Protein AF-A0A2H9PMH6-F1 (afdb_monomer)

Sequence (893 aa):
MVKKGVLFTLEAFIAVILLMTSLVVLVHYHSNKNVNPQTIIFSSDLMQILSTIRLSELNTETLTFLQNNNITDLNKTIIEQVLRFQVVGEENNANQLLNLTLENVLPEKYNLGVWIENYNESVYSTNSDNPNNLIATKQMVSGIERNRTIEGITARALLSNINRRANSEIVYFGGYEGEGNVTKIVTLPNNINEIKYVEIEANVGGDFSLYINDNFAGNYSQTETQDADYWLVNSSYKDYFQDGSNEVKLNFYSSRKYVGGGFVKVEYETNELSQYTDEGEGQYQIPGIDGIINVYSSFFVPGTLNNLSMFLHYQSENEIFVNIGDRTVYSQNSSGEAEITIPNSELNQLLNYNELSNKTVPIRIGLRNVSYSFYGFGGTADSVLVTDISGSMDECAEYSSPLICNYYCFWGGAKSCQVASPDLCSGNVCGGSCFFAYGHNYECSKTKMDIAKEADKEFVDIVLETSGNKVGLVSYDGSTDDTEGLTNNSVTLHNVINSYSPGGSTCICCGVLSATSILNSQSNSSRAKSMLVMTDGEANVDCNLDPVQDYDQDGDNSDDPQDHAVEAACSAYQDYNITVYTVGFGDIPYSAQQMLNKMSECGGGSYLYTNLTNLTTIYQGIAAEIVNFSYSAQTVESLIDLVNTSLFSDSYINFSYTPTLNQEEYGRIPITIESPIFGNNISEGNFSVPENVIIYEAKMISYSGDKWTDKAAVKNGGIWNYFYNLSEYDSDYQNLGDPYVVNIPIGLLSTGENEVHISTGISAMNSSGGSSDNKIIYTGGIEIGINYTGVFSVAEGCLWTITFDDNTTADIAIPSYYSGDNECTYNQNTDCDEFNADAVQNAVCNLLTQLDPDRDGKLFVKFGPEDLDIETSSVGQVPFLWGPTLVEVRVWQ

Mean predicted aligned error: 18.91 Å

Nearest PDB structures (foldseek):
  6tnj-assembly1_A  TM=6.124E-01  e=2.837E-09  Porphyromonas gingivalis ATCC 33277
  6mse-assembly1_b  TM=7.766E-01  e=8.900E-06  Homo sapiens
  6to1-assembly1_A  TM=4.051E-01  e=2.258E-07  Porphyromonas gingivalis ATCC 33277
  6sn1-assembly1_B  TM=5.760E-01  e=3.255E-05  Homo sapiens
  3wtc-assembly1_A  TM=3.280E-01  e=3.353E-01  Gluconobacter oxydans 621H

pLDDT: mean 82.38, std 12.91, range [39.34, 98.19]

Secondary structure (DSSP, 8-state):
-HHHHHHHHHHHHHHHHHHHHHHHHHHHHHSS----HHHHHHHHHHHHHHHH-BGGGS-HHHHHHHHHTT---TTSBHHHHHHHHHHHT-HHHHHHHHHHHHTTSS-TT-EEEEEETTSSSEEEES--S--SS-EEEEEEE----TT--SEEEEEEEEE---SBEEEEEEEE--SEEEEEEEEEEEEEPSS--EEEEEEEEEEESS-EEEEETTEEEEEE----SSS-EEEEPPGGGGGG--SEEEEEEEEE-SS--EEEEEEEEEEEEE--S-----TTEEEEEPPEEEEEEEEEEEEE--EEEEEEEEEEEEEESSPEEEEETTEEEEEE--SEEEEEEE-HHHHHHHS-HHHHTTSEEEEEEEESS---B--SS---EEEEEEEE-SGGGGSEEEEPSPEEEEEEETTTEEEEEEESSGGGGSS-TT-SSEEEEEEEE--EEEEHHHHHHHHHHHHHHHHHHSTT-EEEEEEESSSEEEEEEEE--HHHHHHHHHH----S---HHHHHHHHHHHHHHH--TTSEEEEEEEESS---S---PPPP--SS--S--S--HHHHHHHHHHHHHHHH-EEEEEEEESS--HHHHHHHHHHHHHTEEEEEEESSTTHHHHHHHHHHHHHHHH---S--B-SSS----EE-TT-EEEEEEEESS----TTEEEEEEEPPPB-SSS-EEEEEE-TTPEEEEEEEE---TTSEEEEEEEESSSS-EEEEEGGGT-S-GGGS---SEEEPPGGG--SEEEEEEEEEEEETTEEEE--TTBEEEEEEEEE-B------BSB---EEEEEEETTS-EEEEEESTT--SS-EEE--TT--GGGGTTBHHHHHHHHHHHHS-TT-SSEESSB--TTTEEEEEEEEE--------EEEEEEEE-

Radius of gyration: 48.96 Å; Cα contacts (8 Å, |Δi|>4): 2137; chains: 1; bounding box: 90×86×170 Å

Structure (mmCIF, N/CA/C/O backbone):
data_AF-A0A2H9PMH6-F1
#
_entry.id   AF-A0A2H9PMH6-F1
#
loop_
_atom_site.group_PDB
_atom_site.id
_atom_site.type_symbol
_atom_site.label_atom_id
_atom_site.label_alt_id
_atom_site.label_comp_id
_atom_site.label_asym_id
_atom_site.label_entity_id
_atom_site.label_seq_id
_atom_site.pdbx_PDB_ins_code
_atom_site.Cartn_x
_atom_site.Cartn_y
_atom_site.Cartn_z
_atom_site.occupancy
_atom_site.B_iso_or_equiv
_atom_site.auth_seq_id
_atom_site.auth_comp_id
_atom_site.auth_asym_id
_atom_site.auth_atom_id
_atom_site.pdbx_PDB_model_num
ATOM 1 N N . MET A 1 1 ? 36.142 -65.186 85.425 1.00 51.31 1 MET A N 1
ATOM 2 C CA . MET A 1 1 ? 34.733 -64.996 85.004 1.00 51.31 1 MET A CA 1
ATOM 3 C C . MET A 1 1 ? 33.927 -64.012 85.864 1.00 51.31 1 MET A C 1
ATOM 5 O O . MET A 1 1 ? 32.847 -63.648 85.436 1.00 51.31 1 MET A O 1
ATOM 9 N N . VAL A 1 2 ? 34.427 -63.497 86.999 1.00 54.84 2 VAL A N 1
ATOM 10 C CA . VAL A 1 2 ? 33.642 -62.593 87.879 1.00 54.84 2 VAL A CA 1
ATOM 11 C C . VAL A 1 2 ? 33.615 -61.123 87.406 1.00 54.84 2 VAL A C 1
ATOM 13 O O . VAL A 1 2 ? 32.640 -60.422 87.639 1.00 54.84 2 VAL A O 1
ATOM 16 N N . LYS A 1 3 ? 34.627 -60.644 86.662 1.00 55.12 3 LYS A N 1
ATOM 17 C CA . LYS A 1 3 ? 34.712 -59.219 86.265 1.00 55.12 3 LYS A CA 1
ATOM 18 C C . LYS A 1 3 ? 33.770 -58.780 85.129 1.00 55.12 3 LYS A C 1
ATOM 20 O O . LYS A 1 3 ? 33.496 -57.593 85.030 1.00 55.12 3 LYS A O 1
ATOM 25 N N . LYS A 1 4 ? 33.258 -59.698 84.296 1.00 52.59 4 LYS A N 1
ATOM 26 C CA . LYS A 1 4 ? 32.307 -59.352 83.215 1.00 52.59 4 LYS A CA 1
ATOM 27 C C . LYS A 1 4 ? 30.849 -59.300 83.691 1.00 52.59 4 LYS A C 1
ATOM 29 O O . LYS A 1 4 ? 30.086 -58.500 83.173 1.00 52.59 4 LYS A O 1
ATOM 34 N N . GLY A 1 5 ? 30.488 -60.093 84.705 1.00 59.88 5 GLY A N 1
ATOM 35 C CA . GLY A 1 5 ? 29.140 -60.074 85.285 1.00 59.88 5 GLY A CA 1
ATOM 36 C C . GLY A 1 5 ? 28.843 -58.780 86.043 1.00 59.88 5 GLY A C 1
ATOM 37 O O . GLY A 1 5 ? 27.764 -58.229 85.886 1.00 59.88 5 GLY A O 1
ATOM 38 N N . VAL A 1 6 ? 29.829 -58.255 86.784 1.00 66.50 6 VAL A N 1
ATOM 39 C CA . VAL A 1 6 ? 29.666 -57.012 87.561 1.00 66.50 6 VAL A CA 1
ATOM 40 C C . VAL A 1 6 ? 29.448 -55.795 86.657 1.00 66.50 6 VAL A C 1
ATOM 42 O O . VAL A 1 6 ? 28.613 -54.953 86.978 1.00 66.50 6 VAL A O 1
ATOM 45 N N . LEU A 1 7 ? 30.143 -55.718 85.513 1.00 67.38 7 LEU A N 1
ATOM 46 C CA . LEU A 1 7 ? 29.956 -54.620 84.557 1.00 67.38 7 LEU A CA 1
ATOM 47 C C . LEU A 1 7 ? 28.553 -54.654 83.932 1.00 67.38 7 LEU A C 1
ATOM 49 O O . LEU A 1 7 ? 27.874 -53.636 83.931 1.00 67.38 7 LEU A O 1
ATOM 53 N N . PHE A 1 8 ? 28.077 -55.837 83.529 1.00 66.62 8 PHE A N 1
ATOM 54 C CA . PHE A 1 8 ? 26.728 -56.006 82.975 1.00 66.62 8 PHE A CA 1
ATOM 55 C C . PHE A 1 8 ? 25.625 -55.679 83.989 1.00 66.62 8 PHE A C 1
ATOM 57 O O . PHE A 1 8 ? 24.623 -55.060 83.642 1.00 66.62 8 PHE A O 1
ATOM 64 N N . THR A 1 9 ? 25.804 -56.054 85.261 1.00 76.56 9 THR A N 1
ATOM 65 C CA . THR A 1 9 ? 24.847 -55.686 86.314 1.00 76.56 9 THR A CA 1
ATOM 66 C C . THR A 1 9 ? 24.877 -54.196 86.634 1.00 76.56 9 THR A C 1
ATOM 68 O O . THR A 1 9 ? 23.836 -53.636 86.958 1.00 76.56 9 THR A O 1
ATOM 71 N N . LEU A 1 10 ? 26.037 -53.540 86.524 1.00 79.12 10 LEU A N 1
ATOM 72 C CA . LEU A 1 10 ? 26.161 -52.104 86.764 1.00 79.12 10 LEU A CA 1
ATOM 73 C C . LEU A 1 10 ? 25.530 -51.293 85.623 1.00 79.12 10 LEU A C 1
ATOM 75 O O . LEU A 1 10 ? 24.799 -50.348 85.892 1.00 79.12 10 LEU A O 1
ATOM 79 N N . GLU A 1 11 ? 25.744 -51.694 84.369 1.00 75.25 11 GLU A N 1
ATOM 80 C CA . GLU A 1 11 ? 25.108 -51.072 83.201 1.00 75.25 11 GLU A CA 1
ATOM 81 C C . GLU A 1 11 ? 23.585 -51.249 83.228 1.00 75.25 11 GLU A C 1
ATOM 83 O O . GLU A 1 11 ? 22.853 -50.281 83.028 1.00 75.25 11 GLU A O 1
ATOM 88 N N . ALA A 1 12 ? 23.094 -52.444 83.580 1.00 78.81 12 ALA A N 1
ATOM 89 C CA . ALA A 1 12 ? 21.663 -52.681 83.770 1.00 78.81 12 ALA A CA 1
ATOM 90 C C . ALA A 1 12 ? 21.081 -51.832 84.914 1.00 78.81 12 ALA A C 1
ATOM 92 O O . ALA A 1 12 ? 19.981 -51.297 84.794 1.00 78.81 12 ALA A O 1
ATOM 93 N N . PHE A 1 13 ? 21.823 -51.660 86.010 1.00 83.00 13 PHE A N 1
ATOM 94 C CA . PHE A 1 13 ? 21.381 -50.847 87.141 1.00 83.00 13 PHE A CA 1
ATOM 95 C C . PHE A 1 13 ? 21.345 -49.350 86.803 1.00 83.00 13 PHE A C 1
ATOM 97 O O . PHE A 1 13 ? 20.380 -48.668 87.141 1.00 83.00 13 PHE A O 1
ATOM 104 N N . ILE A 1 14 ? 22.345 -48.844 86.075 1.00 84.56 14 ILE A N 1
ATOM 105 C CA . ILE A 1 14 ? 22.371 -47.456 85.592 1.00 84.56 14 ILE A CA 1
ATOM 106 C C . ILE A 1 14 ? 21.233 -47.215 84.589 1.00 84.56 14 ILE A C 1
ATOM 108 O O . ILE A 1 14 ? 20.556 -46.192 84.680 1.00 84.56 14 ILE A O 1
ATOM 112 N N . ALA A 1 15 ? 20.964 -48.165 83.688 1.00 80.75 15 ALA A N 1
ATOM 113 C CA . ALA A 1 15 ? 19.855 -48.073 82.739 1.00 80.75 15 ALA A CA 1
ATOM 114 C C . ALA A 1 15 ? 18.485 -48.041 83.441 1.00 80.75 15 ALA A C 1
ATOM 116 O O . ALA A 1 15 ? 17.626 -47.240 83.077 1.00 80.75 15 ALA A O 1
ATOM 117 N N . VAL A 1 16 ? 18.290 -48.851 84.488 1.00 84.81 16 VAL A N 1
ATOM 118 C CA . VAL A 1 16 ? 17.060 -48.834 85.299 1.00 84.81 16 VAL A CA 1
ATOM 119 C C . VAL A 1 16 ? 16.921 -47.527 86.076 1.00 84.81 16 VAL A C 1
ATOM 121 O O . VAL A 1 16 ? 15.821 -46.987 86.151 1.00 84.81 16 VAL A O 1
ATOM 124 N N . ILE A 1 17 ? 18.013 -46.981 86.616 1.00 87.19 17 ILE A N 1
ATOM 125 C CA . ILE A 1 17 ? 17.979 -45.679 87.294 1.00 87.19 17 ILE A CA 1
ATOM 126 C C . ILE A 1 17 ? 17.608 -44.569 86.314 1.00 87.19 17 ILE A C 1
ATOM 128 O O . ILE A 1 17 ? 16.768 -43.749 86.663 1.00 87.19 17 ILE A O 1
ATOM 132 N N . LEU A 1 18 ? 18.174 -44.561 85.104 1.00 85.94 18 LEU A N 1
ATOM 133 C CA . LEU A 1 18 ? 17.836 -43.581 84.066 1.00 85.94 18 LEU A CA 1
ATOM 134 C C . LEU A 1 18 ? 16.376 -43.691 83.613 1.00 85.94 18 LEU A C 1
ATOM 136 O O . LEU A 1 18 ? 15.714 -42.670 83.454 1.00 85.94 18 LEU A O 1
ATOM 140 N N . LEU A 1 19 ? 15.851 -44.911 83.470 1.00 83.06 19 LEU A N 1
ATOM 141 C CA . LEU A 1 19 ? 14.434 -45.140 83.174 1.00 83.06 19 LEU A CA 1
ATOM 142 C C . LEU A 1 19 ? 13.527 -44.671 84.316 1.00 83.06 19 LEU A C 1
ATOM 144 O O . LEU A 1 19 ? 12.492 -44.057 84.071 1.00 83.06 19 LEU A O 1
ATOM 148 N N . MET A 1 20 ? 13.912 -44.922 85.566 1.00 81.38 20 MET A N 1
ATOM 149 C CA . MET A 1 20 ? 13.138 -44.499 86.733 1.00 81.38 20 MET A CA 1
ATOM 150 C C . MET A 1 20 ? 13.194 -42.986 86.927 1.00 81.38 20 MET A C 1
ATOM 152 O O . MET A 1 20 ? 12.170 -42.388 87.236 1.00 81.38 20 MET A O 1
ATOM 156 N N . THR A 1 21 ? 14.336 -42.336 86.700 1.00 81.69 21 THR A N 1
ATOM 157 C CA . THR A 1 21 ? 14.417 -40.873 86.752 1.00 81.69 21 THR A CA 1
ATOM 158 C C . THR A 1 21 ? 13.674 -40.233 85.589 1.00 81.69 21 THR A C 1
ATOM 160 O O . THR A 1 21 ? 12.957 -39.268 85.831 1.00 81.69 21 THR A O 1
ATOM 163 N N . SER A 1 22 ? 13.724 -40.785 84.370 1.00 72.69 22 SER A N 1
ATOM 164 C CA . SER A 1 22 ? 12.893 -40.286 83.265 1.00 72.69 22 SER A CA 1
ATOM 165 C C . SER A 1 22 ? 11.402 -40.467 83.544 1.00 72.69 22 SER A C 1
ATOM 167 O O . SER A 1 22 ? 10.618 -39.572 83.249 1.00 72.69 22 SER A O 1
ATOM 169 N N . LEU A 1 23 ? 11.006 -41.590 84.157 1.00 78.19 23 LEU A N 1
ATOM 170 C CA . LEU A 1 23 ? 9.617 -41.849 84.536 1.00 78.19 23 LEU A CA 1
ATOM 171 C C . LEU A 1 23 ? 9.165 -40.911 85.662 1.00 78.19 23 LEU A C 1
ATOM 173 O O . LEU A 1 23 ? 8.066 -40.379 85.600 1.00 78.19 23 LEU A O 1
ATOM 177 N N . VAL A 1 24 ? 10.015 -40.653 86.659 1.00 78.81 24 VAL A N 1
ATOM 178 C CA . VAL A 1 24 ? 9.722 -39.702 87.740 1.00 78.81 24 VAL A CA 1
ATOM 179 C C . VAL A 1 24 ? 9.646 -38.275 87.205 1.00 78.81 24 VAL A C 1
ATOM 181 O O . VAL A 1 24 ? 8.745 -37.548 87.599 1.00 78.81 24 VAL A O 1
ATOM 184 N N . VAL A 1 25 ? 10.519 -37.878 86.275 1.00 74.88 25 VAL A N 1
ATOM 185 C CA . VAL A 1 25 ? 10.443 -36.565 85.616 1.00 74.88 25 VAL A CA 1
ATOM 186 C C . VAL A 1 25 ? 9.176 -36.456 84.765 1.00 74.88 25 VAL A C 1
ATOM 188 O O . VAL A 1 25 ? 8.492 -35.446 84.863 1.00 74.88 25 VAL A O 1
ATOM 191 N N . LEU A 1 26 ? 8.799 -37.494 84.009 1.00 66.00 26 LEU A N 1
ATOM 192 C CA . LEU A 1 26 ? 7.533 -37.539 83.264 1.00 66.00 26 LEU A CA 1
ATOM 193 C C . LEU A 1 26 ? 6.317 -37.460 84.192 1.00 66.00 26 LEU A C 1
ATOM 195 O O . LEU A 1 26 ? 5.413 -36.675 83.936 1.00 66.00 26 LEU A O 1
ATOM 199 N N . VAL A 1 27 ? 6.308 -38.215 85.292 1.00 65.75 27 VAL A N 1
ATOM 200 C CA . VAL A 1 27 ? 5.226 -38.190 86.287 1.00 65.75 27 VAL A CA 1
ATOM 201 C C . VAL A 1 27 ? 5.168 -36.839 86.995 1.00 65.75 27 VAL A C 1
ATOM 203 O O . VAL A 1 27 ? 4.077 -36.334 87.225 1.00 65.75 27 VAL A O 1
ATOM 206 N N . HIS A 1 28 ? 6.306 -36.211 87.296 1.00 63.66 28 HIS A N 1
ATOM 207 C CA . HIS A 1 28 ? 6.332 -34.889 87.924 1.00 63.66 28 HIS A CA 1
ATOM 208 C C . HIS A 1 28 ? 5.940 -33.772 86.946 1.00 63.66 28 HIS A C 1
ATOM 210 O O . HIS A 1 28 ? 5.283 -32.818 87.348 1.00 63.66 28 HIS A O 1
ATOM 216 N N . TYR A 1 29 ? 6.269 -33.917 85.658 1.00 59.12 29 TYR A N 1
ATOM 217 C CA . TYR A 1 29 ? 5.840 -32.997 84.604 1.00 59.12 29 TYR A CA 1
ATOM 218 C C . TYR A 1 29 ? 4.341 -33.140 84.291 1.00 59.12 29 TYR A C 1
ATOM 220 O O . TYR A 1 29 ? 3.680 -32.149 83.998 1.00 59.12 29 TYR A O 1
ATOM 228 N N . HIS A 1 30 ? 3.776 -34.350 84.396 1.00 52.50 30 HIS A N 1
ATOM 229 C CA . HIS A 1 30 ? 2.333 -34.581 84.236 1.00 52.50 30 HIS A CA 1
ATOM 230 C C . HIS A 1 30 ? 1.522 -34.268 85.503 1.00 52.50 30 HIS A C 1
ATOM 232 O O . HIS A 1 30 ? 0.356 -33.892 85.420 1.00 52.50 30 HIS A O 1
ATOM 238 N N . SER A 1 31 ? 2.127 -34.383 86.684 1.00 47.69 31 SER A N 1
ATOM 239 C CA . SER A 1 31 ? 1.478 -34.129 87.970 1.00 47.69 31 SER A CA 1
ATOM 240 C C . SER A 1 31 ? 1.728 -32.701 88.451 1.00 47.69 31 SER A C 1
ATOM 242 O O . SER A 1 31 ? 2.294 -32.501 89.522 1.00 47.69 31 SER A O 1
ATOM 244 N N . ASN A 1 32 ? 1.292 -31.711 87.671 1.00 46.06 32 ASN A N 1
ATOM 245 C CA . ASN A 1 32 ? 0.949 -30.385 88.189 1.00 46.06 32 ASN A CA 1
ATOM 246 C C . ASN A 1 32 ? 0.119 -29.583 87.177 1.00 46.06 32 ASN A C 1
ATOM 248 O O . ASN A 1 32 ? 0.576 -28.585 86.637 1.00 46.06 32 ASN A O 1
ATOM 252 N N . LYS A 1 33 ? -1.132 -30.009 86.970 1.00 43.62 33 LYS A N 1
ATOM 253 C CA . LYS A 1 33 ? -2.327 -29.146 87.007 1.00 43.62 33 LYS A CA 1
ATOM 254 C C . LYS A 1 33 ? -3.502 -30.042 87.405 1.00 43.62 33 LYS A C 1
ATOM 256 O O . LYS A 1 33 ? -3.917 -30.888 86.620 1.00 43.62 33 LYS A O 1
ATOM 261 N N . ASN A 1 34 ? -4.031 -29.884 88.619 1.00 47.34 34 ASN A N 1
ATOM 262 C CA . ASN A 1 34 ? -5.337 -30.444 88.977 1.00 47.34 34 ASN A CA 1
ATOM 263 C C . ASN A 1 34 ? -6.403 -29.693 88.169 1.00 47.34 34 ASN A C 1
ATOM 265 O O . ASN A 1 34 ? -7.016 -28.752 88.664 1.00 47.34 34 ASN A O 1
ATOM 269 N N . VAL A 1 35 ? -6.590 -30.068 86.905 1.00 50.41 35 VAL A N 1
ATOM 270 C CA . VAL A 1 35 ? -7.724 -29.584 86.126 1.00 50.41 35 VAL A CA 1
ATOM 271 C C . VAL A 1 35 ? -8.959 -30.276 86.684 1.00 50.41 35 VAL A C 1
ATOM 273 O O . VAL A 1 35 ? -9.061 -31.500 86.646 1.00 50.41 35 VAL A O 1
ATOM 276 N N . ASN A 1 36 ? -9.874 -29.503 87.264 1.00 57.88 36 ASN A N 1
ATOM 277 C CA . ASN A 1 36 ? -11.150 -30.029 87.720 1.00 57.88 36 ASN A CA 1
ATOM 278 C C . ASN A 1 36 ? -11.923 -30.530 86.482 1.00 57.88 36 ASN A C 1
ATOM 280 O O . ASN A 1 36 ? -12.274 -29.707 85.640 1.00 57.88 36 ASN A O 1
ATOM 284 N N . PRO A 1 37 ? -12.214 -31.836 86.324 1.00 59.53 37 PRO A N 1
ATOM 285 C CA . PRO A 1 37 ? -12.911 -32.333 85.135 1.00 59.53 37 PRO A CA 1
ATOM 286 C C . PRO A 1 37 ? -14.290 -31.680 84.950 1.00 59.53 37 PRO A C 1
ATOM 288 O O . PRO A 1 37 ? -14.777 -31.598 83.827 1.00 59.53 37 PRO A O 1
ATOM 291 N N . GLN A 1 38 ? -14.890 -31.147 86.024 1.00 65.25 38 GLN A N 1
ATOM 292 C CA . GLN A 1 38 ? -16.145 -30.399 85.944 1.00 65.25 38 GLN A CA 1
ATOM 293 C C . GLN A 1 38 ? -15.998 -29.060 85.199 1.00 65.25 38 GLN A C 1
ATOM 295 O O . GLN A 1 38 ? -16.904 -28.709 84.454 1.00 65.25 38 GLN A O 1
ATOM 300 N N . THR A 1 39 ? -14.882 -28.326 85.332 1.00 68.06 39 THR A N 1
ATOM 301 C CA . THR A 1 39 ? -14.723 -27.023 84.648 1.00 68.06 39 THR A CA 1
ATOM 302 C C . THR A 1 39 ? -14.524 -27.176 83.140 1.00 68.06 39 THR A C 1
ATOM 304 O O . THR A 1 39 ? -15.003 -26.333 82.385 1.00 68.06 39 THR A O 1
ATOM 307 N N . ILE A 1 40 ? -13.908 -28.279 82.687 1.00 70.06 40 ILE A N 1
ATOM 308 C CA . ILE A 1 40 ? -13.839 -28.632 81.258 1.00 70.06 40 ILE A CA 1
ATOM 309 C C . ILE A 1 40 ? -15.244 -28.870 80.702 1.00 70.06 40 ILE A C 1
ATOM 311 O O . ILE A 1 40 ? -15.605 -28.238 79.711 1.00 70.06 40 ILE A O 1
ATOM 315 N N . ILE A 1 41 ? -16.034 -29.730 81.359 1.00 75.88 41 ILE A N 1
ATOM 316 C CA . ILE A 1 41 ? -17.397 -30.064 80.918 1.00 75.88 41 ILE A CA 1
ATOM 317 C C . ILE A 1 41 ? -18.251 -28.795 80.851 1.00 75.88 41 ILE A C 1
ATOM 319 O O . ILE A 1 41 ? -18.833 -28.521 79.811 1.00 75.88 41 ILE A O 1
ATOM 323 N N . PHE A 1 42 ? -18.233 -27.959 81.895 1.00 81.50 42 PHE A N 1
ATOM 324 C CA . PHE A 1 42 ? -18.990 -26.705 81.890 1.00 81.50 42 PHE A CA 1
ATOM 325 C C . PHE A 1 42 ? -18.573 -25.757 80.764 1.00 81.50 42 PHE A C 1
ATOM 327 O O . PHE A 1 42 ? -19.440 -25.227 80.082 1.00 81.50 42 PHE A O 1
ATOM 334 N N . SER A 1 43 ? -17.273 -25.555 80.522 1.00 79.44 43 SER A N 1
ATOM 335 C CA . SER A 1 43 ? -16.832 -24.672 79.431 1.00 79.44 43 SER A CA 1
ATOM 336 C C . SER A 1 43 ? -17.225 -25.198 78.041 1.00 79.44 43 SER A C 1
ATOM 338 O O . SER A 1 43 ? -17.566 -24.405 77.166 1.00 79.44 43 SER A O 1
ATOM 340 N N . SER A 1 44 ? -17.217 -26.523 77.849 1.00 76.38 44 SER A N 1
ATOM 341 C CA . SER A 1 44 ? -17.569 -27.172 76.582 1.00 76.38 44 SER A CA 1
ATOM 342 C C . SER A 1 44 ? -19.076 -27.165 76.336 1.00 76.38 44 SER A C 1
ATOM 344 O O . SER A 1 44 ? -19.509 -26.795 75.248 1.00 76.38 44 SER A O 1
ATOM 346 N N . ASP A 1 45 ? -19.875 -27.525 77.342 1.00 83.81 45 ASP A N 1
ATOM 347 C CA . ASP A 1 45 ? -21.338 -27.545 77.244 1.00 83.81 45 ASP A CA 1
ATOM 348 C C . ASP A 1 45 ? -21.888 -26.130 77.043 1.00 83.81 45 ASP A C 1
ATOM 350 O O . ASP A 1 45 ? -22.783 -25.925 76.229 1.00 83.81 45 ASP A O 1
ATOM 354 N N . LEU A 1 46 ? -21.316 -25.130 77.724 1.00 87.38 46 LEU A N 1
ATOM 355 C CA . LEU A 1 46 ? -21.688 -23.730 77.526 1.00 87.38 46 LEU A CA 1
ATOM 356 C C . LEU A 1 46 ? -21.326 -23.231 76.127 1.00 87.38 46 LEU A C 1
ATOM 358 O O . LEU A 1 46 ? -22.145 -22.570 75.495 1.00 87.38 46 LEU A O 1
ATOM 362 N N . MET A 1 47 ? -20.141 -23.572 75.611 1.00 85.19 47 MET A N 1
ATOM 363 C CA . MET A 1 47 ? -19.787 -23.248 74.227 1.00 85.19 47 MET A CA 1
ATOM 364 C C . MET A 1 47 ? -20.758 -23.902 73.237 1.00 85.19 47 MET A C 1
ATOM 366 O O . MET A 1 47 ? -21.209 -23.260 72.290 1.00 85.19 47 MET A O 1
ATOM 370 N N . GLN A 1 48 ? -21.134 -25.160 73.471 1.00 83.31 48 GLN A N 1
ATOM 371 C CA . GLN A 1 48 ? -22.108 -25.860 72.640 1.00 83.31 48 GLN A CA 1
ATOM 372 C C . GLN A 1 48 ? -23.490 -25.201 72.710 1.00 83.31 48 GLN A C 1
ATOM 374 O O . GLN A 1 48 ? -24.107 -24.975 71.675 1.00 83.31 48 GLN A O 1
ATOM 379 N N . ILE A 1 49 ? -23.968 -24.843 73.902 1.00 86.56 49 ILE A N 1
ATOM 380 C CA . ILE A 1 49 ? -25.240 -24.135 74.093 1.00 86.56 49 ILE A CA 1
ATOM 381 C C . ILE A 1 49 ? -25.243 -22.828 73.301 1.00 86.56 49 ILE A C 1
ATOM 383 O O . ILE A 1 49 ? -26.139 -22.588 72.495 1.00 86.56 49 ILE A O 1
ATOM 387 N N . LEU A 1 50 ? -24.206 -22.014 73.477 1.00 88.06 50 LEU A N 1
ATOM 388 C CA . LEU A 1 50 ? -24.108 -20.711 72.835 1.00 88.06 50 LEU A CA 1
ATOM 389 C C . LEU A 1 50 ? -23.981 -20.798 71.303 1.00 88.06 50 LEU A C 1
ATOM 391 O O . LEU A 1 50 ? -24.409 -19.880 70.604 1.00 88.06 50 LEU A O 1
ATOM 395 N N . SER A 1 51 ? -23.421 -21.890 70.778 1.00 83.12 51 SER A N 1
ATOM 396 C CA . SER A 1 51 ? -23.200 -22.098 69.340 1.00 83.12 51 SER A CA 1
ATOM 397 C C . SER A 1 51 ? -24.290 -22.902 68.632 1.00 83.12 51 SER A C 1
ATOM 399 O O . SER A 1 51 ? -24.233 -23.030 67.412 1.00 83.12 51 SER A O 1
ATOM 401 N N . THR A 1 52 ? -25.263 -23.463 69.357 1.00 83.25 52 THR A N 1
ATOM 402 C CA . THR A 1 52 ? -26.296 -24.334 68.761 1.00 83.25 52 THR A CA 1
ATOM 403 C C . THR A 1 52 ? -27.723 -23.909 69.070 1.00 83.25 52 THR A C 1
ATOM 405 O O . THR A 1 52 ? -28.582 -24.084 68.208 1.00 83.25 52 THR A O 1
ATOM 408 N N . ILE A 1 53 ? -27.985 -23.330 70.247 1.00 88.25 53 ILE A N 1
ATOM 409 C CA . ILE A 1 53 ? -29.328 -22.862 70.604 1.00 88.25 53 ILE A CA 1
ATOM 410 C C . ILE A 1 53 ? -29.670 -21.636 69.766 1.00 88.25 53 ILE A C 1
ATOM 412 O O . ILE A 1 53 ? -28.916 -20.657 69.740 1.00 88.25 53 ILE A O 1
ATOM 416 N N . ARG A 1 54 ? -30.826 -21.688 69.102 1.00 86.12 54 ARG A N 1
ATOM 417 C CA . ARG A 1 54 ? -31.348 -20.577 68.303 1.00 86.12 54 ARG A CA 1
ATOM 418 C C . ARG A 1 54 ? -32.059 -19.562 69.186 1.00 86.12 54 ARG A C 1
ATOM 420 O O . ARG A 1 54 ? -32.661 -19.916 70.197 1.00 86.12 54 ARG A O 1
ATOM 427 N N . LEU A 1 55 ? -32.067 -18.297 68.776 1.00 84.38 55 LEU A N 1
ATOM 428 C CA . LEU A 1 55 ? -32.757 -17.231 69.508 1.00 84.38 55 LEU A CA 1
ATOM 429 C C . LEU A 1 55 ? -34.253 -17.529 69.712 1.00 84.38 55 LEU A C 1
ATOM 431 O O . LEU A 1 55 ? -34.810 -17.171 70.746 1.00 84.38 55 LEU A O 1
ATOM 435 N N . SER A 1 56 ? -34.893 -18.230 68.769 1.00 82.31 56 SER A N 1
ATOM 436 C CA . SER A 1 56 ? -36.290 -18.680 68.871 1.00 82.31 56 SER A CA 1
ATOM 437 C C . SER A 1 56 ? -36.560 -19.666 70.012 1.00 82.31 56 SER A C 1
ATOM 439 O O . SER A 1 56 ? -37.712 -19.864 70.385 1.00 82.31 56 SER A O 1
ATOM 441 N N . GLU A 1 57 ? -35.521 -20.322 70.527 1.00 85.00 57 GLU A N 1
ATOM 442 C CA . GLU A 1 57 ? -35.609 -21.377 71.544 1.00 85.00 57 GLU A CA 1
ATOM 443 C C . GLU A 1 57 ? -35.383 -20.835 72.967 1.00 85.00 57 GLU A C 1
ATOM 445 O O . GLU A 1 57 ? -35.435 -21.591 73.939 1.00 85.00 57 GLU A O 1
ATOM 450 N N . LEU A 1 58 ? -35.139 -19.527 73.101 1.00 86.44 58 LEU A N 1
ATOM 451 C CA . LEU A 1 58 ? -34.871 -18.866 74.375 1.00 86.44 58 LEU A CA 1
ATOM 452 C C . LEU A 1 58 ? -36.150 -18.577 75.168 1.00 86.44 58 LEU A C 1
ATOM 454 O O . LEU A 1 58 ? -37.272 -18.631 74.662 1.00 86.44 58 LEU A O 1
ATOM 458 N N . ASN A 1 59 ? -35.975 -18.274 76.455 1.00 84.50 59 ASN A N 1
ATOM 459 C CA . ASN A 1 59 ? -37.092 -17.992 77.345 1.00 84.50 59 ASN A CA 1
ATOM 460 C C . ASN A 1 59 ? -37.832 -16.693 76.950 1.00 84.50 59 ASN A C 1
ATOM 462 O O . ASN A 1 59 ? -37.340 -15.846 76.200 1.00 84.50 59 ASN A O 1
ATOM 466 N N . THR A 1 60 ? -39.036 -16.518 77.495 1.00 82.81 60 THR A N 1
ATOM 467 C CA . THR A 1 60 ? -39.917 -15.383 77.180 1.00 82.81 60 THR A CA 1
ATOM 468 C C . THR A 1 60 ? -39.293 -14.019 77.507 1.00 82.81 60 THR A C 1
ATOM 470 O O . THR A 1 60 ? -39.588 -13.028 76.839 1.00 82.81 60 THR A O 1
ATOM 473 N N . GLU A 1 61 ? -38.423 -13.951 78.516 1.00 85.06 61 GLU A N 1
ATOM 474 C CA . GLU A 1 61 ? -37.741 -12.719 78.923 1.00 85.06 61 GLU A CA 1
ATOM 475 C C . GLU A 1 61 ? -36.687 -12.297 77.889 1.00 85.06 61 GLU A C 1
ATOM 477 O O . GLU A 1 61 ? -36.692 -11.151 77.434 1.00 85.06 61 GLU A O 1
ATOM 482 N N . THR A 1 62 ? -35.858 -13.234 77.417 1.00 82.38 62 THR A N 1
ATOM 483 C CA . THR A 1 62 ? -34.879 -12.979 76.355 1.00 82.38 62 THR A CA 1
ATOM 484 C C . THR A 1 62 ? -35.560 -12.649 75.030 1.00 82.38 62 THR A C 1
ATOM 486 O O . THR A 1 62 ? -35.134 -11.727 74.341 1.00 82.38 62 THR A O 1
ATOM 489 N N . LEU A 1 63 ? -36.665 -13.321 74.692 1.00 81.69 63 LEU A N 1
ATOM 490 C CA . LEU A 1 63 ? -37.448 -13.004 73.490 1.00 81.69 63 LEU A CA 1
ATOM 491 C C . LEU A 1 63 ? -38.025 -11.580 73.527 1.00 81.69 63 LEU A C 1
ATOM 493 O O . LEU A 1 63 ? -38.033 -10.895 72.506 1.00 81.69 63 LEU A O 1
ATOM 497 N N . THR A 1 64 ? -38.443 -11.099 74.702 1.00 83.75 64 THR A N 1
ATOM 498 C CA . THR A 1 64 ? -38.913 -9.714 74.877 1.00 83.75 64 THR A CA 1
ATOM 499 C C . THR A 1 64 ? -37.765 -8.711 74.700 1.00 83.75 64 THR A C 1
ATOM 501 O O . THR A 1 64 ? -37.939 -7.681 74.050 1.00 83.75 64 THR A O 1
ATOM 504 N N . PHE A 1 65 ? -36.568 -9.019 75.215 1.00 88.88 65 PHE A N 1
ATOM 505 C CA . PHE A 1 65 ? -35.364 -8.211 74.978 1.00 88.88 65 PHE A CA 1
ATOM 506 C C . PHE A 1 65 ? -35.003 -8.138 73.485 1.00 88.88 65 PHE A C 1
ATOM 508 O O . PHE A 1 65 ? -34.713 -7.055 72.977 1.00 88.88 65 PHE A O 1
ATOM 515 N N . LEU A 1 66 ? -35.066 -9.263 72.769 1.00 84.75 66 LEU A N 1
ATOM 516 C CA . LEU A 1 66 ? -34.784 -9.321 71.332 1.00 84.75 66 LEU A CA 1
ATOM 517 C C . LEU A 1 66 ? -35.798 -8.503 70.517 1.00 84.75 66 LEU A C 1
ATOM 519 O O . LEU A 1 66 ? -35.401 -7.757 69.622 1.00 84.75 66 LEU A O 1
ATOM 523 N N . GLN A 1 67 ? -37.085 -8.569 70.869 1.00 82.25 67 GLN A N 1
ATOM 524 C CA . GLN A 1 67 ? -38.135 -7.755 70.243 1.00 82.25 67 GLN A CA 1
ATOM 525 C C . GLN A 1 67 ? -37.932 -6.255 70.485 1.00 82.25 67 GLN A C 1
ATOM 527 O O . GLN A 1 67 ? -38.045 -5.466 69.550 1.00 82.25 67 GLN A O 1
ATOM 532 N N . ASN A 1 68 ? -37.573 -5.857 71.709 1.00 84.12 68 ASN A N 1
ATOM 533 C CA . ASN A 1 68 ? -37.312 -4.454 72.047 1.00 84.12 68 ASN A CA 1
ATOM 534 C C . ASN A 1 68 ? -36.081 -3.874 71.325 1.00 84.12 68 ASN A C 1
ATOM 536 O O . ASN A 1 68 ? -35.998 -2.660 71.159 1.00 84.12 68 ASN A O 1
ATOM 540 N N . ASN A 1 69 ? -35.153 -4.727 70.881 1.00 80.38 69 ASN A N 1
ATOM 541 C CA . ASN A 1 69 ? -33.980 -4.348 70.088 1.00 80.38 69 ASN A CA 1
ATOM 542 C C . ASN A 1 69 ? -34.169 -4.594 68.575 1.00 80.38 69 ASN A C 1
ATOM 544 O O . ASN A 1 69 ? -33.188 -4.673 67.840 1.00 80.38 69 ASN A O 1
ATOM 548 N N . ASN A 1 70 ? -35.414 -4.729 68.092 1.00 78.44 70 ASN A N 1
ATOM 549 C CA . ASN A 1 70 ? -35.748 -4.945 66.675 1.00 78.44 70 ASN A CA 1
ATOM 550 C C . ASN A 1 70 ? -35.025 -6.146 66.023 1.00 78.44 70 ASN A C 1
ATOM 552 O O . ASN A 1 70 ? -34.701 -6.126 64.833 1.00 78.44 70 ASN A O 1
ATOM 556 N N . ILE A 1 71 ? -34.771 -7.217 66.778 1.00 81.44 71 ILE A N 1
ATOM 557 C CA . ILE A 1 71 ? -34.172 -8.442 66.236 1.00 81.44 71 ILE A CA 1
ATOM 558 C C . ILE A 1 71 ? -35.283 -9.328 65.662 1.00 81.44 71 ILE A C 1
ATOM 560 O O . ILE A 1 71 ? -36.052 -9.937 66.403 1.00 81.44 71 ILE A O 1
ATOM 564 N N . THR A 1 72 ? -35.373 -9.384 64.333 1.00 71.38 72 THR A N 1
ATOM 565 C CA . THR A 1 72 ? -36.422 -10.115 63.598 1.00 71.38 72 THR A CA 1
ATOM 566 C C . THR A 1 72 ? -35.999 -11.517 63.160 1.00 71.38 72 THR A C 1
ATOM 568 O O . THR A 1 72 ? -36.842 -12.409 63.069 1.00 71.38 72 THR A O 1
ATOM 571 N N . ASP A 1 73 ? -34.703 -11.740 62.932 1.00 74.94 73 ASP A N 1
ATOM 572 C CA . ASP A 1 73 ? -34.161 -13.055 62.590 1.00 74.94 73 ASP A CA 1
ATOM 573 C C . ASP A 1 73 ? -33.859 -13.869 63.855 1.00 74.94 73 ASP A C 1
ATOM 575 O O . ASP A 1 73 ? -32.795 -13.755 64.466 1.00 74.94 73 ASP A O 1
ATOM 579 N N . LEU A 1 74 ? -34.829 -14.694 64.251 1.00 81.25 74 LEU A N 1
ATOM 580 C CA . LEU A 1 74 ? -34.731 -15.564 65.423 1.00 81.25 74 LEU A CA 1
ATOM 581 C C . LEU A 1 74 ? -34.053 -16.913 65.128 1.00 81.25 74 LEU A C 1
ATOM 583 O O . LEU A 1 74 ? -33.937 -17.744 66.030 1.00 81.25 74 LEU A O 1
ATOM 587 N N . ASN A 1 75 ? -33.622 -17.154 63.887 1.00 80.75 75 ASN A N 1
ATOM 588 C CA . ASN A 1 75 ? -33.015 -18.421 63.488 1.00 80.75 75 ASN A CA 1
ATOM 589 C C . ASN A 1 75 ? -31.505 -18.484 63.785 1.00 80.75 75 ASN A C 1
ATOM 591 O O . ASN A 1 75 ? -30.919 -19.566 63.730 1.00 80.75 75 ASN A O 1
ATOM 595 N N . LYS A 1 76 ? -30.890 -17.340 64.113 1.00 80.56 76 LYS A N 1
ATOM 596 C CA . LYS A 1 76 ? -29.485 -17.228 64.527 1.00 80.56 76 LYS A CA 1
ATOM 597 C C . LYS A 1 76 ? -29.239 -17.882 65.882 1.00 80.56 76 LYS A C 1
ATOM 599 O O . LYS A 1 76 ? -30.134 -17.957 66.723 1.00 80.56 76 LYS A O 1
ATOM 604 N N . THR A 1 77 ? -28.013 -18.328 66.105 1.00 87.06 77 THR A N 1
ATOM 605 C CA . THR A 1 77 ? -27.522 -18.810 67.399 1.00 87.06 77 THR A CA 1
ATOM 606 C C . THR A 1 77 ? -27.187 -17.647 68.334 1.00 87.06 77 THR A C 1
ATOM 608 O O . THR A 1 77 ? -27.048 -16.495 67.907 1.00 87.06 77 THR A O 1
ATOM 611 N N . ILE A 1 78 ? -27.034 -17.935 69.629 1.00 87.81 78 ILE A N 1
ATOM 612 C CA . ILE A 1 78 ? -26.678 -16.917 70.629 1.00 87.81 78 ILE A CA 1
ATOM 613 C C . ILE A 1 78 ? -25.325 -16.271 70.281 1.00 87.81 78 ILE A C 1
ATOM 615 O O . ILE A 1 78 ? -25.216 -15.046 70.300 1.00 87.81 78 ILE A O 1
ATOM 619 N N . ILE A 1 79 ? -24.314 -17.060 69.894 1.00 86.00 79 ILE A N 1
ATOM 620 C CA . ILE A 1 79 ? -22.991 -16.546 69.496 1.00 86.00 79 ILE A CA 1
ATOM 621 C C . ILE A 1 79 ? -23.060 -15.663 68.250 1.00 86.00 79 ILE A C 1
ATOM 623 O O . ILE A 1 79 ? -22.439 -14.602 68.240 1.00 86.00 79 ILE A O 1
ATOM 627 N N . GLU A 1 80 ? -23.820 -16.046 67.223 1.00 81.12 80 GLU A N 1
ATOM 628 C CA . GLU A 1 80 ? -23.951 -15.239 66.000 1.00 81.12 80 GLU A CA 1
ATOM 629 C C . GLU A 1 80 ? -24.566 -13.867 66.296 1.00 81.12 80 GLU A C 1
ATOM 631 O O . GLU A 1 80 ? -24.115 -12.846 65.773 1.00 81.12 80 GLU A O 1
ATOM 636 N N . GLN A 1 81 ? -25.564 -13.817 67.181 1.00 86.19 81 GLN A N 1
ATOM 637 C CA . GLN A 1 81 ? -26.201 -12.558 67.555 1.00 86.19 81 GLN A CA 1
ATOM 638 C C . GLN A 1 81 ? -25.329 -11.706 68.493 1.00 86.19 81 GLN A C 1
ATOM 640 O O . GLN A 1 81 ? -25.294 -10.484 68.348 1.00 86.19 81 GLN A O 1
ATOM 645 N N . VAL A 1 82 ? -24.585 -12.325 69.415 1.00 87.12 82 VAL A N 1
ATOM 646 C CA . VAL A 1 82 ? -23.601 -11.635 70.270 1.00 87.12 82 VAL A CA 1
ATOM 647 C C . VAL A 1 82 ? -22.480 -11.024 69.428 1.00 87.12 82 VAL A C 1
ATOM 649 O O . VAL A 1 82 ? -22.119 -9.867 69.639 1.00 87.12 82 VAL A O 1
ATOM 652 N N . LEU A 1 83 ? -21.969 -11.760 68.437 1.00 78.94 83 LEU A N 1
ATOM 653 C CA . LEU A 1 83 ? -20.966 -11.254 67.501 1.00 78.94 83 LEU A CA 1
ATOM 654 C C . LEU A 1 83 ? -21.510 -10.100 66.659 1.00 78.94 83 LEU A C 1
ATOM 656 O O . LEU A 1 83 ? -20.823 -9.095 66.505 1.00 78.94 83 LEU A O 1
ATOM 660 N N . ARG A 1 84 ? -22.757 -10.185 66.177 1.00 78.69 84 ARG A N 1
ATOM 661 C CA . ARG A 1 84 ? -23.407 -9.066 65.479 1.00 78.69 84 ARG A CA 1
ATOM 662 C C . ARG A 1 84 ? -23.428 -7.803 66.341 1.00 78.69 84 ARG A C 1
ATOM 664 O O . ARG A 1 84 ? -23.034 -6.746 65.859 1.00 78.69 84 ARG A O 1
ATOM 671 N N . PHE A 1 85 ? -23.863 -7.902 67.597 1.00 83.50 85 PHE A N 1
ATOM 672 C CA . PHE A 1 85 ? -23.890 -6.751 68.504 1.00 83.50 85 PHE A CA 1
ATOM 673 C C . PHE A 1 85 ? -22.493 -6.153 68.720 1.00 83.50 85 PHE A C 1
ATOM 675 O O . PHE A 1 85 ? -22.333 -4.937 68.680 1.00 83.50 85 PHE A O 1
ATOM 682 N N . GLN A 1 86 ? -21.467 -6.994 68.854 1.00 79.38 86 GLN A N 1
ATOM 683 C CA . GLN A 1 86 ? -20.070 -6.565 68.996 1.00 79.38 86 GLN A CA 1
ATOM 684 C C . GLN A 1 86 ? -19.502 -5.899 67.732 1.00 79.38 86 GLN A C 1
ATOM 686 O O . GLN A 1 86 ? -18.717 -4.956 67.819 1.00 79.38 86 GLN A O 1
ATOM 691 N N . VAL A 1 87 ? -19.910 -6.353 66.546 1.00 71.56 87 VAL A N 1
ATOM 692 C CA . VAL A 1 87 ? -19.449 -5.808 65.259 1.00 71.56 87 VAL A CA 1
ATOM 693 C C . VAL A 1 87 ? -20.136 -4.479 64.916 1.00 71.56 87 VAL A C 1
ATOM 695 O O . VAL A 1 87 ? -19.497 -3.587 64.360 1.00 71.56 87 VAL A O 1
ATOM 698 N N . VAL A 1 88 ? -21.413 -4.322 65.280 1.00 71.81 88 VAL A N 1
ATOM 699 C CA . VAL A 1 88 ? -22.218 -3.108 65.026 1.00 71.81 88 VAL A CA 1
ATOM 700 C C . VAL A 1 88 ? -21.989 -2.018 66.097 1.00 71.81 88 VAL A C 1
ATOM 702 O O . VAL A 1 88 ? -22.485 -0.904 65.967 1.00 71.81 88 VAL A O 1
ATOM 705 N N . GLY A 1 89 ? -21.185 -2.294 67.132 1.00 74.31 89 GLY A N 1
ATOM 706 C CA . GLY A 1 89 ? -20.870 -1.338 68.205 1.00 74.31 89 GLY A CA 1
ATOM 707 C C . GLY A 1 89 ? -21.922 -1.268 69.320 1.00 74.31 89 GLY A C 1
ATOM 708 O O . GLY A 1 89 ? -21.928 -0.330 70.113 1.00 74.31 89 GLY A O 1
ATOM 709 N N . GLU A 1 90 ? -22.803 -2.264 69.412 1.00 83.00 90 GLU A N 1
ATOM 710 C CA . GLU A 1 90 ? -23.840 -2.405 70.439 1.00 83.00 90 GLU A CA 1
ATOM 711 C C . GLU A 1 90 ? -23.378 -3.319 71.591 1.00 83.00 90 GLU A C 1
ATOM 713 O O . GLU A 1 90 ? -24.037 -4.291 71.966 1.00 83.00 90 GLU A O 1
ATOM 718 N N . GLU A 1 91 ? -22.219 -3.028 72.179 1.00 83.81 91 GLU A N 1
ATOM 719 C CA . GLU A 1 91 ? -21.565 -3.906 73.164 1.00 83.81 91 GLU A CA 1
ATOM 720 C C . GLU A 1 91 ? -22.428 -4.175 74.413 1.00 83.81 91 GLU A C 1
ATOM 722 O O . GLU A 1 91 ? -22.448 -5.293 74.936 1.00 83.81 91 GLU A O 1
ATOM 727 N N . ASN A 1 92 ? -23.219 -3.185 74.842 1.00 86.25 92 ASN A N 1
ATOM 728 C CA . ASN A 1 92 ? -24.163 -3.326 75.956 1.00 86.25 92 ASN A CA 1
ATOM 729 C C . ASN A 1 92 ? -25.250 -4.373 75.666 1.00 86.25 92 ASN A C 1
ATOM 731 O O . ASN A 1 92 ? -25.618 -5.141 76.555 1.00 86.25 92 ASN A O 1
ATOM 735 N N . ASN A 1 93 ? -25.724 -4.450 74.418 1.00 88.56 93 ASN A N 1
ATOM 736 C CA . ASN A 1 93 ? -26.734 -5.423 74.006 1.00 88.56 93 ASN A CA 1
ATOM 737 C C . ASN A 1 93 ? -26.149 -6.840 73.967 1.00 88.56 93 ASN A C 1
ATOM 739 O O . ASN A 1 93 ? -26.819 -7.796 74.362 1.00 88.56 93 ASN A O 1
ATOM 743 N N . ALA A 1 94 ? -24.882 -6.976 73.558 1.00 87.62 94 ALA A N 1
ATOM 744 C CA . ALA A 1 94 ? -24.154 -8.243 73.608 1.00 87.62 94 ALA A CA 1
ATOM 745 C C . ALA A 1 94 ? -24.017 -8.763 75.047 1.00 87.62 94 ALA A C 1
ATOM 747 O O . ALA A 1 94 ? -24.318 -9.927 75.317 1.00 87.62 94 ALA A O 1
ATOM 748 N N . ASN A 1 95 ? -23.605 -7.894 75.976 1.00 88.81 95 ASN A N 1
ATOM 749 C CA . ASN A 1 95 ? -23.482 -8.238 77.390 1.00 88.81 95 ASN A CA 1
ATOM 750 C C . ASN A 1 95 ? -24.841 -8.614 77.993 1.00 88.81 95 ASN A C 1
ATOM 752 O O . ASN A 1 95 ? -24.956 -9.649 78.644 1.00 88.81 95 ASN A O 1
ATOM 756 N N . GLN A 1 96 ? -25.885 -7.826 77.722 1.00 89.38 96 GLN A N 1
ATOM 757 C CA . GLN A 1 96 ? -27.222 -8.077 78.252 1.00 89.38 96 GLN A CA 1
ATOM 758 C C . GLN A 1 96 ? -27.826 -9.385 77.722 1.00 89.38 96 GLN A C 1
ATOM 760 O O . GLN A 1 96 ? -28.431 -10.127 78.496 1.00 89.38 96 GLN A O 1
ATOM 765 N N . LEU A 1 97 ? -27.621 -9.715 76.440 1.00 89.81 97 LEU A N 1
ATOM 766 C CA . LEU A 1 97 ? -28.037 -11.001 75.872 1.00 89.81 97 LEU A CA 1
ATOM 767 C C . LEU A 1 97 ? -27.315 -12.174 76.548 1.00 89.81 97 LEU A C 1
ATOM 769 O O . LEU A 1 97 ? -27.952 -13.174 76.880 1.00 89.81 97 LEU A O 1
ATOM 773 N N . LEU A 1 98 ? -26.007 -12.051 76.787 1.00 90.75 98 LEU A N 1
ATOM 774 C CA . LEU A 1 98 ? -25.239 -13.061 77.517 1.00 90.75 98 LEU A CA 1
ATOM 775 C C . LEU A 1 98 ? -25.665 -13.155 78.983 1.00 90.75 98 LEU A C 1
ATOM 777 O O . LEU A 1 98 ? -25.765 -14.259 79.502 1.00 90.75 98 LEU A O 1
ATOM 781 N N . ASN A 1 99 ? -25.996 -12.043 79.640 1.00 89.19 99 ASN A N 1
ATOM 782 C CA . ASN A 1 99 ? -26.494 -12.077 81.011 1.00 89.19 99 ASN A CA 1
ATOM 783 C C . ASN A 1 99 ? -27.830 -12.824 81.092 1.00 89.19 99 ASN A C 1
ATOM 785 O O . ASN A 1 99 ? -27.951 -13.784 81.840 1.00 89.19 99 ASN A O 1
ATOM 789 N N . LEU A 1 100 ? -28.799 -12.475 80.242 1.00 88.00 100 LEU A N 1
ATOM 790 C CA . LEU A 1 100 ? -30.109 -13.138 80.212 1.00 88.00 100 LEU A CA 1
ATOM 791 C C . LEU A 1 100 ? -30.036 -14.638 79.881 1.00 88.00 100 LEU A C 1
ATOM 793 O O . LEU A 1 100 ? -30.967 -15.377 80.196 1.00 88.00 100 LEU A O 1
ATOM 797 N N . THR A 1 101 ? -28.964 -15.083 79.221 1.00 86.62 101 THR A N 1
ATOM 798 C CA . THR A 1 101 ? -28.785 -16.481 78.802 1.00 86.62 101 THR A CA 1
ATOM 799 C C . THR A 1 101 ? -27.900 -17.294 79.746 1.00 86.62 101 THR A C 1
ATOM 801 O O . THR A 1 101 ? -28.106 -18.500 79.860 1.00 86.62 101 THR A O 1
ATOM 804 N N . LEU A 1 102 ? -26.934 -16.668 80.424 1.00 88.25 102 LEU A N 1
ATOM 805 C CA . LEU A 1 102 ? -25.906 -17.348 81.221 1.00 88.25 102 LEU A CA 1
ATOM 806 C C . LEU A 1 102 ? -26.014 -17.110 82.734 1.00 88.25 102 LEU A C 1
ATOM 808 O O . LEU A 1 102 ? -25.359 -17.816 83.508 1.00 88.25 102 LEU A O 1
ATOM 812 N N . GLU A 1 103 ? -26.836 -16.159 83.178 1.00 83.44 103 GLU A N 1
ATOM 813 C CA . GLU A 1 103 ? -27.034 -15.874 84.599 1.00 83.44 103 GLU A CA 1
ATOM 814 C C . GLU A 1 103 ? -27.595 -17.106 85.336 1.00 83.44 103 GLU A C 1
ATOM 816 O O . GLU A 1 103 ? -28.560 -17.738 84.908 1.00 83.44 103 GLU A O 1
ATOM 821 N N . ASN A 1 104 ? -26.969 -17.470 86.461 1.00 79.69 104 ASN A N 1
ATOM 822 C CA . ASN A 1 104 ? -27.310 -18.637 87.290 1.00 79.69 104 ASN A CA 1
ATOM 823 C C . ASN A 1 104 ? -27.219 -20.016 86.596 1.00 79.69 104 ASN A C 1
ATOM 825 O O . ASN A 1 104 ? -27.691 -21.009 87.153 1.00 79.69 104 ASN A O 1
ATOM 829 N N . VAL A 1 105 ? -26.592 -20.118 85.416 1.00 84.56 105 VAL A N 1
ATOM 830 C CA . VAL A 1 105 ? -26.424 -21.408 84.714 1.00 84.56 105 VAL A CA 1
ATOM 831 C C . VAL A 1 105 ? -25.402 -22.315 85.411 1.00 84.56 105 VAL A C 1
ATOM 833 O O . VAL A 1 105 ? -25.525 -23.541 85.372 1.00 84.56 105 VAL A O 1
ATOM 836 N N . LEU A 1 106 ? -24.410 -21.734 86.094 1.00 83.81 106 LEU A N 1
ATOM 837 C CA . LEU A 1 106 ? -23.425 -22.469 86.890 1.00 83.81 106 LEU A CA 1
ATOM 838 C C . LEU A 1 106 ? -23.666 -22.295 88.403 1.00 83.81 106 LEU A C 1
ATOM 840 O O . LEU A 1 106 ? -24.133 -21.243 88.834 1.00 83.81 106 LEU A O 1
ATOM 844 N N . PRO A 1 107 ? -23.316 -23.295 89.240 1.00 80.12 107 PRO A N 1
ATOM 845 C CA . PRO A 1 107 ? -23.325 -23.147 90.698 1.00 80.12 107 PRO A CA 1
ATOM 846 C C . PRO A 1 107 ? -22.405 -22.012 91.178 1.00 80.12 107 PRO A C 1
ATOM 848 O O . PRO A 1 107 ? -21.311 -21.874 90.640 1.00 80.12 107 PRO A O 1
ATOM 851 N N . GLU A 1 108 ? -22.759 -21.323 92.275 1.00 77.50 108 GLU A N 1
ATOM 852 C CA . GLU A 1 108 ? -22.036 -20.154 92.844 1.00 77.50 108 GLU A CA 1
ATOM 853 C C . GLU A 1 108 ? -20.524 -20.347 93.085 1.00 77.50 108 GLU A C 1
ATOM 855 O O . GLU A 1 108 ? -19.777 -19.385 93.229 1.00 77.50 108 GLU A O 1
ATOM 860 N N . LYS A 1 109 ? -20.050 -21.597 93.143 1.00 77.06 109 LYS A N 1
ATOM 861 C CA . LYS A 1 109 ? -18.624 -21.934 93.271 1.00 77.06 109 LYS A CA 1
ATOM 862 C C . LYS A 1 109 ? -17.824 -21.809 91.965 1.00 77.06 109 LYS A C 1
ATOM 864 O O . LYS A 1 109 ? -16.632 -22.092 91.998 1.00 77.06 109 LYS A O 1
ATOM 869 N N . TYR A 1 110 ? -18.456 -21.501 90.835 1.00 80.56 110 TYR A N 1
ATOM 870 C CA . TYR A 1 110 ? -17.798 -21.322 89.543 1.00 80.56 110 TYR A CA 1
ATOM 871 C C . TYR A 1 110 ? -18.135 -19.959 88.959 1.00 80.56 110 TYR A C 1
ATOM 873 O O . TYR A 1 110 ? -19.267 -19.493 89.038 1.00 80.56 110 TYR A O 1
ATOM 881 N N . ASN A 1 111 ? -17.141 -19.367 88.317 1.00 84.12 111 ASN A N 1
ATOM 882 C CA . ASN A 1 111 ? -17.254 -18.139 87.561 1.00 84.12 111 ASN A CA 1
ATOM 883 C C . ASN A 1 111 ? -17.162 -18.437 86.063 1.00 84.12 111 ASN A C 1
ATOM 885 O O . ASN A 1 111 ? -16.539 -19.420 85.647 1.00 84.12 111 ASN A O 1
ATOM 889 N N . LEU A 1 112 ? -17.781 -17.570 85.268 1.00 87.69 112 LEU A N 1
ATOM 890 C CA . LEU A 1 112 ? -17.923 -17.702 83.825 1.00 87.69 112 LEU A CA 1
ATOM 891 C C . LEU A 1 112 ? -17.617 -16.371 83.153 1.00 87.69 112 LEU A C 1
ATOM 893 O O . LEU A 1 112 ? -17.988 -15.311 83.653 1.00 87.69 112 LEU A O 1
ATOM 897 N N . GLY A 1 113 ? -17.013 -16.437 81.973 1.00 87.69 113 GLY A N 1
ATOM 898 C CA . GLY A 1 113 ? -16.986 -15.309 81.062 1.00 87.69 113 GLY A CA 1
ATOM 899 C C . GLY A 1 113 ? -16.842 -15.724 79.604 1.00 87.69 113 GLY A C 1
ATOM 900 O O . GLY A 1 113 ? -16.471 -16.859 79.290 1.00 87.69 113 GLY A O 1
ATOM 901 N N . VAL A 1 114 ? -17.132 -14.772 78.725 1.00 87.94 114 VAL A N 1
ATOM 902 C CA . VAL A 1 114 ? -17.064 -14.911 77.270 1.00 87.94 114 VAL A CA 1
ATOM 903 C C . VAL A 1 114 ? -16.145 -13.826 76.716 1.00 87.94 114 VAL A C 1
ATOM 905 O O . VAL A 1 114 ? -16.325 -12.642 77.003 1.00 87.94 114 VAL A O 1
ATOM 908 N N . TRP A 1 115 ? -15.162 -14.235 75.919 1.00 86.81 115 TRP A N 1
ATOM 909 C CA . TRP A 1 115 ? -14.196 -13.371 75.244 1.00 86.81 115 TRP A CA 1
ATOM 910 C C . TRP A 1 115 ? -14.250 -13.590 73.739 1.00 86.81 115 TRP A C 1
ATOM 912 O O . TRP A 1 115 ? -14.597 -14.671 73.267 1.00 86.81 115 TRP A O 1
ATOM 922 N N . ILE A 1 116 ? -13.855 -12.568 72.992 1.00 83.25 116 ILE A N 1
ATOM 923 C CA . ILE A 1 116 ? -13.627 -12.651 71.552 1.00 83.25 116 ILE A CA 1
ATOM 924 C C . ILE A 1 116 ? -12.182 -12.213 71.330 1.00 83.25 116 ILE A C 1
ATOM 926 O O . ILE A 1 116 ? -11.797 -11.147 71.794 1.00 83.25 116 ILE A O 1
ATOM 930 N N . GLU A 1 117 ? -11.375 -13.027 70.652 1.00 71.06 117 GLU A N 1
ATOM 931 C CA . GLU A 1 117 ? -9.911 -12.861 70.585 1.00 71.06 117 GLU A CA 1
ATOM 932 C C . GLU A 1 117 ? -9.446 -11.516 69.990 1.00 71.06 117 GLU A C 1
ATOM 934 O O . GLU A 1 117 ? -8.382 -11.022 70.352 1.00 71.06 117 GLU A O 1
ATOM 939 N N . ASN A 1 118 ? -10.272 -10.880 69.152 1.00 66.44 118 ASN A N 1
ATOM 940 C CA . ASN A 1 118 ? -10.005 -9.554 68.575 1.00 66.44 118 ASN A CA 1
ATOM 941 C C . ASN A 1 118 ? -10.388 -8.372 69.493 1.00 66.44 118 ASN A C 1
ATOM 943 O O . ASN A 1 118 ? -10.204 -7.220 69.103 1.00 66.44 118 ASN A O 1
ATOM 947 N N . TYR A 1 119 ? -10.917 -8.638 70.690 1.00 67.06 119 TYR A N 1
ATOM 948 C CA . TYR A 1 119 ? -11.334 -7.633 71.667 1.00 67.06 119 TYR A CA 1
ATOM 949 C C . TYR A 1 119 ? -10.538 -7.814 72.969 1.00 67.06 119 TYR A C 1
ATOM 951 O O . TYR A 1 119 ? -10.408 -8.917 73.498 1.00 67.06 119 TYR A O 1
ATOM 959 N N . ASN A 1 120 ? -9.992 -6.718 73.507 1.00 60.31 120 ASN A N 1
ATOM 960 C CA . ASN A 1 120 ? -9.132 -6.747 74.702 1.00 60.31 120 ASN A CA 1
ATOM 961 C C . ASN A 1 120 ? -9.906 -6.902 76.025 1.00 60.31 120 ASN A C 1
ATOM 963 O O . ASN A 1 120 ? -9.290 -7.028 77.084 1.00 60.31 120 ASN A O 1
ATOM 967 N N . GLU A 1 121 ? -11.239 -6.903 75.979 1.00 73.62 121 GLU A N 1
ATOM 968 C CA . GLU A 1 121 ? -12.119 -6.973 77.145 1.00 73.62 121 GLU A CA 1
ATOM 969 C C . GLU A 1 121 ? -13.086 -8.163 77.043 1.00 73.62 121 GLU A C 1
ATOM 971 O O . GLU A 1 121 ? -13.359 -8.688 75.962 1.00 73.62 121 GLU A O 1
ATOM 976 N N . SER A 1 122 ? -13.577 -8.640 78.190 1.00 80.88 122 SER A N 1
ATOM 977 C CA . SER A 1 122 ? -14.606 -9.684 78.222 1.00 80.88 122 SER A CA 1
ATOM 978 C C . SER A 1 122 ? -15.945 -9.113 77.771 1.00 80.88 122 SER A C 1
ATOM 980 O O . SER A 1 122 ? -16.389 -8.112 78.328 1.00 80.88 122 SER A O 1
ATOM 982 N N . VAL A 1 123 ? -16.639 -9.807 76.871 1.00 85.06 123 VAL A N 1
ATOM 983 C CA . VAL A 1 123 ? -18.017 -9.459 76.487 1.00 85.06 123 VAL A CA 1
ATOM 984 C C . VAL A 1 123 ? -18.964 -9.640 77.676 1.00 85.06 123 VAL A C 1
ATOM 986 O O . VAL A 1 123 ? -19.872 -8.841 77.891 1.00 85.06 123 VAL A O 1
ATOM 989 N N . TYR A 1 124 ? -18.730 -10.688 78.470 1.00 88.31 124 TYR A N 1
ATOM 990 C CA . TYR A 1 124 ? -19.472 -11.015 79.687 1.00 88.31 124 TYR A CA 1
ATOM 991 C C . TYR A 1 124 ? -18.538 -11.669 80.710 1.00 88.31 124 TYR A C 1
ATOM 993 O O . TYR A 1 124 ? -17.675 -12.461 80.327 1.00 88.31 124 TYR A O 1
ATOM 1001 N N . SER A 1 125 ? -18.705 -11.363 81.998 1.00 84.44 125 SER A N 1
ATOM 1002 C CA . SER A 1 125 ? -17.962 -11.999 83.094 1.00 84.44 125 SER A CA 1
ATOM 1003 C C . SER A 1 125 ? -18.720 -11.876 84.418 1.00 84.44 125 SER A C 1
ATOM 1005 O O . SER A 1 125 ? -19.277 -10.819 84.705 1.00 84.44 125 SER A O 1
ATOM 1007 N N . THR A 1 126 ? -18.713 -12.929 85.241 1.00 79.44 126 THR A N 1
ATOM 1008 C CA . THR A 1 126 ? -19.399 -12.948 86.546 1.00 79.44 126 THR A CA 1
ATOM 1009 C C . THR A 1 126 ? -18.580 -12.354 87.708 1.00 79.44 126 THR A C 1
ATOM 1011 O O . THR A 1 126 ? -19.186 -12.031 88.722 1.00 79.44 126 THR A O 1
ATOM 1014 N N . ASN A 1 127 ? -17.242 -12.213 87.598 1.00 72.81 127 ASN A N 1
ATOM 1015 C CA . ASN A 1 127 ? -16.336 -11.485 88.529 1.00 72.81 127 ASN A CA 1
ATOM 1016 C C . ASN A 1 127 ? -14.871 -11.473 88.016 1.00 72.81 127 ASN A C 1
ATOM 1018 O O . ASN A 1 127 ? -14.437 -12.444 87.412 1.00 72.81 127 ASN A O 1
ATOM 1022 N N . SER A 1 128 ? -14.067 -10.427 88.268 1.00 58.12 128 SER A N 1
ATOM 1023 C CA . SER A 1 128 ? -12.759 -10.215 87.597 1.00 58.12 128 SER A CA 1
ATOM 1024 C C . SER A 1 128 ? -11.482 -10.481 88.418 1.00 58.12 128 SER A C 1
ATOM 1026 O O . SER A 1 128 ? -10.431 -9.952 88.056 1.00 58.12 128 SER A O 1
ATOM 1028 N N . ASP A 1 129 ? -11.516 -11.264 89.499 1.00 57.84 129 ASP A N 1
ATOM 1029 C CA . ASP A 1 129 ? -10.327 -11.438 90.351 1.00 57.84 129 ASP A CA 1
ATOM 1030 C C . ASP A 1 129 ? -9.595 -12.772 90.120 1.00 57.84 129 ASP A C 1
ATOM 1032 O O . ASP A 1 129 ? -10.188 -13.847 90.152 1.00 57.84 129 ASP A O 1
ATOM 1036 N N . ASN A 1 130 ? -8.281 -12.650 89.867 1.00 59.81 130 ASN A N 1
ATOM 1037 C CA . ASN A 1 130 ? -7.263 -13.680 89.597 1.00 59.81 130 ASN A CA 1
ATOM 1038 C C . ASN A 1 130 ? -7.705 -15.150 89.800 1.00 59.81 130 ASN A C 1
ATOM 1040 O O . ASN A 1 130 ? -7.651 -15.661 90.923 1.00 59.81 130 ASN A O 1
ATOM 1044 N N . PRO A 1 131 ? -8.066 -15.861 88.716 1.00 62.03 131 PRO A N 1
ATOM 1045 C CA . PRO A 1 131 ? -8.679 -17.182 88.800 1.00 62.03 131 PRO A CA 1
ATOM 1046 C C . PRO A 1 131 ? -7.685 -18.296 89.154 1.00 62.03 131 PRO A C 1
ATOM 1048 O O . PRO A 1 131 ? -6.621 -18.416 88.541 1.00 62.03 131 PRO A O 1
ATOM 1051 N N . ASN A 1 132 ? -8.074 -19.191 90.069 1.00 55.97 132 ASN A N 1
ATOM 1052 C CA . ASN A 1 132 ? -7.422 -20.491 90.226 1.00 55.97 132 ASN A CA 1
ATOM 1053 C C . ASN A 1 132 ? -8.113 -21.505 89.289 1.00 55.97 132 ASN A C 1
ATOM 1055 O O . ASN A 1 132 ? -9.332 -21.625 89.276 1.00 55.97 132 ASN A O 1
ATOM 1059 N N . ASN A 1 133 ? -7.343 -22.274 88.507 1.00 61.97 133 ASN A N 1
ATOM 1060 C CA . ASN A 1 133 ? -7.854 -23.307 87.582 1.00 61.97 133 ASN A CA 1
ATOM 1061 C C . ASN A 1 133 ? -8.804 -22.798 86.474 1.00 61.97 133 ASN A C 1
ATOM 1063 O O . ASN A 1 133 ? -9.916 -23.302 86.310 1.00 61.97 133 ASN A O 1
ATOM 1067 N N . LEU A 1 134 ? -8.330 -21.843 85.672 1.00 72.81 134 LEU A N 1
ATOM 1068 C CA . LEU A 1 134 ? -9.008 -21.378 84.461 1.00 72.81 134 LEU A CA 1
ATOM 1069 C C . LEU A 1 134 ? -8.974 -22.438 83.346 1.00 72.81 134 LEU A C 1
ATOM 1071 O O . LEU A 1 134 ? -7.894 -22.884 82.949 1.00 72.81 134 LEU A O 1
ATOM 1075 N N . ILE A 1 135 ? -10.147 -22.798 82.822 1.00 74.31 135 ILE A N 1
ATOM 1076 C CA . ILE A 1 135 ? -10.295 -23.593 81.599 1.00 74.31 135 ILE A CA 1
ATOM 1077 C C . ILE A 1 135 ? -11.075 -22.796 80.566 1.00 74.31 135 ILE A C 1
ATOM 1079 O O . ILE A 1 135 ? -12.084 -22.173 80.883 1.00 74.31 135 ILE A O 1
ATOM 1083 N N . ALA A 1 136 ? -10.587 -22.837 79.333 1.00 76.94 136 ALA A N 1
ATOM 1084 C CA . ALA A 1 136 ? -11.153 -22.143 78.197 1.00 76.94 136 ALA A CA 1
ATOM 1085 C C . ALA A 1 136 ? -11.508 -23.133 77.090 1.00 76.94 136 ALA A C 1
ATOM 1087 O O . ALA A 1 136 ? -10.657 -23.926 76.680 1.00 76.94 136 ALA A O 1
ATOM 1088 N N . THR A 1 137 ? -12.735 -23.045 76.584 1.00 80.31 137 THR A N 1
ATOM 1089 C CA . THR A 1 137 ? -13.131 -23.677 75.323 1.00 80.31 137 THR A CA 1
ATOM 1090 C C . THR A 1 137 ? -13.220 -22.591 74.261 1.00 80.31 137 THR A C 1
ATOM 1092 O O . THR A 1 137 ? -13.860 -21.564 74.480 1.00 80.31 137 THR A O 1
ATOM 1095 N N . LYS A 1 138 ? -12.555 -22.803 73.122 1.00 79.06 138 LYS A N 1
ATOM 1096 C CA . LYS A 1 138 ? -12.539 -21.870 71.990 1.00 79.06 138 LYS A CA 1
ATOM 1097 C C . LYS A 1 138 ? -13.298 -22.464 70.810 1.00 79.06 138 LYS A C 1
ATOM 1099 O O . LYS A 1 138 ? -13.098 -23.634 70.491 1.00 79.06 138 LYS A O 1
ATOM 1104 N N . GLN A 1 139 ? -14.107 -21.651 70.143 1.00 73.62 139 GLN A N 1
ATOM 1105 C CA . GLN A 1 139 ? -14.761 -22.000 68.888 1.00 73.62 139 GLN A CA 1
ATOM 1106 C C . GLN A 1 139 ? -14.475 -20.931 67.842 1.00 73.62 139 GLN A C 1
ATOM 1108 O O . GLN A 1 139 ? -14.561 -19.733 68.107 1.00 73.62 139 GLN A O 1
ATOM 1113 N N . MET A 1 140 ? -14.121 -21.391 66.649 1.00 67.19 140 MET A N 1
ATOM 1114 C CA . MET A 1 140 ? -13.928 -20.542 65.488 1.00 67.19 140 MET A CA 1
ATOM 1115 C C . MET A 1 140 ? -15.281 -20.167 64.896 1.00 67.19 140 MET A C 1
ATOM 1117 O O . MET A 1 140 ? -16.106 -21.044 64.641 1.00 67.19 140 MET A O 1
ATOM 1121 N N . VAL A 1 141 ? -15.491 -18.871 64.680 1.00 65.75 141 VAL A N 1
ATOM 1122 C CA . VAL A 1 141 ? -16.704 -18.335 64.062 1.00 65.75 141 VAL A CA 1
ATOM 1123 C C . VAL A 1 141 ? -16.305 -17.400 62.921 1.00 65.75 141 VAL A C 1
ATOM 1125 O O . VAL A 1 141 ? -15.359 -16.617 63.042 1.00 65.75 141 VAL A O 1
ATOM 1128 N N . SER A 1 142 ? -16.997 -17.522 61.791 1.00 59.25 142 SER A N 1
ATOM 1129 C CA . SER A 1 142 ? -16.749 -16.783 60.547 1.00 59.25 142 SER A CA 1
ATOM 1130 C C . SER A 1 142 ? -18.076 -16.375 59.906 1.00 59.25 142 SER A C 1
ATOM 1132 O O . SER A 1 142 ? -19.045 -17.122 60.029 1.00 59.25 142 SER A O 1
ATOM 1134 N N . GLY A 1 143 ? -18.111 -15.244 59.194 1.00 56.03 143 GLY A N 1
ATOM 1135 C CA . GLY A 1 143 ? -19.275 -14.813 58.405 1.00 56.03 143 GLY A CA 1
ATOM 1136 C C . GLY A 1 143 ? -19.919 -13.475 58.800 1.00 56.03 143 GLY A C 1
ATOM 1137 O O . GLY A 1 143 ? -21.087 -13.275 58.480 1.00 56.03 143 GLY A O 1
ATOM 1138 N N . ILE A 1 144 ? -19.235 -12.577 59.531 1.00 55.34 144 ILE A N 1
ATOM 1139 C CA . ILE A 1 144 ? -19.816 -11.297 60.007 1.00 55.34 144 ILE A CA 1
ATOM 1140 C C . ILE A 1 144 ? -18.800 -10.145 59.869 1.00 55.34 144 ILE A C 1
ATOM 1142 O O . ILE A 1 144 ? -17.895 -10.055 60.689 1.00 55.34 144 ILE A O 1
ATOM 1146 N N . GLU A 1 145 ? -18.946 -9.246 58.885 1.00 48.69 145 GLU A N 1
ATOM 1147 C CA . GLU A 1 145 ? -18.030 -8.108 58.646 1.00 48.69 145 GLU A CA 1
ATOM 1148 C C . GLU A 1 145 ? -18.483 -6.791 59.315 1.00 48.69 145 GLU A C 1
ATOM 1150 O O . GLU A 1 145 ? -19.673 -6.511 59.459 1.00 48.69 145 GLU A O 1
ATOM 1155 N N . ARG A 1 146 ? -17.514 -5.953 59.708 1.00 44.50 146 ARG A N 1
ATOM 1156 C CA . ARG A 1 146 ? -17.720 -4.599 60.250 1.00 44.50 146 ARG A CA 1
ATOM 1157 C C . ARG A 1 146 ? -18.076 -3.612 59.130 1.00 44.50 146 ARG A C 1
ATOM 1159 O O . ARG A 1 146 ? -17.334 -3.502 58.165 1.00 44.50 146 ARG A O 1
ATOM 1166 N N . ASN A 1 147 ? -19.155 -2.840 59.300 1.00 44.19 147 ASN A N 1
ATOM 1167 C CA . ASN A 1 147 ? -19.611 -1.777 58.382 1.00 44.19 147 ASN A CA 1
ATOM 1168 C C . ASN A 1 147 ? -20.044 -2.209 56.958 1.00 44.19 147 ASN A C 1
ATOM 1170 O O . ASN A 1 147 ? -20.078 -1.358 56.071 1.00 44.19 147 ASN A O 1
ATOM 1174 N N . ARG A 1 148 ? -20.431 -3.472 56.716 1.00 47.12 148 ARG A N 1
ATOM 1175 C CA . ARG A 1 148 ? -21.062 -3.889 55.444 1.00 47.12 148 ARG A CA 1
ATOM 1176 C C . ARG A 1 148 ? -22.434 -4.528 55.649 1.00 47.12 148 ARG A C 1
ATOM 1178 O O . ARG A 1 148 ? -22.699 -5.149 56.678 1.00 47.12 148 ARG A O 1
ATOM 1185 N N . THR A 1 149 ? -23.322 -4.335 54.677 1.00 45.38 149 THR A N 1
ATOM 1186 C CA . THR A 1 149 ? -24.689 -4.858 54.703 1.00 45.38 149 THR A CA 1
ATOM 1187 C C . THR A 1 149 ? -24.706 -6.349 54.343 1.00 45.38 149 THR A C 1
ATOM 1189 O O . THR A 1 149 ? -23.982 -6.810 53.468 1.00 45.38 149 THR A O 1
ATOM 1192 N N . ILE A 1 150 ? -25.527 -7.124 55.057 1.00 51.00 150 ILE A N 1
ATOM 1193 C CA . ILE A 1 150 ? -25.681 -8.594 54.924 1.00 51.00 150 ILE A CA 1
ATOM 1194 C C . ILE A 1 150 ? -26.568 -8.963 53.709 1.00 51.00 150 ILE A C 1
ATOM 1196 O O . ILE A 1 150 ? -26.747 -10.130 53.356 1.00 51.00 150 ILE A O 1
ATOM 1200 N N . GLU A 1 151 ? -27.130 -7.932 53.088 1.00 58.31 151 GLU A N 1
ATOM 1201 C CA . GLU A 1 151 ? -27.966 -7.919 51.899 1.00 58.31 151 GLU A CA 1
ATOM 1202 C C . GLU A 1 151 ? -27.519 -6.707 51.077 1.00 58.31 151 GLU A C 1
ATOM 1204 O O . GLU A 1 151 ? -27.211 -5.648 51.637 1.00 58.31 151 GLU A O 1
ATOM 1209 N N . GLY A 1 152 ? -27.452 -6.853 49.762 1.00 67.12 152 GLY A N 1
ATOM 1210 C CA . GLY A 1 152 ? -27.160 -5.739 48.873 1.00 67.12 152 GLY A CA 1
ATOM 1211 C C . GLY A 1 152 ? -27.606 -6.032 47.455 1.00 67.12 152 GLY A C 1
ATOM 1212 O O . GLY A 1 152 ? -28.131 -7.105 47.154 1.00 67.12 152 GLY A O 1
ATOM 1213 N N . ILE A 1 153 ? -27.431 -5.049 46.592 1.00 73.75 153 ILE A N 1
ATOM 1214 C CA . ILE A 1 153 ? -27.849 -5.104 45.202 1.00 73.75 153 ILE A CA 1
ATOM 1215 C C . ILE A 1 153 ? -26.585 -5.134 44.353 1.00 73.75 153 ILE A C 1
ATOM 1217 O O . ILE A 1 153 ? -25.650 -4.376 44.595 1.00 73.75 153 ILE A O 1
ATOM 1221 N N . THR A 1 154 ? -26.548 -6.042 43.390 1.00 81.88 154 THR A N 1
ATOM 1222 C CA . THR A 1 154 ? -25.592 -5.998 42.282 1.00 81.88 154 THR A CA 1
ATOM 1223 C C . THR A 1 154 ? -26.355 -5.620 41.022 1.00 81.88 154 THR A C 1
ATOM 1225 O O . THR A 1 154 ? -27.543 -5.941 40.897 1.00 81.88 154 THR A O 1
ATOM 1228 N N . ALA A 1 155 ? -25.693 -4.932 40.103 1.00 83.69 155 ALA A N 1
ATOM 1229 C CA . ALA A 1 155 ? -26.274 -4.566 38.825 1.00 83.69 155 ALA A CA 1
ATOM 1230 C C . ALA A 1 155 ? -25.359 -5.015 37.691 1.00 83.69 155 ALA A C 1
ATOM 1232 O O . ALA A 1 155 ? -24.143 -5.053 37.852 1.00 83.69 155 ALA A O 1
ATOM 1233 N N . ARG A 1 156 ? -25.945 -5.342 36.546 1.00 84.31 156 ARG A N 1
ATOM 1234 C CA . ARG A 1 156 ? -25.236 -5.440 35.270 1.00 84.31 156 ARG A CA 1
ATOM 1235 C C . ARG A 1 156 ? -25.843 -4.440 34.294 1.00 84.31 156 ARG A C 1
ATOM 1237 O O . ARG A 1 156 ? -27.032 -4.132 34.397 1.00 84.31 156 ARG A O 1
ATOM 1244 N N . ALA A 1 157 ? -25.031 -3.968 33.360 1.00 86.00 157 ALA A N 1
ATOM 1245 C CA . ALA A 1 157 ? -25.451 -3.065 32.300 1.00 86.00 157 ALA A CA 1
ATOM 1246 C C . ALA A 1 157 ? -25.066 -3.668 30.949 1.00 86.00 157 ALA A C 1
ATOM 1248 O O . ALA A 1 157 ? -23.928 -4.104 30.767 1.00 86.00 157 ALA A O 1
ATOM 1249 N N . LEU A 1 158 ? -26.021 -3.701 30.025 1.00 84.25 158 LEU A N 1
ATOM 1250 C CA . LEU A 1 158 ? -25.844 -4.180 28.659 1.00 84.25 158 LEU A CA 1
ATOM 1251 C C . LEU A 1 158 ? -26.434 -3.152 27.696 1.00 84.25 158 LEU A C 1
ATOM 1253 O O . LEU A 1 158 ? -27.572 -2.723 27.863 1.00 84.25 158 LEU A O 1
ATOM 1257 N N . LEU A 1 159 ? -25.691 -2.792 26.659 1.00 84.00 159 LEU A N 1
ATOM 1258 C CA . LEU A 1 159 ? -26.231 -2.038 25.539 1.00 84.00 159 LEU A CA 1
ATOM 1259 C C . LEU A 1 159 ? -27.029 -2.999 24.647 1.00 84.00 159 LEU A C 1
ATOM 1261 O O . LEU A 1 159 ? -26.475 -3.871 23.984 1.00 84.00 159 LEU A O 1
ATOM 1265 N N . SER A 1 160 ? -28.353 -2.880 24.704 1.00 74.62 160 SER A N 1
ATOM 1266 C CA . SER A 1 160 ? -29.302 -3.800 24.059 1.00 74.62 160 SER A CA 1
ATOM 1267 C C . SER A 1 160 ? -29.774 -3.321 22.687 1.00 74.62 160 SER A C 1
ATOM 1269 O O . SER A 1 160 ? -30.139 -4.137 21.844 1.00 74.62 160 SER A O 1
ATOM 1271 N N . ASN A 1 161 ? -29.745 -2.007 22.467 1.00 69.19 161 ASN A N 1
ATOM 1272 C CA . ASN A 1 161 ? -30.009 -1.329 21.204 1.00 69.19 161 ASN A CA 1
ATOM 1273 C C . ASN A 1 161 ? -29.050 -0.146 21.065 1.00 69.19 161 ASN A C 1
ATOM 1275 O O . ASN A 1 161 ? -28.401 0.253 22.028 1.00 69.19 161 ASN A O 1
ATOM 1279 N N . ILE A 1 162 ? -28.980 0.433 19.871 1.00 70.06 162 ILE A N 1
ATOM 1280 C CA . ILE A 1 162 ? -28.352 1.734 19.653 1.00 70.06 162 ILE A CA 1
ATOM 1281 C C . ILE A 1 162 ? -29.335 2.646 18.932 1.00 70.06 162 ILE A C 1
ATOM 1283 O O . ILE A 1 162 ? -29.932 2.272 17.923 1.00 70.06 162 ILE A O 1
ATOM 1287 N N . ASN A 1 163 ? -29.494 3.867 19.438 1.00 66.81 163 ASN A N 1
ATOM 1288 C CA . ASN A 1 163 ? -30.274 4.880 18.744 1.00 66.81 163 ASN A CA 1
ATOM 1289 C C . ASN A 1 163 ? -29.625 5.285 17.426 1.00 66.81 163 ASN A C 1
ATOM 1291 O O . ASN A 1 163 ? -30.340 5.419 16.437 1.00 66.81 163 ASN A O 1
ATOM 1295 N N . ARG A 1 164 ? -28.310 5.542 17.449 1.00 69.25 164 ARG A N 1
ATOM 1296 C CA . ARG A 1 164 ? -27.475 5.922 16.304 1.00 69.25 164 ARG A CA 1
ATOM 1297 C C . ARG A 1 164 ? -26.020 5.630 16.627 1.00 69.25 164 ARG A C 1
ATOM 1299 O O . ARG A 1 164 ? -25.556 5.943 17.717 1.00 69.25 164 ARG A O 1
ATOM 1306 N N . ARG A 1 165 ? -25.265 5.143 15.660 1.00 73.56 165 ARG A N 1
ATOM 1307 C CA . ARG A 1 165 ? -23.815 5.036 15.769 1.00 73.56 165 ARG A CA 1
ATOM 1308 C C . ARG A 1 165 ? -23.171 5.527 14.485 1.00 73.56 165 ARG A C 1
ATOM 1310 O O . ARG A 1 165 ? -23.669 5.214 13.407 1.00 73.56 165 ARG A O 1
ATOM 1317 N N . ALA A 1 166 ? -22.083 6.282 14.621 1.00 71.81 166 ALA A N 1
ATOM 1318 C CA . ALA A 1 166 ? -21.217 6.603 13.498 1.00 71.81 166 ALA A CA 1
ATOM 1319 C C . ALA A 1 166 ? -20.428 5.347 13.103 1.00 71.81 166 ALA A C 1
ATOM 1321 O O . ALA A 1 166 ? -19.803 4.699 13.948 1.00 71.81 166 ALA A O 1
ATOM 1322 N N . ASN A 1 167 ? -20.502 4.985 11.830 1.00 77.56 167 ASN A N 1
ATOM 1323 C CA . ASN A 1 167 ? -19.700 3.931 11.229 1.00 77.56 167 ASN A CA 1
ATOM 1324 C C . ASN A 1 167 ? -19.141 4.424 9.891 1.00 77.56 167 ASN A C 1
ATOM 1326 O O . ASN A 1 167 ? -19.643 5.401 9.334 1.00 77.56 167 ASN A O 1
ATOM 1330 N N . SER A 1 168 ? -18.104 3.772 9.377 1.00 82.12 168 SER A N 1
ATOM 1331 C CA . SER A 1 168 ? -17.443 4.200 8.147 1.00 82.12 168 SER A CA 1
ATOM 1332 C C . SER A 1 168 ? -17.146 3.035 7.219 1.00 82.12 168 SER A C 1
ATOM 1334 O O . SER A 1 168 ? -16.553 2.054 7.655 1.00 82.12 168 SER A O 1
ATOM 1336 N N . GLU A 1 169 ? -17.459 3.205 5.936 1.00 87.00 169 GLU A N 1
ATOM 1337 C CA . GLU A 1 169 ? -16.925 2.356 4.870 1.00 87.00 169 GLU A CA 1
ATOM 1338 C C . GLU A 1 169 ? -15.711 3.031 4.237 1.00 87.00 169 GLU A C 1
ATOM 1340 O O . GLU A 1 169 ? -15.756 4.224 3.920 1.00 87.00 169 GLU A O 1
ATOM 1345 N N . ILE A 1 170 ? -14.636 2.269 4.028 1.00 89.44 170 ILE A N 1
ATOM 1346 C CA . ILE A 1 170 ? -13.400 2.753 3.406 1.00 89.44 170 ILE A CA 1
ATOM 1347 C C . ILE A 1 170 ? -13.085 1.894 2.184 1.00 89.44 170 ILE A C 1
ATOM 1349 O O . ILE A 1 170 ? -12.920 0.679 2.292 1.00 89.44 170 ILE A O 1
ATOM 1353 N N . VAL A 1 171 ? -12.950 2.536 1.025 1.00 91.94 171 VAL A N 1
ATOM 1354 C CA . VAL A 1 171 ? -12.493 1.896 -0.213 1.00 91.94 171 VAL A CA 1
ATOM 1355 C C . VAL A 1 171 ? -11.131 2.439 -0.589 1.00 91.94 171 VAL A C 1
ATOM 1357 O O . VAL A 1 171 ? -10.969 3.640 -0.786 1.00 91.94 171 VAL A O 1
ATOM 1360 N N . TYR A 1 172 ? -10.162 1.540 -0.718 1.00 92.50 172 TYR A N 1
ATOM 1361 C CA . TYR A 1 172 ? -8.774 1.884 -0.996 1.00 92.50 172 TYR A CA 1
ATOM 1362 C C . TYR A 1 172 ? -8.469 1.883 -2.501 1.00 92.50 172 TYR A C 1
ATOM 1364 O O . TYR A 1 172 ? -8.953 1.036 -3.266 1.00 92.50 172 TYR A O 1
ATOM 1372 N N . PHE A 1 173 ? -7.628 2.822 -2.918 1.00 92.50 173 PHE A N 1
ATOM 1373 C CA . PHE A 1 173 ? -6.912 2.763 -4.187 1.00 92.50 173 PHE A CA 1
ATOM 1374 C C . PHE A 1 173 ? -5.693 1.831 -4.040 1.00 92.50 173 PHE A C 1
ATOM 1376 O O . PHE A 1 173 ? -5.197 1.602 -2.938 1.00 92.50 173 PHE A O 1
ATOM 1383 N N . GLY A 1 174 ? -5.241 1.231 -5.140 1.00 90.25 174 GLY A N 1
ATOM 1384 C CA . GLY A 1 174 ? -3.962 0.524 -5.213 1.00 90.25 174 GLY A CA 1
ATOM 1385 C C . GLY A 1 174 ? -2.777 1.475 -5.080 1.00 90.25 174 GLY A C 1
ATOM 1386 O O . GLY A 1 174 ? -2.965 2.686 -5.018 1.00 90.25 174 GLY A O 1
ATOM 1387 N N . GLY A 1 175 ? -1.558 0.928 -5.059 1.00 88.12 175 GLY A N 1
ATOM 1388 C CA . GLY A 1 175 ? -0.345 1.751 -5.052 1.00 88.12 175 GLY A CA 1
ATOM 1389 C C . GLY A 1 175 ? -0.264 2.667 -6.268 1.00 88.12 175 GLY A C 1
ATOM 1390 O O . GLY A 1 175 ? 0.148 3.814 -6.137 1.00 88.12 175 GLY A O 1
ATOM 1391 N N . TYR A 1 176 ? -0.799 2.216 -7.408 1.00 89.44 176 TYR A N 1
ATOM 1392 C CA . TYR A 1 176 ? -1.009 3.062 -8.573 1.00 89.44 176 TYR A CA 1
ATOM 1393 C C . TYR A 1 176 ? -2.154 2.567 -9.467 1.00 89.44 176 TYR A C 1
ATOM 1395 O O . TYR A 1 176 ? -2.235 1.396 -9.840 1.00 89.44 176 TYR A O 1
ATOM 1403 N N . GLU A 1 177 ? -3.036 3.481 -9.857 1.00 91.50 177 GLU A N 1
ATOM 1404 C CA . GLU A 1 177 ? -4.177 3.256 -10.741 1.00 91.50 177 GLU A CA 1
ATOM 1405 C C . GLU A 1 177 ? -4.255 4.395 -11.762 1.00 91.50 177 GLU A C 1
ATOM 1407 O O . GLU A 1 177 ? -4.568 5.534 -11.425 1.00 91.50 177 GLU A O 1
ATOM 1412 N N . GLY A 1 178 ? -3.954 4.120 -13.023 1.00 82.69 178 GLY A N 1
ATOM 1413 C CA . GLY A 1 178 ? -3.889 5.135 -14.081 1.00 82.69 178 GLY A CA 1
ATOM 1414 C C . GLY A 1 178 ? -3.440 4.486 -15.380 1.00 82.69 178 GLY A C 1
ATOM 1415 O O . GLY A 1 178 ? -3.408 3.270 -15.433 1.00 82.69 178 GLY A O 1
ATOM 1416 N N . GLU A 1 179 ? -3.118 5.176 -16.470 1.00 78.50 179 GLU A N 1
ATOM 1417 C CA . GLU A 1 179 ? -3.238 6.614 -16.741 1.00 78.50 179 GLU A CA 1
ATOM 1418 C C . GLU A 1 179 ? -4.586 6.878 -17.444 1.00 78.50 179 GLU A C 1
ATOM 1420 O O . GLU A 1 179 ? -4.717 6.724 -18.663 1.00 78.50 179 GLU A O 1
ATOM 1425 N N . GLY A 1 180 ? -5.615 7.241 -16.678 1.00 87.81 180 GLY A N 1
ATOM 1426 C CA . GLY A 1 180 ? -6.992 7.434 -17.125 1.00 87.81 180 GLY A CA 1
ATOM 1427 C C . GLY A 1 180 ? -7.917 7.984 -16.037 1.00 87.81 180 GLY A C 1
ATOM 1428 O O . GLY A 1 180 ? -7.504 8.244 -14.910 1.00 87.81 180 GLY A O 1
ATOM 1429 N N . ASN A 1 181 ? -9.197 8.169 -16.369 1.00 93.50 181 ASN A N 1
ATOM 1430 C CA . ASN A 1 181 ? -10.208 8.434 -15.343 1.00 93.50 181 ASN A CA 1
ATOM 1431 C C . ASN A 1 181 ? -10.396 7.171 -14.501 1.00 93.50 181 ASN A C 1
ATOM 1433 O O . ASN A 1 181 ? -10.598 6.089 -15.055 1.00 93.50 181 ASN A O 1
ATOM 1437 N N . VAL A 1 182 ? -10.353 7.320 -13.179 1.00 95.62 182 VAL A N 1
ATOM 1438 C CA . VAL A 1 182 ? -10.402 6.197 -12.236 1.00 95.62 182 VAL A CA 1
ATOM 1439 C C . VAL A 1 182 ? -11.793 6.099 -11.628 1.00 95.62 182 VAL A C 1
ATOM 1441 O O . VAL A 1 182 ? -12.402 7.108 -11.271 1.00 95.62 182 VAL A O 1
ATOM 1444 N N . THR A 1 183 ? -12.308 4.880 -11.514 1.00 97.12 183 THR A N 1
ATOM 1445 C CA . THR A 1 183 ? -13.633 4.590 -10.963 1.00 97.12 183 THR A CA 1
ATOM 1446 C C . THR A 1 183 ? -13.534 3.523 -9.878 1.00 97.12 183 THR A C 1
ATOM 1448 O O . THR A 1 183 ? -12.941 2.467 -10.094 1.00 97.12 183 THR A O 1
ATOM 1451 N N . LYS A 1 184 ? -14.137 3.781 -8.716 1.00 95.69 184 LYS A N 1
ATOM 1452 C CA . LYS A 1 184 ? -14.216 2.861 -7.575 1.00 95.69 184 LYS A CA 1
ATOM 1453 C C . LYS A 1 184 ? -15.663 2.604 -7.187 1.00 95.69 184 LYS A C 1
ATOM 1455 O O . LYS A 1 184 ? -16.510 3.485 -7.309 1.00 95.69 184 LYS A O 1
ATOM 1460 N N . ILE A 1 185 ? -15.921 1.409 -6.669 1.00 95.38 185 ILE A N 1
ATOM 1461 C CA . ILE A 1 185 ? -17.226 1.025 -6.139 1.00 95.38 185 ILE A CA 1
ATOM 1462 C C . ILE A 1 185 ? -17.181 1.048 -4.611 1.00 95.38 185 ILE A C 1
ATOM 1464 O O . ILE A 1 185 ? -16.392 0.329 -4.003 1.00 95.38 185 ILE A O 1
ATOM 1468 N N . VAL A 1 186 ? -18.043 1.860 -3.998 1.00 94.00 186 VAL A N 1
ATOM 1469 C CA . VAL A 1 186 ? -18.270 1.921 -2.549 1.00 94.00 186 VAL A CA 1
ATOM 1470 C C . VAL A 1 186 ? -19.576 1.210 -2.226 1.00 94.00 186 VAL A C 1
ATOM 1472 O O . VAL A 1 186 ? -20.648 1.672 -2.614 1.00 94.00 186 VAL A O 1
ATOM 1475 N N . THR A 1 187 ? -19.497 0.084 -1.517 1.00 91.44 187 THR A N 1
ATOM 1476 C CA . THR A 1 187 ? -20.686 -0.669 -1.095 1.00 91.44 187 THR A CA 1
ATOM 1477 C C . THR A 1 187 ? -21.054 -0.277 0.323 1.00 91.44 187 THR A C 1
ATOM 1479 O O . THR A 1 187 ? -20.351 -0.622 1.261 1.00 91.44 187 THR A O 1
ATOM 1482 N N . LEU A 1 188 ? -22.156 0.448 0.464 1.00 90.19 188 LEU A N 1
ATOM 1483 C CA . LEU A 1 188 ? -22.717 0.844 1.744 1.00 90.19 188 LEU A CA 1
ATOM 1484 C C . LEU A 1 188 ? -23.706 -0.219 2.251 1.00 90.19 188 LEU A C 1
ATOM 1486 O O . LEU A 1 188 ? -24.409 -0.830 1.437 1.00 90.19 188 LEU A O 1
ATOM 1490 N N . PRO A 1 189 ? -23.805 -0.447 3.572 1.00 85.94 189 PRO A N 1
ATOM 1491 C CA . PRO A 1 189 ? -24.820 -1.331 4.139 1.00 85.94 189 PRO A CA 1
ATOM 1492 C C . PRO A 1 189 ? -26.238 -0.841 3.824 1.00 85.94 189 PRO A C 1
ATOM 1494 O O . PRO A 1 189 ? -26.469 0.317 3.474 1.00 85.94 189 PRO A O 1
ATOM 1497 N N . ASN A 1 190 ? -27.209 -1.735 3.989 1.00 83.44 190 ASN A N 1
ATOM 1498 C CA . ASN A 1 190 ? -28.617 -1.357 3.929 1.00 83.44 190 ASN A CA 1
ATOM 1499 C C . ASN A 1 190 ? -29.028 -0.622 5.218 1.00 83.44 190 ASN A C 1
ATOM 1501 O O . ASN A 1 190 ? -28.443 -0.850 6.274 1.00 83.44 190 ASN A O 1
ATOM 1505 N N . ASN A 1 191 ? -30.087 0.187 5.148 1.00 80.81 191 ASN A N 1
ATOM 1506 C CA . ASN A 1 191 ? -30.683 0.899 6.286 1.00 80.81 191 ASN A CA 1
ATOM 1507 C C . ASN A 1 191 ? -29.794 2.000 6.890 1.00 80.81 191 ASN A C 1
ATOM 1509 O O . ASN A 1 191 ? -29.825 2.218 8.104 1.00 80.81 191 ASN A O 1
ATOM 1513 N N . ILE A 1 192 ? -29.031 2.724 6.069 1.00 85.75 192 ILE A N 1
ATOM 1514 C CA . ILE A 1 192 ? -28.326 3.914 6.551 1.00 85.75 192 ILE A CA 1
ATOM 1515 C C . ILE A 1 192 ? -29.336 5.013 6.894 1.00 85.75 192 ILE A C 1
ATOM 1517 O O . ILE A 1 192 ? -30.258 5.314 6.135 1.00 85.75 192 ILE A O 1
ATOM 1521 N N . ASN A 1 193 ? -29.149 5.653 8.046 1.00 83.25 193 ASN A N 1
ATOM 1522 C CA . ASN A 1 193 ? -29.996 6.755 8.484 1.00 83.25 193 ASN A CA 1
ATOM 1523 C C . ASN A 1 193 ? -29.608 8.076 7.807 1.00 83.25 193 ASN A C 1
ATOM 1525 O O . ASN A 1 193 ? -30.480 8.834 7.383 1.00 83.25 193 ASN A O 1
ATOM 1529 N N . GLU A 1 194 ? -28.310 8.388 7.780 1.00 86.62 194 GLU A N 1
ATOM 1530 C CA . GLU A 1 194 ? -27.764 9.642 7.252 1.00 86.62 194 GLU A CA 1
ATOM 1531 C C . GLU A 1 194 ? -26.272 9.483 6.926 1.00 86.62 194 GLU A C 1
ATOM 1533 O O . GLU A 1 194 ? -25.523 8.924 7.725 1.00 86.62 194 GLU A O 1
ATOM 1538 N N . ILE A 1 195 ? -25.819 10.039 5.800 1.00 89.75 195 ILE A N 1
ATOM 1539 C CA . ILE A 1 195 ? -24.389 10.194 5.494 1.00 89.75 195 ILE A CA 1
ATOM 1540 C C . ILE A 1 195 ? -23.851 11.416 6.247 1.00 89.75 195 ILE A C 1
ATOM 1542 O O . ILE A 1 195 ? -24.299 12.546 6.026 1.00 89.75 195 ILE A O 1
ATOM 1546 N N . LYS A 1 196 ? -22.861 11.222 7.120 1.00 85.56 196 LYS A N 1
ATOM 1547 C CA . LYS A 1 196 ? -22.264 12.301 7.913 1.00 85.56 196 LYS A CA 1
ATOM 1548 C C . LYS A 1 196 ? -21.273 13.109 7.128 1.00 85.56 196 LYS A C 1
ATOM 1550 O O . LYS A 1 196 ? -21.428 14.328 7.068 1.00 85.56 196 LYS A O 1
ATOM 1555 N N . TYR A 1 197 ? -20.295 12.477 6.507 1.00 86.12 197 TYR A N 1
ATOM 1556 C CA . TYR A 1 197 ? -19.349 13.140 5.626 1.00 86.12 197 TYR A CA 1
ATOM 1557 C C . TYR A 1 197 ? -18.623 12.123 4.756 1.00 86.12 197 TYR A C 1
ATOM 1559 O O . TYR A 1 197 ? -18.676 10.921 4.996 1.00 86.12 197 TYR A O 1
ATOM 1567 N N . VAL A 1 198 ? -18.010 12.635 3.694 1.00 92.69 198 VAL A N 1
ATOM 1568 C CA . VAL A 1 198 ? -17.274 11.837 2.721 1.00 92.69 198 VAL A CA 1
ATOM 1569 C C . VAL A 1 198 ? -15.921 12.495 2.543 1.00 92.69 198 VAL A C 1
ATOM 1571 O O . VAL A 1 198 ? -15.847 13.695 2.259 1.00 92.69 198 VAL A O 1
ATOM 1574 N N . GLU A 1 199 ? -14.877 11.709 2.739 1.00 93.12 199 GLU A N 1
ATOM 1575 C CA . GLU A 1 199 ? -13.483 12.121 2.658 1.00 93.12 199 GLU A CA 1
ATOM 1576 C C . GLU A 1 199 ? -12.810 11.382 1.517 1.00 93.12 199 GLU A C 1
ATOM 1578 O O . GLU A 1 199 ? -13.062 10.198 1.280 1.00 93.12 199 GLU A O 1
ATOM 1583 N N . ILE A 1 200 ? -11.952 12.100 0.809 1.00 93.56 200 ILE A N 1
ATOM 1584 C CA . ILE A 1 200 ? -11.051 11.534 -0.180 1.00 93.56 200 ILE A CA 1
ATOM 1585 C C . ILE A 1 200 ? -9.651 11.918 0.269 1.00 93.56 200 ILE A C 1
ATOM 1587 O O . ILE A 1 200 ? -9.348 13.105 0.372 1.00 93.56 200 ILE A O 1
ATOM 1591 N N . GLU A 1 201 ? -8.822 10.921 0.538 1.00 91.81 201 GLU A N 1
ATOM 1592 C CA . GLU A 1 201 ? -7.398 11.096 0.803 1.00 91.81 201 GLU A CA 1
ATOM 1593 C C . GLU A 1 201 ? -6.649 10.334 -0.280 1.00 91.81 201 GLU A C 1
ATOM 1595 O O . GLU A 1 201 ? -6.782 9.116 -0.355 1.00 91.81 201 GLU A O 1
ATOM 1600 N N . ALA A 1 202 ? -5.934 11.013 -1.174 1.00 90.44 202 ALA A N 1
ATOM 1601 C CA . ALA A 1 202 ? -5.256 10.334 -2.275 1.00 90.44 202 ALA A CA 1
ATOM 1602 C C . ALA A 1 202 ? -4.077 11.134 -2.831 1.00 90.44 202 ALA A C 1
ATOM 1604 O O . ALA A 1 202 ? -4.134 12.357 -2.944 1.00 90.44 202 ALA A O 1
ATOM 1605 N N . ASN A 1 203 ? -3.034 10.424 -3.258 1.00 87.88 203 ASN A N 1
ATOM 1606 C CA . ASN A 1 203 ? -2.005 10.984 -4.126 1.00 87.88 203 ASN A CA 1
ATOM 1607 C C . ASN A 1 203 ? -2.545 10.940 -5.559 1.00 87.88 203 ASN A C 1
ATOM 1609 O O . ASN A 1 203 ? -2.724 9.864 -6.124 1.00 87.88 203 ASN A O 1
ATOM 1613 N N . VAL A 1 204 ? -2.864 12.092 -6.142 1.00 88.12 204 VAL A N 1
ATOM 1614 C CA . VAL A 1 204 ? -3.429 12.165 -7.497 1.00 88.12 204 VAL A CA 1
ATOM 1615 C C . VAL A 1 204 ? -2.450 12.812 -8.466 1.00 88.12 204 VAL A C 1
ATOM 1617 O O . VAL A 1 204 ? -1.695 13.709 -8.105 1.00 88.12 204 VAL A O 1
ATOM 1620 N N . GLY A 1 205 ? -2.484 12.399 -9.731 1.00 82.00 205 GLY A N 1
ATOM 1621 C CA . GLY A 1 205 ? -1.622 12.972 -10.764 1.00 82.00 205 GLY A CA 1
ATOM 1622 C C . GLY A 1 205 ? -1.956 14.422 -11.128 1.00 82.00 205 GLY A C 1
ATOM 1623 O O . GLY A 1 205 ? -1.072 15.148 -11.587 1.00 82.00 205 GLY A O 1
ATOM 1624 N N . GLY A 1 206 ? -3.207 14.844 -10.930 1.00 86.94 206 GLY A N 1
ATOM 1625 C CA . GLY A 1 206 ? -3.648 16.208 -11.196 1.00 86.94 206 GLY A CA 1
ATOM 1626 C C . GLY A 1 206 ? -5.123 16.456 -10.896 1.00 86.94 206 GLY A C 1
ATOM 1627 O O . GLY A 1 206 ? -5.828 15.603 -10.364 1.00 86.94 206 GLY A O 1
ATOM 1628 N N . ASP A 1 207 ? -5.595 17.649 -11.256 1.00 92.00 207 ASP A N 1
ATOM 1629 C CA . ASP A 1 207 ? -6.959 18.103 -10.969 1.00 92.00 207 ASP A CA 1
ATOM 1630 C C . ASP A 1 207 ? -8.045 17.215 -11.602 1.00 92.00 207 ASP A C 1
ATOM 1632 O O . ASP A 1 207 ? -7.933 16.799 -12.767 1.00 92.00 207 ASP A O 1
ATOM 1636 N N . PHE A 1 208 ? -9.132 17.004 -10.852 1.00 94.56 208 PHE A N 1
ATOM 1637 C CA . PHE A 1 208 ? -10.240 16.139 -11.244 1.00 94.56 208 PHE A CA 1
ATOM 1638 C C . PHE A 1 208 ? -11.617 16.683 -10.844 1.00 94.56 208 PHE A C 1
ATOM 1640 O O . PHE A 1 208 ? -11.796 17.456 -9.900 1.00 94.56 208 PHE A O 1
ATOM 1647 N N . SER A 1 209 ? -12.630 16.250 -11.589 1.00 96.81 209 SER A N 1
ATOM 1648 C CA . SER A 1 209 ? -14.041 16.395 -11.248 1.00 96.81 209 SER A CA 1
ATOM 1649 C C . SER A 1 209 ? -14.537 15.103 -10.605 1.00 96.81 209 SER A C 1
ATOM 1651 O O . SER A 1 209 ? -14.370 14.029 -11.183 1.00 96.81 209 SER A O 1
ATOM 1653 N N . LEU A 1 210 ? -15.182 15.202 -9.446 1.00 97.19 210 LEU A N 1
ATOM 1654 C CA . LEU A 1 210 ? -15.783 14.059 -8.762 1.00 97.19 210 LEU A CA 1
ATOM 1655 C C . LEU A 1 210 ? -17.192 13.803 -9.300 1.00 97.19 210 LEU A C 1
ATOM 1657 O O . LEU A 1 210 ? -17.982 14.740 -9.446 1.00 97.19 210 LEU A O 1
ATOM 1661 N N . TYR A 1 211 ? -17.525 12.541 -9.544 1.00 97.56 211 TYR A N 1
ATOM 1662 C CA . TYR A 1 211 ? -18.882 12.090 -9.836 1.00 97.56 211 TYR A CA 1
ATOM 1663 C C . TYR A 1 211 ? -19.266 10.958 -8.882 1.00 97.56 211 TYR A C 1
ATOM 1665 O O . TYR A 1 211 ? -18.461 10.063 -8.635 1.00 97.56 211 TYR A O 1
ATOM 1673 N N . ILE A 1 212 ? -20.488 11.009 -8.355 1.00 97.00 212 ILE A N 1
ATOM 1674 C CA . ILE A 1 212 ? -21.069 9.973 -7.491 1.00 97.00 212 ILE A CA 1
ATOM 1675 C C . ILE A 1 212 ? -22.351 9.490 -8.163 1.00 97.00 212 ILE A C 1
ATOM 1677 O O . ILE A 1 212 ? -23.272 10.289 -8.358 1.00 97.00 212 ILE A O 1
ATOM 1681 N N . ASN A 1 213 ? -22.414 8.211 -8.537 1.00 95.81 213 ASN A N 1
ATOM 1682 C CA . ASN A 1 213 ? -23.535 7.624 -9.279 1.00 95.81 213 ASN A CA 1
ATOM 1683 C C . ASN A 1 213 ? -23.915 8.485 -10.504 1.00 95.81 213 ASN A C 1
ATOM 1685 O O . ASN A 1 213 ? -25.057 8.930 -10.631 1.00 95.81 213 ASN A O 1
ATOM 1689 N N . ASP A 1 214 ? -22.921 8.819 -11.337 1.00 95.25 214 ASP A N 1
ATOM 1690 C CA . ASP A 1 214 ? -23.005 9.733 -12.493 1.00 95.25 214 ASP A CA 1
ATOM 1691 C C . ASP A 1 214 ? -23.400 11.199 -12.202 1.00 95.25 214 ASP A C 1
ATOM 1693 O O . ASP A 1 214 ? -23.444 12.031 -13.116 1.00 95.25 214 ASP A O 1
ATOM 1697 N N . ASN A 1 215 ? -23.635 11.583 -10.943 1.00 97.19 215 ASN A N 1
ATOM 1698 C CA . ASN A 1 215 ? -23.945 12.964 -10.574 1.00 97.19 215 ASN A CA 1
ATOM 1699 C C . ASN A 1 215 ? -22.671 13.747 -10.251 1.00 97.19 215 ASN A C 1
ATOM 1701 O O . ASN A 1 215 ? -21.869 13.339 -9.414 1.00 97.19 215 ASN A O 1
ATOM 1705 N N . PHE A 1 216 ? -22.508 14.916 -10.873 1.00 97.31 216 PHE A N 1
ATOM 1706 C CA . PHE A 1 216 ? -21.374 15.805 -10.613 1.00 97.31 216 PHE A CA 1
ATOM 1707 C C . PHE A 1 216 ? -21.354 16.289 -9.154 1.00 97.31 216 PHE A C 1
ATOM 1709 O O . PHE A 1 216 ? -22.298 16.938 -8.697 1.00 97.31 216 PHE A O 1
ATOM 1716 N N . ALA A 1 217 ? -20.246 16.029 -8.460 1.00 96.25 217 ALA A N 1
ATOM 1717 C CA . ALA A 1 217 ? -20.039 16.264 -7.032 1.00 96.25 217 ALA A CA 1
ATOM 1718 C C . ALA A 1 217 ? -18.870 17.227 -6.734 1.00 96.25 217 ALA A C 1
ATOM 1720 O O . ALA A 1 217 ? -18.327 17.238 -5.632 1.00 96.25 217 ALA A O 1
ATOM 1721 N N . GLY A 1 218 ? -18.497 18.077 -7.695 1.00 96.06 218 GLY A N 1
ATOM 1722 C CA . GLY A 1 218 ? -17.517 19.150 -7.503 1.00 96.06 218 GLY A CA 1
ATOM 1723 C C . GLY A 1 218 ? -16.208 18.960 -8.268 1.00 96.06 218 GLY A C 1
ATOM 1724 O O . GLY A 1 218 ? -15.977 17.940 -8.910 1.00 96.06 218 GLY A O 1
ATOM 1725 N N . ASN A 1 219 ? -15.366 19.992 -8.209 1.00 95.62 219 ASN A N 1
ATOM 1726 C CA . ASN A 1 219 ? -14.018 19.995 -8.773 1.00 95.62 219 ASN A CA 1
ATOM 1727 C C . ASN A 1 219 ? -13.009 20.129 -7.638 1.00 95.62 219 ASN A C 1
ATOM 1729 O O . ASN A 1 219 ? -13.202 20.959 -6.745 1.00 95.62 219 ASN A O 1
ATOM 1733 N N . TYR A 1 220 ? -11.943 19.349 -7.725 1.00 93.50 220 TYR A N 1
ATOM 1734 C CA . TYR A 1 220 ? -10.894 19.248 -6.728 1.00 93.50 220 TYR A CA 1
ATOM 1735 C C . TYR A 1 220 ? -9.554 19.448 -7.426 1.00 93.50 220 TYR A C 1
ATOM 1737 O O . TYR A 1 220 ? -9.320 18.919 -8.516 1.00 93.50 220 TYR A O 1
ATOM 1745 N N . SER A 1 221 ? -8.708 20.273 -6.818 1.00 89.88 221 SER A N 1
ATOM 1746 C CA . SER A 1 221 ? -7.374 20.557 -7.332 1.00 89.88 221 SER A CA 1
ATOM 1747 C C . SER A 1 221 ? -6.335 19.885 -6.459 1.00 89.88 221 SER A C 1
ATOM 1749 O O . SER A 1 221 ? -6.486 19.865 -5.234 1.00 89.88 221 SER A O 1
ATOM 1751 N N . GLN A 1 222 ? -5.291 19.384 -7.110 1.00 84.38 222 GLN A N 1
ATOM 1752 C CA . GLN A 1 222 ? -4.117 18.843 -6.444 1.00 84.38 222 GLN A CA 1
ATOM 1753 C C . GLN A 1 222 ? -3.368 19.967 -5.716 1.00 84.38 222 GLN A C 1
ATOM 1755 O O . GLN A 1 222 ? -3.181 21.057 -6.272 1.00 84.38 222 GLN A O 1
ATOM 1760 N N . THR A 1 223 ? -2.934 19.712 -4.484 1.00 73.25 223 THR A N 1
ATOM 1761 C CA . THR A 1 223 ? -2.126 20.644 -3.689 1.00 73.25 223 THR A CA 1
ATOM 1762 C C . THR A 1 223 ? -0.681 20.185 -3.522 1.00 73.25 223 THR A C 1
ATOM 1764 O O . THR A 1 223 ? 0.211 21.041 -3.538 1.00 73.25 223 THR A O 1
ATOM 1767 N N . GLU A 1 224 ? -0.425 18.877 -3.471 1.00 63.12 224 GLU A N 1
ATOM 1768 C CA . GLU A 1 224 ? 0.907 18.296 -3.274 1.00 63.12 224 GLU A CA 1
ATOM 1769 C C . GLU A 1 224 ? 1.245 17.245 -4.344 1.00 63.12 224 GLU A C 1
ATOM 1771 O O . GLU A 1 224 ? 0.371 16.590 -4.898 1.00 63.12 224 GLU A O 1
ATOM 1776 N N . THR A 1 225 ? 2.530 17.124 -4.714 1.00 57.66 225 THR A N 1
ATOM 1777 C CA . THR A 1 225 ? 2.960 16.307 -5.881 1.00 57.66 225 THR A CA 1
ATOM 1778 C C . THR A 1 225 ? 3.563 14.946 -5.536 1.00 57.66 225 THR A C 1
ATOM 1780 O O . THR A 1 225 ? 3.752 14.140 -6.443 1.00 57.66 225 THR A O 1
ATOM 1783 N N . GLN A 1 226 ? 3.888 14.694 -4.265 1.00 54.56 226 GLN A N 1
ATOM 1784 C CA . GLN A 1 226 ? 4.480 13.428 -3.796 1.00 54.56 226 GLN A CA 1
ATOM 1785 C C . GLN A 1 226 ? 3.767 12.838 -2.570 1.00 54.56 226 GLN A C 1
ATOM 1787 O O . GLN A 1 226 ? 3.937 11.655 -2.295 1.00 54.56 226 GLN A O 1
ATOM 1792 N N . ASP A 1 227 ? 2.938 13.634 -1.902 1.00 69.81 227 ASP A N 1
ATOM 1793 C CA . ASP A 1 227 ? 2.222 13.301 -0.673 1.00 69.81 227 ASP A CA 1
ATOM 1794 C C . ASP A 1 227 ? 0.711 13.239 -0.946 1.00 69.81 227 ASP A C 1
ATOM 1796 O O . ASP A 1 227 ? 0.242 13.607 -2.032 1.00 69.81 227 ASP A O 1
ATOM 1800 N N . ALA A 1 228 ? -0.046 12.684 -0.003 1.00 82.19 228 ALA A N 1
ATOM 1801 C CA . ALA A 1 228 ? -1.482 12.510 -0.151 1.00 82.19 228 ALA A CA 1
ATOM 1802 C C . ALA A 1 228 ? -2.219 13.828 0.101 1.00 82.19 228 ALA A C 1
ATOM 1804 O O . ALA A 1 228 ? -2.084 14.451 1.152 1.00 82.19 228 ALA A O 1
ATOM 1805 N N . ASP A 1 229 ? -3.073 14.226 -0.837 1.00 87.69 229 ASP A N 1
ATOM 1806 C CA . ASP A 1 229 ? -3.974 15.351 -0.626 1.00 87.69 229 ASP A CA 1
ATOM 1807 C C . ASP A 1 229 ? -5.250 14.878 0.086 1.00 87.69 229 ASP A C 1
ATOM 1809 O O . ASP A 1 229 ? -5.734 13.766 -0.137 1.00 87.69 229 ASP A O 1
ATOM 1813 N N . TYR A 1 230 ? -5.830 15.754 0.909 1.00 90.31 230 TYR A N 1
ATOM 1814 C CA . TYR A 1 230 ? -7.086 15.509 1.620 1.00 90.31 230 TYR A CA 1
ATOM 1815 C C . TYR A 1 230 ? -8.187 16.456 1.136 1.00 90.31 230 TYR A C 1
ATOM 1817 O O . TYR A 1 230 ? -8.040 17.684 1.151 1.00 90.31 230 TYR A O 1
ATOM 1825 N N . TRP A 1 231 ? -9.343 15.891 0.785 1.00 92.69 231 TRP A N 1
ATOM 1826 C CA . TRP A 1 231 ? -10.533 16.639 0.400 1.00 92.69 231 TRP A CA 1
ATOM 1827 C C . TRP A 1 231 ? -11.777 16.160 1.144 1.00 92.69 231 TRP A C 1
ATOM 1829 O O . TRP A 1 231 ? -12.143 14.987 1.118 1.00 92.69 231 TRP A O 1
ATOM 1839 N N . LEU A 1 232 ? -12.506 17.120 1.714 1.00 93.25 232 LEU A N 1
ATOM 1840 C CA . LEU A 1 232 ? -13.840 16.902 2.262 1.00 93.25 232 LEU A CA 1
ATOM 1841 C C . LEU A 1 232 ? -14.898 17.201 1.191 1.00 93.25 232 LEU A C 1
ATOM 1843 O O . LEU A 1 232 ? -14.968 18.319 0.662 1.00 93.25 232 LEU A O 1
ATOM 1847 N N . VAL A 1 233 ? -15.749 16.225 0.873 1.00 93.44 233 VAL A N 1
ATOM 1848 C CA . VAL A 1 233 ? -16.828 16.416 -0.104 1.00 93.44 233 VAL A CA 1
ATOM 1849 C C . VAL A 1 233 ? -17.885 17.367 0.453 1.00 93.44 233 VAL A C 1
ATOM 1851 O O . VAL A 1 233 ? -18.301 17.273 1.611 1.00 93.44 233 VAL A O 1
ATOM 1854 N N . ASN A 1 234 ? -18.336 18.313 -0.379 1.00 92.00 234 ASN A N 1
ATOM 1855 C CA . ASN A 1 234 ? -19.327 19.303 0.037 1.00 92.00 234 ASN A CA 1
ATOM 1856 C C . ASN A 1 234 ? -20.620 18.615 0.503 1.00 92.00 234 ASN A C 1
ATOM 1858 O O . ASN A 1 234 ? -21.128 17.704 -0.152 1.00 92.00 234 ASN A O 1
ATOM 1862 N N . SER A 1 235 ? -21.193 19.096 1.610 1.00 88.75 235 SER A N 1
ATOM 1863 C CA . SER A 1 235 ? -22.401 18.516 2.192 1.00 88.75 235 SER A CA 1
ATOM 1864 C C . SER A 1 235 ? -23.614 18.503 1.271 1.00 88.75 235 SER A C 1
ATOM 1866 O O . SER A 1 235 ? -24.479 17.656 1.460 1.00 88.75 235 SER A O 1
ATOM 1868 N N . SER A 1 236 ? -23.660 19.364 0.251 1.00 92.94 236 SER A N 1
ATOM 1869 C CA . SER A 1 236 ? -24.720 19.349 -0.760 1.00 92.94 236 SER A CA 1
ATOM 1870 C C . SER A 1 236 ? -24.739 18.103 -1.651 1.00 92.94 236 SER A C 1
ATOM 1872 O O . SER A 1 236 ? -25.715 17.918 -2.370 1.00 92.94 236 SER A O 1
ATOM 1874 N N . TYR A 1 237 ? -23.676 17.290 -1.658 1.00 93.12 237 TYR A N 1
ATOM 1875 C CA . TYR A 1 237 ? -23.549 16.108 -2.524 1.00 93.12 237 TYR A CA 1
ATOM 1876 C C . TYR A 1 237 ? -23.669 14.776 -1.768 1.00 93.12 237 TYR A C 1
ATOM 1878 O O . TYR A 1 237 ? -23.624 13.721 -2.391 1.00 93.12 237 TYR A O 1
ATOM 1886 N N . LYS A 1 238 ? -23.836 14.807 -0.437 1.00 87.31 238 LYS A N 1
ATOM 1887 C CA . LYS A 1 238 ? -23.931 13.600 0.408 1.00 87.31 238 LYS A CA 1
ATOM 1888 C C . LYS A 1 238 ? -25.105 12.702 0.014 1.00 87.31 238 LYS A C 1
ATOM 1890 O O . LYS A 1 238 ? -24.957 11.488 -0.003 1.00 87.31 238 LYS A O 1
ATOM 1895 N N . ASP A 1 239 ? -26.220 13.310 -0.389 1.00 89.00 239 ASP A N 1
ATOM 1896 C CA . ASP A 1 239 ? -27.445 12.613 -0.803 1.00 89.00 239 ASP A CA 1
ATOM 1897 C C . ASP A 1 239 ? -27.309 11.869 -2.148 1.00 89.00 239 ASP A C 1
ATOM 1899 O O . ASP A 1 239 ? -28.263 11.242 -2.603 1.00 89.00 239 ASP A O 1
ATOM 1903 N N . TYR A 1 240 ? -26.156 11.957 -2.825 1.00 94.75 240 TYR A N 1
ATOM 1904 C CA . TYR A 1 240 ? -25.880 11.146 -4.015 1.00 94.75 240 TYR A CA 1
ATOM 1905 C C . TYR A 1 240 ? -25.466 9.715 -3.668 1.00 94.75 240 TYR A C 1
ATOM 1907 O O . TYR A 1 240 ? -25.557 8.848 -4.537 1.00 94.75 240 TYR A O 1
ATOM 1915 N N . PHE A 1 241 ? -25.034 9.466 -2.427 1.00 93.88 241 PHE A N 1
ATOM 1916 C CA . PHE A 1 241 ? -24.821 8.119 -1.911 1.00 93.88 241 PHE A CA 1
ATOM 1917 C C . PHE A 1 241 ? -26.153 7.476 -1.515 1.00 93.88 241 PHE A C 1
ATOM 1919 O O . PHE A 1 241 ? -27.044 8.129 -0.973 1.00 93.88 241 PHE A O 1
ATOM 1926 N N . GLN A 1 242 ? -26.270 6.180 -1.772 1.00 91.69 242 GLN A N 1
ATOM 1927 C CA . GLN A 1 242 ? -27.438 5.354 -1.478 1.00 91.69 242 GLN A CA 1
ATOM 1928 C C . GLN A 1 242 ? -27.010 4.025 -0.846 1.00 91.69 242 GLN A C 1
ATOM 1930 O O . GLN A 1 242 ? -25.850 3.632 -0.955 1.00 91.69 242 GLN A O 1
ATOM 1935 N N . ASP A 1 243 ? -27.946 3.316 -0.219 1.00 91.06 243 ASP A N 1
ATOM 1936 C CA . ASP A 1 243 ? -27.720 1.948 0.258 1.00 91.06 243 ASP A CA 1
ATOM 1937 C C . ASP A 1 243 ? -27.212 1.045 -0.887 1.00 91.06 243 ASP A C 1
ATOM 1939 O O . ASP A 1 243 ? -27.685 1.127 -2.027 1.00 91.06 243 ASP A O 1
ATOM 1943 N N . GLY A 1 244 ? -26.267 0.154 -0.583 1.00 91.44 244 GLY A N 1
ATOM 1944 C CA . GLY A 1 244 ? -25.659 -0.749 -1.557 1.00 91.44 244 GLY A CA 1
ATOM 1945 C C . GLY A 1 244 ? -24.527 -0.110 -2.368 1.00 91.44 244 GLY A C 1
ATOM 1946 O O . GLY A 1 244 ? -23.736 0.682 -1.863 1.00 91.44 244 GLY A O 1
ATOM 1947 N N . SER A 1 245 ? -24.400 -0.517 -3.631 1.00 92.88 245 SER A N 1
ATOM 1948 C CA . SER A 1 245 ? -23.275 -0.144 -4.496 1.00 92.88 245 SER A CA 1
ATOM 1949 C C . SER A 1 245 ? -23.384 1.298 -5.001 1.00 92.88 245 SER A C 1
ATOM 1951 O O . SER A 1 245 ? -24.377 1.672 -5.628 1.00 92.88 245 SER A O 1
ATOM 1953 N N . ASN A 1 246 ? -22.326 2.079 -4.790 1.00 95.62 246 ASN A N 1
ATOM 1954 C CA . ASN A 1 246 ? -22.172 3.452 -5.258 1.00 95.62 246 ASN A CA 1
ATOM 1955 C C . ASN A 1 246 ? -20.925 3.580 -6.122 1.00 95.62 246 ASN A C 1
ATOM 1957 O O . ASN A 1 246 ? -19.838 3.187 -5.706 1.00 95.62 246 ASN A O 1
ATOM 1961 N N . GLU A 1 247 ? -21.064 4.174 -7.297 1.00 96.44 247 GLU A N 1
ATOM 1962 C CA . GLU A 1 247 ? -19.933 4.444 -8.175 1.00 96.44 247 GLU A CA 1
ATOM 1963 C C . GLU A 1 247 ? -19.325 5.813 -7.859 1.00 96.44 247 GLU A C 1
ATOM 1965 O O . GLU A 1 247 ? -20.014 6.833 -7.896 1.00 96.44 247 GLU A O 1
ATOM 1970 N N . VAL A 1 248 ? -18.026 5.840 -7.563 1.00 97.12 248 VAL A N 1
ATOM 1971 C CA . VAL A 1 248 ? -17.242 7.053 -7.317 1.00 97.12 248 VAL A CA 1
ATOM 1972 C C . VAL A 1 248 ? -16.207 7.195 -8.426 1.00 97.12 248 VAL A C 1
ATOM 1974 O O . VAL A 1 248 ? -15.282 6.390 -8.530 1.00 97.12 248 VAL A O 1
ATOM 1977 N N . LYS A 1 249 ? -16.359 8.223 -9.265 1.00 97.31 249 LYS A N 1
ATOM 1978 C CA . LYS A 1 249 ? -15.532 8.446 -10.456 1.00 97.31 249 LYS A CA 1
ATOM 1979 C C . LYS A 1 249 ? -14.737 9.745 -10.359 1.00 97.31 249 LYS A C 1
ATOM 1981 O O . LYS A 1 249 ? -15.301 10.823 -10.161 1.00 97.31 249 LYS A O 1
ATOM 1986 N N . LEU A 1 250 ? -13.424 9.631 -10.536 1.00 96.56 250 LEU A N 1
ATOM 1987 C CA . LEU A 1 250 ? -12.468 10.731 -10.596 1.00 96.56 250 LEU A CA 1
ATOM 1988 C C . LEU A 1 250 ? -12.158 11.017 -12.070 1.00 96.56 250 LEU A C 1
ATOM 1990 O O . LEU A 1 250 ? -11.412 10.288 -12.725 1.00 96.56 250 LEU A O 1
ATOM 1994 N N . ASN A 1 251 ? -12.761 12.083 -12.600 1.00 95.88 251 ASN A N 1
ATOM 1995 C CA . ASN A 1 251 ? -12.577 12.510 -13.986 1.00 95.88 251 ASN A CA 1
ATOM 1996 C C . ASN A 1 251 ? -11.483 13.573 -14.087 1.00 95.88 251 ASN A C 1
ATOM 1998 O O . ASN A 1 251 ? -11.728 14.750 -13.812 1.00 95.88 251 ASN A O 1
ATOM 2002 N N . PHE A 1 252 ? -10.292 13.169 -14.519 1.00 92.50 252 PHE A N 1
ATOM 2003 C CA . PHE A 1 252 ? -9.139 14.050 -14.658 1.00 92.50 252 PHE A CA 1
ATOM 2004 C C . PHE A 1 252 ? -9.245 14.926 -15.909 1.00 92.50 252 PHE A C 1
ATOM 2006 O O . PHE A 1 252 ? -9.409 14.443 -17.034 1.00 92.50 252 PHE A O 1
ATOM 2013 N N . TYR A 1 253 ? -9.091 16.235 -15.719 1.00 88.25 253 TYR A N 1
ATOM 2014 C CA . TYR A 1 253 ? -9.039 17.222 -16.806 1.00 88.25 253 TYR A CA 1
ATOM 2015 C C . TYR A 1 253 ? -7.670 17.907 -16.930 1.00 88.25 253 TYR A C 1
ATOM 2017 O O . TYR A 1 253 ? -7.495 18.820 -17.740 1.00 88.25 253 TYR A O 1
ATOM 2025 N N . SER A 1 254 ? -6.699 17.461 -16.137 1.00 77.94 254 SER A N 1
ATOM 2026 C CA . SER A 1 254 ? -5.283 17.803 -16.243 1.00 77.94 254 SER A CA 1
ATOM 2027 C C . SER A 1 254 ? -4.531 16.787 -17.124 1.00 77.94 254 SER A C 1
ATOM 2029 O O . SER A 1 254 ? -5.120 15.841 -17.656 1.00 77.94 254 SER A O 1
ATOM 2031 N N . SER A 1 255 ? -3.232 17.012 -17.347 1.00 72.06 255 SER A N 1
ATOM 2032 C CA . SER A 1 255 ? -2.409 16.158 -18.215 1.00 72.06 255 SER A CA 1
ATOM 2033 C C . SER A 1 255 ? -2.040 14.808 -17.594 1.00 72.06 255 SER A C 1
ATOM 2035 O O . SER A 1 255 ? -1.793 13.870 -18.339 1.00 72.06 255 SER A O 1
ATOM 2037 N N . ARG A 1 256 ? -2.000 14.701 -16.261 1.00 77.50 256 ARG A N 1
ATOM 2038 C CA . ARG A 1 256 ? -1.644 13.478 -15.523 1.00 77.50 256 ARG A CA 1
ATOM 2039 C C . ARG A 1 256 ? -2.895 12.882 -14.897 1.00 77.50 256 ARG A C 1
ATOM 2041 O O . ARG A 1 256 ? -3.619 13.598 -14.207 1.00 77.50 256 ARG A O 1
ATOM 2048 N N . LYS A 1 257 ? -3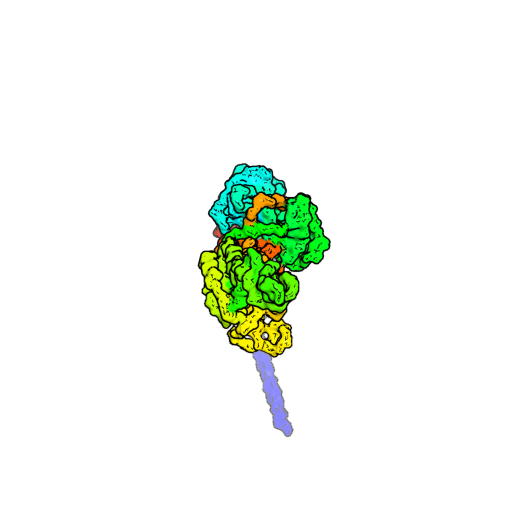.164 11.603 -15.153 1.00 86.38 257 LYS A N 1
ATOM 2049 C CA . LYS A 1 257 ? -4.471 11.001 -14.870 1.00 86.38 257 LYS A CA 1
ATOM 2050 C C . LYS A 1 257 ? -4.295 9.700 -14.105 1.00 86.38 257 LYS A C 1
ATOM 2052 O O . LYS A 1 257 ? -4.556 8.629 -14.628 1.00 86.38 257 LYS A O 1
ATOM 2057 N N . TYR A 1 258 ? -3.819 9.779 -12.875 1.00 87.06 258 TYR A N 1
ATOM 2058 C CA . TYR A 1 258 ? -3.616 8.590 -12.056 1.00 87.06 258 TYR A CA 1
ATOM 2059 C C . TYR A 1 258 ? -3.939 8.871 -10.592 1.00 87.06 258 TYR A C 1
ATOM 2061 O O . TYR A 1 258 ? -4.011 10.028 -10.167 1.00 87.06 258 TYR A O 1
ATOM 2069 N N . VAL A 1 259 ? -4.098 7.795 -9.829 1.00 89.56 259 VAL A N 1
ATOM 2070 C CA . VAL A 1 259 ? -4.158 7.784 -8.369 1.00 89.56 259 VAL A CA 1
ATOM 2071 C C . VAL A 1 259 ? -3.048 6.865 -7.855 1.00 89.56 259 VAL A C 1
ATOM 2073 O O . VAL A 1 259 ? -3.066 5.674 -8.137 1.00 89.56 259 VAL A O 1
ATOM 2076 N N . GLY A 1 260 ? -2.064 7.418 -7.150 1.00 86.12 260 GLY A N 1
ATOM 2077 C CA . GLY A 1 260 ? -0.882 6.744 -6.600 1.00 86.12 260 GLY A CA 1
ATOM 2078 C C . GLY A 1 260 ? -1.048 6.347 -5.129 1.00 86.12 260 GLY A C 1
ATOM 2079 O O . GLY A 1 260 ? -0.212 6.700 -4.296 1.00 86.12 260 GLY A O 1
ATOM 2080 N N . G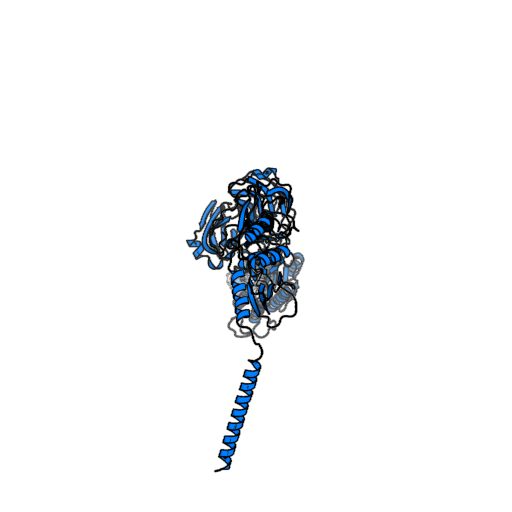LY A 1 261 ? -2.169 5.705 -4.790 1.00 87.94 261 GLY A N 1
ATOM 2081 C CA . GLY A 1 261 ? -2.550 5.398 -3.410 1.00 87.94 261 GLY A CA 1
ATOM 2082 C C . GLY A 1 261 ? -3.553 6.381 -2.808 1.00 87.94 261 GLY A C 1
ATOM 2083 O O . GLY A 1 261 ? -3.620 7.555 -3.177 1.00 87.94 261 GLY A O 1
ATOM 2084 N N . GLY A 1 262 ? -4.360 5.883 -1.872 1.00 89.25 262 GLY A N 1
ATOM 2085 C CA . GLY A 1 262 ? -5.383 6.656 -1.175 1.00 89.25 262 GLY A CA 1
ATOM 2086 C C . GLY A 1 262 ? -6.595 5.831 -0.753 1.00 89.25 262 GLY A C 1
ATOM 2087 O O . GLY A 1 262 ? -6.654 4.616 -0.953 1.00 89.25 262 GLY A O 1
ATOM 2088 N N . PHE A 1 263 ? -7.631 6.513 -0.281 1.00 92.44 263 PHE A N 1
ATOM 2089 C CA . PHE A 1 263 ? -8.953 5.949 -0.065 1.00 92.44 263 PHE A CA 1
ATOM 2090 C C . PHE A 1 263 ? -10.080 6.973 -0.220 1.00 92.44 263 PHE A C 1
ATOM 2092 O O . PHE A 1 263 ? -9.891 8.187 -0.136 1.00 92.44 263 PHE A O 1
ATOM 2099 N N . VAL A 1 264 ? -11.289 6.446 -0.407 1.00 94.31 264 VAL A N 1
ATOM 2100 C CA . VAL A 1 264 ? -12.551 7.159 -0.204 1.00 94.31 264 VAL A CA 1
ATOM 2101 C C . VAL A 1 264 ? -13.192 6.604 1.062 1.00 94.31 264 VAL A C 1
ATOM 2103 O O . VAL A 1 264 ? -13.451 5.402 1.143 1.00 94.31 264 VAL A O 1
ATOM 2106 N N . LYS A 1 265 ? -13.450 7.470 2.042 1.00 92.25 265 LYS A N 1
ATOM 2107 C CA . LYS A 1 265 ? -14.113 7.127 3.303 1.00 92.25 265 LYS A CA 1
ATOM 2108 C C . LYS A 1 265 ? -15.490 7.771 3.346 1.00 92.25 265 LYS A C 1
ATOM 2110 O O . LYS A 1 265 ? -15.624 8.982 3.179 1.00 92.25 265 LYS A O 1
ATOM 2115 N N . VAL A 1 266 ? -16.515 6.961 3.575 1.00 92.06 266 VAL A N 1
ATOM 2116 C CA . VAL A 1 266 ? -17.898 7.411 3.746 1.00 92.06 266 VAL A CA 1
ATOM 2117 C C . VAL A 1 266 ? -18.310 7.120 5.178 1.00 92.06 266 VAL A C 1
ATOM 2119 O O . VAL A 1 266 ? -18.487 5.961 5.543 1.00 92.06 266 VAL A O 1
ATOM 2122 N N . GLU A 1 267 ? -18.469 8.168 5.984 1.00 87.19 267 GLU A N 1
ATOM 2123 C CA . GLU A 1 267 ? -19.002 8.047 7.338 1.00 87.19 267 GLU A CA 1
ATOM 2124 C C . GLU A 1 267 ? -20.519 8.240 7.334 1.00 87.19 267 GLU A C 1
ATOM 2126 O O . GLU A 1 267 ? -21.049 9.174 6.723 1.00 87.19 267 GLU A O 1
ATOM 2131 N N . TYR A 1 268 ? -21.228 7.365 8.039 1.00 85.94 268 TYR A N 1
ATOM 2132 C CA . TYR A 1 268 ? -22.680 7.322 8.090 1.00 85.94 268 TYR A CA 1
ATOM 2133 C C . TYR A 1 268 ? -23.200 6.937 9.476 1.00 85.94 268 TYR A C 1
ATOM 2135 O O . TYR A 1 268 ? -22.496 6.358 10.299 1.00 85.94 268 TYR A O 1
ATOM 2143 N N . GLU A 1 269 ? -24.461 7.269 9.741 1.00 82.56 269 GLU A N 1
ATOM 2144 C CA . GLU A 1 269 ? -25.186 6.818 10.925 1.00 82.56 269 GLU A CA 1
ATOM 2145 C C . GLU A 1 269 ? -26.029 5.581 10.620 1.00 82.56 269 GLU A C 1
ATOM 2147 O O . GLU A 1 269 ? -26.768 5.552 9.635 1.00 82.56 269 GLU A O 1
ATOM 2152 N N . THR A 1 270 ? -25.963 4.593 11.510 1.00 79.75 270 THR A N 1
ATOM 2153 C CA . THR A 1 270 ? -26.811 3.396 11.484 1.00 79.75 270 THR A CA 1
ATOM 2154 C C . THR A 1 270 ? -27.344 3.058 12.878 1.00 79.75 270 THR A C 1
ATOM 2156 O O . THR A 1 270 ? -26.775 3.464 13.896 1.00 79.75 270 THR A O 1
ATOM 2159 N N . ASN A 1 271 ? -28.443 2.307 12.913 1.00 76.69 271 ASN A N 1
ATOM 2160 C CA . ASN A 1 271 ? -29.050 1.757 14.125 1.00 76.69 271 ASN A CA 1
ATOM 2161 C C . ASN A 1 271 ? -28.742 0.255 14.299 1.00 76.69 271 ASN A C 1
ATOM 2163 O O . ASN A 1 271 ? -29.271 -0.383 15.209 1.00 76.69 271 ASN A O 1
ATOM 2167 N N . GLU A 1 272 ? -27.930 -0.335 13.418 1.00 73.25 272 GLU A N 1
ATOM 2168 C CA . GLU A 1 272 ? -27.577 -1.754 13.471 1.00 73.25 272 GLU A CA 1
ATOM 2169 C C . GLU A 1 272 ? -26.364 -1.997 14.386 1.00 73.25 272 GLU A C 1
ATOM 2171 O O . GLU A 1 272 ? -25.294 -1.422 14.196 1.00 73.25 272 GLU A O 1
ATOM 2176 N N . LEU A 1 273 ? -26.536 -2.864 15.394 1.00 64.75 273 LEU A N 1
ATOM 2177 C CA . LEU A 1 273 ? -25.491 -3.216 16.370 1.00 64.75 273 LEU A CA 1
ATOM 2178 C C . LEU A 1 273 ? -24.326 -4.000 15.747 1.00 64.75 273 LEU A C 1
ATOM 2180 O O . LEU A 1 273 ? -23.186 -3.853 16.178 1.00 64.75 273 LEU A O 1
ATOM 2184 N N . SER A 1 274 ? -24.608 -4.831 14.746 1.00 60.72 274 SER A N 1
ATOM 2185 C CA . SER A 1 274 ? -23.619 -5.653 14.051 1.00 60.72 274 SER A CA 1
ATOM 2186 C C . SER A 1 274 ? -23.915 -5.649 12.562 1.00 60.72 274 SER A C 1
ATOM 2188 O O . SER A 1 274 ? -25.042 -5.952 12.166 1.00 60.72 274 SER A O 1
ATOM 2190 N N . GLN A 1 275 ? -22.902 -5.381 11.750 1.00 58.06 275 GLN A N 1
ATOM 2191 C CA . GLN A 1 275 ? -22.977 -5.625 10.317 1.00 58.06 275 GLN A CA 1
ATOM 2192 C C . GLN A 1 275 ? -22.531 -7.056 10.046 1.00 58.06 275 GLN A C 1
ATOM 2194 O O . GLN A 1 275 ? -21.497 -7.498 10.542 1.00 58.06 275 GLN A O 1
ATOM 2199 N N . TYR A 1 276 ? -23.363 -7.789 9.312 1.00 49.31 276 TYR A N 1
ATOM 2200 C CA . TYR A 1 276 ? -23.067 -9.149 8.886 1.00 49.31 276 TYR A CA 1
ATOM 2201 C C . TYR A 1 276 ? -21.939 -9.088 7.849 1.00 49.31 276 TYR A C 1
ATOM 2203 O O . TYR A 1 276 ? -22.142 -8.565 6.755 1.00 49.31 276 TYR A O 1
ATOM 2211 N N . THR A 1 277 ? -20.760 -9.599 8.185 1.00 56.34 277 THR A N 1
ATOM 2212 C CA . THR A 1 277 ? -19.732 -9.942 7.197 1.00 56.34 277 THR A CA 1
ATOM 2213 C C . THR A 1 277 ? -19.809 -11.441 6.968 1.00 56.34 277 THR A C 1
ATOM 2215 O O . THR A 1 277 ? -19.706 -12.200 7.930 1.00 56.34 277 THR A O 1
ATOM 2218 N N . ASP A 1 278 ? -20.016 -11.876 5.724 1.00 58.41 278 ASP A N 1
ATOM 2219 C CA . ASP A 1 278 ? -20.049 -13.301 5.392 1.00 58.41 278 ASP A CA 1
ATOM 2220 C C . ASP A 1 278 ? -18.684 -13.937 5.719 1.00 58.41 278 ASP A C 1
ATOM 2222 O O . ASP A 1 278 ? -17.692 -13.738 5.014 1.00 58.41 278 ASP A O 1
ATOM 2226 N N . GLU A 1 279 ? -18.610 -14.675 6.832 1.00 71.44 279 GLU A N 1
ATOM 2227 C CA . GLU A 1 279 ? -17.361 -15.289 7.279 1.00 71.44 279 GLU A CA 1
ATOM 2228 C C . GLU A 1 279 ? -16.835 -16.281 6.228 1.00 71.44 279 GLU A C 1
ATOM 2230 O O . GLU A 1 279 ? -17.512 -17.229 5.822 1.00 71.44 279 GLU A O 1
ATOM 2235 N N . GLY A 1 280 ? -15.576 -16.096 5.828 1.00 83.50 280 GLY A N 1
ATOM 2236 C CA . GLY A 1 280 ? -14.890 -17.006 4.913 1.00 83.50 280 GLY A CA 1
ATOM 2237 C C . GLY A 1 280 ? -15.162 -16.754 3.430 1.00 83.50 280 GLY A C 1
ATOM 2238 O O . GLY A 1 280 ? -14.693 -17.541 2.605 1.00 83.50 280 GLY A O 1
ATOM 2239 N N . GLU A 1 281 ? -15.845 -15.667 3.069 1.00 89.31 281 GLU A N 1
ATOM 2240 C CA . GLU A 1 281 ? -15.908 -15.151 1.698 1.00 89.31 281 GLU A CA 1
ATOM 2241 C C . GLU A 1 281 ? -15.276 -13.757 1.619 1.00 89.31 281 GLU A C 1
ATOM 2243 O O . GLU A 1 281 ? -15.323 -12.968 2.557 1.00 89.31 281 GLU A O 1
ATOM 2248 N N . GLY A 1 282 ? -14.617 -13.462 0.503 1.00 88.81 282 GLY A N 1
ATOM 2249 C CA . GLY A 1 282 ? -13.983 -12.175 0.260 1.00 88.81 282 GLY A CA 1
ATOM 2250 C C . GLY A 1 282 ? -14.041 -11.802 -1.212 1.00 88.81 282 GLY A C 1
ATOM 2251 O O . GLY A 1 282 ? -13.990 -12.659 -2.099 1.00 88.81 282 GLY A O 1
ATOM 2252 N N . GLN A 1 283 ? -14.152 -10.503 -1.468 1.00 91.62 283 GLN A N 1
ATOM 2253 C CA . GLN A 1 283 ? -14.186 -9.941 -2.809 1.00 91.62 283 GLN A CA 1
ATOM 2254 C C . GLN A 1 283 ? -13.286 -8.708 -2.871 1.00 91.62 283 GLN A C 1
ATOM 2256 O O . GLN A 1 283 ? -13.436 -7.776 -2.086 1.00 91.62 283 GLN A O 1
ATOM 2261 N N . TYR A 1 284 ? -12.361 -8.702 -3.825 1.00 93.56 284 TYR A N 1
ATOM 2262 C CA . TYR A 1 284 ? -11.569 -7.533 -4.184 1.00 93.56 284 TYR A CA 1
ATOM 2263 C C . TYR A 1 284 ? -12.132 -6.928 -5.472 1.00 93.56 284 TYR A C 1
ATOM 2265 O O . TYR A 1 284 ? -12.172 -7.596 -6.507 1.00 93.56 284 TYR A O 1
ATOM 2273 N N . GLN A 1 285 ? -12.577 -5.675 -5.394 1.00 94.44 285 GLN A N 1
ATOM 2274 C CA . GLN A 1 285 ? -13.097 -4.924 -6.534 1.00 94.44 285 GLN A CA 1
ATOM 2275 C C . GLN A 1 285 ? -11.946 -4.282 -7.310 1.00 94.44 285 GLN A C 1
ATOM 2277 O O . GLN A 1 285 ? -11.167 -3.505 -6.751 1.00 94.44 285 GLN A O 1
ATOM 2282 N N . ILE A 1 286 ? -11.837 -4.609 -8.596 1.00 95.88 286 ILE A N 1
ATOM 2283 C CA . ILE A 1 286 ? -10.811 -4.057 -9.482 1.00 95.88 286 ILE A CA 1
ATOM 2284 C C . ILE A 1 286 ? -11.267 -2.648 -9.908 1.00 95.88 286 ILE A C 1
ATOM 2286 O O . ILE A 1 286 ? -12.430 -2.469 -10.271 1.00 95.88 286 ILE A O 1
ATOM 2290 N N . PRO A 1 287 ? -10.393 -1.625 -9.862 1.00 95.69 287 PRO A N 1
ATOM 2291 C CA . PRO A 1 287 ? -10.764 -0.278 -10.287 1.00 95.69 287 PRO A CA 1
ATOM 2292 C C . PRO A 1 287 ? -11.136 -0.228 -11.771 1.00 95.69 287 PRO A C 1
ATOM 2294 O O . PRO A 1 287 ? -10.515 -0.884 -12.609 1.00 95.69 287 PRO A O 1
ATOM 2297 N N . GLY A 1 288 ? -12.103 0.624 -12.103 1.00 96.88 288 GLY A N 1
ATOM 2298 C CA . GLY A 1 288 ? -12.367 0.994 -13.487 1.00 96.88 288 GLY A CA 1
ATOM 2299 C C . GLY A 1 288 ? -11.356 2.035 -13.964 1.00 96.88 288 GLY A C 1
ATOM 2300 O O . GLY A 1 288 ? -11.143 3.034 -13.278 1.00 96.88 288 GLY A O 1
ATOM 2301 N N . ILE A 1 289 ? -10.760 1.828 -15.137 1.00 94.88 289 ILE A N 1
ATOM 2302 C CA . ILE A 1 289 ? -9.792 2.738 -15.760 1.00 94.88 289 ILE A CA 1
ATOM 2303 C C . ILE A 1 289 ? -10.286 3.088 -17.159 1.00 94.88 289 ILE A C 1
ATOM 2305 O O . ILE A 1 289 ? -10.378 2.214 -18.012 1.00 94.88 289 ILE A O 1
ATOM 2309 N N . ASP A 1 290 ? -10.576 4.360 -17.412 1.00 92.50 290 ASP A N 1
ATOM 2310 C CA . ASP A 1 290 ? -10.892 4.881 -18.747 1.00 92.50 290 ASP A CA 1
ATOM 2311 C C . ASP A 1 290 ? -9.696 5.692 -19.268 1.00 92.50 290 ASP A C 1
ATOM 2313 O O . ASP A 1 290 ? -9.497 6.855 -18.900 1.00 92.50 290 ASP A O 1
ATOM 2317 N N . GLY A 1 291 ? -8.840 5.025 -20.044 1.00 87.25 291 GLY A N 1
ATOM 2318 C CA . GLY A 1 291 ? -7.491 5.462 -20.397 1.00 87.25 291 GLY A CA 1
ATOM 2319 C C . GLY A 1 291 ? -6.544 4.269 -20.526 1.00 87.25 291 GLY A C 1
ATOM 2320 O O . GLY A 1 291 ? -6.984 3.142 -20.750 1.00 87.25 291 GLY A O 1
ATOM 2321 N N . ILE A 1 292 ? -5.238 4.489 -20.388 1.00 84.44 292 ILE A N 1
ATOM 2322 C CA . ILE A 1 292 ? -4.245 3.408 -20.450 1.00 84.44 292 ILE A CA 1
ATOM 2323 C C . ILE A 1 292 ? -4.426 2.525 -19.218 1.00 84.44 292 ILE A C 1
ATOM 2325 O O . ILE A 1 292 ? -4.309 3.012 -18.102 1.00 84.44 292 ILE A O 1
ATOM 2329 N N . ILE A 1 293 ? -4.688 1.232 -19.411 1.00 88.69 293 ILE A N 1
ATOM 2330 C CA . ILE A 1 293 ? -4.851 0.287 -18.300 1.00 88.69 293 ILE A CA 1
ATOM 2331 C C . ILE A 1 293 ? -3.481 0.039 -17.657 1.00 88.69 293 ILE A C 1
ATOM 2333 O O . ILE A 1 293 ? -2.647 -0.669 -18.224 1.00 88.69 293 ILE A O 1
ATOM 2337 N N . ASN A 1 294 ? -3.251 0.621 -16.481 1.00 87.12 294 ASN A N 1
ATOM 2338 C CA . ASN A 1 294 ? -2.052 0.424 -15.679 1.00 87.12 294 ASN A CA 1
ATOM 2339 C C . ASN A 1 294 ? -2.403 0.397 -14.176 1.00 87.12 294 ASN A C 1
ATOM 2341 O O . ASN A 1 294 ? -2.425 1.414 -13.489 1.00 87.12 294 ASN A O 1
ATOM 2345 N N . VAL A 1 295 ? -2.700 -0.801 -13.669 1.00 92.50 295 VAL A N 1
ATOM 2346 C CA . VAL A 1 295 ? -3.065 -1.037 -12.265 1.00 92.50 295 VAL A CA 1
ATOM 2347 C C . VAL A 1 295 ? -1.939 -1.788 -11.559 1.00 92.50 295 VAL A C 1
ATOM 2349 O O . VAL A 1 295 ? -1.557 -2.889 -11.974 1.00 92.50 295 VAL A O 1
ATOM 2352 N N . TYR A 1 296 ? -1.449 -1.191 -10.480 1.00 92.81 296 TYR A N 1
ATOM 2353 C CA . TYR A 1 296 ? -0.568 -1.759 -9.471 1.00 92.81 296 TYR A CA 1
ATOM 2354 C C . TYR A 1 296 ? -1.323 -1.742 -8.138 1.00 92.81 296 TYR A C 1
ATOM 2356 O O . TYR A 1 296 ? -1.578 -0.688 -7.561 1.00 92.81 296 TYR A O 1
ATOM 2364 N N . SER A 1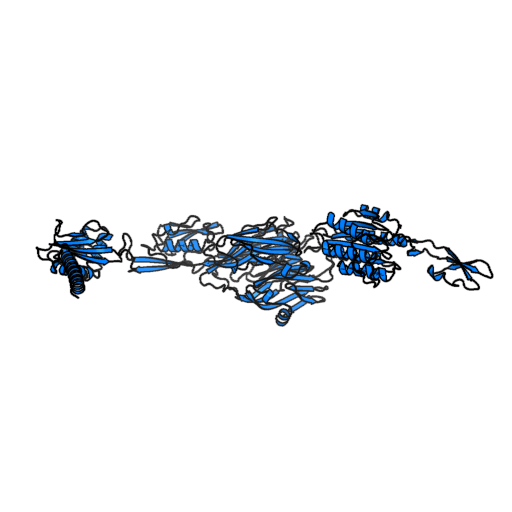 297 ? -1.736 -2.911 -7.655 1.00 94.44 297 SER A N 1
ATOM 2365 C CA . SER A 1 297 ? -2.540 -3.016 -6.433 1.00 94.44 297 SER A CA 1
ATOM 2366 C C . SER A 1 297 ? -2.223 -4.298 -5.663 1.00 94.44 297 SER A C 1
ATOM 2368 O O . SER A 1 297 ? -1.269 -5.011 -5.977 1.00 94.44 297 SER A O 1
ATOM 2370 N N . SER A 1 298 ? -3.028 -4.607 -4.653 1.00 94.94 298 SER A N 1
ATOM 2371 C CA . SER A 1 298 ? -2.962 -5.847 -3.891 1.00 94.94 298 SER A CA 1
ATOM 2372 C C . SER A 1 298 ? -4.317 -6.215 -3.295 1.00 94.94 298 SER A C 1
ATOM 2374 O O . SER A 1 298 ? -5.226 -5.391 -3.199 1.00 94.94 298 SER A O 1
ATOM 2376 N N . PHE A 1 299 ? -4.434 -7.466 -2.863 1.00 94.00 299 PHE A N 1
ATOM 2377 C CA . PHE A 1 299 ? -5.534 -7.940 -2.029 1.00 94.00 299 PHE A CA 1
ATOM 2378 C C . PHE A 1 299 ? -4.993 -8.808 -0.897 1.00 94.00 299 PHE A C 1
ATOM 2380 O O . PHE A 1 299 ? -3.899 -9.366 -0.993 1.00 94.00 299 PHE A O 1
ATOM 2387 N N . PHE A 1 300 ? -5.757 -8.935 0.182 1.00 91.81 300 PHE A N 1
ATOM 2388 C CA . PHE A 1 300 ? -5.382 -9.744 1.336 1.00 91.81 300 PHE A CA 1
ATOM 2389 C C . PHE A 1 300 ? -6.273 -10.975 1.457 1.00 91.81 300 PHE A C 1
ATOM 2391 O O . PHE A 1 300 ? -7.487 -10.890 1.283 1.00 91.81 300 PHE A O 1
ATOM 2398 N N . VAL A 1 301 ? -5.667 -12.117 1.790 1.00 91.44 301 VAL A N 1
ATOM 2399 C CA . VAL A 1 301 ? -6.388 -13.364 2.066 1.00 91.44 301 VAL A CA 1
ATOM 2400 C C . VAL A 1 301 ? -6.408 -13.623 3.584 1.00 91.44 301 VAL A C 1
ATOM 2402 O O . VAL A 1 301 ? -5.378 -14.038 4.120 1.00 91.44 301 VAL A O 1
ATOM 2405 N N . PRO A 1 302 ? -7.547 -13.468 4.295 1.00 86.69 302 PRO A N 1
ATOM 2406 C CA . PRO A 1 302 ? -7.625 -13.510 5.767 1.00 86.69 302 PRO A CA 1
ATOM 2407 C C . PRO A 1 302 ? -7.639 -14.924 6.379 1.00 86.69 302 PRO A C 1
ATOM 2409 O O . PRO A 1 302 ? -8.373 -15.219 7.323 1.00 86.69 302 PRO A O 1
ATOM 2412 N N . GLY A 1 303 ? -6.849 -15.845 5.834 1.00 88.50 303 GLY A N 1
ATOM 2413 C CA . GLY A 1 303 ? -6.793 -17.220 6.318 1.00 88.50 303 GLY A CA 1
ATOM 2414 C C . GLY A 1 303 ? -6.309 -18.199 5.262 1.00 88.50 303 GLY A C 1
ATOM 2415 O O . GLY A 1 303 ? -5.538 -17.841 4.373 1.00 88.50 303 GLY A O 1
ATOM 2416 N N . THR A 1 304 ? -6.757 -19.450 5.370 1.00 92.88 304 THR A N 1
ATOM 2417 C CA . THR A 1 304 ? -6.390 -20.506 4.412 1.00 92.88 304 THR A CA 1
ATOM 2418 C C . THR A 1 304 ? -7.272 -20.415 3.173 1.00 92.88 304 THR A C 1
ATOM 2420 O O . THR A 1 304 ? -8.472 -20.661 3.268 1.00 92.88 304 THR A O 1
ATOM 2423 N N . LEU A 1 305 ? -6.691 -20.078 2.022 1.00 94.88 305 LEU A N 1
ATOM 2424 C CA . LEU A 1 305 ? -7.402 -19.937 0.751 1.00 94.88 305 LEU A CA 1
ATOM 2425 C C . LEU A 1 305 ? -7.958 -21.287 0.275 1.00 94.88 305 LEU A C 1
ATOM 2427 O O . LEU A 1 305 ? -7.209 -22.237 0.054 1.00 94.88 305 LEU A O 1
ATOM 2431 N N . ASN A 1 306 ? -9.273 -21.358 0.071 1.00 94.88 306 ASN A N 1
ATOM 2432 C CA . ASN A 1 306 ? -9.967 -22.558 -0.405 1.00 94.88 306 ASN A CA 1
ATOM 2433 C C . ASN A 1 306 ? -10.337 -22.461 -1.894 1.00 94.88 306 ASN A C 1
ATOM 2435 O O . ASN A 1 306 ? -10.347 -23.465 -2.609 1.00 94.88 306 ASN A O 1
ATOM 2439 N N . ASN A 1 307 ? -10.691 -21.260 -2.353 1.00 95.81 307 ASN A N 1
ATOM 2440 C CA . ASN A 1 307 ? -11.222 -21.002 -3.689 1.00 95.81 307 ASN A CA 1
ATOM 2441 C C . ASN A 1 307 ? -10.830 -19.586 -4.127 1.00 95.81 307 ASN A C 1
ATOM 2443 O O . ASN A 1 307 ? -10.869 -18.684 -3.294 1.00 95.81 307 ASN A O 1
ATOM 2447 N N . LEU A 1 308 ? -10.499 -19.393 -5.403 1.00 97.25 308 LEU A N 1
ATOM 2448 C CA . LEU A 1 308 ? -10.205 -18.098 -6.018 1.00 97.25 308 LEU A CA 1
ATOM 2449 C C . LEU A 1 308 ? -10.777 -18.079 -7.438 1.00 97.25 308 LEU A C 1
ATOM 2451 O O . LEU A 1 308 ? -10.612 -19.033 -8.192 1.00 97.25 308 LEU A O 1
ATOM 2455 N N . SER A 1 309 ? -11.436 -17.000 -7.829 1.00 97.69 309 SER A N 1
ATOM 2456 C CA . SER A 1 309 ? -11.934 -16.780 -9.187 1.00 97.69 309 SER A CA 1
ATOM 2457 C C . SER A 1 309 ? -11.855 -15.303 -9.533 1.00 97.69 309 SER A C 1
ATOM 2459 O O . SER A 1 309 ? -11.912 -14.458 -8.644 1.00 97.69 309 SER A O 1
ATOM 2461 N N . MET A 1 310 ? -11.731 -14.993 -10.816 1.00 97.69 310 MET A N 1
ATOM 2462 C CA . MET A 1 310 ? -11.626 -13.620 -11.300 1.00 97.69 310 MET A CA 1
ATOM 2463 C C . MET A 1 310 ? -12.631 -13.390 -12.422 1.00 97.69 310 MET A C 1
ATOM 2465 O O . MET A 1 310 ? -12.776 -14.237 -13.304 1.00 97.69 310 MET A O 1
ATOM 2469 N N . PHE A 1 311 ? -13.296 -12.243 -12.389 1.00 98.19 311 PHE A N 1
ATOM 2470 C CA . PHE A 1 311 ? -14.076 -11.702 -13.489 1.00 98.19 311 PHE A CA 1
ATOM 2471 C C . PHE A 1 311 ? -13.398 -10.422 -13.979 1.00 98.19 311 PHE A C 1
ATOM 2473 O O . PHE A 1 311 ? -13.089 -9.537 -13.183 1.00 98.19 311 PHE A O 1
ATOM 2480 N N . LEU A 1 312 ? -13.135 -10.351 -15.280 1.00 96.81 312 LEU A N 1
ATOM 2481 C CA . LEU A 1 312 ? -12.474 -9.226 -15.922 1.00 96.81 312 LEU A CA 1
ATOM 2482 C C . LEU A 1 312 ? -13.321 -8.753 -17.098 1.00 96.81 312 LEU A C 1
ATOM 2484 O O . LEU A 1 312 ? -13.582 -9.522 -18.024 1.00 96.81 312 LEU A O 1
ATOM 2488 N N . HIS A 1 313 ? -13.695 -7.483 -17.075 1.00 96.88 313 HIS A N 1
ATOM 2489 C CA . HIS A 1 313 ? -14.429 -6.816 -18.133 1.00 96.88 313 HIS A CA 1
ATOM 2490 C C . HIS A 1 313 ? -13.590 -5.641 -18.639 1.00 96.88 313 HIS A C 1
ATOM 2492 O O . HIS A 1 313 ? -13.258 -4.722 -17.890 1.00 96.88 313 HIS A O 1
ATOM 2498 N N . TYR A 1 314 ? -13.181 -5.690 -19.906 1.00 95.19 314 TYR A N 1
ATOM 2499 C CA . TYR A 1 314 ? -12.288 -4.689 -20.488 1.00 95.19 314 TYR A CA 1
ATOM 2500 C C . TYR A 1 314 ? -12.522 -4.501 -21.986 1.00 95.19 314 TYR A C 1
ATOM 2502 O O . TYR A 1 314 ? -13.020 -5.384 -22.675 1.00 95.19 314 TYR A O 1
ATOM 2510 N N . GLN A 1 315 ? -12.087 -3.363 -22.513 1.00 93.31 315 GLN A N 1
ATOM 2511 C CA . GLN A 1 315 ? -12.007 -3.057 -23.932 1.00 93.31 315 GLN A CA 1
ATOM 2512 C C . GLN A 1 315 ? -10.571 -2.653 -24.273 1.00 93.31 315 GLN A C 1
ATOM 2514 O O . GLN A 1 315 ? -10.029 -1.707 -23.702 1.00 93.31 315 GLN A O 1
ATOM 2519 N N . SER A 1 316 ? -9.943 -3.363 -25.212 1.00 86.75 316 SER A N 1
ATOM 2520 C CA . SER A 1 316 ? -8.584 -3.062 -25.675 1.00 86.75 316 SER A CA 1
ATOM 2521 C C . SER A 1 316 ? -8.362 -3.548 -27.106 1.00 86.75 316 SER A C 1
ATOM 2523 O O . SER A 1 316 ? -9.062 -4.440 -27.569 1.00 86.75 316 SER A O 1
ATOM 2525 N N . GLU A 1 317 ? -7.399 -2.945 -27.805 1.00 81.44 317 GLU A N 1
ATOM 2526 C CA . GLU A 1 317 ? -6.825 -3.459 -29.066 1.00 81.44 317 GLU A CA 1
ATOM 2527 C C . GLU A 1 317 ? -5.403 -4.023 -28.855 1.00 81.44 317 GLU A C 1
ATOM 2529 O O . GLU A 1 317 ? -4.829 -4.641 -29.749 1.00 81.44 317 GLU A O 1
ATOM 2534 N N . ASN A 1 318 ? -4.830 -3.798 -27.668 1.00 80.38 318 ASN A N 1
ATOM 2535 C CA . ASN A 1 318 ? -3.545 -4.334 -27.228 1.00 80.38 318 ASN A CA 1
ATOM 2536 C C . ASN A 1 318 ? -3.753 -5.529 -26.292 1.00 80.38 318 ASN A C 1
ATOM 2538 O O . ASN A 1 318 ? -4.810 -5.673 -25.668 1.00 80.38 318 ASN A O 1
ATOM 2542 N N . GLU A 1 319 ? -2.713 -6.343 -26.140 1.00 84.69 319 GLU A N 1
ATOM 2543 C CA . GLU A 1 319 ? -2.725 -7.489 -25.235 1.00 84.69 319 GLU A CA 1
ATOM 2544 C C . GLU A 1 319 ? -2.848 -7.004 -23.794 1.00 84.69 319 GLU A C 1
ATOM 2546 O O . GLU A 1 319 ? -1.966 -6.292 -23.314 1.00 84.69 319 GLU A O 1
ATOM 2551 N N . ILE A 1 320 ? -3.909 -7.405 -23.097 1.00 88.81 320 ILE A N 1
ATOM 2552 C CA . ILE A 1 320 ? -4.004 -7.201 -21.653 1.00 88.81 320 ILE A CA 1
ATOM 2553 C C . ILE A 1 320 ? -3.355 -8.389 -20.949 1.00 88.81 320 ILE A C 1
ATOM 2555 O O . ILE A 1 320 ? -3.511 -9.536 -21.382 1.00 88.81 320 ILE A O 1
ATOM 2559 N N . PHE A 1 321 ? -2.658 -8.123 -19.852 1.00 92.31 321 PHE A N 1
ATOM 2560 C CA . PHE A 1 321 ? -2.137 -9.156 -18.971 1.00 92.31 321 PHE A CA 1
ATOM 2561 C C . PHE A 1 321 ? -2.548 -8.897 -17.523 1.00 92.31 321 PHE A C 1
ATOM 2563 O O . PHE A 1 321 ? -2.731 -7.752 -17.108 1.00 92.31 321 PHE A O 1
ATOM 2570 N N . VAL A 1 322 ? -2.666 -9.981 -16.759 1.00 95.69 322 VAL A N 1
ATOM 2571 C CA . VAL A 1 322 ? -2.930 -9.960 -15.320 1.00 95.69 322 VAL A CA 1
ATOM 2572 C C . VAL A 1 322 ? -1.923 -10.861 -14.622 1.00 95.69 322 VAL A C 1
ATOM 2574 O O . VAL A 1 322 ? -1.851 -12.056 -14.927 1.00 95.69 322 VAL A O 1
ATOM 2577 N N . ASN A 1 323 ? -1.187 -10.307 -13.660 1.00 95.62 323 ASN A N 1
ATOM 2578 C CA . ASN A 1 323 ? -0.363 -11.075 -12.736 1.00 95.62 323 ASN A CA 1
ATOM 2579 C C . ASN A 1 323 ? -0.978 -11.053 -11.334 1.00 95.62 323 ASN A C 1
ATOM 2581 O O . ASN A 1 323 ? -1.445 -10.013 -10.865 1.00 95.62 323 ASN A O 1
ATOM 2585 N N . ILE A 1 324 ? -0.941 -12.205 -10.669 1.00 96.31 324 ILE A N 1
ATOM 2586 C CA . ILE A 1 324 ? -1.227 -12.363 -9.242 1.00 96.31 324 ILE A CA 1
ATOM 2587 C C . ILE A 1 324 ? 0.040 -12.939 -8.614 1.00 96.31 324 ILE A C 1
ATOM 2589 O O . ILE A 1 324 ? 0.465 -14.034 -8.989 1.00 96.31 324 ILE A O 1
ATOM 2593 N N . GLY A 1 325 ? 0.660 -12.209 -7.686 1.00 93.56 325 GLY A N 1
ATOM 2594 C CA . GLY A 1 325 ? 2.004 -12.547 -7.220 1.00 93.56 325 GLY A CA 1
ATOM 2595 C C . GLY A 1 325 ? 3.018 -12.483 -8.368 1.00 93.56 325 GLY A C 1
ATOM 2596 O O . GLY A 1 325 ? 3.031 -11.529 -9.141 1.00 93.56 325 GLY A O 1
ATOM 2597 N N . ASP A 1 326 ? 3.822 -13.534 -8.508 1.00 89.38 326 ASP A N 1
ATOM 2598 C CA . ASP A 1 326 ? 4.864 -13.717 -9.530 1.00 89.38 326 ASP A CA 1
ATOM 2599 C C . ASP A 1 326 ? 4.376 -14.501 -10.769 1.00 89.38 326 ASP A C 1
ATOM 2601 O O . ASP A 1 326 ? 5.167 -15.017 -11.568 1.00 89.38 326 ASP A O 1
ATOM 2605 N N . ARG A 1 327 ? 3.057 -14.674 -10.923 1.00 93.56 327 ARG A N 1
ATOM 2606 C CA . ARG A 1 327 ? 2.462 -15.497 -11.985 1.00 93.56 327 ARG A CA 1
ATOM 2607 C C . ARG A 1 327 ? 1.497 -14.697 -12.838 1.00 93.56 327 ARG A C 1
ATOM 2609 O O . ARG A 1 327 ? 0.518 -14.147 -12.340 1.00 93.56 327 ARG A O 1
ATOM 2616 N N . THR A 1 328 ? 1.717 -14.727 -14.150 1.00 94.12 328 THR A N 1
ATOM 2617 C CA . THR A 1 328 ? 0.714 -14.306 -15.132 1.00 94.12 328 THR A CA 1
ATOM 2618 C C . THR A 1 328 ? -0.419 -15.327 -15.174 1.00 94.12 328 THR A C 1
ATOM 2620 O O . THR A 1 328 ? -0.213 -16.474 -15.570 1.00 94.12 328 THR A O 1
ATOM 2623 N N . VAL A 1 329 ? -1.617 -14.907 -14.769 1.00 95.75 329 VAL A N 1
ATOM 2624 C CA . VAL A 1 329 ? -2.828 -15.746 -14.756 1.00 95.75 329 VAL A CA 1
ATOM 2625 C C . VAL A 1 329 ? -3.696 -15.543 -15.992 1.00 95.75 329 VAL A C 1
ATOM 2627 O O . VAL A 1 329 ? -4.523 -16.391 -16.312 1.00 95.75 329 VAL A O 1
ATOM 2630 N N . TYR A 1 330 ? -3.495 -14.433 -16.703 1.00 94.62 330 TYR A N 1
ATOM 2631 C CA . TYR A 1 330 ? -4.191 -14.117 -17.943 1.00 94.62 330 TYR A CA 1
ATOM 2632 C C . TYR A 1 330 ? -3.308 -13.259 -18.846 1.00 94.62 330 TYR A C 1
ATOM 2634 O O . TYR A 1 330 ? -2.654 -12.335 -18.369 1.00 94.62 330 TYR A O 1
ATOM 2642 N N . SER A 1 331 ? -3.279 -13.565 -20.143 1.00 92.00 331 SER A N 1
ATOM 2643 C CA . SER A 1 331 ? -2.603 -12.758 -21.168 1.00 92.00 331 SER A CA 1
ATOM 2644 C C . SER A 1 331 ? -3.233 -13.071 -22.518 1.00 92.00 331 SER A C 1
ATOM 2646 O O . SER A 1 331 ? -3.058 -14.183 -23.025 1.00 92.00 331 SER A O 1
ATOM 2648 N N . GLN A 1 332 ? -4.026 -12.151 -23.070 1.00 86.31 332 GLN A N 1
ATOM 2649 C CA . GLN A 1 332 ? -4.651 -12.339 -24.383 1.00 86.31 332 GLN A CA 1
ATOM 2650 C C . GLN A 1 332 ? -4.868 -11.019 -25.124 1.00 86.31 332 GLN A C 1
ATOM 2652 O O . GLN A 1 332 ? -5.176 -9.979 -24.541 1.00 86.31 332 GLN A O 1
ATOM 2657 N N . ASN A 1 333 ? -4.776 -11.105 -26.452 1.00 80.94 333 ASN A N 1
ATOM 2658 C CA . ASN A 1 333 ? -5.268 -10.084 -27.367 1.00 80.94 333 ASN A CA 1
ATOM 2659 C C . ASN A 1 333 ? -6.764 -10.307 -27.595 1.00 80.94 333 ASN A C 1
ATOM 2661 O O . ASN A 1 333 ? -7.152 -11.317 -28.184 1.00 80.94 333 ASN A O 1
ATOM 2665 N N . SER A 1 334 ? -7.588 -9.358 -27.161 1.00 73.25 334 SER A N 1
ATOM 2666 C CA . SER A 1 334 ? -8.977 -9.245 -27.607 1.00 73.25 334 SER A CA 1
ATOM 2667 C C . SER A 1 334 ? -9.080 -8.019 -28.503 1.00 73.25 334 SER A C 1
ATOM 2669 O O . SER A 1 334 ? -8.407 -7.033 -28.236 1.00 73.25 334 SER A O 1
ATOM 2671 N N . SER A 1 335 ? -9.877 -8.083 -29.569 1.00 76.50 335 SER A N 1
ATOM 2672 C CA . SER A 1 335 ? -10.240 -6.904 -30.360 1.00 76.50 335 SER A CA 1
ATOM 2673 C C . SER A 1 335 ? -11.625 -6.439 -29.912 1.00 76.50 335 SER A C 1
ATOM 2675 O O . SER A 1 335 ? -12.616 -7.109 -30.225 1.00 76.50 335 SER A O 1
ATOM 2677 N N . GLY A 1 336 ? -11.697 -5.323 -29.186 1.00 80.88 336 GLY A N 1
ATOM 2678 C CA . GLY A 1 336 ? -12.943 -4.765 -28.652 1.00 80.88 336 GLY A CA 1
ATOM 2679 C C . GLY A 1 336 ? -13.227 -5.145 -27.194 1.00 80.88 336 GLY A C 1
ATOM 2680 O O . GLY A 1 336 ? -12.321 -5.516 -26.449 1.00 80.88 336 GLY A O 1
ATOM 2681 N N . GLU A 1 337 ? -14.487 -4.991 -26.784 1.00 92.94 337 GLU A N 1
ATOM 2682 C CA . GLU A 1 337 ? -14.984 -5.298 -25.435 1.00 92.94 337 GLU A CA 1
ATOM 2683 C C . GLU A 1 337 ? -15.023 -6.815 -25.193 1.00 92.94 337 GLU A C 1
ATOM 2685 O O . GLU A 1 337 ? -15.447 -7.589 -26.058 1.00 92.94 337 GLU A O 1
ATOM 2690 N N . ALA A 1 338 ? -14.549 -7.244 -24.028 1.00 93.38 338 ALA A N 1
ATOM 2691 C CA . ALA A 1 338 ? -14.445 -8.633 -23.618 1.00 93.38 338 ALA A CA 1
ATOM 2692 C C . ALA A 1 338 ? -14.814 -8.796 -22.142 1.00 93.38 338 ALA A C 1
ATOM 2694 O O . ALA A 1 338 ? -14.337 -8.057 -21.283 1.00 93.38 338 ALA A O 1
ATOM 2695 N N . GLU A 1 339 ? -15.598 -9.836 -21.864 1.00 95.88 339 GLU A N 1
ATOM 2696 C CA . GLU A 1 339 ? -15.931 -10.308 -20.522 1.00 95.88 339 GLU A CA 1
ATOM 2697 C C . GLU A 1 339 ? -15.332 -11.703 -20.329 1.00 95.88 339 GLU A C 1
ATOM 2699 O O . GLU A 1 339 ? -15.663 -12.651 -21.050 1.00 95.88 339 GLU A O 1
ATOM 2704 N N . ILE A 1 340 ? -14.436 -11.841 -19.359 1.00 95.69 340 ILE A N 1
ATOM 2705 C CA . ILE A 1 340 ? -13.680 -13.064 -19.106 1.00 95.69 340 ILE A CA 1
ATOM 2706 C C . ILE A 1 340 ? -13.893 -13.496 -17.664 1.00 95.69 340 ILE A C 1
ATOM 2708 O O . ILE A 1 340 ? -13.775 -12.708 -16.734 1.00 95.69 340 ILE A O 1
ATOM 2712 N N . THR A 1 341 ? -14.170 -14.782 -17.466 1.00 96.75 341 THR A N 1
ATOM 2713 C CA . THR A 1 341 ? -14.184 -15.400 -16.138 1.00 96.75 341 THR A CA 1
ATOM 2714 C C . THR A 1 341 ? -13.089 -16.449 -16.067 1.00 96.75 341 THR A C 1
ATOM 2716 O O . THR A 1 341 ? -13.116 -17.414 -16.829 1.00 96.75 341 THR A O 1
ATOM 2719 N N . ILE A 1 342 ? -12.159 -16.283 -15.130 1.00 97.00 342 ILE A N 1
ATOM 2720 C CA . ILE A 1 342 ? -11.098 -17.245 -14.839 1.00 97.00 342 ILE A CA 1
ATOM 2721 C C . ILE A 1 342 ? -11.521 -18.035 -13.594 1.00 97.00 342 ILE A C 1
ATOM 2723 O O . ILE A 1 342 ? -11.528 -17.492 -12.482 1.00 97.00 342 ILE A O 1
ATOM 2727 N N . PRO A 1 343 ? -11.939 -19.301 -13.748 1.00 97.56 343 PRO A N 1
ATOM 2728 C CA . PRO A 1 343 ? -12.442 -20.090 -12.638 1.00 97.56 343 PRO A CA 1
ATOM 2729 C C . PRO A 1 343 ? -11.303 -20.638 -11.772 1.00 97.56 343 PRO A C 1
ATOM 2731 O O . PRO A 1 343 ? -10.175 -20.849 -12.218 1.00 97.56 343 PRO A O 1
ATOM 2734 N N . ASN A 1 344 ? -11.645 -21.026 -10.549 1.00 97.25 344 ASN A N 1
ATOM 2735 C CA . ASN A 1 344 ? -10.729 -21.667 -9.604 1.00 97.25 344 ASN A CA 1
ATOM 2736 C C . ASN A 1 344 ? -10.004 -22.897 -10.132 1.00 97.25 344 ASN A C 1
ATOM 2738 O O . ASN A 1 344 ? -8.864 -23.151 -9.765 1.00 97.25 344 ASN A O 1
ATOM 2742 N N . SER A 1 345 ? -10.653 -23.676 -10.998 1.00 96.44 345 SER A N 1
ATOM 2743 C CA . SER A 1 345 ? -10.025 -24.851 -11.602 1.00 96.44 345 SER A CA 1
ATOM 2744 C C . SER A 1 345 ? -8.790 -24.510 -12.434 1.00 96.44 345 SER A C 1
ATOM 2746 O O . SER A 1 345 ? -7.951 -25.387 -12.618 1.00 96.44 345 SER A O 1
ATOM 2748 N N . GLU A 1 346 ? -8.702 -23.283 -12.948 1.00 96.44 346 GLU A N 1
ATOM 2749 C CA . GLU A 1 346 ? -7.567 -22.768 -13.713 1.00 96.44 346 GLU A CA 1
ATOM 2750 C C . GLU A 1 346 ? -6.570 -22.053 -12.795 1.00 96.44 346 GLU A C 1
ATOM 2752 O O . GLU A 1 346 ? -5.398 -22.422 -12.772 1.00 96.44 346 GLU A O 1
ATOM 2757 N N . LEU A 1 347 ? -7.040 -21.129 -11.947 1.00 96.44 347 LEU A N 1
ATOM 2758 C CA . LEU A 1 347 ? -6.170 -20.392 -11.019 1.00 96.44 347 LEU A CA 1
ATOM 2759 C C . LEU A 1 347 ? -5.414 -21.311 -10.049 1.00 96.44 347 LEU A C 1
ATOM 2761 O O . LEU A 1 347 ? -4.220 -21.122 -9.846 1.00 96.44 347 LEU A O 1
ATOM 2765 N N . ASN A 1 348 ? -6.052 -22.362 -9.530 1.00 94.69 348 ASN A N 1
ATOM 2766 C CA . ASN A 1 348 ? -5.413 -23.333 -8.633 1.00 94.69 348 ASN A CA 1
ATOM 2767 C C . ASN A 1 348 ? -4.348 -24.212 -9.330 1.00 94.69 348 ASN A C 1
ATOM 2769 O O . ASN A 1 348 ? -3.616 -24.939 -8.666 1.00 94.69 348 ASN A O 1
ATOM 2773 N N . GLN A 1 349 ? -4.270 -24.206 -10.667 1.00 95.00 349 GLN A N 1
ATOM 2774 C CA . GLN A 1 349 ? -3.180 -24.865 -11.403 1.00 95.00 349 GLN A CA 1
ATOM 2775 C C . GLN A 1 349 ? -1.978 -23.939 -11.608 1.00 95.00 349 GLN A C 1
ATOM 2777 O O . GLN A 1 349 ? -0.860 -24.428 -11.767 1.00 95.00 349 GLN A O 1
ATOM 2782 N N . LEU A 1 350 ? -2.212 -22.625 -11.629 1.00 94.62 350 LEU A N 1
ATOM 2783 C CA . LEU A 1 350 ? -1.196 -21.604 -11.885 1.00 94.62 350 LEU A CA 1
ATOM 2784 C C . LEU A 1 350 ? -0.590 -21.039 -10.593 1.00 94.62 350 LEU A C 1
ATOM 2786 O O . LEU A 1 350 ? 0.580 -20.662 -10.583 1.00 94.62 350 LEU A O 1
ATOM 2790 N N . LEU A 1 351 ? -1.378 -20.988 -9.516 1.00 95.88 351 LEU A N 1
ATOM 2791 C CA . LEU A 1 351 ? -1.039 -20.346 -8.248 1.00 95.88 351 LEU A CA 1
ATOM 2792 C C . LEU A 1 351 ? -0.903 -21.365 -7.114 1.00 95.88 351 LEU A C 1
ATOM 2794 O O . LEU A 1 351 ? -1.662 -22.330 -7.028 1.00 95.88 351 LEU A O 1
ATOM 2798 N N . ASN A 1 352 ? 0.017 -21.106 -6.182 1.00 94.00 352 ASN A N 1
ATOM 2799 C CA . ASN A 1 352 ? 0.140 -21.878 -4.949 1.00 94.00 352 ASN A CA 1
ATOM 2800 C C . ASN A 1 352 ? -0.655 -21.212 -3.817 1.00 94.00 352 ASN A C 1
ATOM 2802 O O . ASN A 1 352 ? -0.200 -20.254 -3.200 1.00 94.00 352 ASN A O 1
ATOM 2806 N N . TYR A 1 353 ? -1.832 -21.745 -3.488 1.00 95.06 353 TYR A N 1
ATOM 2807 C CA . TYR A 1 353 ? -2.723 -21.136 -2.488 1.00 95.06 353 TYR A CA 1
ATOM 2808 C C . TYR A 1 353 ? -2.124 -21.072 -1.079 1.00 95.06 353 TYR A C 1
ATOM 2810 O O . TYR A 1 353 ? -2.491 -20.190 -0.303 1.00 95.06 353 TYR A O 1
ATOM 2818 N N . ASN A 1 354 ? -1.165 -21.941 -0.748 1.00 92.50 354 ASN A N 1
ATOM 2819 C CA . ASN A 1 354 ? -0.459 -21.860 0.532 1.00 92.50 354 ASN A CA 1
ATOM 2820 C C . ASN A 1 354 ? 0.454 -20.630 0.615 1.00 92.50 354 ASN A C 1
ATOM 2822 O O . ASN A 1 354 ? 0.662 -20.110 1.705 1.00 92.50 354 ASN A O 1
ATOM 2826 N N . GLU A 1 355 ? 0.991 -20.166 -0.516 1.00 90.81 355 GLU A N 1
ATOM 2827 C CA . GLU A 1 355 ? 1.839 -18.968 -0.579 1.00 90.81 355 GLU A CA 1
ATOM 2828 C C . GLU A 1 355 ? 1.013 -17.676 -0.563 1.00 90.81 355 GLU A C 1
ATOM 2830 O O . GLU A 1 355 ? 1.532 -16.641 -0.160 1.00 90.81 355 GLU A O 1
ATOM 2835 N N . LEU A 1 356 ? -0.271 -17.748 -0.932 1.00 93.06 356 LEU A N 1
ATOM 2836 C CA . LEU A 1 356 ? -1.209 -16.617 -0.908 1.00 93.06 356 LEU A CA 1
ATOM 2837 C C . LEU A 1 356 ? -1.964 -16.484 0.425 1.00 93.06 356 LEU A C 1
ATOM 2839 O O . LEU A 1 356 ? -2.433 -15.407 0.778 1.00 93.06 356 LEU A O 1
ATOM 2843 N N . SER A 1 357 ? -2.111 -17.588 1.160 1.00 92.38 357 SER A N 1
ATOM 2844 C CA . SER A 1 357 ? -2.880 -17.647 2.407 1.00 92.38 357 SER A CA 1
ATOM 2845 C C . SER A 1 357 ? -2.255 -16.789 3.509 1.00 92.38 357 SER A C 1
ATOM 2847 O O . SER A 1 357 ? -1.061 -16.902 3.783 1.00 92.38 357 SER A O 1
ATOM 2849 N N . ASN A 1 358 ? -3.077 -15.986 4.195 1.00 88.88 358 ASN A N 1
ATOM 2850 C CA . ASN A 1 358 ? -2.661 -15.094 5.285 1.00 88.88 358 ASN A CA 1
ATOM 2851 C C . ASN A 1 358 ? -1.567 -14.085 4.876 1.00 88.88 358 ASN A C 1
ATOM 2853 O O . ASN A 1 358 ? -0.745 -13.688 5.706 1.00 88.88 358 ASN A O 1
ATOM 2857 N N . LYS A 1 359 ? -1.541 -13.694 3.595 1.00 91.31 359 LYS A N 1
ATOM 2858 C CA . LYS A 1 359 ? -0.604 -12.716 3.036 1.00 91.31 359 LYS A CA 1
ATOM 2859 C C . LYS A 1 359 ? -1.327 -11.648 2.220 1.00 91.31 359 LYS A C 1
ATOM 2861 O O . LYS A 1 359 ? -2.404 -11.874 1.668 1.00 91.31 359 LYS A O 1
ATOM 2866 N N . THR A 1 360 ? -0.685 -10.488 2.132 1.00 94.56 360 THR A N 1
ATOM 2867 C CA . THR A 1 360 ? -0.983 -9.467 1.124 1.00 94.56 360 THR A CA 1
ATOM 2868 C C . THR A 1 360 ? -0.369 -9.921 -0.198 1.00 94.56 360 THR A C 1
ATOM 2870 O O . THR A 1 360 ? 0.834 -10.192 -0.266 1.00 94.56 360 THR A O 1
ATOM 2873 N N . VAL A 1 361 ? -1.196 -10.038 -1.231 1.00 95.56 361 VAL A N 1
ATOM 2874 C CA . VAL A 1 361 ? -0.831 -10.571 -2.544 1.00 95.56 361 VAL A CA 1
ATOM 2875 C C . VAL A 1 361 ? -0.861 -9.435 -3.568 1.00 95.56 361 VAL A C 1
ATOM 2877 O O . VAL A 1 361 ? -1.923 -8.837 -3.761 1.00 95.56 361 VAL A O 1
ATOM 2880 N N . PRO A 1 362 ? 0.264 -9.122 -4.233 1.00 96.06 362 PRO A N 1
ATOM 2881 C CA . PRO A 1 362 ? 0.303 -8.065 -5.236 1.00 96.06 362 PRO A CA 1
ATOM 2882 C C . PRO A 1 362 ? -0.446 -8.484 -6.513 1.00 96.06 362 PRO A C 1
ATOM 2884 O O . PRO A 1 362 ? -0.381 -9.638 -6.942 1.00 96.06 362 PRO A O 1
ATOM 2887 N N . ILE A 1 363 ? -1.147 -7.533 -7.132 1.00 95.81 363 ILE A N 1
ATOM 2888 C CA . ILE A 1 363 ? -1.866 -7.677 -8.403 1.00 95.81 363 ILE A CA 1
ATOM 2889 C C . ILE A 1 363 ? -1.367 -6.626 -9.389 1.00 95.81 363 ILE A C 1
ATOM 2891 O O . ILE A 1 363 ? -1.365 -5.428 -9.096 1.00 95.81 363 ILE A O 1
ATOM 2895 N N . ARG A 1 364 ? -1.033 -7.076 -10.596 1.00 93.69 364 ARG A N 1
ATOM 2896 C CA . ARG A 1 364 ? -0.646 -6.219 -11.716 1.00 93.69 364 ARG A CA 1
ATOM 2897 C C . ARG A 1 364 ? -1.599 -6.434 -12.884 1.00 93.69 364 ARG A C 1
ATOM 2899 O O . ARG A 1 364 ? -1.724 -7.563 -13.349 1.00 93.69 364 ARG A O 1
ATOM 2906 N N . ILE A 1 365 ? -2.222 -5.370 -13.391 1.00 94.12 365 ILE A N 1
ATOM 2907 C CA . ILE A 1 365 ? -3.021 -5.407 -14.629 1.00 94.12 365 ILE A CA 1
ATOM 2908 C C . ILE A 1 365 ? -2.506 -4.336 -15.578 1.00 94.12 365 ILE A C 1
ATOM 2910 O O . ILE A 1 365 ? -2.563 -3.150 -15.255 1.00 94.12 365 ILE A O 1
ATOM 2914 N N . GLY A 1 366 ? -2.022 -4.742 -16.746 1.00 89.19 366 GLY A N 1
ATOM 2915 C CA . GLY A 1 366 ? -1.425 -3.820 -17.706 1.00 89.19 366 GLY A CA 1
ATOM 2916 C C . GLY A 1 366 ? -1.581 -4.264 -19.153 1.00 89.19 366 GLY A C 1
ATOM 2917 O O . GLY A 1 366 ? -2.194 -5.292 -19.447 1.00 89.19 366 GLY A O 1
ATOM 2918 N N . LEU A 1 367 ? -0.989 -3.489 -20.062 1.00 81.94 367 LEU A N 1
ATOM 2919 C CA . LEU A 1 367 ? -0.942 -3.791 -21.492 1.00 81.94 367 LEU A CA 1
ATOM 2920 C C . LEU A 1 367 ? 0.469 -4.238 -21.913 1.00 81.94 367 LEU A C 1
ATOM 2922 O O . LEU A 1 367 ? 1.466 -3.696 -21.428 1.00 81.94 367 LEU A O 1
ATOM 2926 N N . ARG A 1 368 ? 0.586 -5.201 -22.833 1.00 75.75 368 ARG A N 1
ATOM 2927 C CA . ARG A 1 368 ? 1.866 -5.537 -23.488 1.00 75.75 368 ARG A CA 1
ATOM 2928 C C . ARG A 1 368 ? 2.010 -4.781 -24.812 1.00 75.75 368 ARG A C 1
ATOM 2930 O O . ARG A 1 368 ? 1.018 -4.436 -25.447 1.00 75.75 368 ARG A O 1
ATOM 2937 N N . ASN A 1 369 ? 3.256 -4.572 -25.245 1.00 61.09 369 ASN A N 1
ATOM 2938 C CA . ASN A 1 369 ? 3.623 -3.915 -26.512 1.00 61.09 369 ASN A CA 1
ATOM 2939 C C . ASN A 1 369 ? 3.139 -2.459 -26.663 1.00 61.09 369 ASN A C 1
ATOM 2941 O O . ASN A 1 369 ? 3.012 -1.962 -27.781 1.00 61.09 369 ASN A O 1
ATOM 2945 N N . VAL A 1 370 ? 2.900 -1.768 -25.548 1.00 58.09 370 VAL A N 1
ATOM 2946 C CA . VAL A 1 370 ? 2.685 -0.317 -25.520 1.00 58.09 370 VAL A CA 1
ATOM 2947 C C . VAL A 1 370 ? 4.004 0.335 -25.110 1.00 58.09 370 VAL A C 1
ATOM 2949 O O . VAL A 1 370 ? 4.618 -0.083 -24.131 1.00 58.09 370 VAL A O 1
ATOM 2952 N N . SER A 1 371 ? 4.478 1.319 -25.877 1.00 46.38 371 SER A N 1
ATOM 2953 C CA . SER A 1 371 ? 5.663 2.101 -25.511 1.00 46.38 371 SER A CA 1
ATOM 2954 C C . SER A 1 371 ? 5.306 3.038 -24.357 1.00 46.38 371 SER A C 1
ATOM 2956 O O . SER A 1 371 ? 4.559 3.995 -24.548 1.00 46.38 371 SER A O 1
ATOM 2958 N N . TYR A 1 372 ? 5.822 2.737 -23.170 1.00 49.06 372 TYR A N 1
ATOM 2959 C CA . TYR A 1 372 ? 5.670 3.533 -21.957 1.00 49.06 372 TYR A CA 1
ATOM 2960 C C . TYR A 1 372 ? 6.853 4.515 -21.836 1.00 49.06 372 TYR A C 1
ATOM 2962 O O . TYR A 1 372 ? 7.997 4.069 -21.873 1.00 49.06 372 TYR A O 1
ATOM 2970 N N . SER A 1 373 ? 6.629 5.828 -21.694 1.00 41.81 373 SER A N 1
ATOM 2971 C CA . SER A 1 373 ? 7.690 6.782 -21.303 1.00 41.81 373 SER A CA 1
ATOM 2972 C C . SER A 1 373 ? 7.448 7.266 -19.875 1.00 41.81 373 SER A C 1
ATOM 2974 O O . SER A 1 373 ? 6.443 7.903 -19.636 1.00 41.81 373 SER A O 1
ATOM 2976 N N . PHE A 1 374 ? 8.304 6.967 -18.901 1.00 48.16 374 PHE A N 1
ATOM 2977 C CA . PHE A 1 374 ? 7.990 7.206 -17.481 1.00 48.16 374 PHE A CA 1
ATOM 2978 C C . PHE A 1 374 ? 8.340 8.640 -17.021 1.00 48.16 374 PHE A C 1
ATOM 2980 O O . PHE A 1 374 ? 9.392 9.167 -17.388 1.00 48.16 374 PHE A O 1
ATOM 2987 N N . TYR A 1 375 ? 7.492 9.281 -16.199 1.00 39.34 375 TYR A N 1
ATOM 2988 C CA . TYR A 1 375 ? 7.735 10.634 -15.657 1.00 39.34 375 TYR A CA 1
ATOM 2989 C C . TYR A 1 375 ? 8.312 10.568 -14.234 1.00 39.34 375 TYR A C 1
ATOM 2991 O O . TYR A 1 375 ? 7.760 9.890 -13.375 1.00 39.34 375 TYR A O 1
ATOM 2999 N N . GLY A 1 376 ? 9.336 11.376 -13.934 1.00 40.91 376 GLY A N 1
ATOM 3000 C CA . GLY A 1 376 ? 9.628 11.807 -12.553 1.00 40.91 376 GLY A CA 1
ATOM 3001 C C . GLY A 1 376 ? 10.906 11.264 -11.918 1.00 40.91 376 GLY A C 1
ATOM 3002 O O . GLY A 1 376 ? 11.511 11.975 -11.116 1.00 40.91 376 GLY A O 1
ATOM 3003 N N . PHE A 1 377 ? 11.408 10.113 -12.363 1.00 44.16 377 PHE A N 1
ATOM 3004 C CA . PHE A 1 377 ? 12.779 9.694 -12.083 1.00 44.16 377 PHE A CA 1
ATOM 3005 C C . PHE A 1 377 ? 13.583 9.731 -13.363 1.00 44.16 377 PHE A C 1
ATOM 3007 O O . PHE A 1 377 ? 13.221 9.125 -14.368 1.00 44.16 377 PHE A O 1
ATOM 3014 N N . GLY A 1 378 ? 14.680 10.480 -13.328 1.00 52.66 378 GLY A N 1
ATOM 3015 C CA . GLY A 1 378 ? 15.645 10.372 -14.396 1.00 52.66 378 GLY A CA 1
ATOM 3016 C C . GLY A 1 378 ? 16.155 8.935 -14.493 1.00 52.66 378 GLY A C 1
ATOM 3017 O O . GLY A 1 378 ? 16.306 8.276 -13.463 1.00 52.66 378 GLY A O 1
ATOM 3018 N N . GLY A 1 379 ? 16.411 8.459 -15.708 1.00 60.72 379 GLY A N 1
ATOM 3019 C CA . GLY A 1 379 ? 16.974 7.142 -15.934 1.00 60.72 379 GLY A CA 1
ATOM 3020 C C . GLY A 1 379 ? 18.205 6.925 -15.053 1.00 60.72 379 GLY A C 1
ATOM 3021 O O . GLY A 1 379 ? 19.006 7.830 -14.769 1.00 60.72 379 GLY A O 1
ATOM 3022 N N . THR A 1 380 ? 18.314 5.713 -14.531 1.00 74.00 380 THR A N 1
ATOM 3023 C CA . THR A 1 380 ? 19.393 5.341 -13.616 1.00 74.00 380 THR A CA 1
ATOM 3024 C C . THR A 1 380 ? 20.578 4.708 -14.335 1.00 74.00 380 THR A C 1
ATOM 3026 O O . THR A 1 380 ? 21.479 4.211 -13.663 1.00 74.00 380 THR A O 1
ATOM 3029 N N . ALA A 1 381 ? 20.618 4.741 -15.671 1.00 83.88 381 ALA A N 1
ATOM 3030 C CA . ALA A 1 381 ? 21.698 4.131 -16.426 1.00 83.88 381 ALA A CA 1
ATOM 3031 C C . ALA A 1 381 ? 22.947 5.014 -16.427 1.00 83.88 381 ALA A C 1
ATOM 3033 O O . ALA A 1 381 ? 22.929 6.181 -16.827 1.00 83.88 381 ALA A O 1
ATOM 3034 N N . ASP A 1 382 ? 24.054 4.408 -16.016 1.00 92.38 382 ASP A N 1
ATOM 3035 C CA . ASP A 1 382 ? 25.401 4.878 -16.286 1.00 92.38 382 ASP A CA 1
ATOM 3036 C C . ASP A 1 382 ? 26.040 3.905 -17.270 1.00 92.38 382 ASP A C 1
ATOM 3038 O O . ASP A 1 382 ? 26.256 2.732 -16.956 1.00 92.38 382 ASP A O 1
ATOM 3042 N N . SER A 1 383 ? 26.315 4.396 -18.473 1.00 94.88 383 SER A N 1
ATOM 3043 C CA . SER A 1 383 ? 26.831 3.574 -19.568 1.00 94.88 383 SER A CA 1
ATOM 3044 C C . SER A 1 383 ? 28.176 4.096 -20.045 1.00 94.88 383 SER A C 1
ATOM 3046 O O . SER A 1 383 ? 28.399 5.304 -20.055 1.00 94.88 383 SER A O 1
ATOM 3048 N N . VAL A 1 384 ? 29.083 3.212 -20.453 1.00 98.19 384 VAL A N 1
ATOM 3049 C CA . VAL A 1 384 ? 30.356 3.613 -21.071 1.00 98.19 384 VAL A CA 1
ATOM 3050 C C . VAL A 1 384 ? 30.489 2.984 -22.453 1.00 98.19 384 VAL A C 1
ATOM 3052 O O . VAL A 1 384 ? 30.404 1.764 -22.583 1.00 98.19 384 VAL A O 1
ATOM 3055 N N . LEU A 1 385 ? 30.711 3.809 -23.478 1.00 97.81 385 LEU A N 1
ATOM 3056 C CA . LEU A 1 385 ? 31.131 3.328 -24.797 1.00 97.81 385 LEU A CA 1
ATOM 3057 C C . LEU A 1 385 ? 32.627 3.020 -24.762 1.00 97.81 385 LEU A C 1
ATOM 3059 O O . LEU A 1 385 ? 33.416 3.853 -24.314 1.00 97.81 385 LEU A O 1
ATOM 3063 N N . VAL A 1 386 ? 32.998 1.825 -25.213 1.00 97.62 386 VAL A N 1
ATOM 3064 C CA . VAL A 1 386 ? 34.375 1.329 -25.279 1.00 97.62 386 VAL A CA 1
ATOM 3065 C C . VAL A 1 386 ? 34.706 1.065 -26.746 1.00 97.62 386 VAL A C 1
ATOM 3067 O O . VAL A 1 386 ? 34.415 -0.007 -27.277 1.00 97.62 386 VAL A O 1
ATOM 3070 N N . THR A 1 387 ? 35.270 2.075 -27.402 1.00 96.25 387 THR A N 1
ATOM 3071 C CA . THR A 1 387 ? 35.417 2.133 -28.860 1.00 96.25 387 THR A CA 1
ATOM 3072 C C . THR A 1 387 ? 36.845 1.812 -29.293 1.00 96.25 387 THR A C 1
ATOM 3074 O O . THR A 1 387 ? 37.796 2.493 -28.902 1.00 96.25 387 THR A O 1
ATOM 3077 N N . ASP A 1 388 ? 36.991 0.802 -30.145 1.00 95.38 388 ASP A N 1
ATOM 3078 C CA . ASP A 1 388 ? 38.242 0.496 -30.833 1.00 95.38 388 ASP A CA 1
ATOM 3079 C C . ASP A 1 388 ? 38.633 1.628 -31.791 1.00 95.38 388 ASP A C 1
ATOM 3081 O O . ASP A 1 388 ? 37.860 2.032 -32.662 1.00 95.38 388 ASP A O 1
ATOM 3085 N N . ILE A 1 389 ? 39.848 2.144 -31.629 1.00 95.25 389 ILE A N 1
ATOM 3086 C CA . ILE A 1 389 ? 40.460 3.132 -32.518 1.00 95.25 389 ILE A CA 1
ATOM 3087 C C . ILE A 1 389 ? 41.781 2.621 -33.105 1.00 95.25 389 ILE A C 1
ATOM 3089 O O . ILE A 1 389 ? 42.650 3.404 -33.480 1.00 95.25 389 ILE A O 1
ATOM 3093 N N . SER A 1 390 ? 41.943 1.302 -33.190 1.00 93.50 390 SER A N 1
ATOM 3094 C CA . SER A 1 390 ? 43.143 0.658 -33.711 1.00 93.50 390 SER A CA 1
ATOM 3095 C C . SER A 1 390 ? 43.387 0.968 -35.194 1.00 93.50 390 SER A C 1
ATOM 3097 O O . SER A 1 390 ? 42.528 1.483 -35.916 1.00 93.50 390 SER A O 1
ATOM 3099 N N . GLY A 1 391 ? 44.589 0.663 -35.691 1.00 91.00 391 GLY A N 1
ATOM 3100 C CA . GLY A 1 391 ? 44.969 0.963 -37.074 1.00 91.00 391 GLY A CA 1
ATOM 3101 C C . GLY A 1 391 ? 44.065 0.330 -38.145 1.00 91.00 391 GLY A C 1
ATOM 3102 O O . GLY A 1 391 ? 43.959 0.888 -39.237 1.00 91.00 391 GLY A O 1
ATOM 3103 N N . SER A 1 392 ? 43.393 -0.791 -37.851 1.00 89.38 392 SER A N 1
ATOM 3104 C CA . SER A 1 392 ? 42.422 -1.431 -38.759 1.00 89.38 392 SER A CA 1
ATOM 3105 C C . SER A 1 392 ? 41.178 -0.572 -39.004 1.00 89.38 392 SER A C 1
ATOM 3107 O O . SER A 1 392 ? 40.581 -0.650 -40.078 1.00 89.38 392 SER A O 1
ATOM 3109 N N . MET A 1 393 ? 40.860 0.351 -38.095 1.00 91.69 393 MET A N 1
ATOM 3110 C CA . MET A 1 393 ? 39.716 1.256 -38.215 1.00 91.69 393 MET A CA 1
ATOM 3111 C C . MET A 1 393 ? 39.896 2.342 -39.296 1.00 91.69 393 MET A C 1
ATOM 3113 O O . MET A 1 393 ? 38.912 2.974 -39.691 1.00 91.69 393 MET A O 1
ATOM 3117 N N . ASP A 1 394 ? 41.118 2.556 -39.813 1.00 90.50 394 ASP A N 1
ATOM 3118 C CA . ASP A 1 394 ? 41.385 3.443 -40.968 1.00 90.50 394 ASP A CA 1
ATOM 3119 C C . ASP A 1 394 ? 40.985 2.797 -42.309 1.00 90.50 394 ASP A C 1
ATOM 3121 O O . ASP A 1 394 ? 40.990 3.437 -43.364 1.00 90.50 394 ASP A O 1
ATOM 3125 N N . GLU A 1 395 ? 40.635 1.506 -42.300 1.00 86.88 395 GLU A N 1
ATOM 3126 C CA . GLU A 1 395 ? 40.203 0.816 -43.505 1.00 86.88 395 GLU A CA 1
ATOM 3127 C C . GLU A 1 395 ? 38.908 1.411 -44.064 1.00 86.88 395 GLU A C 1
ATOM 3129 O O . GLU A 1 395 ? 37.982 1.814 -43.354 1.00 86.88 395 GLU A O 1
ATOM 3134 N N . CYS A 1 396 ? 38.845 1.462 -45.393 1.00 84.50 396 CYS A N 1
ATOM 3135 C CA . CYS A 1 396 ? 37.705 2.031 -46.084 1.00 84.50 396 CYS A CA 1
ATOM 3136 C C . CYS A 1 396 ? 36.499 1.088 -46.028 1.00 84.50 396 CYS A C 1
ATOM 3138 O O . CYS A 1 396 ? 36.587 -0.045 -46.499 1.00 84.50 396 CYS A O 1
ATOM 3140 N N . ALA A 1 397 ? 35.374 1.581 -45.515 1.00 82.62 397 ALA A N 1
ATOM 3141 C CA . ALA A 1 397 ? 34.122 0.838 -45.413 1.00 82.62 397 ALA A CA 1
ATOM 3142 C C . ALA A 1 397 ? 33.162 1.152 -46.572 1.00 82.62 397 ALA A C 1
ATOM 3144 O O . ALA A 1 397 ? 32.472 0.266 -47.075 1.00 82.62 397 ALA A O 1
ATOM 3145 N N . GLU A 1 398 ? 33.147 2.404 -47.040 1.00 81.62 398 GLU A N 1
ATOM 3146 C CA . GLU A 1 398 ? 32.336 2.841 -48.176 1.00 81.62 398 GLU A CA 1
ATOM 3147 C C . GLU A 1 398 ? 33.189 3.532 -49.241 1.00 81.62 398 GLU A C 1
ATOM 3149 O O . GLU A 1 398 ? 34.013 4.402 -48.953 1.00 81.62 398 GLU A O 1
ATOM 3154 N N . TYR A 1 399 ? 32.949 3.181 -50.505 1.00 78.12 399 TYR A N 1
ATOM 3155 C CA . TYR A 1 399 ? 33.675 3.720 -51.651 1.00 78.12 399 TYR A CA 1
ATOM 3156 C C . TYR A 1 399 ? 32.779 4.628 -52.494 1.00 78.12 399 TYR A C 1
ATOM 3158 O O . TYR A 1 399 ? 31.651 4.272 -52.840 1.00 78.12 399 TYR A O 1
ATOM 3166 N N . SER A 1 400 ? 33.315 5.766 -52.934 1.00 71.12 400 SER A N 1
ATOM 3167 C CA . SER A 1 400 ? 32.632 6.613 -53.913 1.00 71.12 400 SER A CA 1
ATOM 3168 C C . SER A 1 400 ? 32.686 5.994 -55.324 1.00 71.12 400 SER A C 1
ATOM 3170 O O . SER A 1 400 ? 33.719 5.512 -55.795 1.00 71.12 400 SER A O 1
ATOM 3172 N N . SER A 1 401 ? 31.544 5.965 -56.021 1.00 64.62 401 SER A N 1
ATOM 3173 C CA . SER A 1 401 ? 31.434 5.425 -57.386 1.00 64.62 401 SER A CA 1
ATOM 3174 C C . SER A 1 401 ? 31.791 6.485 -58.442 1.00 64.62 401 SER A C 1
ATOM 3176 O O . SER A 1 401 ? 31.313 7.617 -58.327 1.00 64.62 401 SER A O 1
ATOM 3178 N N . PRO A 1 402 ? 32.502 6.128 -59.539 1.00 63.25 402 PRO A N 1
ATOM 3179 C CA . PRO A 1 402 ? 32.844 4.763 -59.973 1.00 63.25 402 PRO A CA 1
ATOM 3180 C C . PRO A 1 402 ? 34.241 4.270 -59.539 1.00 63.25 402 PRO A C 1
ATOM 3182 O O . PRO A 1 402 ? 35.241 4.924 -59.821 1.00 63.25 402 PRO A O 1
ATOM 3185 N N . LEU A 1 403 ? 34.319 3.056 -58.966 1.00 70.56 403 LEU A N 1
ATOM 3186 C CA . LEU A 1 403 ? 35.583 2.350 -58.690 1.00 70.56 403 LEU A CA 1
ATOM 3187 C C . LEU A 1 403 ? 36.244 1.880 -59.992 1.00 70.56 403 LEU A C 1
ATOM 3189 O O . LEU A 1 403 ? 35.610 1.182 -60.786 1.00 70.56 403 LEU A O 1
ATOM 3193 N N . ILE A 1 404 ? 37.522 2.211 -60.205 1.00 75.62 404 ILE A N 1
ATOM 3194 C CA . ILE A 1 404 ? 38.247 1.890 -61.446 1.00 75.62 404 ILE A CA 1
ATOM 3195 C C . ILE A 1 404 ? 39.433 0.956 -61.170 1.00 75.62 404 ILE A C 1
ATOM 3197 O O . ILE A 1 404 ? 40.372 1.323 -60.461 1.00 75.62 404 ILE A O 1
ATOM 3201 N N . CYS A 1 405 ? 39.452 -0.209 -61.827 1.00 75.81 405 CYS A N 1
ATOM 3202 C CA . CYS A 1 405 ? 40.633 -1.074 -61.908 1.00 75.81 405 CYS A CA 1
ATOM 3203 C C . CYS A 1 405 ? 41.473 -0.730 -63.142 1.00 75.81 405 CYS A C 1
ATOM 3205 O O . CYS A 1 405 ? 40.936 -0.676 -64.253 1.00 75.81 405 CYS A O 1
ATOM 3207 N N . ASN A 1 406 ? 42.791 -0.591 -62.982 1.00 78.56 406 ASN A N 1
ATOM 3208 C CA . ASN A 1 406 ? 43.713 -0.351 -64.095 1.00 78.56 406 ASN A CA 1
ATOM 3209 C C . ASN A 1 406 ? 44.578 -1.583 -64.399 1.00 78.56 406 ASN A C 1
ATOM 3211 O O . ASN A 1 406 ? 45.217 -2.149 -63.510 1.00 78.56 406 ASN A O 1
ATOM 3215 N N . TYR A 1 407 ? 44.646 -1.961 -65.678 1.00 76.88 407 TYR A N 1
ATOM 3216 C CA . TYR A 1 407 ? 45.372 -3.135 -66.167 1.00 76.88 407 TYR A CA 1
ATOM 3217 C C . TYR A 1 407 ? 46.348 -2.807 -67.291 1.00 76.88 407 TYR A C 1
ATOM 3219 O O . TYR A 1 407 ? 46.036 -2.035 -68.199 1.00 76.88 407 TYR A O 1
ATOM 3227 N N . TYR A 1 408 ? 47.489 -3.499 -67.298 1.00 73.44 408 TYR A N 1
ATOM 3228 C CA . TYR A 1 408 ? 48.354 -3.592 -68.471 1.00 73.44 408 TYR A CA 1
ATOM 3229 C C . TYR A 1 408 ? 47.913 -4.736 -69.387 1.00 73.44 408 TYR A C 1
ATOM 3231 O O . TYR A 1 408 ? 47.802 -5.895 -68.970 1.00 73.44 408 TYR A O 1
ATOM 3239 N N . CYS A 1 409 ? 47.707 -4.408 -70.663 1.00 74.62 409 CYS A N 1
ATOM 3240 C CA . CYS A 1 409 ? 47.320 -5.360 -71.696 1.00 74.62 409 CYS A CA 1
ATOM 3241 C C . CYS A 1 409 ? 48.446 -5.570 -72.717 1.00 74.62 409 CYS A C 1
ATOM 3243 O O . CYS A 1 409 ? 49.139 -4.632 -73.107 1.00 74.62 409 CYS A O 1
ATOM 3245 N N . PHE A 1 410 ? 48.610 -6.817 -73.168 1.00 68.06 410 PHE A N 1
ATOM 3246 C CA . PHE A 1 410 ? 49.686 -7.257 -74.068 1.00 68.06 410 PHE A CA 1
ATOM 3247 C C . PHE A 1 410 ? 49.608 -6.597 -75.457 1.00 68.06 410 PHE A C 1
ATOM 3249 O O . PHE A 1 410 ? 50.624 -6.399 -76.118 1.00 68.06 410 PHE A O 1
ATOM 3256 N N . TRP A 1 411 ? 48.396 -6.226 -75.885 1.00 65.88 411 TRP A N 1
ATOM 3257 C CA . TRP A 1 411 ? 48.122 -5.483 -77.113 1.00 65.88 411 TRP A CA 1
ATOM 3258 C C . TRP A 1 411 ? 47.116 -4.367 -76.807 1.00 65.88 411 TRP A C 1
ATOM 3260 O O . TRP A 1 411 ? 46.018 -4.653 -76.335 1.00 65.88 411 TRP A O 1
ATOM 3270 N N . GLY A 1 412 ? 47.474 -3.107 -77.089 1.00 65.94 412 GLY A N 1
ATOM 3271 C CA . GLY A 1 412 ? 46.535 -1.973 -77.041 1.00 65.94 412 GLY A CA 1
ATOM 3272 C C . GLY A 1 412 ? 46.683 -0.963 -75.893 1.00 65.94 412 GLY A C 1
ATOM 3273 O O . GLY A 1 412 ? 45.875 -0.045 -75.834 1.00 65.94 412 GLY A O 1
ATOM 3274 N N . GLY A 1 413 ? 47.705 -1.063 -75.033 1.00 71.75 413 GLY A N 1
ATOM 3275 C CA . GLY A 1 413 ? 47.937 -0.098 -73.941 1.00 71.75 413 GLY A CA 1
ATOM 3276 C C . GLY A 1 413 ? 47.140 -0.398 -72.663 1.00 71.75 413 GLY A C 1
ATOM 3277 O O . GLY A 1 413 ? 46.521 -1.455 -72.551 1.00 71.75 413 GLY A O 1
ATOM 3278 N N . ALA A 1 414 ? 47.215 0.499 -71.672 1.00 76.44 414 ALA A N 1
ATOM 3279 C CA . ALA A 1 414 ? 46.515 0.337 -70.396 1.00 76.44 414 ALA A CA 1
ATOM 3280 C C . ALA A 1 414 ? 44.986 0.401 -70.576 1.00 76.44 414 ALA A C 1
ATOM 3282 O O . ALA A 1 414 ? 44.487 1.218 -71.352 1.00 76.44 414 ALA A O 1
ATOM 3283 N N . LYS A 1 415 ? 44.250 -0.450 -69.854 1.00 80.06 415 LYS A N 1
ATOM 3284 C CA . LYS A 1 415 ? 42.780 -0.446 -69.792 1.00 80.06 415 LYS A CA 1
ATOM 3285 C C . LYS A 1 415 ? 42.304 -0.109 -68.384 1.00 80.06 415 LYS A C 1
ATOM 3287 O O . LYS A 1 415 ? 42.866 -0.610 -67.415 1.00 80.06 415 LYS A O 1
ATOM 3292 N N . SER A 1 416 ? 41.219 0.652 -68.312 1.00 80.12 416 SER A N 1
ATOM 3293 C CA . SER A 1 416 ? 40.531 1.016 -67.074 1.00 80.12 416 SER A CA 1
ATOM 3294 C C . SER A 1 416 ? 39.099 0.501 -67.132 1.00 80.12 416 SER A C 1
ATOM 3296 O O . SER A 1 416 ? 38.409 0.742 -68.126 1.00 80.12 416 SER A O 1
ATOM 3298 N N . CYS A 1 417 ? 38.660 -0.223 -66.106 1.00 77.50 417 CYS A N 1
ATOM 3299 C CA . CYS A 1 417 ? 37.329 -0.828 -66.072 1.00 77.50 417 CYS A CA 1
ATOM 3300 C C . CYS A 1 417 ? 36.657 -0.563 -64.741 1.00 77.50 417 CYS A C 1
ATOM 3302 O O . CYS A 1 417 ? 37.297 -0.637 -63.693 1.00 77.50 417 CYS A O 1
ATOM 3304 N N . GLN A 1 418 ? 35.368 -0.252 -64.811 1.00 80.75 418 GLN A N 1
ATOM 3305 C CA . GLN A 1 418 ? 34.568 -0.014 -63.628 1.00 80.75 418 GLN A CA 1
ATOM 3306 C C . GLN A 1 418 ? 34.195 -1.345 -62.979 1.00 80.75 418 GLN A C 1
ATOM 3308 O O . GLN A 1 418 ? 33.741 -2.263 -63.666 1.00 80.75 418 GLN A O 1
ATOM 3313 N N . VAL A 1 419 ? 34.373 -1.432 -61.667 1.00 72.31 419 VAL A N 1
ATOM 3314 C CA . VAL A 1 419 ? 33.944 -2.574 -60.854 1.00 72.31 419 VAL A CA 1
ATOM 3315 C C . VAL A 1 419 ? 33.020 -2.115 -59.736 1.00 72.31 419 VAL A C 1
ATOM 3317 O O . VAL A 1 419 ? 32.942 -0.927 -59.435 1.00 72.31 419 VAL A O 1
ATOM 3320 N N . ALA A 1 420 ? 32.288 -3.062 -59.153 1.00 66.31 420 ALA A N 1
ATOM 3321 C CA . ALA A 1 420 ? 31.385 -2.793 -58.038 1.00 66.31 420 ALA A CA 1
ATOM 3322 C C . ALA A 1 420 ? 32.093 -2.799 -56.669 1.00 66.31 420 ALA A C 1
ATOM 3324 O O . ALA A 1 420 ? 31.584 -2.189 -55.740 1.00 66.31 420 ALA A O 1
ATOM 3325 N N . SER A 1 421 ? 33.257 -3.448 -56.546 1.00 65.19 421 SER A N 1
ATOM 3326 C CA . SER A 1 421 ? 34.076 -3.477 -55.327 1.00 65.19 421 SER A CA 1
ATOM 3327 C C . SER A 1 421 ? 35.565 -3.667 -55.665 1.00 65.19 421 SER A C 1
ATOM 3329 O O . SER A 1 421 ? 35.872 -4.178 -56.751 1.00 65.19 421 SER A O 1
ATOM 3331 N N . PRO A 1 422 ? 36.503 -3.274 -54.780 1.00 66.12 422 PRO A N 1
ATOM 3332 C CA . PRO A 1 422 ? 37.943 -3.433 -55.013 1.00 66.12 422 PRO A CA 1
ATOM 3333 C C . PRO A 1 422 ? 38.392 -4.887 -55.220 1.00 66.12 422 PRO A C 1
ATOM 3335 O O . PRO A 1 422 ? 39.245 -5.137 -56.073 1.00 66.12 422 PRO A O 1
ATOM 3338 N N . ASP A 1 423 ? 37.778 -5.858 -54.537 1.00 68.69 423 ASP A N 1
ATOM 3339 C CA . ASP A 1 423 ? 38.138 -7.287 -54.637 1.00 68.69 423 ASP A CA 1
ATOM 3340 C C . ASP A 1 423 ? 37.889 -7.874 -56.030 1.00 68.69 423 ASP A C 1
ATOM 3342 O O . ASP A 1 423 ? 38.556 -8.817 -56.474 1.00 68.69 423 ASP A O 1
ATOM 3346 N N . LEU A 1 424 ? 36.959 -7.270 -56.775 1.00 71.00 424 LEU A N 1
ATOM 3347 C CA . LEU A 1 424 ? 36.677 -7.618 -58.165 1.00 71.00 424 LEU A CA 1
ATOM 3348 C C . LEU A 1 424 ? 37.778 -7.156 -59.124 1.00 71.00 424 LEU A C 1
ATOM 3350 O O . LEU A 1 424 ? 37.774 -7.561 -60.283 1.00 71.00 424 LEU A O 1
ATOM 3354 N N . CYS A 1 425 ? 38.752 -6.365 -58.669 1.00 69.56 425 CYS A N 1
ATOM 3355 C CA . CYS A 1 425 ? 39.967 -6.084 -59.431 1.00 69.56 425 CYS A CA 1
ATOM 3356 C C . CYS A 1 425 ? 40.990 -7.239 -59.392 1.00 69.56 425 CYS A C 1
ATOM 3358 O O . CYS A 1 425 ? 42.144 -7.075 -59.803 1.00 69.56 425 CYS A O 1
ATOM 3360 N N . SER A 1 426 ? 40.589 -8.422 -58.929 1.00 65.81 426 SER A N 1
ATOM 3361 C CA . SER A 1 426 ? 41.336 -9.664 -59.101 1.00 65.81 426 SER A CA 1
ATOM 3362 C C . SER A 1 426 ? 40.972 -10.336 -60.442 1.00 65.81 426 SER A C 1
ATOM 3364 O O . SER A 1 426 ? 39.821 -10.375 -60.873 1.00 65.81 426 SER A O 1
ATOM 3366 N N . GLY A 1 427 ? 41.966 -10.848 -61.178 1.00 67.12 427 GLY A N 1
ATOM 3367 C CA . GLY A 1 427 ? 41.740 -11.531 -62.465 1.00 67.12 427 GLY A CA 1
ATOM 3368 C C . GLY A 1 427 ? 41.662 -10.608 -63.694 1.00 67.12 427 GLY A C 1
ATOM 3369 O O . GLY A 1 427 ? 42.347 -9.596 -63.757 1.00 67.12 427 GLY A O 1
ATOM 3370 N N . ASN A 1 428 ? 40.889 -10.987 -64.723 1.00 70.88 428 ASN A N 1
ATOM 3371 C CA . ASN A 1 428 ? 40.804 -10.285 -66.020 1.00 70.88 428 ASN A CA 1
ATOM 3372 C C . ASN A 1 428 ? 39.431 -9.615 -66.232 1.00 70.88 428 ASN A C 1
ATOM 3374 O O . ASN A 1 428 ? 38.763 -9.844 -67.243 1.00 70.88 428 ASN A O 1
ATOM 3378 N N . VAL A 1 429 ? 39.000 -8.786 -65.276 1.00 74.38 429 VAL A N 1
ATOM 3379 C CA . VAL A 1 429 ? 37.707 -8.064 -65.330 1.00 74.38 429 VAL A CA 1
ATOM 3380 C C . VAL A 1 429 ? 37.592 -7.104 -66.520 1.00 74.38 429 VAL A C 1
ATOM 3382 O O . VAL A 1 429 ? 36.496 -6.846 -67.005 1.00 74.38 429 VAL A O 1
ATOM 3385 N N . CYS A 1 430 ? 38.717 -6.629 -67.062 1.00 73.12 430 CYS A N 1
ATOM 3386 C CA . CYS A 1 430 ? 38.742 -5.772 -68.249 1.00 73.12 430 CYS A CA 1
ATOM 3387 C C . CYS A 1 430 ? 38.578 -6.494 -69.600 1.00 73.12 430 CYS A C 1
ATOM 3389 O O . CYS A 1 430 ? 38.433 -5.828 -70.640 1.00 73.12 430 CYS A O 1
ATOM 3391 N N . GLY A 1 431 ? 38.638 -7.831 -69.604 1.00 72.25 431 GLY A N 1
ATOM 3392 C CA . GLY A 1 431 ? 38.617 -8.680 -70.795 1.00 72.25 431 GLY A CA 1
ATOM 3393 C C . GLY A 1 431 ? 39.798 -8.471 -71.767 1.00 72.25 431 GLY A C 1
ATOM 3394 O O . GLY A 1 431 ? 40.378 -7.389 -71.896 1.00 72.25 431 GLY A O 1
ATOM 3395 N N . GLY A 1 432 ? 40.120 -9.506 -72.551 1.00 68.62 432 GLY A N 1
ATOM 3396 C CA . GLY A 1 432 ? 41.238 -9.500 -73.514 1.00 68.62 432 GLY A CA 1
ATOM 3397 C C . GLY A 1 432 ? 42.549 -10.040 -72.925 1.00 68.62 432 GLY A C 1
ATOM 3398 O O . GLY A 1 432 ? 42.537 -10.703 -71.897 1.00 68.62 432 GLY A O 1
ATOM 3399 N N . SER A 1 433 ? 43.694 -9.813 -73.576 1.00 73.25 433 SER A N 1
ATOM 3400 C CA . SER A 1 433 ? 45.009 -10.300 -73.105 1.00 73.25 433 SER A CA 1
ATOM 3401 C C . SER A 1 433 ? 45.644 -9.350 -72.077 1.00 73.25 433 SER A C 1
ATOM 3403 O O . SER A 1 433 ? 46.707 -8.781 -72.334 1.00 73.25 433 SER A O 1
ATOM 3405 N N . CYS A 1 434 ? 44.974 -9.132 -70.946 1.00 73.19 434 CYS A N 1
ATOM 3406 C CA . CYS A 1 434 ? 45.449 -8.299 -69.839 1.00 73.19 434 CYS A CA 1
ATOM 3407 C C . CYS A 1 434 ? 45.879 -9.194 -68.670 1.00 73.19 434 CYS A C 1
ATOM 3409 O O . CYS A 1 434 ? 45.165 -10.134 -68.330 1.00 73.19 434 CYS A O 1
ATOM 3411 N N . PHE A 1 435 ? 47.070 -8.949 -68.112 1.00 62.72 435 PHE A N 1
ATOM 3412 C CA . PHE A 1 435 ? 47.735 -9.913 -67.217 1.00 62.72 435 PHE A CA 1
ATOM 3413 C C . PHE A 1 435 ? 48.121 -9.347 -65.848 1.00 62.72 435 PHE A C 1
ATOM 3415 O O . PHE A 1 435 ? 48.216 -10.117 -64.899 1.00 62.72 435 PHE A O 1
ATOM 3422 N N . PHE A 1 436 ? 48.331 -8.031 -65.729 1.00 62.84 436 PHE A N 1
ATOM 3423 C CA . PHE A 1 436 ? 48.784 -7.408 -64.483 1.00 62.84 436 PHE A CA 1
ATOM 3424 C C . PHE A 1 436 ? 47.944 -6.167 -64.172 1.00 62.84 436 PHE A C 1
ATOM 3426 O O . PHE A 1 436 ? 47.936 -5.213 -64.958 1.00 62.84 436 PHE A O 1
ATOM 3433 N N . ALA A 1 437 ? 47.235 -6.193 -63.042 1.00 63.16 437 ALA A N 1
ATOM 3434 C CA . ALA A 1 437 ? 46.679 -4.990 -62.430 1.00 63.16 437 ALA A CA 1
ATOM 3435 C C . ALA A 1 437 ? 47.841 -4.153 -61.871 1.00 63.16 437 ALA A C 1
ATOM 3437 O O . ALA A 1 437 ? 48.776 -4.719 -61.304 1.00 63.16 437 ALA A O 1
ATOM 3438 N N . TYR A 1 438 ? 47.825 -2.832 -62.062 1.00 64.69 438 TYR A N 1
ATOM 3439 C CA . TYR A 1 438 ? 48.893 -1.950 -61.554 1.00 64.69 438 TYR A CA 1
ATOM 3440 C C . TYR A 1 438 ? 48.392 -0.805 -60.671 1.00 64.69 438 TYR A C 1
ATOM 3442 O O . TYR A 1 438 ? 49.171 0.072 -60.304 1.00 64.69 438 TYR A O 1
ATOM 3450 N N . GLY A 1 439 ? 47.107 -0.808 -60.324 1.00 62.00 439 GLY A N 1
ATOM 3451 C CA . GLY A 1 439 ? 46.553 0.133 -59.362 1.00 62.00 439 GLY A CA 1
ATOM 3452 C C . GLY A 1 439 ? 45.038 0.236 -59.439 1.00 62.00 439 GLY A C 1
ATOM 3453 O O . GLY A 1 439 ? 44.425 -0.008 -60.486 1.00 62.00 439 GLY A O 1
ATOM 3454 N N . HIS A 1 440 ? 44.459 0.653 -58.323 1.00 64.25 440 HIS A N 1
ATOM 3455 C CA . HIS A 1 440 ? 43.054 1.005 -58.186 1.00 64.25 440 HIS A CA 1
ATOM 3456 C C . HIS A 1 440 ? 42.965 2.521 -58.010 1.00 64.25 440 HIS A C 1
ATOM 3458 O O . HIS A 1 440 ? 43.801 3.104 -57.325 1.00 64.25 440 HIS A O 1
ATOM 3464 N N . ASN A 1 441 ? 41.973 3.153 -58.632 1.00 64.56 441 ASN A N 1
ATOM 3465 C CA . ASN A 1 441 ? 41.560 4.500 -58.251 1.00 64.56 441 ASN A CA 1
ATOM 3466 C C . ASN A 1 441 ? 40.195 4.365 -57.580 1.00 64.56 441 ASN A C 1
ATOM 3468 O O . ASN A 1 441 ? 39.197 4.124 -58.263 1.00 64.56 441 ASN A O 1
ATOM 3472 N N . TYR A 1 442 ? 40.180 4.487 -56.258 1.00 65.69 442 TYR A N 1
ATOM 3473 C CA . TYR A 1 442 ? 38.974 4.658 -55.463 1.00 65.69 442 TYR A CA 1
ATOM 3474 C C . TYR A 1 442 ? 39.202 5.793 -54.469 1.00 65.69 442 TYR A C 1
ATOM 3476 O O . TYR A 1 442 ? 40.310 5.977 -53.967 1.00 65.69 442 TYR A O 1
ATOM 3484 N N . GLU A 1 443 ? 38.159 6.573 -54.228 1.00 71.00 443 GLU A N 1
ATOM 3485 C CA . GLU A 1 443 ? 38.124 7.593 -53.187 1.00 71.00 443 GLU A CA 1
ATOM 3486 C C . GLU A 1 443 ? 37.223 7.052 -52.077 1.00 71.00 443 GLU A C 1
ATOM 3488 O O . GLU A 1 443 ? 36.075 6.668 -52.335 1.00 71.00 443 GLU A O 1
ATOM 3493 N N . CYS A 1 444 ? 37.783 6.939 -50.872 1.00 79.06 444 CYS A N 1
ATOM 3494 C CA . CYS A 1 444 ? 37.045 6.455 -49.716 1.00 79.06 444 CYS A CA 1
ATOM 3495 C C . CYS A 1 444 ? 36.016 7.505 -49.302 1.00 79.06 444 CYS A C 1
ATOM 3497 O O . CYS A 1 444 ? 36.389 8.653 -49.067 1.00 79.06 444 CYS A O 1
ATOM 3499 N N . SER A 1 445 ? 34.737 7.131 -49.254 1.00 83.38 445 SER A N 1
ATOM 3500 C CA . SER A 1 445 ? 33.685 8.030 -48.777 1.00 83.38 445 SER A CA 1
ATOM 3501 C C . SER A 1 445 ? 33.527 7.973 -47.263 1.00 83.38 445 SER A C 1
ATOM 3503 O O . SER A 1 445 ? 33.264 9.016 -46.672 1.00 83.38 445 SER A O 1
ATOM 3505 N N . LYS A 1 446 ? 33.703 6.791 -46.653 1.00 87.75 446 LYS A N 1
ATOM 3506 C CA . LYS A 1 446 ? 33.719 6.593 -45.197 1.00 87.75 446 LYS A CA 1
ATOM 3507 C C . LYS A 1 446 ? 34.663 5.462 -44.800 1.00 87.75 446 LYS A C 1
ATOM 3509 O O . LYS A 1 446 ? 34.640 4.388 -45.407 1.00 87.75 446 LYS A O 1
ATOM 3514 N N . THR A 1 447 ? 35.463 5.697 -43.771 1.00 90.81 447 THR A N 1
ATOM 3515 C CA . THR A 1 447 ? 36.261 4.674 -43.079 1.00 90.81 447 THR A CA 1
ATOM 3516 C C . THR A 1 447 ? 35.400 3.907 -42.072 1.00 90.81 447 THR A C 1
ATOM 3518 O O . THR A 1 447 ? 34.299 4.345 -41.728 1.00 90.81 447 THR A O 1
ATOM 3521 N N . LYS A 1 448 ? 35.885 2.765 -41.571 1.00 91.38 448 LYS A N 1
ATOM 3522 C CA . LYS A 1 448 ? 35.251 2.066 -40.439 1.00 91.38 448 LYS A CA 1
ATOM 3523 C C . LYS A 1 448 ? 35.139 2.982 -39.215 1.00 91.38 448 LYS A C 1
ATOM 3525 O O . LYS A 1 448 ? 34.091 3.008 -38.576 1.00 91.38 448 LYS A O 1
ATOM 3530 N N . MET A 1 449 ? 36.165 3.799 -38.963 1.00 93.19 449 MET A N 1
ATOM 3531 C CA . MET A 1 449 ? 36.160 4.841 -37.935 1.00 93.19 449 MET A CA 1
ATOM 3532 C C . MET A 1 449 ? 35.023 5.856 -38.122 1.00 93.19 449 MET A C 1
ATOM 3534 O O . MET A 1 449 ? 34.371 6.230 -37.152 1.00 93.19 449 MET A O 1
ATOM 3538 N N . ASP A 1 450 ? 34.745 6.301 -39.350 1.00 92.00 450 ASP A N 1
ATOM 3539 C CA . ASP A 1 450 ? 33.641 7.238 -39.596 1.00 92.00 450 ASP A CA 1
ATOM 3540 C C . ASP A 1 450 ? 32.280 6.618 -39.242 1.00 92.00 450 ASP A C 1
ATOM 3542 O O . ASP A 1 450 ? 31.444 7.281 -38.630 1.00 92.00 450 ASP A O 1
ATOM 3546 N N . ILE A 1 451 ? 32.075 5.338 -39.571 1.00 91.56 451 ILE A N 1
ATOM 3547 C CA . ILE A 1 451 ? 30.846 4.599 -39.239 1.00 91.56 451 ILE A CA 1
ATOM 3548 C C . ILE A 1 451 ? 30.730 4.382 -37.723 1.00 91.56 451 ILE A C 1
ATOM 3550 O O . ILE A 1 451 ? 29.659 4.593 -37.155 1.00 91.56 451 ILE A O 1
ATOM 3554 N N . ALA A 1 452 ? 31.830 4.020 -37.060 1.00 92.88 452 ALA A N 1
ATOM 3555 C CA . ALA A 1 452 ? 31.912 3.888 -35.607 1.00 92.88 452 ALA A CA 1
ATOM 3556 C C . ALA A 1 452 ? 31.541 5.202 -34.897 1.00 92.88 452 ALA A C 1
ATOM 3558 O O . ALA A 1 452 ? 30.660 5.218 -34.041 1.00 92.88 452 ALA A O 1
ATOM 3559 N N . LYS A 1 453 ? 32.109 6.334 -35.336 1.00 95.31 453 LYS A N 1
ATOM 3560 C CA . LYS A 1 453 ? 31.776 7.669 -34.811 1.00 95.31 453 LYS A CA 1
ATOM 3561 C C . LYS A 1 453 ? 30.309 8.047 -35.001 1.00 95.31 453 LYS A C 1
ATOM 3563 O O . LYS A 1 453 ? 29.776 8.816 -34.204 1.00 95.31 453 LYS A O 1
ATOM 3568 N N . GLU A 1 454 ? 29.675 7.612 -36.087 1.00 93.69 454 GLU A N 1
ATOM 3569 C CA . GLU A 1 454 ? 28.245 7.843 -36.319 1.00 93.69 454 GLU A CA 1
ATOM 3570 C C . GLU A 1 454 ? 27.385 7.003 -35.369 1.00 93.69 454 GLU A C 1
ATOM 3572 O O . GLU A 1 454 ? 26.453 7.539 -34.772 1.00 93.69 454 GLU A O 1
ATOM 3577 N N . ALA A 1 455 ? 27.722 5.725 -35.178 1.00 93.50 455 ALA A N 1
ATOM 3578 C CA . ALA A 1 455 ? 27.018 4.837 -34.256 1.00 93.50 455 ALA A CA 1
ATOM 3579 C C . ALA A 1 455 ? 27.167 5.278 -32.788 1.00 93.50 455 ALA A C 1
ATOM 3581 O O . ALA A 1 455 ? 26.169 5.344 -32.072 1.00 93.50 455 ALA A O 1
ATOM 3582 N N . ASP A 1 456 ? 28.375 5.657 -32.361 1.00 96.00 456 ASP A N 1
ATOM 3583 C CA . ASP A 1 456 ? 28.646 6.129 -30.999 1.00 96.00 456 ASP A CA 1
ATOM 3584 C C . ASP A 1 456 ? 27.813 7.372 -30.653 1.00 96.00 456 ASP A C 1
ATOM 3586 O O . ASP A 1 456 ? 27.218 7.438 -29.580 1.00 96.00 456 ASP A O 1
ATOM 3590 N N . LYS A 1 457 ? 27.716 8.348 -31.570 1.00 96.62 457 LYS A N 1
ATOM 3591 C CA . LYS A 1 457 ? 26.892 9.554 -31.359 1.00 96.62 457 LYS A CA 1
ATOM 3592 C C . LYS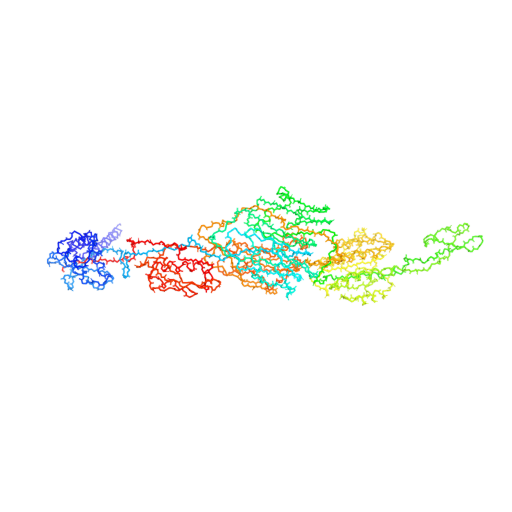 A 1 457 ? 25.410 9.224 -31.243 1.00 96.62 457 LYS A C 1
ATOM 3594 O O . LYS A 1 457 ? 24.752 9.740 -30.351 1.00 96.62 457 LYS A O 1
ATOM 3599 N N . GLU A 1 458 ? 24.909 8.339 -32.101 1.00 92.62 458 GLU A N 1
ATOM 3600 C CA . GLU A 1 458 ? 23.513 7.900 -32.044 1.00 92.62 458 GLU A CA 1
ATOM 3601 C C . GLU A 1 458 ? 23.193 7.233 -30.696 1.00 92.62 458 GLU A C 1
ATOM 3603 O O . GLU A 1 458 ? 22.167 7.519 -30.084 1.00 92.62 458 GLU A O 1
ATOM 3608 N N . PHE A 1 459 ? 24.096 6.389 -30.188 1.00 94.81 459 PHE A N 1
ATOM 3609 C CA . PHE A 1 459 ? 23.955 5.793 -28.859 1.00 94.81 459 PHE A CA 1
ATOM 3610 C C . PHE A 1 459 ? 23.965 6.846 -27.750 1.00 94.81 459 PHE A C 1
ATOM 3612 O O . PHE A 1 459 ? 23.124 6.789 -26.852 1.00 94.81 459 PHE A O 1
ATOM 3619 N N . VAL A 1 460 ? 24.890 7.815 -27.806 1.00 95.44 460 VAL A N 1
ATOM 3620 C CA . VAL A 1 460 ? 24.934 8.927 -26.844 1.00 95.44 460 VAL A CA 1
ATOM 3621 C C . VAL A 1 460 ? 23.609 9.678 -26.829 1.00 95.44 460 VAL A C 1
ATOM 3623 O O . VAL A 1 460 ? 23.068 9.915 -25.749 1.00 95.44 460 VAL A O 1
ATOM 3626 N N . ASP A 1 461 ? 23.087 10.034 -28.000 1.00 90.81 461 ASP A N 1
ATOM 3627 C CA . ASP A 1 461 ? 21.844 10.787 -28.113 1.00 90.81 461 ASP A CA 1
ATOM 3628 C C . ASP A 1 461 ? 20.667 9.989 -27.525 1.00 90.81 461 ASP A C 1
ATOM 3630 O O . ASP A 1 461 ? 19.981 10.508 -26.648 1.00 90.81 461 ASP A O 1
ATOM 3634 N N . ILE A 1 462 ? 20.501 8.708 -27.878 1.00 81.88 462 ILE A N 1
ATOM 3635 C CA . ILE A 1 462 ? 19.396 7.864 -27.378 1.00 81.88 462 ILE A CA 1
ATOM 3636 C C . ILE A 1 462 ? 19.466 7.649 -25.865 1.00 81.88 462 ILE A C 1
ATOM 3638 O O . ILE A 1 462 ? 18.460 7.776 -25.167 1.00 81.88 462 ILE A O 1
ATOM 3642 N N . VAL A 1 463 ? 20.644 7.337 -25.317 1.00 85.25 463 VAL A N 1
ATOM 3643 C CA . VAL A 1 463 ? 20.772 7.108 -23.870 1.00 85.25 463 VAL A CA 1
ATOM 3644 C C . VAL A 1 463 ? 20.497 8.394 -23.086 1.00 85.25 463 VAL A C 1
ATOM 3646 O O . VAL A 1 463 ? 19.866 8.338 -22.026 1.00 85.25 463 VAL A O 1
ATOM 3649 N N . LEU A 1 464 ? 20.936 9.547 -23.604 1.00 87.56 464 LEU A N 1
ATOM 3650 C CA . LEU A 1 464 ? 20.771 10.852 -22.958 1.00 87.56 464 LEU A CA 1
ATOM 3651 C C . LEU A 1 464 ? 19.426 11.541 -23.236 1.00 87.56 464 LEU A C 1
ATOM 3653 O O . LEU A 1 464 ? 19.126 12.524 -22.555 1.00 87.56 464 LEU A O 1
ATOM 3657 N N . GLU A 1 465 ? 18.593 11.036 -24.155 1.00 79.12 465 GLU A N 1
ATOM 3658 C CA . GLU A 1 465 ? 17.182 11.454 -24.274 1.00 79.12 465 GLU A CA 1
ATOM 3659 C C . GLU A 1 465 ? 16.450 11.287 -22.937 1.00 79.12 465 GLU A C 1
ATOM 3661 O O . GLU A 1 465 ? 15.605 12.102 -22.559 1.00 79.12 465 GLU A O 1
ATOM 3666 N N . THR A 1 466 ? 16.835 10.263 -22.176 1.00 71.19 466 THR A N 1
ATOM 3667 C CA . THR A 1 466 ? 16.341 10.050 -20.823 1.00 71.19 466 THR A CA 1
ATOM 3668 C C . THR A 1 466 ? 17.147 10.884 -19.831 1.00 71.19 466 THR A C 1
ATOM 3670 O O . THR A 1 466 ? 18.291 10.570 -19.495 1.00 71.19 466 THR A O 1
ATOM 3673 N N . SER A 1 467 ? 16.522 11.949 -19.317 1.00 74.62 467 SER A N 1
ATOM 3674 C CA . SER A 1 467 ? 17.078 12.779 -18.237 1.00 74.62 467 SER A CA 1
ATOM 3675 C C . SER A 1 467 ? 17.598 11.898 -17.100 1.00 74.62 467 SER A C 1
ATOM 3677 O O . SER A 1 467 ? 16.960 10.913 -16.774 1.00 74.62 467 SER A O 1
ATOM 3679 N N . GLY A 1 468 ? 18.738 12.220 -16.487 1.00 76.88 468 GLY A N 1
ATOM 3680 C CA . GLY A 1 468 ? 19.325 11.435 -15.389 1.00 76.88 468 GLY A CA 1
ATOM 3681 C C . GLY A 1 468 ? 20.296 10.333 -15.815 1.00 76.88 468 GLY A C 1
ATOM 3682 O O . GLY A 1 468 ? 21.205 10.039 -15.031 1.00 76.88 468 GLY A O 1
ATOM 3683 N N . ASN A 1 469 ? 20.190 9.803 -17.038 1.00 86.12 469 ASN A N 1
ATOM 3684 C CA . ASN A 1 469 ? 21.205 8.906 -17.586 1.00 86.12 469 ASN A CA 1
ATOM 3685 C C . ASN A 1 469 ? 22.531 9.644 -17.791 1.00 86.12 469 ASN A C 1
ATOM 3687 O O . ASN A 1 469 ? 22.576 10.867 -17.974 1.00 86.12 469 ASN A O 1
ATOM 3691 N N . LYS A 1 470 ? 23.629 8.892 -17.743 1.00 94.31 470 LYS A N 1
ATOM 3692 C CA . LYS A 1 470 ? 24.966 9.409 -18.032 1.00 94.31 470 LYS A CA 1
ATOM 3693 C C . LYS A 1 470 ? 25.703 8.463 -18.953 1.00 94.31 470 LYS A C 1
ATOM 3695 O O . LYS A 1 470 ? 25.596 7.243 -18.829 1.00 94.31 470 LYS A O 1
ATOM 3700 N N . VAL A 1 471 ? 26.509 9.054 -19.822 1.00 97.38 471 VAL A N 1
ATOM 3701 C CA . VAL A 1 471 ? 27.396 8.325 -20.716 1.00 97.38 471 VAL A CA 1
ATOM 3702 C C . VAL A 1 471 ? 28.833 8.756 -20.444 1.00 97.38 471 VAL A C 1
ATOM 3704 O O . VAL A 1 471 ? 29.107 9.941 -20.253 1.00 97.38 471 VAL A O 1
ATOM 3707 N N . GLY A 1 472 ? 29.734 7.784 -20.372 1.00 97.94 472 GLY A N 1
ATOM 3708 C CA . GLY A 1 472 ? 31.181 7.974 -20.411 1.00 97.94 472 GLY A CA 1
ATOM 3709 C C . GLY A 1 472 ? 31.752 7.389 -21.698 1.00 97.94 472 GLY A C 1
ATOM 3710 O O . GLY A 1 472 ? 31.093 6.597 -22.374 1.00 97.94 472 GLY A O 1
ATOM 3711 N N . LEU A 1 473 ? 32.981 7.770 -22.033 1.00 98.12 473 LEU A N 1
ATOM 3712 C CA . LEU A 1 473 ? 33.666 7.291 -23.233 1.00 98.12 473 LEU A CA 1
ATOM 3713 C C . LEU A 1 473 ? 35.039 6.751 -22.868 1.00 98.12 473 LEU A C 1
ATOM 3715 O O . LEU A 1 473 ? 35.753 7.344 -22.057 1.00 98.12 473 LEU A O 1
ATOM 3719 N N . VAL A 1 474 ? 35.416 5.662 -23.517 1.00 98.06 474 VAL A N 1
ATOM 3720 C CA . VAL A 1 474 ? 36.760 5.100 -23.512 1.00 98.06 474 VAL A CA 1
ATOM 3721 C C . VAL A 1 474 ? 37.089 4.726 -24.948 1.00 98.06 474 VAL A C 1
ATOM 3723 O O . VAL A 1 474 ? 36.364 3.946 -25.555 1.00 98.06 474 VAL A O 1
ATOM 3726 N N . SER A 1 475 ? 38.184 5.251 -25.487 1.00 96.31 475 SER A N 1
ATOM 3727 C CA . SER A 1 475 ? 38.775 4.732 -26.719 1.00 96.31 475 SER A CA 1
ATOM 3728 C C . SER A 1 475 ? 40.056 3.960 -26.421 1.00 96.31 475 SER A C 1
ATOM 3730 O O . SER A 1 475 ? 40.748 4.228 -25.430 1.00 96.31 475 SER A O 1
ATOM 3732 N N . TYR A 1 476 ? 40.368 2.972 -27.258 1.00 95.62 476 TYR A N 1
ATOM 3733 C CA . TYR A 1 476 ? 41.577 2.170 -27.099 1.00 95.62 476 TYR A CA 1
ATOM 3734 C C . TYR A 1 476 ? 42.222 1.788 -28.434 1.00 95.62 476 TYR A C 1
ATOM 3736 O O . TYR A 1 476 ? 41.544 1.532 -29.426 1.00 95.62 476 TYR A O 1
ATOM 3744 N N . ASP A 1 477 ? 43.548 1.710 -28.421 1.00 93.19 477 ASP A N 1
ATOM 3745 C CA . ASP A 1 477 ? 44.384 1.105 -29.453 1.00 93.19 477 ASP A CA 1
ATOM 3746 C C . ASP A 1 477 ? 45.319 0.060 -28.810 1.00 93.19 477 ASP A C 1
ATOM 3748 O O . ASP A 1 477 ? 44.841 -0.868 -28.169 1.00 93.19 477 ASP A O 1
ATOM 3752 N N . GLY A 1 478 ? 46.649 0.184 -28.908 1.00 89.69 478 GLY A N 1
ATOM 3753 C CA . GLY A 1 478 ? 47.585 -0.607 -28.109 1.00 89.69 478 GLY A CA 1
ATOM 3754 C C . GLY A 1 478 ? 47.554 -0.275 -26.610 1.00 89.69 478 GLY A C 1
ATOM 3755 O O . GLY A 1 478 ? 48.207 -0.961 -25.827 1.00 89.69 478 GLY A O 1
ATOM 3756 N N . SER A 1 479 ? 46.824 0.762 -26.202 1.00 90.81 479 SER A N 1
ATOM 3757 C CA . SER A 1 479 ? 46.487 1.081 -24.811 1.00 90.81 479 SER A CA 1
ATOM 3758 C C . SER A 1 479 ? 45.203 1.919 -24.755 1.00 90.81 479 SER A C 1
ATOM 3760 O O . SER A 1 479 ? 44.613 2.216 -25.787 1.00 90.81 479 SER A O 1
ATOM 3762 N N . THR A 1 480 ? 44.753 2.320 -23.567 1.00 92.62 480 THR A N 1
ATOM 3763 C CA . THR A 1 480 ? 43.693 3.336 -23.443 1.00 92.62 480 THR A CA 1
ATOM 3764 C C . THR A 1 480 ? 44.194 4.689 -23.957 1.00 92.62 480 THR A C 1
ATOM 3766 O O . THR A 1 480 ? 45.254 5.135 -23.510 1.00 92.62 480 THR A O 1
ATOM 3769 N N . ASP A 1 481 ? 43.435 5.342 -24.842 1.00 89.06 481 ASP A N 1
ATOM 3770 C CA . ASP A 1 481 ? 43.811 6.624 -25.459 1.00 89.06 481 ASP A CA 1
ATOM 3771 C C . ASP A 1 481 ? 43.027 7.797 -24.846 1.00 89.06 481 ASP A C 1
ATOM 3773 O O . ASP A 1 481 ? 43.486 8.416 -23.880 1.00 89.06 481 ASP A O 1
ATOM 3777 N N . ASP A 1 482 ? 41.807 8.059 -25.324 1.00 87.69 482 ASP A N 1
ATOM 3778 C CA . ASP A 1 482 ? 40.933 9.101 -24.784 1.00 87.69 482 ASP A CA 1
ATOM 3779 C C . ASP A 1 482 ? 39.934 8.516 -23.775 1.00 87.69 482 ASP A C 1
ATOM 3781 O O . ASP A 1 482 ? 39.345 7.450 -23.969 1.00 87.69 482 ASP A O 1
ATOM 3785 N N . THR A 1 483 ? 39.695 9.253 -22.687 1.00 92.75 483 THR A N 1
ATOM 3786 C CA . THR A 1 483 ? 38.657 8.917 -21.703 1.00 92.75 483 THR A CA 1
ATOM 3787 C C . THR A 1 483 ? 37.860 10.152 -21.319 1.00 92.75 483 THR A C 1
ATOM 3789 O O . THR A 1 483 ? 38.425 11.218 -21.075 1.00 92.75 483 THR A O 1
ATOM 3792 N N . GLU A 1 484 ? 36.546 9.993 -21.223 1.00 97.44 484 GLU A N 1
ATOM 3793 C CA . GLU A 1 484 ? 35.628 10.995 -20.689 1.00 97.44 484 GLU A CA 1
ATOM 3794 C C . GLU A 1 484 ? 34.797 10.351 -19.575 1.00 97.44 484 GLU A C 1
ATOM 3796 O O . GLU A 1 484 ? 34.273 9.243 -19.727 1.00 97.44 484 GLU A O 1
ATOM 3801 N N . GLY A 1 485 ? 34.700 11.037 -18.434 1.00 96.12 485 GLY A N 1
ATOM 3802 C CA . GLY A 1 485 ? 33.915 10.565 -17.294 1.00 96.12 485 GLY A CA 1
ATOM 3803 C C . GLY A 1 485 ? 32.409 10.565 -17.571 1.00 96.12 485 GLY A C 1
ATOM 3804 O O . GLY A 1 485 ? 31.942 11.072 -18.588 1.00 96.12 485 GLY A O 1
ATOM 3805 N N . LEU A 1 486 ? 31.630 10.032 -16.628 1.00 97.19 486 LEU A N 1
ATOM 3806 C CA . LEU A 1 486 ? 30.173 9.995 -16.746 1.00 97.19 486 LEU A CA 1
ATOM 3807 C C . LEU A 1 486 ? 29.593 11.415 -16.768 1.00 97.19 486 LEU A C 1
ATOM 3809 O O . LEU A 1 486 ? 29.665 12.153 -15.780 1.00 97.19 486 LEU A O 1
ATOM 3813 N N . THR A 1 487 ? 28.958 11.780 -17.879 1.00 95.69 487 THR A N 1
ATOM 3814 C CA . THR A 1 487 ? 28.339 13.093 -18.081 1.00 95.69 487 THR A CA 1
ATOM 3815 C C . THR A 1 487 ? 27.015 12.970 -18.832 1.00 95.69 487 THR A C 1
ATOM 3817 O O . THR A 1 487 ? 26.738 11.968 -19.485 1.00 95.69 487 THR A O 1
ATOM 3820 N N . ASN A 1 488 ? 26.178 13.999 -18.732 1.00 91.62 488 ASN A N 1
ATOM 3821 C CA . ASN A 1 488 ? 24.940 14.144 -19.503 1.00 91.62 488 ASN A CA 1
ATOM 3822 C C . ASN A 1 488 ? 25.055 15.229 -20.590 1.00 91.62 488 ASN A C 1
ATOM 3824 O O . ASN A 1 488 ? 24.054 15.688 -21.135 1.00 91.62 488 ASN A O 1
ATOM 3828 N N . ASN A 1 489 ? 26.274 15.693 -20.876 1.00 95.62 489 ASN A N 1
ATOM 3829 C CA . ASN A 1 489 ? 26.528 16.714 -21.884 1.00 95.62 489 ASN A CA 1
ATOM 3830 C C . ASN A 1 489 ? 26.890 16.066 -23.228 1.00 95.62 489 ASN A C 1
ATOM 3832 O O . ASN A 1 489 ? 28.066 15.802 -23.495 1.00 95.62 489 ASN A O 1
ATOM 3836 N N . SER A 1 490 ? 25.885 15.867 -24.086 1.00 93.75 490 SER A N 1
ATOM 3837 C CA . SER A 1 490 ? 26.066 15.285 -25.425 1.00 93.75 490 SER A CA 1
ATOM 3838 C C . SER A 1 490 ? 27.054 16.072 -26.288 1.00 93.75 490 SER A C 1
ATOM 3840 O O . SER A 1 490 ? 27.821 15.483 -27.042 1.00 93.75 490 SER A O 1
ATOM 3842 N N . VAL A 1 491 ? 27.143 17.399 -26.125 1.00 95.00 491 VAL A N 1
ATOM 3843 C CA . VAL A 1 491 ? 28.101 18.229 -26.875 1.00 95.00 491 VAL A CA 1
ATOM 3844 C C . VAL A 1 491 ? 29.544 17.873 -26.515 1.00 95.00 491 VAL A C 1
ATOM 3846 O O . VAL A 1 491 ? 30.390 17.793 -27.405 1.00 95.00 491 VAL A O 1
ATOM 3849 N N . THR A 1 492 ? 29.842 17.650 -25.231 1.00 95.56 492 THR A N 1
ATOM 3850 C CA . THR A 1 492 ? 31.180 17.218 -24.797 1.00 95.56 492 THR A CA 1
ATOM 3851 C C . THR A 1 492 ? 31.517 15.852 -25.386 1.00 95.56 492 THR A C 1
ATOM 3853 O O . THR A 1 492 ? 32.563 15.708 -26.015 1.00 95.56 492 THR A O 1
ATOM 3856 N N . LEU A 1 493 ? 30.601 14.891 -25.258 1.00 97.06 493 LEU A N 1
ATOM 3857 C CA . LEU A 1 493 ? 30.783 13.524 -25.746 1.00 97.06 493 LEU A CA 1
ATOM 3858 C C . LEU A 1 493 ? 30.981 13.488 -27.269 1.00 97.06 493 LEU A C 1
ATOM 3860 O O . LEU A 1 493 ? 31.931 12.886 -27.760 1.00 97.06 493 LEU A O 1
ATOM 3864 N N . HIS A 1 494 ? 30.172 14.231 -28.029 1.00 97.56 494 HIS A N 1
ATOM 3865 C CA . HIS A 1 494 ? 30.313 14.339 -29.483 1.00 97.56 494 HIS A CA 1
ATOM 3866 C C . HIS A 1 494 ? 31.653 14.937 -29.908 1.00 97.56 494 HIS A C 1
ATOM 3868 O O . HIS A 1 494 ? 32.205 14.534 -30.932 1.00 97.56 494 HIS A O 1
ATOM 3874 N N . ASN A 1 495 ? 32.190 15.897 -29.152 1.00 96.75 495 ASN A N 1
ATOM 3875 C CA . ASN A 1 495 ? 33.495 16.479 -29.456 1.00 96.75 495 ASN A CA 1
ATOM 3876 C C . ASN A 1 495 ? 34.635 15.472 -29.256 1.00 96.75 495 ASN A C 1
ATOM 3878 O O . ASN A 1 495 ? 35.538 15.451 -30.090 1.00 96.75 495 ASN A O 1
ATOM 3882 N N . VAL A 1 496 ? 34.564 14.633 -28.217 1.00 96.94 496 VAL A N 1
ATOM 3883 C CA . VAL A 1 496 ? 35.528 13.543 -27.976 1.00 96.94 496 VAL A CA 1
ATOM 3884 C C . VAL A 1 496 ? 35.408 12.468 -29.060 1.00 96.94 496 VAL A C 1
ATOM 3886 O O . VAL A 1 496 ? 36.396 12.118 -29.691 1.00 96.94 496 VAL A O 1
ATOM 3889 N N . ILE A 1 497 ? 34.193 12.025 -29.399 1.00 97.00 497 ILE A N 1
ATOM 3890 C CA . ILE A 1 497 ? 33.994 11.050 -30.489 1.00 97.00 497 ILE A CA 1
ATOM 3891 C C . ILE A 1 497 ? 34.550 11.589 -31.816 1.00 97.00 497 ILE A C 1
ATOM 3893 O O . ILE A 1 497 ? 35.175 10.875 -32.597 1.00 97.00 497 ILE A O 1
ATOM 3897 N N . ASN A 1 498 ? 34.375 12.884 -32.093 1.00 96.06 498 ASN A N 1
ATOM 3898 C CA . ASN A 1 498 ? 34.933 13.497 -33.297 1.00 96.06 498 ASN A CA 1
ATOM 3899 C C . ASN A 1 498 ? 36.471 13.473 -33.335 1.00 96.06 498 ASN A C 1
ATOM 3901 O O . ASN A 1 498 ? 37.018 13.437 -34.444 1.00 96.06 498 ASN A O 1
ATOM 3905 N N . SER A 1 499 ? 37.157 13.482 -32.184 1.00 95.31 499 SER A N 1
ATOM 3906 C CA . SER A 1 499 ? 38.623 13.500 -32.117 1.00 95.31 499 SER A CA 1
ATOM 3907 C C . SER A 1 499 ? 39.285 12.145 -32.331 1.00 95.31 499 SER A C 1
ATOM 3909 O O . SER A 1 499 ? 40.481 12.148 -32.616 1.00 95.31 499 SER A O 1
ATOM 3911 N N . TYR A 1 500 ? 38.545 11.028 -32.279 1.00 95.56 500 TYR A N 1
ATOM 3912 C CA . TYR A 1 500 ? 39.136 9.699 -32.473 1.00 95.56 500 TYR A CA 1
ATOM 3913 C C . TYR A 1 500 ? 39.927 9.615 -33.778 1.00 95.56 500 TYR A C 1
ATOM 3915 O O . TYR A 1 500 ? 39.467 10.051 -34.841 1.00 95.56 500 TYR A O 1
ATOM 3923 N N . SER A 1 501 ? 41.125 9.051 -33.695 1.00 92.38 501 SER A N 1
ATOM 3924 C CA . SER A 1 501 ? 42.018 8.865 -34.829 1.00 92.38 501 SER A CA 1
ATOM 3925 C C . SER A 1 501 ? 42.502 7.424 -34.828 1.00 92.38 501 SER A C 1
ATOM 3927 O O . SER A 1 501 ? 42.990 6.978 -33.795 1.00 92.38 501 SER A O 1
ATOM 3929 N N . PRO A 1 502 ? 42.424 6.712 -35.961 1.00 91.94 502 PRO A N 1
ATOM 3930 C CA . PRO A 1 502 ? 42.903 5.345 -36.021 1.00 91.94 502 PRO A CA 1
ATOM 3931 C C . PRO A 1 502 ? 44.427 5.292 -35.847 1.00 91.94 502 PRO A C 1
ATOM 3933 O O . PRO A 1 502 ? 45.159 6.107 -36.423 1.00 91.94 502 PRO A O 1
ATOM 3936 N N . GLY A 1 503 ? 44.920 4.330 -35.073 1.00 87.38 503 GLY A N 1
ATOM 3937 C CA . GLY A 1 503 ? 46.349 4.146 -34.839 1.00 87.38 503 GLY A CA 1
ATOM 3938 C C . GLY A 1 503 ? 46.657 2.917 -33.994 1.00 87.38 503 GLY A C 1
ATOM 3939 O O . GLY A 1 503 ? 45.780 2.359 -33.368 1.00 87.38 503 GLY A O 1
ATOM 3940 N N . GLY A 1 504 ? 47.911 2.467 -33.992 1.00 87.88 504 GLY A N 1
ATOM 3941 C CA . GLY A 1 504 ? 48.359 1.449 -33.038 1.00 87.88 504 GLY A CA 1
ATOM 3942 C C . GLY A 1 504 ? 47.794 0.035 -33.242 1.00 87.88 504 GLY A C 1
ATOM 3943 O O . GLY A 1 504 ? 47.381 -0.353 -34.336 1.00 87.88 504 GLY A O 1
ATOM 3944 N N . SER A 1 505 ? 47.899 -0.740 -32.165 1.00 90.75 505 SER A N 1
ATOM 3945 C CA . SER A 1 505 ? 47.467 -2.138 -32.034 1.00 90.75 505 SER A CA 1
ATOM 3946 C C . SER A 1 505 ? 46.072 -2.208 -31.375 1.00 90.75 505 SER A C 1
ATOM 3948 O O . SER A 1 505 ? 45.401 -1.186 -31.326 1.00 90.75 505 SER A O 1
ATOM 3950 N N . THR A 1 506 ? 45.619 -3.364 -30.875 1.00 92.50 506 THR A N 1
ATOM 3951 C CA . THR A 1 506 ? 44.251 -3.560 -30.344 1.00 92.50 506 THR A CA 1
ATOM 3952 C C . THR A 1 506 ? 44.278 -4.213 -28.950 1.00 92.50 506 THR A C 1
ATOM 3954 O O . THR A 1 506 ? 44.474 -5.423 -28.827 1.00 92.50 506 THR A O 1
ATOM 3957 N N . CYS A 1 507 ? 44.082 -3.418 -27.891 1.00 94.31 507 CYS A N 1
ATOM 3958 C CA . CYS A 1 507 ? 44.038 -3.814 -26.477 1.00 94.31 507 CYS A CA 1
ATOM 3959 C C . CYS A 1 507 ? 42.612 -3.693 -25.911 1.00 94.31 507 CYS A C 1
ATOM 3961 O O . CYS A 1 507 ? 42.285 -2.749 -25.186 1.00 94.31 507 CYS A O 1
ATOM 3963 N N . ILE A 1 508 ? 41.756 -4.670 -26.211 1.00 95.12 508 ILE A N 1
ATOM 3964 C CA . ILE A 1 508 ? 40.345 -4.659 -25.784 1.00 95.12 508 ILE A CA 1
ATOM 3965 C C . ILE A 1 508 ? 40.227 -4.648 -24.252 1.00 95.12 508 ILE A C 1
ATOM 3967 O O . ILE A 1 508 ? 39.467 -3.858 -23.686 1.00 95.12 508 ILE A O 1
ATOM 3971 N N . CYS A 1 509 ? 41.032 -5.456 -23.556 1.00 93.94 509 CYS A N 1
ATOM 3972 C CA . CYS A 1 509 ? 40.998 -5.507 -22.097 1.00 93.94 509 CYS A CA 1
ATOM 3973 C C . CYS A 1 509 ? 41.441 -4.187 -21.435 1.00 93.94 509 CYS A C 1
ATOM 3975 O O . CYS A 1 509 ? 40.887 -3.817 -20.400 1.00 93.94 509 CYS A O 1
ATOM 3977 N N . CYS A 1 510 ? 42.340 -3.403 -22.054 1.00 95.06 510 CYS A N 1
ATOM 3978 C CA . CYS A 1 510 ? 42.681 -2.054 -21.578 1.00 95.06 510 CYS A CA 1
ATOM 3979 C C . CYS A 1 510 ? 41.442 -1.139 -21.548 1.00 95.06 510 CYS A C 1
ATOM 3981 O O . CYS A 1 510 ? 41.206 -0.426 -20.562 1.00 95.06 510 CYS A O 1
ATOM 3983 N N . GLY A 1 511 ? 40.636 -1.193 -22.616 1.00 96.12 511 GLY A N 1
ATOM 3984 C CA . GLY A 1 511 ? 39.383 -0.452 -22.735 1.00 96.12 511 GLY A CA 1
ATOM 3985 C C . GLY A 1 511 ? 38.371 -0.863 -21.664 1.00 96.12 511 GLY A C 1
ATOM 3986 O O . GLY A 1 511 ? 37.874 -0.016 -20.917 1.00 96.12 511 GLY A O 1
ATOM 3987 N N . VAL A 1 512 ? 38.135 -2.170 -21.516 1.00 96.81 512 VAL A N 1
ATOM 3988 C CA . VAL A 1 512 ? 37.182 -2.729 -20.537 1.00 96.81 512 VAL A CA 1
ATOM 3989 C C . VAL A 1 512 ? 37.570 -2.386 -19.093 1.00 96.81 512 VAL A C 1
ATOM 3991 O O . VAL A 1 512 ? 36.724 -1.949 -18.308 1.00 96.81 512 VAL A O 1
ATOM 3994 N N . LEU A 1 513 ? 38.851 -2.505 -18.728 1.00 95.81 513 LEU A N 1
ATOM 3995 C CA . LEU A 1 513 ? 39.333 -2.157 -17.384 1.00 95.81 513 LEU A CA 1
ATOM 3996 C C . LEU A 1 513 ? 39.189 -0.656 -17.094 1.00 95.81 513 LEU A C 1
ATOM 3998 O O . LEU A 1 513 ? 38.817 -0.259 -15.985 1.00 95.81 513 LEU A O 1
ATOM 4002 N N . SER A 1 514 ? 39.430 0.192 -18.096 1.00 96.75 514 SER A N 1
ATOM 4003 C CA . SER A 1 514 ? 39.265 1.644 -17.968 1.00 96.75 514 SER A CA 1
ATOM 4004 C C . SER A 1 514 ? 37.794 2.027 -17.788 1.00 96.75 514 SER A C 1
ATOM 4006 O O . SER A 1 514 ? 37.468 2.808 -16.890 1.00 96.75 514 SER A O 1
ATOM 4008 N N . ALA A 1 515 ? 36.895 1.422 -18.566 1.00 97.75 515 ALA A N 1
ATOM 4009 C CA . ALA A 1 515 ? 35.453 1.615 -18.435 1.00 97.75 515 ALA A CA 1
ATOM 4010 C C . ALA A 1 515 ? 34.936 1.144 -17.069 1.00 97.75 515 ALA A C 1
ATOM 4012 O O . ALA A 1 515 ? 34.190 1.863 -16.400 1.00 97.75 515 ALA A O 1
ATOM 4013 N N . THR A 1 516 ? 35.413 -0.015 -16.608 1.00 97.06 516 THR A N 1
ATOM 4014 C CA . THR A 1 516 ? 35.124 -0.552 -15.270 1.00 97.06 516 THR A CA 1
ATOM 4015 C C . THR A 1 516 ? 35.550 0.430 -14.181 1.00 97.06 516 THR A C 1
ATOM 4017 O O . THR A 1 516 ? 34.778 0.715 -13.267 1.00 97.06 516 THR A O 1
ATOM 4020 N N . SER A 1 517 ? 36.747 1.014 -14.294 1.00 96.25 517 SER A N 1
ATOM 4021 C CA . SER A 1 517 ? 37.240 2.024 -13.352 1.00 96.25 517 SER A CA 1
ATOM 4022 C C . SER A 1 517 ? 36.360 3.282 -13.327 1.00 96.25 517 SER A C 1
ATOM 4024 O O . SER A 1 517 ? 36.029 3.780 -12.246 1.00 96.25 517 SER A O 1
ATOM 4026 N N . ILE A 1 518 ? 35.926 3.783 -14.491 1.00 97.44 518 ILE A N 1
ATOM 4027 C CA . ILE A 1 518 ? 35.013 4.935 -14.582 1.00 97.44 518 ILE A CA 1
ATOM 4028 C C . ILE A 1 518 ? 33.684 4.614 -13.889 1.00 97.44 518 ILE A C 1
ATOM 4030 O O . ILE A 1 518 ? 33.274 5.347 -12.989 1.00 97.44 518 ILE A O 1
ATOM 4034 N N . LEU A 1 519 ? 33.045 3.497 -14.244 1.00 95.75 519 LEU A N 1
ATOM 4035 C CA . LEU A 1 519 ? 31.752 3.097 -13.684 1.00 95.75 519 LEU A CA 1
ATOM 4036 C C . LEU A 1 519 ? 31.838 2.823 -12.181 1.00 95.75 519 LEU A C 1
ATOM 4038 O O . LEU A 1 519 ? 30.977 3.262 -11.427 1.00 95.75 519 LEU A O 1
ATOM 4042 N N . ASN A 1 520 ? 32.890 2.161 -11.709 1.00 93.38 520 ASN A N 1
ATOM 4043 C CA . ASN A 1 520 ? 33.054 1.871 -10.287 1.00 93.38 520 ASN A CA 1
ATOM 4044 C C . ASN A 1 520 ? 33.333 3.135 -9.451 1.00 93.38 520 ASN A C 1
ATOM 4046 O O . ASN A 1 520 ? 32.869 3.240 -8.318 1.00 93.38 520 ASN A O 1
ATOM 4050 N N . SER A 1 521 ? 34.082 4.101 -9.993 1.00 93.69 521 SER A N 1
ATOM 4051 C CA . SER A 1 521 ? 34.467 5.312 -9.250 1.00 93.69 521 SER A CA 1
ATOM 4052 C C . SER A 1 521 ? 33.448 6.451 -9.325 1.00 93.69 521 SER A C 1
ATOM 4054 O O . SER A 1 521 ? 33.403 7.278 -8.413 1.00 93.69 521 SER A O 1
ATOM 4056 N N . GLN A 1 522 ? 32.652 6.520 -10.395 1.00 95.12 522 GLN A N 1
ATOM 4057 C CA . GLN A 1 522 ? 31.754 7.650 -10.667 1.00 95.12 522 GLN A CA 1
ATOM 4058 C C . GLN A 1 522 ? 30.263 7.283 -10.621 1.00 95.12 522 GLN A C 1
ATOM 4060 O O . GLN A 1 522 ? 29.425 8.189 -10.588 1.00 95.12 522 GLN A O 1
ATOM 4065 N N . SER A 1 523 ? 29.925 5.991 -10.593 1.00 88.44 523 SER A N 1
ATOM 4066 C CA . SER A 1 523 ? 28.562 5.497 -10.366 1.00 88.44 523 SER A CA 1
ATOM 4067 C C . SER A 1 523 ? 28.362 5.043 -8.912 1.00 88.44 523 SER A C 1
ATOM 4069 O O . SER A 1 523 ? 29.213 5.241 -8.045 1.00 88.44 523 SER A O 1
ATOM 4071 N N . ASN A 1 524 ? 27.204 4.459 -8.609 1.00 78.44 524 ASN A N 1
ATOM 4072 C CA . ASN A 1 524 ? 26.895 3.868 -7.310 1.00 78.44 524 ASN A CA 1
ATOM 4073 C C . ASN A 1 524 ? 25.959 2.657 -7.470 1.00 78.44 524 ASN A C 1
ATOM 4075 O O . ASN A 1 524 ? 25.464 2.379 -8.557 1.00 78.44 524 ASN A O 1
ATOM 4079 N N . SER A 1 525 ? 25.710 1.927 -6.383 1.00 72.25 525 SER A N 1
ATOM 4080 C CA . SER A 1 525 ? 24.925 0.683 -6.405 1.00 72.25 525 SER A CA 1
ATOM 4081 C C . SER A 1 525 ? 23.439 0.859 -6.741 1.00 72.25 525 SER A C 1
ATOM 4083 O O . SER A 1 525 ? 22.777 -0.134 -7.011 1.00 72.25 525 SER A O 1
ATOM 4085 N N . SER A 1 526 ? 22.903 2.085 -6.712 1.00 61.16 526 SER A N 1
ATOM 4086 C CA . SER A 1 526 ? 21.504 2.371 -7.072 1.00 61.16 526 SER A CA 1
ATOM 4087 C C . SER A 1 526 ? 21.297 2.636 -8.567 1.00 61.16 526 SER A C 1
ATOM 4089 O O . SER A 1 526 ? 20.179 2.929 -8.980 1.00 61.16 526 SER A O 1
ATOM 4091 N N . ARG A 1 527 ? 22.369 2.573 -9.369 1.00 77.81 527 ARG A N 1
ATOM 4092 C CA . ARG A 1 527 ? 22.369 2.887 -10.800 1.00 77.81 527 ARG A CA 1
ATOM 4093 C C . ARG A 1 527 ? 22.677 1.641 -11.620 1.00 77.81 527 ARG A C 1
ATOM 4095 O O . ARG A 1 527 ? 23.564 0.866 -11.259 1.00 77.81 527 ARG A O 1
ATOM 4102 N N . ALA A 1 528 ? 21.943 1.454 -12.713 1.00 81.19 528 ALA A N 1
ATOM 4103 C CA . ALA A 1 528 ? 22.207 0.389 -13.669 1.00 81.19 528 ALA A CA 1
ATOM 4104 C C . ALA A 1 528 ? 23.509 0.711 -14.412 1.00 81.19 528 ALA A C 1
ATOM 4106 O O . ALA A 1 528 ? 23.627 1.765 -15.036 1.00 81.19 528 ALA A O 1
ATOM 4107 N N . LYS A 1 529 ? 24.508 -0.169 -14.316 1.00 90.75 529 LYS A N 1
ATOM 4108 C CA . LYS A 1 529 ? 25.826 0.048 -14.924 1.00 90.75 529 LYS A CA 1
ATOM 4109 C C . LYS A 1 529 ? 25.987 -0.852 -16.131 1.00 90.75 529 LYS A C 1
ATOM 4111 O O . LYS A 1 529 ? 25.833 -2.068 -16.015 1.00 90.75 529 LYS A O 1
ATOM 4116 N N . SER A 1 530 ? 26.351 -0.266 -17.262 1.00 94.25 530 SER A N 1
ATOM 4117 C CA . SER A 1 530 ? 26.628 -1.029 -18.473 1.00 94.25 530 SER A CA 1
ATOM 4118 C C . SER A 1 530 ? 27.819 -0.477 -19.246 1.00 94.25 530 SER A C 1
ATOM 4120 O O . SER A 1 530 ? 28.230 0.670 -19.067 1.00 94.25 530 SER A O 1
ATOM 4122 N N . MET A 1 531 ? 28.388 -1.298 -20.116 1.00 96.56 531 MET A N 1
ATOM 4123 C CA . MET A 1 531 ? 29.319 -0.844 -21.136 1.00 96.56 531 MET A CA 1
ATOM 4124 C C . MET A 1 531 ? 29.042 -1.540 -22.461 1.00 96.56 531 MET A C 1
ATOM 4126 O O . MET A 1 531 ? 28.596 -2.687 -22.484 1.00 96.56 531 MET A O 1
ATOM 4130 N N . LEU A 1 532 ? 29.320 -0.838 -23.553 1.00 97.12 532 LEU A N 1
ATOM 4131 C CA . LEU A 1 532 ? 29.225 -1.367 -24.906 1.00 97.12 532 LEU A CA 1
ATOM 4132 C C . LEU A 1 532 ? 30.619 -1.342 -25.523 1.00 97.12 532 LEU A C 1
ATOM 4134 O O . LEU A 1 532 ? 31.196 -0.275 -25.713 1.00 97.12 532 LEU A O 1
ATOM 4138 N N . VAL A 1 533 ? 31.152 -2.529 -25.800 1.00 96.88 533 VAL A N 1
ATOM 4139 C CA . VAL A 1 533 ? 32.482 -2.742 -26.374 1.00 96.88 533 VAL A CA 1
ATOM 4140 C C . VAL A 1 533 ? 32.353 -2.993 -27.867 1.00 96.88 533 VAL A C 1
ATOM 4142 O O . VAL A 1 533 ? 31.594 -3.867 -28.283 1.00 96.88 533 VAL A O 1
ATOM 4145 N N . MET A 1 534 ? 33.104 -2.252 -28.673 1.00 93.00 534 MET A N 1
ATOM 4146 C CA . MET A 1 534 ? 33.054 -2.333 -30.131 1.00 93.00 534 MET A CA 1
ATOM 4147 C C . MET A 1 534 ? 34.442 -2.508 -30.719 1.00 93.00 534 MET A C 1
ATOM 4149 O O . MET A 1 534 ? 35.341 -1.769 -30.340 1.00 93.00 534 MET A O 1
ATOM 4153 N N . THR A 1 535 ? 34.594 -3.446 -31.658 1.00 92.88 535 THR A N 1
ATOM 4154 C CA . THR A 1 535 ? 35.861 -3.706 -32.365 1.00 92.88 535 THR A CA 1
ATOM 4155 C C . THR A 1 535 ? 35.648 -4.202 -33.797 1.00 92.88 535 THR A C 1
ATOM 4157 O O . THR A 1 535 ? 34.645 -4.857 -34.105 1.00 92.88 535 THR A O 1
ATOM 4160 N N . ASP A 1 536 ? 36.613 -3.901 -34.672 1.00 88.12 536 ASP A N 1
ATOM 4161 C CA . ASP A 1 536 ? 36.704 -4.422 -36.039 1.00 88.12 536 ASP A CA 1
ATOM 4162 C C . ASP A 1 536 ? 37.751 -5.540 -36.204 1.00 88.12 536 ASP A C 1
ATOM 4164 O O . ASP A 1 536 ? 38.099 -5.900 -37.333 1.00 88.12 536 ASP A O 1
ATOM 4168 N N . GLY A 1 537 ? 38.252 -6.105 -35.101 1.00 84.56 537 GLY A N 1
ATOM 4169 C CA . GLY A 1 537 ? 39.346 -7.069 -35.147 1.00 84.56 537 GLY A CA 1
ATOM 4170 C C . GLY A 1 537 ? 39.546 -7.897 -33.878 1.00 84.56 537 GLY A C 1
ATOM 4171 O O . GLY A 1 537 ? 38.699 -7.962 -32.991 1.00 84.56 537 GLY A O 1
ATOM 4172 N N . GLU A 1 538 ? 40.680 -8.597 -33.840 1.00 84.50 538 GLU A N 1
ATOM 4173 C CA . GLU A 1 538 ? 41.121 -9.421 -32.708 1.00 84.50 538 GLU A CA 1
ATOM 4174 C C . GLU A 1 538 ? 41.947 -8.604 -31.713 1.00 84.50 538 GLU A C 1
ATOM 4176 O O . GLU A 1 538 ? 42.751 -7.749 -32.108 1.00 84.50 538 GLU A O 1
ATOM 4181 N N . ALA A 1 539 ? 41.818 -8.930 -30.424 1.00 87.06 539 ALA A N 1
ATOM 4182 C CA . ALA A 1 539 ? 42.756 -8.462 -29.415 1.00 87.06 539 ALA A CA 1
ATOM 4183 C C . ALA A 1 539 ? 44.164 -8.981 -29.747 1.00 87.06 539 ALA A C 1
ATOM 4185 O O . ALA A 1 539 ? 44.375 -10.174 -29.943 1.00 87.06 539 ALA A O 1
ATOM 4186 N N . ASN A 1 540 ? 45.144 -8.082 -29.819 1.00 87.00 540 ASN A N 1
ATOM 4187 C CA . ASN A 1 540 ? 46.534 -8.428 -30.139 1.00 87.00 540 ASN A CA 1
ATOM 4188 C C . ASN A 1 540 ? 47.550 -7.771 -29.187 1.00 87.00 540 ASN A C 1
ATOM 4190 O O . ASN A 1 540 ? 48.762 -7.870 -29.401 1.00 87.00 540 ASN A O 1
ATOM 4194 N N . VAL A 1 541 ? 47.056 -7.124 -28.125 1.00 88.44 541 VAL A N 1
ATOM 4195 C CA . VAL A 1 541 ? 47.846 -6.571 -27.022 1.00 88.44 541 VAL A CA 1
ATOM 4196 C C . VAL A 1 541 ? 47.274 -7.028 -25.686 1.00 88.44 541 VAL A C 1
ATOM 4198 O O . VAL A 1 541 ? 46.095 -6.836 -25.406 1.00 88.44 541 VAL A O 1
ATOM 4201 N N . ASP A 1 542 ? 48.154 -7.596 -24.872 1.00 82.75 542 ASP A N 1
ATOM 4202 C CA . ASP A 1 542 ? 47.929 -8.034 -23.494 1.00 82.75 542 ASP A CA 1
ATOM 4203 C C . ASP A 1 542 ? 47.917 -6.827 -22.516 1.00 82.75 542 ASP A C 1
ATOM 4205 O O . ASP A 1 542 ? 48.692 -5.876 -22.676 1.00 82.75 542 ASP A O 1
ATOM 4209 N N . CYS A 1 543 ? 47.052 -6.858 -21.494 1.00 84.44 543 CYS A N 1
ATOM 4210 C CA . CYS A 1 543 ? 46.927 -5.839 -20.439 1.00 84.44 543 CYS A CA 1
ATOM 4211 C C . CYS A 1 543 ? 47.598 -6.206 -19.098 1.00 84.44 543 CYS A C 1
ATOM 4213 O O . CYS A 1 543 ? 47.433 -5.478 -18.116 1.00 84.44 543 CYS A O 1
ATOM 4215 N N . ASN A 1 544 ? 48.436 -7.242 -19.061 1.00 79.44 544 ASN A N 1
ATOM 4216 C CA . ASN A 1 544 ? 49.179 -7.740 -17.898 1.00 79.44 544 ASN A CA 1
ATOM 4217 C C . ASN A 1 544 ? 48.281 -8.188 -16.728 1.00 79.44 544 ASN A C 1
ATOM 4219 O O . ASN A 1 544 ? 48.613 -7.915 -15.567 1.00 79.44 544 ASN A O 1
ATOM 4223 N N . LEU A 1 545 ? 47.150 -8.843 -17.010 1.00 78.75 545 LEU A N 1
ATOM 4224 C CA . LEU A 1 545 ? 46.395 -9.557 -15.975 1.00 78.75 545 LEU A CA 1
ATOM 4225 C C . LEU A 1 545 ? 47.168 -10.807 -15.513 1.00 78.75 545 LEU A C 1
ATOM 4227 O O . LEU A 1 545 ? 48.111 -11.250 -16.173 1.00 78.75 545 LEU A O 1
ATOM 4231 N N . ASP A 1 546 ? 46.825 -11.338 -14.332 1.00 74.94 546 ASP A N 1
ATOM 4232 C CA . ASP A 1 546 ? 47.415 -12.599 -13.866 1.00 74.94 546 ASP A CA 1
ATOM 4233 C C . ASP A 1 546 ? 47.059 -13.724 -14.859 1.00 74.94 546 ASP A C 1
ATOM 4235 O O . ASP A 1 546 ? 45.931 -13.735 -15.349 1.00 74.94 546 ASP A O 1
ATOM 4239 N N . PRO A 1 547 ? 47.970 -14.680 -15.140 1.00 62.62 547 PRO A N 1
ATOM 4240 C CA . PRO A 1 547 ? 47.740 -15.689 -16.170 1.00 62.62 547 PRO A CA 1
ATOM 4241 C C . PRO A 1 547 ? 46.453 -16.474 -15.921 1.00 62.62 547 PRO A C 1
ATOM 4243 O O . PRO A 1 547 ? 46.307 -17.111 -14.868 1.00 62.62 547 PRO A O 1
ATOM 4246 N N . VAL A 1 548 ? 45.554 -16.457 -16.900 1.00 63.00 548 VAL A N 1
ATOM 4247 C CA . VAL A 1 548 ? 44.281 -17.184 -16.873 1.00 63.00 548 VAL A CA 1
ATOM 4248 C C . VAL A 1 548 ? 44.388 -18.491 -17.666 1.00 63.00 548 VAL A C 1
ATOM 4250 O O . VAL A 1 548 ? 45.387 -18.772 -18.326 1.00 63.00 548 VAL A O 1
ATOM 4253 N N . GLN A 1 549 ? 43.412 -19.384 -17.494 1.00 62.59 549 GLN A N 1
ATOM 4254 C CA . GLN A 1 549 ? 43.399 -20.700 -18.135 1.00 62.59 549 GLN A CA 1
ATOM 4255 C C . GLN A 1 549 ? 42.365 -20.714 -19.272 1.00 62.59 549 GLN A C 1
ATOM 4257 O O . GLN A 1 549 ? 41.218 -21.011 -18.964 1.00 62.59 549 GLN A O 1
ATOM 4262 N N . ASP A 1 550 ? 42.765 -20.427 -20.521 1.00 63.97 550 ASP A N 1
ATOM 4263 C CA . ASP A 1 550 ? 41.984 -20.582 -21.779 1.00 63.97 550 ASP A CA 1
ATOM 4264 C C . ASP A 1 550 ? 40.477 -20.283 -21.595 1.00 63.97 550 ASP A C 1
ATOM 4266 O O . ASP A 1 550 ? 39.612 -21.171 -21.566 1.00 63.97 550 ASP A O 1
ATOM 4270 N N . TYR A 1 551 ? 40.190 -19.013 -21.307 1.00 66.19 551 TYR A N 1
ATOM 4271 C CA . TYR A 1 551 ? 38.861 -18.482 -21.011 1.00 66.19 551 TYR A CA 1
ATOM 4272 C C . TYR A 1 551 ? 38.046 -18.234 -22.281 1.00 66.19 551 TYR A C 1
ATOM 4274 O O . TYR A 1 551 ? 36.813 -18.346 -22.240 1.00 66.19 551 TYR A O 1
ATOM 4282 N N . ASP A 1 552 ? 38.702 -17.924 -23.399 1.00 59.66 552 ASP A N 1
ATOM 4283 C CA . ASP A 1 552 ? 38.036 -17.753 -24.688 1.00 59.66 552 ASP A CA 1
ATOM 4284 C C . ASP A 1 552 ? 37.679 -19.098 -25.369 1.00 59.66 552 ASP A C 1
ATOM 4286 O O . ASP A 1 552 ? 36.729 -19.155 -26.162 1.00 59.66 552 ASP A O 1
ATOM 4290 N N . GLN A 1 553 ? 38.314 -20.200 -24.939 1.00 62.12 553 GLN A N 1
ATOM 4291 C CA . GLN A 1 553 ? 38.107 -21.576 -25.404 1.00 62.12 553 GLN A CA 1
ATOM 4292 C C . GLN A 1 553 ? 38.391 -21.762 -26.897 1.00 62.12 553 GLN A C 1
ATOM 4294 O O . GLN A 1 553 ? 37.764 -22.613 -27.549 1.00 62.12 553 GLN A O 1
ATOM 4299 N N . ASP A 1 554 ? 39.325 -20.990 -27.451 1.00 65.06 554 ASP A N 1
ATOM 4300 C CA . ASP A 1 554 ? 39.713 -21.074 -28.859 1.00 65.06 554 ASP A CA 1
ATOM 4301 C C . ASP A 1 554 ? 40.534 -22.348 -29.184 1.00 65.06 554 ASP A C 1
ATOM 4303 O O . ASP A 1 554 ? 40.636 -22.783 -30.341 1.00 65.06 554 ASP A O 1
ATOM 4307 N N . GLY A 1 555 ? 41.012 -23.033 -28.137 1.00 59.00 555 GLY A N 1
ATOM 4308 C CA . GLY A 1 555 ? 41.658 -24.338 -28.187 1.00 59.00 555 GLY A CA 1
ATOM 4309 C C . GLY A 1 555 ? 43.182 -24.300 -28.302 1.00 59.00 555 GLY A C 1
ATOM 4310 O O . GLY A 1 555 ? 43.784 -25.360 -28.541 1.00 59.00 555 GLY A O 1
ATOM 4311 N N . ASP A 1 556 ? 43.817 -23.141 -28.129 1.00 65.19 556 ASP A N 1
ATOM 4312 C CA . ASP A 1 556 ? 45.270 -22.994 -28.185 1.00 65.19 556 ASP A CA 1
ATOM 4313 C C . ASP A 1 556 ? 45.993 -23.341 -26.851 1.00 65.19 556 ASP A C 1
ATOM 4315 O O . ASP A 1 556 ? 47.169 -23.728 -26.864 1.00 65.19 556 ASP A O 1
ATOM 4319 N N . ASN A 1 557 ? 45.253 -23.416 -25.731 1.00 61.84 557 ASN A N 1
ATOM 4320 C CA . ASN A 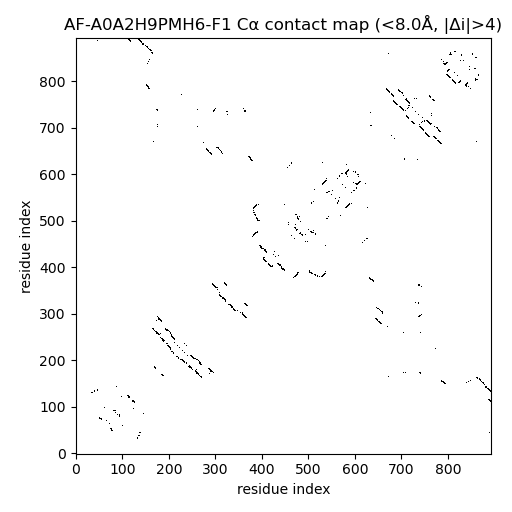1 557 ? 45.733 -23.647 -24.355 1.00 61.84 557 ASN A CA 1
ATOM 4321 C C . ASN A 1 557 ? 46.838 -22.667 -23.890 1.00 61.84 557 ASN A C 1
ATOM 4323 O O . ASN A 1 557 ? 47.655 -23.039 -23.030 1.00 61.84 557 ASN A O 1
ATOM 4327 N N . SER A 1 558 ? 46.910 -21.460 -24.452 1.00 67.31 558 SER A N 1
ATOM 4328 C CA . SER A 1 558 ? 47.864 -20.414 -24.081 1.00 67.31 558 SER A CA 1
ATOM 4329 C C . SER A 1 558 ? 47.171 -19.136 -23.625 1.00 67.31 558 SER A C 1
ATOM 4331 O O . SER A 1 558 ? 46.323 -18.621 -24.319 1.00 67.31 558 SER A O 1
ATOM 4333 N N . ASP A 1 559 ? 47.635 -18.594 -22.495 1.00 77.38 559 ASP A N 1
ATOM 4334 C CA . ASP A 1 559 ? 47.283 -17.251 -22.020 1.00 77.38 559 ASP A CA 1
ATOM 4335 C C . ASP A 1 559 ? 47.648 -16.205 -23.086 1.00 77.38 559 ASP A C 1
ATOM 4337 O O . ASP A 1 559 ? 48.835 -16.001 -23.387 1.00 77.38 559 ASP A O 1
ATOM 4341 N N . ASP A 1 560 ? 46.627 -15.596 -23.683 1.00 82.44 560 ASP A N 1
ATOM 4342 C CA . ASP A 1 560 ? 46.746 -14.669 -24.802 1.00 82.44 560 ASP A CA 1
ATOM 4343 C C . ASP A 1 560 ? 45.912 -13.375 -24.586 1.00 82.44 560 ASP A C 1
ATOM 4345 O O . ASP A 1 560 ? 45.191 -13.219 -23.595 1.00 82.44 560 ASP A O 1
ATOM 4349 N N . PRO A 1 561 ? 46.021 -12.374 -25.479 1.00 86.50 561 PRO A N 1
ATOM 4350 C CA . PRO A 1 561 ? 45.234 -11.146 -25.368 1.00 86.50 561 PRO A CA 1
ATOM 4351 C C . PRO A 1 561 ? 43.705 -11.327 -25.424 1.00 86.50 561 PRO A C 1
ATOM 4353 O O . PRO A 1 561 ? 42.985 -10.444 -24.947 1.00 86.50 561 PRO A O 1
ATOM 4356 N N . GLN A 1 562 ? 43.197 -12.407 -26.027 1.00 87.44 562 GLN A N 1
ATOM 4357 C CA . GLN A 1 562 ? 41.762 -12.686 -26.131 1.00 87.44 562 GLN A CA 1
ATOM 4358 C C . GLN A 1 562 ? 41.221 -13.211 -24.798 1.00 87.44 562 GLN A C 1
ATOM 4360 O O . GLN A 1 562 ? 40.199 -12.715 -24.313 1.00 87.44 562 GLN A O 1
ATOM 4365 N N . ASP A 1 563 ? 41.967 -14.104 -24.147 1.00 84.31 563 ASP A N 1
ATOM 4366 C CA . ASP A 1 563 ? 41.703 -14.577 -22.788 1.00 84.31 563 ASP A CA 1
ATOM 4367 C C . ASP A 1 563 ? 41.561 -13.416 -21.794 1.00 84.31 563 ASP A C 1
ATOM 4369 O O . ASP A 1 563 ? 40.625 -13.365 -20.991 1.00 84.31 563 ASP A O 1
ATOM 4373 N N . HIS A 1 564 ? 42.452 -12.426 -21.884 1.00 88.50 564 HIS A N 1
ATOM 4374 C CA . HIS A 1 564 ? 42.431 -11.258 -20.997 1.00 88.50 564 HIS A CA 1
ATOM 4375 C C . HIS A 1 564 ? 41.235 -10.340 -21.256 1.00 88.50 564 HIS A C 1
ATOM 4377 O O . HIS A 1 564 ? 40.735 -9.695 -20.330 1.00 88.50 564 HIS A O 1
ATOM 4383 N N . ALA A 1 565 ? 40.755 -10.263 -22.500 1.00 91.81 565 ALA A N 1
ATOM 4384 C CA . ALA A 1 565 ? 39.541 -9.524 -22.838 1.00 91.81 565 ALA A CA 1
ATOM 4385 C C . ALA A 1 565 ? 38.297 -10.183 -22.228 1.00 91.81 565 ALA A C 1
ATOM 4387 O O . ALA A 1 565 ? 37.449 -9.479 -21.669 1.00 91.81 565 ALA A O 1
ATOM 4388 N N . VAL A 1 566 ? 38.221 -11.517 -22.277 1.00 91.12 566 VAL A N 1
ATOM 4389 C CA . VAL A 1 566 ? 37.155 -12.293 -21.630 1.00 91.12 566 VAL A CA 1
ATOM 4390 C C . VAL A 1 566 ? 37.213 -12.127 -20.113 1.00 91.12 566 VAL A C 1
ATOM 4392 O O . VAL A 1 566 ? 36.206 -11.735 -19.526 1.00 91.12 566 VAL A O 1
ATOM 4395 N N . GLU A 1 567 ? 38.376 -12.319 -19.484 1.00 89.50 567 GLU A N 1
ATOM 4396 C CA . GLU A 1 567 ? 38.537 -12.162 -18.030 1.00 89.50 567 GLU A CA 1
ATOM 4397 C C . GLU A 1 567 ? 38.103 -10.767 -17.564 1.00 89.50 567 GLU A C 1
ATOM 4399 O O . GLU A 1 567 ? 37.283 -10.648 -16.654 1.00 89.50 567 GLU A O 1
ATOM 4404 N N . ALA A 1 568 ? 38.556 -9.701 -18.236 1.00 92.44 568 ALA A N 1
ATOM 4405 C CA . ALA A 1 568 ? 38.184 -8.333 -17.878 1.00 92.44 568 ALA A CA 1
ATOM 4406 C C . ALA A 1 568 ? 36.662 -8.096 -17.932 1.00 92.44 568 ALA A C 1
ATOM 4408 O O . ALA A 1 568 ? 36.112 -7.423 -17.055 1.00 92.44 568 ALA A O 1
ATOM 4409 N N . ALA A 1 569 ? 35.973 -8.652 -18.936 1.00 94.19 569 ALA A N 1
ATOM 4410 C CA . ALA A 1 569 ? 34.518 -8.564 -19.046 1.00 94.19 569 ALA A CA 1
ATOM 4411 C C . ALA A 1 569 ? 33.812 -9.363 -17.937 1.00 94.19 569 ALA A C 1
ATOM 4413 O O . ALA A 1 569 ? 32.860 -8.870 -17.327 1.00 94.19 569 ALA A O 1
ATOM 4414 N N . CYS A 1 570 ? 34.308 -10.564 -17.625 1.00 90.06 570 CYS A N 1
ATOM 4415 C CA . CYS A 1 570 ? 33.751 -11.391 -16.563 1.00 90.06 570 CYS A CA 1
ATOM 4416 C C . CYS A 1 570 ? 33.918 -10.727 -15.187 1.00 90.06 570 CYS A C 1
ATOM 4418 O O . CYS A 1 570 ? 32.952 -10.670 -14.425 1.00 90.06 570 CYS A O 1
ATOM 4420 N N . SER A 1 571 ? 35.094 -10.168 -14.873 1.00 90.81 571 SER A N 1
ATOM 4421 C CA . SER A 1 571 ? 35.327 -9.456 -13.608 1.00 90.81 571 SER A CA 1
ATOM 4422 C C . SER A 1 571 ? 34.455 -8.203 -13.490 1.00 90.81 571 SER A C 1
ATOM 4424 O O . SER A 1 571 ? 33.913 -7.927 -12.420 1.00 90.81 571 SER A O 1
ATOM 4426 N N . ALA A 1 572 ? 34.250 -7.459 -14.586 1.00 92.06 572 ALA A N 1
ATOM 4427 C CA . ALA A 1 572 ? 33.375 -6.284 -14.588 1.00 92.06 572 ALA A CA 1
ATOM 4428 C C . ALA A 1 572 ? 31.945 -6.629 -14.128 1.00 92.06 572 ALA A C 1
ATOM 4430 O O . ALA A 1 572 ? 31.349 -5.900 -13.326 1.00 92.06 572 ALA A O 1
ATOM 4431 N N . TYR A 1 573 ? 31.411 -7.766 -14.575 1.00 90.38 573 TYR A N 1
ATOM 4432 C CA . TYR A 1 573 ? 30.097 -8.237 -14.150 1.00 90.38 573 TYR A CA 1
ATOM 4433 C C . TYR A 1 573 ? 30.120 -8.859 -12.747 1.00 90.38 573 TYR A C 1
ATOM 4435 O O . TYR A 1 573 ? 29.340 -8.460 -11.886 1.00 90.38 573 TYR A O 1
ATOM 4443 N N . GLN A 1 574 ? 31.036 -9.790 -12.476 1.00 88.94 574 GLN A N 1
ATOM 4444 C CA . GLN A 1 574 ? 31.053 -10.560 -11.227 1.00 88.94 574 GLN A CA 1
ATOM 4445 C C . GLN A 1 574 ? 31.392 -9.714 -9.993 1.00 88.94 574 GLN A C 1
ATOM 4447 O O . GLN A 1 574 ? 30.764 -9.886 -8.946 1.00 88.94 574 GLN A O 1
ATOM 4452 N N . ASP A 1 575 ? 32.337 -8.781 -10.115 1.00 89.38 575 ASP A N 1
ATOM 4453 C CA . ASP A 1 575 ? 32.812 -7.987 -8.977 1.00 89.38 575 ASP A CA 1
ATOM 4454 C C . ASP A 1 575 ? 32.039 -6.675 -8.816 1.00 89.38 575 ASP A C 1
ATOM 4456 O O . ASP A 1 575 ? 31.911 -6.152 -7.703 1.00 89.38 575 ASP A O 1
ATOM 4460 N N . TYR A 1 576 ? 31.517 -6.128 -9.919 1.00 86.19 576 TYR A N 1
ATOM 4461 C CA . TYR A 1 576 ? 30.929 -4.789 -9.939 1.00 86.19 576 TYR A CA 1
ATOM 4462 C C . TYR A 1 576 ? 29.497 -4.729 -10.473 1.00 86.19 576 TYR A C 1
ATOM 4464 O O . TYR A 1 576 ? 28.913 -3.644 -10.430 1.00 86.19 576 TYR A O 1
ATOM 4472 N N . ASN A 1 577 ? 28.899 -5.838 -10.912 1.00 85.12 577 ASN A N 1
ATOM 4473 C CA . ASN A 1 577 ? 27.560 -5.881 -11.511 1.00 85.12 577 ASN A CA 1
ATOM 4474 C C . ASN A 1 577 ? 27.416 -4.895 -12.689 1.00 85.12 577 ASN A C 1
ATOM 4476 O O . ASN A 1 577 ? 26.480 -4.093 -12.732 1.00 85.12 577 ASN A O 1
ATOM 4480 N N . ILE A 1 578 ? 28.407 -4.881 -13.587 1.00 90.50 578 ILE A N 1
ATOM 4481 C CA . ILE A 1 578 ? 28.405 -4.080 -14.817 1.00 90.50 578 ILE A CA 1
ATOM 4482 C C . ILE A 1 578 ? 28.064 -4.993 -15.994 1.00 90.50 578 ILE A C 1
ATOM 4484 O O . ILE A 1 578 ? 28.802 -5.934 -16.266 1.00 90.50 578 ILE A O 1
ATOM 4488 N N . THR A 1 579 ? 26.969 -4.703 -16.699 1.00 90.12 579 THR A N 1
ATOM 4489 C CA . THR A 1 579 ? 26.558 -5.472 -17.888 1.00 90.12 579 THR A CA 1
ATOM 4490 C C . THR A 1 579 ? 27.441 -5.126 -19.089 1.00 90.12 579 THR A C 1
ATOM 4492 O O . THR A 1 579 ? 27.625 -3.944 -19.385 1.00 90.12 579 THR A O 1
ATOM 4495 N N . VAL A 1 580 ? 27.973 -6.128 -19.794 1.00 94.62 580 VAL A N 1
ATOM 4496 C CA . VAL A 1 580 ? 28.899 -5.940 -20.926 1.00 94.62 580 VAL A CA 1
ATOM 4497 C C . VAL A 1 580 ? 28.250 -6.384 -22.238 1.00 94.62 580 VAL A C 1
ATOM 4499 O O . VAL A 1 580 ? 28.071 -7.576 -22.486 1.00 94.62 580 VAL A O 1
ATOM 4502 N N . TYR A 1 581 ? 27.934 -5.421 -23.101 1.00 93.69 581 TYR A N 1
ATOM 4503 C CA . TYR A 1 581 ? 27.501 -5.659 -24.479 1.00 93.69 581 TYR A CA 1
ATOM 4504 C C . TYR A 1 581 ? 28.708 -5.645 -25.410 1.00 93.69 581 TYR A C 1
ATOM 4506 O O . TYR A 1 581 ? 29.614 -4.829 -25.231 1.00 93.69 581 TYR A O 1
ATOM 4514 N N . THR A 1 582 ? 28.719 -6.509 -26.423 1.00 95.31 582 THR A N 1
ATOM 4515 C CA . THR A 1 582 ? 29.826 -6.578 -27.383 1.00 95.31 582 THR A CA 1
ATOM 4516 C C . THR A 1 582 ? 29.328 -6.523 -28.821 1.00 95.31 582 THR A C 1
ATOM 4518 O O . THR A 1 582 ? 28.358 -7.181 -29.202 1.00 95.31 582 THR A O 1
ATOM 4521 N N . VAL A 1 583 ? 30.002 -5.721 -29.645 1.00 94.56 583 VAL A N 1
ATOM 4522 C CA . VAL A 1 583 ? 29.676 -5.539 -31.058 1.00 94.56 583 VAL A CA 1
ATOM 4523 C C . VAL A 1 583 ? 30.926 -5.738 -31.903 1.00 94.56 583 VAL A C 1
ATOM 4525 O O . VAL A 1 583 ? 31.867 -4.949 -31.856 1.00 94.56 583 VAL A O 1
ATOM 4528 N N . GLY A 1 584 ? 30.922 -6.799 -32.703 1.00 92.25 584 GLY A N 1
ATOM 4529 C CA . GLY A 1 584 ? 31.931 -7.014 -33.736 1.00 92.25 584 GLY A CA 1
ATOM 4530 C C . GLY A 1 584 ? 31.439 -6.474 -35.073 1.00 92.25 584 GLY A C 1
ATOM 4531 O O . GLY A 1 584 ? 30.285 -6.719 -35.441 1.00 92.25 584 GLY A O 1
ATOM 4532 N N . PHE A 1 585 ? 32.274 -5.768 -35.835 1.00 90.94 585 PHE A N 1
ATOM 4533 C CA . PHE A 1 585 ? 31.828 -5.260 -37.132 1.00 90.94 585 PHE A CA 1
ATOM 4534 C C . PHE A 1 585 ? 32.892 -5.253 -38.231 1.00 90.94 585 PHE A C 1
ATOM 4536 O O . PHE A 1 585 ? 34.084 -5.145 -37.981 1.00 90.94 585 PHE A O 1
ATOM 4543 N N . GLY A 1 586 ? 32.444 -5.374 -39.480 1.00 86.19 586 GLY A N 1
ATOM 4544 C CA . GLY A 1 586 ? 33.329 -5.558 -40.630 1.00 86.19 586 GLY A CA 1
ATOM 4545 C C . GLY A 1 586 ? 33.808 -7.003 -40.782 1.00 86.19 586 GLY A C 1
ATOM 4546 O O . GLY A 1 586 ? 33.192 -7.940 -40.269 1.00 86.19 586 GLY A O 1
ATOM 4547 N N . ASP A 1 587 ? 34.891 -7.193 -41.529 1.00 83.69 587 ASP A N 1
ATOM 4548 C CA . ASP A 1 587 ? 35.447 -8.516 -41.825 1.00 83.69 587 ASP A CA 1
ATOM 4549 C C . ASP A 1 587 ? 36.356 -9.004 -40.685 1.00 83.69 587 ASP A C 1
ATOM 4551 O O . ASP A 1 587 ? 37.580 -9.022 -40.813 1.00 83.69 587 ASP A O 1
ATOM 4555 N N . ILE A 1 588 ? 35.749 -9.395 -39.558 1.00 86.06 588 ILE A N 1
ATOM 4556 C CA . ILE A 1 588 ? 36.481 -9.875 -38.376 1.00 86.06 588 ILE A CA 1
ATOM 4557 C C . ILE A 1 588 ? 36.630 -11.407 -38.385 1.00 86.06 588 ILE A C 1
ATOM 4559 O O . ILE A 1 588 ? 35.691 -12.112 -38.788 1.00 86.06 588 ILE A O 1
ATOM 4563 N N . PRO A 1 589 ? 37.772 -11.957 -37.932 1.00 86.19 589 PRO A N 1
ATOM 4564 C CA . PRO A 1 589 ? 37.991 -13.401 -37.876 1.00 86.19 589 PRO A CA 1
ATOM 4565 C C . PRO A 1 589 ? 37.012 -14.120 -36.942 1.00 86.19 589 PRO A C 1
ATOM 4567 O O . PRO A 1 589 ? 36.422 -13.525 -36.045 1.00 86.19 589 PRO A O 1
ATOM 4570 N N . TYR A 1 590 ? 36.867 -15.434 -37.122 1.00 84.81 590 TYR A N 1
ATOM 4571 C CA . TYR A 1 590 ? 35.972 -16.242 -36.288 1.00 84.81 590 TYR A CA 1
ATOM 4572 C C . TYR A 1 590 ? 36.388 -16.266 -34.806 1.00 84.81 590 TYR A C 1
ATOM 4574 O O . TYR A 1 590 ? 35.518 -16.228 -33.944 1.00 84.81 590 TYR A O 1
ATOM 4582 N N . SER A 1 591 ? 37.689 -16.266 -34.518 1.00 83.75 591 SER A N 1
ATOM 4583 C CA . SER A 1 591 ? 38.274 -16.179 -33.169 1.00 83.75 591 SER A CA 1
ATOM 4584 C C . SER A 1 591 ? 37.828 -14.906 -32.439 1.00 83.75 591 SER A C 1
ATOM 4586 O O . SER A 1 591 ? 37.205 -15.004 -31.385 1.00 83.75 591 SER A O 1
ATOM 4588 N N . ALA A 1 592 ? 37.949 -13.727 -33.070 1.00 86.31 592 ALA A N 1
ATOM 4589 C CA . ALA A 1 592 ? 37.390 -12.478 -32.527 1.00 86.31 592 ALA A CA 1
ATOM 4590 C C . ALA A 1 592 ? 35.889 -12.577 -32.212 1.00 86.31 592 ALA A C 1
ATOM 4592 O O . ALA A 1 592 ? 35.430 -12.077 -31.186 1.00 86.31 592 ALA A O 1
ATOM 4593 N N . GLN A 1 593 ? 35.102 -13.222 -33.082 1.00 89.50 593 GLN A N 1
ATOM 4594 C CA . GLN A 1 593 ? 33.666 -13.407 -32.842 1.00 89.50 593 GLN A CA 1
ATOM 4595 C C . GLN A 1 593 ? 33.407 -14.285 -31.612 1.00 89.50 593 GLN A C 1
ATOM 4597 O O . GLN A 1 593 ? 32.492 -13.999 -30.840 1.00 89.50 593 GLN A O 1
ATOM 4602 N N . GLN A 1 594 ? 34.205 -15.338 -31.412 1.00 88.69 594 GLN A N 1
ATOM 4603 C CA . GLN A 1 594 ? 34.102 -16.203 -30.238 1.00 88.69 594 GLN A CA 1
ATOM 4604 C C . GLN A 1 594 ? 34.477 -15.462 -28.954 1.00 88.69 594 GLN A C 1
ATOM 4606 O O . GLN A 1 594 ? 33.692 -15.500 -28.007 1.00 88.69 594 GLN A O 1
ATOM 4611 N N . MET A 1 595 ? 35.592 -14.730 -28.956 1.00 91.44 595 MET A N 1
ATOM 4612 C CA . MET A 1 595 ? 36.022 -13.882 -27.842 1.00 91.44 595 MET A CA 1
ATOM 4613 C C . MET A 1 595 ? 34.925 -12.876 -27.456 1.00 91.44 595 MET A C 1
ATOM 4615 O O . MET A 1 595 ? 34.504 -12.837 -26.302 1.00 91.44 595 MET A O 1
ATOM 4619 N N . LEU A 1 596 ? 34.377 -12.114 -28.412 1.00 93.44 596 LEU A N 1
ATOM 4620 C CA . LEU A 1 596 ? 33.314 -11.135 -28.134 1.00 93.44 596 LEU A CA 1
ATOM 4621 C C . LEU A 1 596 ? 32.033 -11.790 -27.604 1.00 93.44 596 LEU A C 1
ATOM 4623 O O . LEU A 1 596 ? 31.397 -11.254 -26.691 1.00 93.44 596 LEU A O 1
ATOM 4627 N N . ASN A 1 597 ? 31.664 -12.952 -28.146 1.00 90.75 597 ASN A N 1
ATOM 4628 C CA . ASN A 1 597 ? 30.532 -13.720 -27.643 1.00 90.75 597 ASN A CA 1
ATOM 4629 C C . ASN A 1 597 ? 30.764 -14.149 -26.187 1.00 90.75 597 ASN A C 1
ATOM 4631 O O . ASN A 1 597 ? 29.891 -13.937 -25.347 1.00 90.75 597 ASN A O 1
ATOM 4635 N N . LYS A 1 598 ? 31.957 -14.662 -25.865 1.00 89.44 598 LYS A N 1
ATOM 4636 C CA . LYS A 1 598 ? 32.341 -15.078 -24.508 1.00 89.44 598 LYS A CA 1
ATOM 4637 C C . LYS A 1 598 ? 32.357 -13.924 -23.513 1.00 89.44 598 LYS A C 1
ATOM 4639 O O . LYS A 1 598 ? 31.810 -14.069 -22.421 1.00 89.44 598 LYS A O 1
ATOM 4644 N N . MET A 1 599 ? 32.893 -12.772 -23.915 1.00 93.06 599 MET A N 1
ATOM 4645 C CA . MET A 1 599 ? 32.858 -11.540 -23.124 1.00 93.06 599 MET A CA 1
ATOM 4646 C C . MET A 1 599 ? 31.424 -11.161 -22.733 1.00 93.06 599 MET A C 1
ATOM 4648 O O . MET A 1 599 ? 31.161 -10.892 -21.565 1.00 93.06 599 MET A O 1
ATOM 4652 N N . SER A 1 600 ? 30.484 -11.165 -23.687 1.00 88.69 600 SER A N 1
ATOM 4653 C CA . SER A 1 600 ? 29.082 -10.835 -23.386 1.00 88.69 600 SER A CA 1
ATOM 4654 C C . SER A 1 600 ? 28.373 -11.917 -22.564 1.00 88.69 600 SER A C 1
ATOM 4656 O O . SER A 1 600 ? 27.622 -11.587 -21.650 1.00 88.69 600 SER A O 1
ATOM 4658 N N . GLU A 1 601 ? 28.662 -13.200 -22.827 1.00 87.69 601 GLU A N 1
ATOM 4659 C CA . GLU A 1 601 ? 28.058 -14.350 -22.143 1.00 87.69 601 GLU A CA 1
ATOM 4660 C C . GLU A 1 601 ? 28.366 -14.329 -20.640 1.00 87.69 601 GLU A C 1
ATOM 4662 O O . GLU A 1 601 ? 27.461 -14.502 -19.824 1.00 87.69 601 GLU A O 1
ATOM 4667 N N . CYS A 1 602 ? 29.623 -14.079 -20.255 1.00 84.44 602 CYS A N 1
ATOM 4668 C CA . CYS A 1 602 ? 29.979 -13.942 -18.840 1.00 84.44 602 CYS A CA 1
ATOM 4669 C C . CYS A 1 602 ? 29.715 -12.537 -18.278 1.00 84.44 602 CYS A C 1
ATOM 4671 O O . CYS A 1 602 ? 29.514 -12.394 -17.071 1.00 84.44 602 CYS A O 1
ATOM 4673 N N . GLY A 1 603 ? 29.698 -11.520 -19.142 1.00 83.50 603 GLY A N 1
ATOM 4674 C CA . GLY A 1 603 ? 29.413 -10.128 -18.811 1.00 83.50 603 GLY A CA 1
ATOM 4675 C C . GLY A 1 603 ? 27.923 -9.799 -18.657 1.00 83.50 603 GLY A C 1
ATOM 4676 O O . GLY A 1 603 ? 27.582 -8.640 -18.428 1.00 83.50 603 GLY A O 1
ATOM 4677 N N . GLY A 1 604 ? 27.033 -10.786 -18.810 1.00 78.38 604 GLY A N 1
ATOM 4678 C CA . GLY A 1 604 ? 25.585 -10.640 -18.633 1.00 78.38 604 GLY A CA 1
ATOM 4679 C C . GLY A 1 604 ? 24.863 -9.851 -19.733 1.00 78.38 604 GLY A C 1
ATOM 4680 O O . GLY A 1 604 ? 23.705 -9.496 -19.536 1.00 78.38 604 GLY A O 1
ATOM 4681 N N . GLY A 1 605 ? 25.524 -9.557 -20.858 1.00 83.75 605 GLY A N 1
ATOM 4682 C CA . GLY A 1 605 ? 24.964 -8.806 -21.987 1.00 83.75 605 GLY A CA 1
ATOM 4683 C C . GLY A 1 605 ? 24.812 -9.650 -23.254 1.00 83.75 605 GLY A C 1
ATOM 4684 O O . GLY A 1 605 ? 24.925 -10.875 -23.232 1.00 83.75 605 GLY A O 1
ATOM 4685 N N . SER A 1 606 ? 24.560 -8.991 -24.388 1.00 85.00 606 SER A N 1
ATOM 4686 C CA . SER A 1 606 ? 24.417 -9.654 -25.692 1.00 85.00 606 SER A CA 1
ATOM 4687 C C . SER A 1 606 ? 25.567 -9.340 -26.649 1.00 85.00 606 SER A C 1
ATOM 4689 O O . SER A 1 606 ? 26.015 -8.192 -26.725 1.00 85.00 606 SER A O 1
ATOM 4691 N N . TYR A 1 607 ? 25.955 -10.333 -27.450 1.00 88.56 607 TYR A N 1
ATOM 4692 C CA . TYR A 1 607 ? 26.868 -10.178 -28.580 1.00 88.56 607 TYR A CA 1
ATOM 4693 C C . TYR A 1 607 ? 26.119 -10.002 -29.904 1.00 88.56 607 TYR A C 1
ATOM 4695 O O . TYR A 1 607 ? 25.210 -10.772 -30.230 1.00 88.56 607 TYR A O 1
ATOM 4703 N N . LEU A 1 608 ? 26.537 -9.014 -30.698 1.00 88.25 608 LEU A N 1
ATOM 4704 C CA . LEU A 1 608 ? 26.000 -8.738 -32.031 1.00 88.25 608 LEU A CA 1
ATOM 4705 C C . LEU A 1 608 ? 27.130 -8.566 -33.060 1.00 88.25 608 LEU A C 1
ATOM 4707 O O . LEU A 1 608 ? 28.190 -8.018 -32.766 1.00 88.25 608 LEU A O 1
ATOM 4711 N N . TYR A 1 609 ? 26.888 -9.023 -34.292 1.00 87.75 609 TYR A N 1
ATOM 4712 C CA . TYR A 1 609 ? 27.842 -8.940 -35.404 1.00 87.75 609 TYR A CA 1
ATOM 4713 C C . TYR A 1 609 ? 27.214 -8.337 -36.665 1.00 87.75 609 TYR A C 1
ATOM 4715 O O . TYR A 1 609 ? 26.065 -8.641 -36.996 1.00 87.75 609 TYR A O 1
ATOM 4723 N N . THR A 1 610 ? 27.964 -7.503 -37.397 1.00 83.94 610 THR A N 1
ATOM 4724 C CA . THR A 1 610 ? 27.494 -6.891 -38.653 1.00 83.94 610 THR A CA 1
ATOM 4725 C C . THR A 1 610 ? 28.604 -6.571 -39.657 1.00 83.94 610 THR A C 1
ATOM 4727 O O . THR A 1 610 ? 29.674 -6.094 -39.299 1.00 83.94 610 THR A O 1
ATOM 4730 N N . ASN A 1 611 ? 28.323 -6.706 -40.955 1.00 71.88 611 ASN A N 1
ATOM 4731 C CA . ASN A 1 611 ? 29.286 -6.446 -42.036 1.00 71.88 611 ASN A CA 1
ATOM 4732 C C . ASN A 1 611 ? 29.312 -4.966 -42.494 1.00 71.88 611 ASN A C 1
ATOM 4734 O O . ASN A 1 611 ? 29.501 -4.720 -43.677 1.00 71.88 611 ASN A O 1
ATOM 4738 N N . LEU A 1 612 ? 29.124 -3.990 -41.590 1.00 72.81 612 LEU A N 1
ATOM 4739 C CA . LEU A 1 612 ? 29.169 -2.512 -41.779 1.00 72.81 612 LEU A CA 1
ATOM 4740 C C . LEU A 1 612 ? 27.814 -1.789 -41.940 1.00 72.81 612 LEU A C 1
ATOM 4742 O O . LEU A 1 612 ? 27.637 -0.724 -41.360 1.00 72.81 612 LEU A O 1
ATOM 4746 N N . THR A 1 613 ? 26.828 -2.328 -42.668 1.00 70.50 613 THR A N 1
ATOM 4747 C CA . THR A 1 613 ? 25.615 -1.550 -43.041 1.00 70.50 613 THR A CA 1
ATOM 4748 C C . THR A 1 613 ? 24.600 -1.342 -41.904 1.00 70.50 613 THR A C 1
ATOM 4750 O O . THR A 1 613 ? 23.785 -0.429 -41.979 1.00 70.50 613 THR A O 1
ATOM 4753 N N . ASN A 1 614 ? 24.647 -2.159 -40.845 1.00 79.94 614 ASN A N 1
ATOM 4754 C CA . ASN A 1 614 ? 23.640 -2.144 -39.769 1.00 79.94 614 ASN A CA 1
ATOM 4755 C C . ASN A 1 614 ? 24.200 -1.740 -38.393 1.00 79.94 614 ASN A C 1
ATOM 4757 O O . ASN A 1 614 ? 23.530 -1.969 -37.388 1.00 79.94 614 ASN A O 1
ATOM 4761 N N . LEU A 1 615 ? 25.420 -1.188 -38.318 1.00 85.06 615 LEU A N 1
ATOM 4762 C CA . LEU A 1 615 ? 26.062 -0.886 -37.028 1.00 85.06 615 LEU A CA 1
ATOM 4763 C C . LEU A 1 615 ? 25.241 0.110 -36.199 1.00 85.06 615 LEU A C 1
ATOM 4765 O O . LEU A 1 615 ? 24.939 -0.161 -35.041 1.00 85.06 615 LEU A O 1
ATOM 4769 N N . THR A 1 616 ? 24.784 1.198 -36.820 1.00 84.06 616 THR A N 1
ATOM 4770 C CA . THR A 1 616 ? 23.921 2.192 -36.167 1.00 84.06 616 THR A CA 1
ATOM 4771 C C . THR A 1 616 ? 22.630 1.567 -35.635 1.00 84.06 616 THR A C 1
ATOM 4773 O O . THR A 1 616 ? 22.240 1.845 -34.511 1.00 84.06 616 THR A O 1
ATOM 4776 N N . THR A 1 617 ? 21.989 0.661 -36.381 1.00 80.75 617 THR A N 1
ATOM 4777 C CA . THR A 1 617 ? 20.756 -0.013 -35.929 1.00 80.75 617 THR A CA 1
ATOM 4778 C C . THR A 1 617 ? 20.994 -0.944 -34.739 1.00 80.75 617 THR A C 1
ATOM 4780 O O . THR A 1 617 ? 20.149 -1.031 -33.853 1.00 80.75 617 THR A O 1
ATOM 4783 N N . ILE A 1 618 ? 22.143 -1.624 -34.691 1.00 84.62 618 ILE A N 1
ATOM 4784 C CA . ILE A 1 618 ? 22.540 -2.432 -33.528 1.00 84.62 618 ILE A CA 1
ATOM 4785 C C . ILE A 1 618 ? 22.714 -1.538 -32.298 1.00 84.62 618 ILE A C 1
ATOM 4787 O O . ILE A 1 618 ? 22.171 -1.841 -31.238 1.00 84.62 618 ILE A O 1
ATOM 4791 N N . TYR A 1 619 ? 23.401 -0.408 -32.460 1.00 89.06 619 TYR A N 1
ATOM 4792 C CA . TYR A 1 619 ? 23.604 0.575 -31.398 1.00 89.06 619 TYR A CA 1
ATOM 4793 C C . TYR A 1 619 ? 22.290 1.164 -30.890 1.00 89.06 619 TYR A C 1
ATOM 4795 O O . TYR A 1 619 ? 22.102 1.256 -29.683 1.00 89.06 619 TYR A O 1
ATOM 4803 N N . GLN A 1 620 ? 21.357 1.487 -31.789 1.00 79.44 620 GLN A N 1
ATOM 4804 C CA . GLN A 1 620 ? 20.004 1.925 -31.432 1.00 79.44 620 GLN A CA 1
ATOM 4805 C C . GLN A 1 620 ? 19.267 0.869 -30.597 1.00 79.44 620 GLN A C 1
ATOM 4807 O O . GLN A 1 620 ? 18.635 1.210 -29.602 1.00 79.44 620 GLN A O 1
ATOM 4812 N N . GLY A 1 621 ? 19.367 -0.410 -30.977 1.00 70.88 621 GLY A N 1
ATOM 4813 C CA . GLY A 1 621 ? 18.755 -1.516 -30.238 1.00 70.88 621 GLY A CA 1
ATOM 4814 C C . GLY A 1 621 ? 19.310 -1.661 -28.821 1.00 70.88 621 GLY A C 1
ATOM 4815 O O . GLY A 1 621 ? 18.534 -1.703 -27.870 1.00 70.88 621 GLY A O 1
ATOM 4816 N N . ILE A 1 622 ? 20.639 -1.665 -28.674 1.00 78.38 622 ILE A N 1
ATOM 4817 C CA . ILE A 1 622 ? 21.290 -1.774 -27.35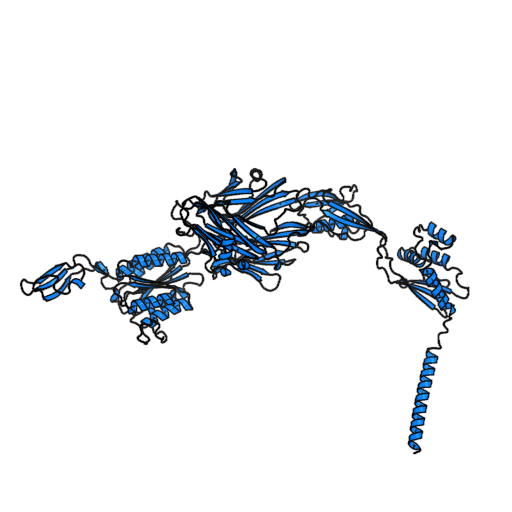8 1.00 78.38 622 ILE A CA 1
ATOM 4818 C C . ILE A 1 622 ? 21.030 -0.516 -26.513 1.00 78.38 622 ILE A C 1
ATOM 4820 O O . ILE A 1 622 ? 20.747 -0.617 -25.323 1.00 78.38 622 ILE A O 1
ATOM 4824 N N . ALA A 1 623 ? 21.077 0.679 -27.111 1.00 78.81 623 ALA A N 1
ATOM 4825 C CA . ALA A 1 623 ? 20.757 1.926 -26.416 1.00 78.81 623 ALA A CA 1
ATOM 4826 C C . ALA A 1 623 ? 19.312 1.922 -25.896 1.00 78.81 623 ALA A C 1
ATOM 4828 O O . ALA A 1 623 ? 19.077 2.291 -24.748 1.00 78.81 623 ALA A O 1
ATOM 4829 N N . ALA A 1 624 ? 18.354 1.455 -26.703 1.00 69.75 624 ALA A N 1
ATOM 4830 C CA . ALA A 1 624 ? 16.960 1.317 -26.293 1.00 69.75 624 ALA A CA 1
ATOM 4831 C C . ALA A 1 624 ? 16.782 0.283 -25.169 1.00 69.75 624 ALA A C 1
ATOM 4833 O O . ALA A 1 624 ? 16.017 0.522 -24.238 1.00 69.75 624 ALA A O 1
ATOM 4834 N N . GLU A 1 625 ? 17.506 -0.836 -25.223 1.00 70.12 625 GLU A N 1
ATOM 4835 C CA . GLU A 1 625 ? 17.532 -1.837 -24.154 1.00 70.12 625 GLU A CA 1
ATOM 4836 C C . GLU A 1 625 ? 18.047 -1.230 -22.839 1.00 70.12 625 GLU A C 1
ATOM 4838 O O . GLU A 1 625 ? 17.370 -1.310 -21.814 1.00 70.12 625 GLU A O 1
ATOM 4843 N N . ILE A 1 626 ? 19.184 -0.529 -22.879 1.00 75.31 626 ILE A N 1
ATOM 4844 C CA . ILE A 1 626 ? 19.766 0.176 -21.726 1.00 75.31 626 ILE A CA 1
ATOM 4845 C C . ILE A 1 626 ? 18.805 1.230 -21.172 1.00 75.31 626 ILE A C 1
ATOM 4847 O O . ILE A 1 626 ? 18.635 1.330 -19.957 1.00 75.31 626 ILE A O 1
ATOM 4851 N N . VAL A 1 627 ? 18.161 2.009 -22.042 1.00 69.56 627 VAL A N 1
ATOM 4852 C CA . VAL A 1 627 ? 17.161 3.006 -21.646 1.00 69.56 627 VAL A CA 1
ATOM 4853 C C . VAL A 1 627 ? 15.968 2.330 -20.968 1.00 69.56 627 VAL A C 1
ATOM 4855 O O . VAL A 1 627 ? 15.554 2.784 -19.903 1.00 69.56 627 VAL A O 1
ATOM 4858 N N . ASN A 1 628 ? 15.481 1.206 -21.495 1.00 61.00 628 ASN A N 1
ATOM 4859 C CA . ASN A 1 628 ? 14.378 0.454 -20.899 1.00 61.00 628 ASN A CA 1
ATOM 4860 C C . ASN A 1 628 ? 14.730 -0.091 -19.503 1.00 61.00 628 ASN A C 1
ATOM 4862 O O . ASN A 1 628 ? 13.954 0.069 -18.565 1.00 61.00 628 ASN A O 1
ATOM 4866 N N . PHE A 1 629 ? 15.936 -0.642 -19.334 1.00 59.41 629 PHE A N 1
ATOM 4867 C CA . PHE A 1 629 ? 16.460 -1.052 -18.024 1.00 59.41 629 PHE A CA 1
ATOM 4868 C C . PHE A 1 629 ? 16.718 0.126 -17.072 1.00 59.41 629 PHE A C 1
ATOM 4870 O O . PHE A 1 629 ? 16.795 -0.065 -15.859 1.00 59.41 629 PHE A O 1
ATOM 4877 N N . SER A 1 630 ? 16.875 1.346 -17.598 1.00 60.62 630 SER A N 1
ATOM 4878 C CA . SER A 1 630 ? 17.146 2.544 -16.797 1.00 60.62 630 SER A CA 1
ATOM 4879 C C . SER A 1 630 ? 15.907 3.111 -16.099 1.00 60.62 630 SER A C 1
ATOM 4881 O O . SER A 1 630 ? 16.062 3.868 -15.131 1.00 60.62 630 SER A O 1
ATOM 4883 N N . TYR A 1 631 ? 14.706 2.751 -16.568 1.00 56.78 631 TYR A N 1
ATOM 4884 C CA . TYR A 1 631 ? 13.434 3.164 -15.981 1.00 56.78 631 TYR A CA 1
ATOM 4885 C C . TYR A 1 631 ? 13.046 2.240 -14.822 1.00 56.78 631 TYR A C 1
ATOM 4887 O O . TYR A 1 631 ? 13.085 1.017 -14.925 1.00 56.78 631 TYR A O 1
ATOM 4895 N N . SER A 1 632 ? 12.658 2.818 -13.689 1.00 53.62 632 SER A N 1
ATOM 4896 C CA . SER A 1 632 ? 12.081 2.078 -12.560 1.00 53.62 632 SER A CA 1
ATOM 4897 C C . SER A 1 632 ? 11.068 2.982 -11.861 1.00 53.62 632 SER A C 1
ATOM 4899 O O . SER A 1 632 ? 11.384 3.612 -10.855 1.00 53.62 632 SER A O 1
ATOM 4901 N N . ALA A 1 633 ? 9.881 3.120 -12.454 1.00 57.38 633 ALA A N 1
ATOM 4902 C CA . ALA A 1 633 ? 8.776 3.899 -11.900 1.00 57.38 633 ALA A CA 1
ATOM 4903 C C . ALA A 1 633 ? 7.431 3.276 -12.296 1.00 57.38 633 ALA A C 1
ATOM 4905 O O . ALA A 1 633 ? 7.359 2.526 -13.269 1.00 57.38 633 ALA A O 1
ATOM 4906 N N . GLN A 1 634 ? 6.367 3.593 -11.561 1.00 51.81 634 GLN A N 1
ATOM 4907 C CA . GLN A 1 634 ? 5.005 3.125 -11.868 1.00 51.81 634 GLN A CA 1
ATOM 4908 C C . GLN A 1 634 ? 4.267 3.993 -12.912 1.00 51.81 634 GLN A C 1
ATOM 4910 O O . GLN A 1 634 ? 3.280 3.544 -13.497 1.00 51.81 634 GLN A O 1
ATOM 4915 N N . THR A 1 635 ? 4.751 5.218 -13.168 1.00 57.19 635 THR A N 1
ATOM 4916 C CA . THR A 1 635 ? 4.090 6.283 -13.953 1.00 57.19 635 THR A CA 1
ATOM 4917 C C . THR A 1 635 ? 4.330 6.191 -15.458 1.00 57.19 635 THR A C 1
ATOM 4919 O O . THR A 1 635 ? 5.462 6.080 -15.896 1.00 57.19 635 THR A O 1
ATOM 4922 N N . VAL A 1 636 ? 3.304 6.365 -16.290 1.00 56.06 636 VAL A N 1
ATOM 4923 C CA . VAL A 1 636 ? 3.430 6.264 -17.755 1.00 56.06 636 VAL A CA 1
ATOM 4924 C C . VAL A 1 636 ? 3.061 7.587 -18.435 1.00 56.06 636 VAL A C 1
ATOM 4926 O O . VAL A 1 636 ? 2.032 8.183 -18.169 1.00 56.06 636 VAL A O 1
ATOM 4929 N N . GLU A 1 637 ? 3.836 8.013 -19.418 1.00 49.31 637 GLU A N 1
ATOM 4930 C CA . GLU A 1 637 ? 3.473 8.994 -20.439 1.00 49.31 637 GLU A CA 1
ATOM 4931 C C . GLU A 1 637 ? 3.392 8.256 -21.784 1.00 49.31 637 GLU A C 1
ATOM 4933 O O . GLU A 1 637 ? 4.180 7.353 -22.074 1.00 49.31 637 GLU A O 1
ATOM 4938 N N . SER A 1 638 ? 2.389 8.592 -22.593 1.00 42.62 638 SER A N 1
ATOM 4939 C CA . SER A 1 638 ? 2.262 8.086 -23.958 1.00 42.62 638 SER A CA 1
ATOM 4940 C C . SER A 1 638 ? 2.696 9.173 -24.928 1.00 42.62 638 SER A C 1
ATOM 4942 O O . SER A 1 638 ? 2.153 10.275 -24.913 1.00 42.62 638 SER A O 1
ATOM 4944 N N . LEU A 1 639 ? 3.606 8.842 -25.845 1.00 41.06 639 LEU A N 1
ATOM 4945 C CA . LEU A 1 639 ? 3.958 9.705 -26.980 1.00 41.06 639 LEU A CA 1
ATOM 4946 C C . LEU A 1 639 ? 2.842 9.771 -28.048 1.00 41.06 639 LEU A C 1
ATOM 4948 O O . LEU A 1 639 ? 3.003 10.443 -29.069 1.00 41.06 639 LEU A O 1
ATOM 4952 N N . ILE A 1 640 ? 1.718 9.065 -27.852 1.00 41.66 640 ILE A N 1
ATOM 4953 C CA . ILE A 1 640 ? 0.625 8.966 -28.825 1.00 41.66 640 ILE A CA 1
ATOM 4954 C C . ILE A 1 640 ? -0.747 9.037 -28.123 1.00 41.66 640 ILE A C 1
ATOM 4956 O O . ILE A 1 640 ? -1.129 8.147 -27.367 1.00 41.66 640 ILE A O 1
ATOM 4960 N N . ASP A 1 641 ? -1.534 10.060 -28.459 1.00 42.50 641 ASP A N 1
ATOM 4961 C CA . ASP A 1 641 ? -2.910 10.354 -27.998 1.00 42.50 641 ASP A CA 1
ATOM 4962 C C . ASP A 1 641 ? -3.996 9.295 -28.366 1.00 42.50 641 ASP A C 1
ATOM 4964 O O . ASP A 1 641 ? -5.178 9.623 -28.464 1.00 42.50 641 ASP A O 1
ATOM 4968 N N . LEU A 1 642 ? -3.660 8.026 -28.648 1.00 49.50 642 LEU A N 1
ATOM 4969 C CA . LEU A 1 642 ? -4.563 7.102 -29.370 1.00 49.50 642 LEU A CA 1
ATOM 4970 C C . LEU A 1 642 ? -4.625 5.652 -28.850 1.00 49.50 642 LEU A C 1
ATOM 4972 O O . LEU A 1 642 ? -4.814 4.732 -29.645 1.00 49.50 642 LEU A O 1
ATOM 4976 N N . VAL A 1 643 ? -4.549 5.415 -27.538 1.00 60.81 643 VAL A N 1
ATOM 4977 C CA . VAL A 1 643 ? -4.953 4.110 -26.975 1.00 60.81 643 VAL A CA 1
ATOM 4978 C C . VAL A 1 643 ? -6.326 4.257 -26.319 1.00 60.81 643 VAL A C 1
ATOM 4980 O O . VAL A 1 643 ? -6.445 4.735 -25.198 1.00 60.81 643 VAL A O 1
ATOM 4983 N N . ASN A 1 644 ? -7.382 3.896 -27.056 1.00 74.00 644 ASN A N 1
ATOM 4984 C CA . ASN A 1 644 ? -8.747 3.864 -26.531 1.00 74.00 644 ASN A CA 1
ATOM 4985 C C . ASN A 1 644 ? -8.977 2.523 -25.818 1.00 74.00 644 ASN A C 1
ATOM 4987 O O . ASN A 1 644 ? -9.441 1.563 -26.439 1.00 74.00 644 ASN A O 1
ATOM 4991 N N . THR A 1 645 ? -8.579 2.452 -24.550 1.00 87.56 645 THR A N 1
ATOM 4992 C CA . THR A 1 645 ? -8.745 1.278 -23.684 1.00 87.56 645 THR A CA 1
ATOM 4993 C C . THR A 1 645 ? -9.609 1.608 -22.478 1.00 87.56 645 THR A C 1
ATOM 4995 O O . THR A 1 645 ? -9.597 2.734 -21.982 1.00 87.56 645 THR A O 1
ATOM 4998 N N . SER A 1 646 ? -10.348 0.614 -21.994 1.00 92.88 646 SER A N 1
ATOM 4999 C CA . SER A 1 646 ? -11.137 0.740 -20.773 1.00 92.88 646 SER A CA 1
ATOM 5000 C C . SER A 1 646 ? -11.093 -0.559 -19.976 1.00 92.88 646 SER A C 1
ATOM 5002 O O . SER A 1 646 ? -11.278 -1.635 -20.534 1.00 92.88 646 SER A O 1
ATOM 5004 N N . LEU A 1 647 ? -10.852 -0.468 -18.675 1.00 95.56 647 LEU A N 1
ATOM 5005 C CA . LEU A 1 647 ? -11.110 -1.524 -17.700 1.00 95.56 647 LEU A CA 1
ATOM 5006 C C . LEU A 1 647 ? -12.380 -1.124 -16.949 1.00 95.56 647 LEU A C 1
ATOM 5008 O O . LEU A 1 647 ? -12.455 -0.001 -16.454 1.00 95.56 647 LEU A O 1
ATOM 5012 N N . PHE A 1 648 ? -13.386 -1.989 -16.899 1.00 96.12 648 PHE A N 1
ATOM 5013 C CA . PHE A 1 648 ? -14.673 -1.654 -16.292 1.00 96.12 648 PHE A CA 1
ATOM 5014 C C . PHE A 1 648 ? -14.678 -1.973 -14.788 1.00 96.12 648 PHE A C 1
ATOM 5016 O O . PHE A 1 648 ? -14.071 -2.949 -14.340 1.00 96.12 648 PHE A O 1
ATOM 5023 N N . SER A 1 649 ? -15.355 -1.119 -14.010 1.00 94.50 649 SER A N 1
ATOM 5024 C CA . SER A 1 649 ? -15.419 -1.132 -12.536 1.00 94.50 649 SER A CA 1
ATOM 5025 C C . SER A 1 649 ? -16.240 -2.287 -11.945 1.00 94.50 649 SER A C 1
ATOM 5027 O O . SER A 1 649 ? -16.289 -2.441 -10.729 1.00 94.50 649 SER A O 1
ATOM 5029 N N . ASP A 1 650 ? -16.880 -3.096 -12.789 1.00 95.31 650 ASP A N 1
ATOM 5030 C CA . ASP A 1 650 ? -17.572 -4.338 -12.435 1.00 95.31 650 ASP A CA 1
ATOM 5031 C C . ASP A 1 650 ? -16.638 -5.561 -12.421 1.00 95.31 650 ASP A C 1
ATOM 5033 O O . ASP A 1 650 ? -17.084 -6.671 -12.135 1.00 95.31 650 ASP A O 1
ATOM 5037 N N . SER A 1 651 ? -15.350 -5.376 -12.724 1.00 97.31 651 SER A N 1
ATOM 5038 C CA . SER A 1 651 ? -14.322 -6.413 -12.624 1.00 97.31 651 SER A CA 1
ATOM 5039 C C . SER A 1 651 ? -13.980 -6.715 -11.158 1.00 97.31 651 SER A C 1
ATOM 5041 O O . SER A 1 651 ? -13.822 -5.808 -10.344 1.00 97.31 651 SER A O 1
ATOM 5043 N N . TYR A 1 652 ? -13.799 -7.990 -10.803 1.00 96.75 652 TYR A N 1
ATOM 5044 C CA . TYR A 1 652 ? -13.533 -8.391 -9.417 1.00 96.75 652 TYR A CA 1
ATOM 5045 C C . TYR A 1 652 ? -12.756 -9.704 -9.291 1.00 96.75 652 TYR A C 1
ATOM 5047 O O . TYR A 1 652 ? -12.699 -10.534 -10.200 1.00 96.75 652 TYR A O 1
ATOM 5055 N N . ILE A 1 653 ? -12.203 -9.929 -8.101 1.00 96.88 653 ILE A N 1
ATOM 5056 C CA . ILE A 1 653 ? -11.6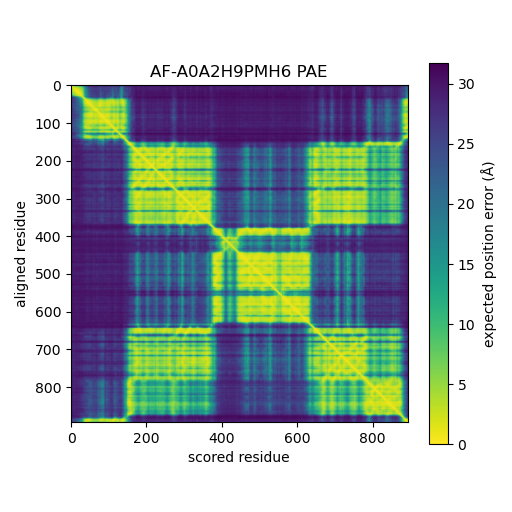34 -11.201 -7.659 1.00 96.88 653 ILE A CA 1
ATOM 5057 C C . ILE A 1 653 ? -12.449 -11.695 -6.469 1.00 96.88 653 ILE A C 1
ATOM 5059 O O . ILE A 1 653 ? -12.506 -11.025 -5.444 1.00 96.88 653 ILE A O 1
ATOM 5063 N N . ASN A 1 654 ? -13.037 -12.883 -6.587 1.00 96.12 654 ASN A N 1
ATOM 5064 C CA . ASN A 1 654 ? -13.749 -13.551 -5.500 1.00 96.12 654 ASN A CA 1
ATOM 5065 C C . ASN A 1 654 ? -12.910 -14.682 -4.934 1.00 96.12 654 ASN A C 1
ATOM 5067 O O . ASN A 1 654 ? -12.357 -15.488 -5.687 1.00 96.12 654 ASN A O 1
ATOM 5071 N N . PHE A 1 655 ? -12.896 -14.809 -3.617 1.00 95.06 655 PHE A N 1
ATOM 5072 C CA . PHE A 1 655 ? -12.239 -15.905 -2.935 1.00 95.06 655 PHE A CA 1
ATOM 5073 C C . PHE A 1 655 ? -13.035 -16.388 -1.729 1.00 95.06 655 PHE A C 1
ATOM 5075 O O . PHE A 1 655 ? -13.768 -15.636 -1.100 1.00 95.06 655 PHE A O 1
ATOM 5082 N N . SER A 1 656 ? -12.861 -17.665 -1.397 1.00 94.88 656 SER A N 1
ATOM 5083 C CA . SER A 1 656 ? -13.339 -18.226 -0.132 1.00 94.88 656 SER A CA 1
ATOM 5084 C C . SER A 1 656 ? -12.160 -18.765 0.657 1.00 94.88 656 SER A C 1
ATOM 5086 O O . SER A 1 656 ? -11.254 -19.364 0.066 1.00 94.88 656 SER A O 1
ATOM 5088 N N . TYR A 1 657 ? -12.181 -18.617 1.972 1.00 92.25 657 TYR A N 1
ATOM 5089 C CA . TYR A 1 657 ? -11.087 -18.982 2.857 1.00 92.25 657 TYR A CA 1
ATOM 5090 C C . TYR A 1 657 ? -11.605 -19.538 4.183 1.00 92.25 657 TYR A C 1
ATOM 5092 O O . TYR A 1 657 ? -12.756 -19.352 4.558 1.00 92.25 657 TYR A O 1
ATOM 5100 N N . THR A 1 658 ? -10.741 -20.258 4.892 1.00 90.94 658 THR A N 1
ATOM 5101 C CA . THR A 1 658 ? -10.985 -20.679 6.273 1.00 90.94 658 THR A CA 1
ATOM 5102 C C . THR A 1 658 ? -10.303 -19.666 7.198 1.00 90.94 658 THR A C 1
ATOM 5104 O O . THR A 1 658 ? -9.065 -19.614 7.170 1.00 90.94 658 THR A O 1
ATOM 5107 N N . PRO A 1 659 ? -11.051 -18.855 7.973 1.00 83.31 659 PRO A N 1
ATOM 5108 C CA . PRO A 1 659 ? -10.479 -17.830 8.845 1.00 83.31 659 PRO A CA 1
ATOM 5109 C C . PRO A 1 659 ? -9.532 -18.413 9.899 1.00 83.31 659 PRO A C 1
ATOM 5111 O O . PRO A 1 659 ? -9.728 -19.525 10.393 1.00 83.31 659 PRO A O 1
ATOM 5114 N N . THR A 1 660 ? -8.495 -17.658 10.260 1.00 70.19 660 THR A N 1
ATOM 5115 C CA . THR A 1 660 ? -7.576 -18.001 11.362 1.00 70.19 660 THR A CA 1
ATOM 5116 C C . THR A 1 660 ? -8.122 -17.621 12.741 1.00 70.19 660 THR A C 1
ATOM 5118 O O . THR A 1 660 ? -7.711 -18.226 13.731 1.00 70.19 660 THR A O 1
ATOM 5121 N N . LEU A 1 661 ? -9.059 -16.671 12.808 1.00 66.06 661 LEU A N 1
ATOM 5122 C CA . LEU A 1 661 ? -9.839 -16.319 13.995 1.00 66.06 661 LEU A CA 1
ATOM 5123 C C . LEU A 1 661 ? -11.329 -16.317 13.640 1.00 66.06 661 LEU A C 1
ATOM 5125 O O . LEU A 1 661 ? -11.692 -15.876 12.552 1.00 66.06 661 LEU A O 1
ATOM 5129 N N . ASN A 1 662 ? -12.172 -16.772 14.566 1.00 58.47 662 ASN A N 1
ATOM 5130 C CA . ASN A 1 662 ? -13.616 -16.553 14.474 1.00 58.47 662 ASN A CA 1
ATOM 5131 C C . ASN A 1 662 ? -13.870 -15.077 14.809 1.00 58.47 662 ASN A C 1
ATOM 5133 O O . ASN A 1 662 ? -13.484 -14.640 15.895 1.00 58.47 662 ASN A O 1
ATOM 5137 N N . GLN A 1 663 ? -14.444 -14.309 13.880 1.00 59.31 663 GLN A N 1
ATOM 5138 C CA . GLN A 1 663 ? -14.696 -12.876 14.078 1.00 59.31 663 GLN A CA 1
ATOM 5139 C C . GLN A 1 663 ? -15.966 -12.647 14.915 1.00 59.31 663 GLN A C 1
ATOM 5141 O O . GLN A 1 663 ? -16.092 -11.619 15.582 1.00 59.31 663 GLN A O 1
ATOM 5146 N N . GLU A 1 664 ? -16.864 -13.632 14.969 1.00 54.38 664 GLU A N 1
ATOM 5147 C CA . GLU A 1 664 ? -18.079 -13.584 15.783 1.00 54.38 664 GLU A CA 1
ATOM 5148 C C . GLU A 1 664 ? -17.832 -13.895 17.273 1.00 54.38 664 GLU A C 1
ATOM 5150 O O . GLU A 1 664 ? -17.985 -15.027 17.743 1.00 54.38 664 GLU A O 1
ATOM 5155 N N . GLU A 1 665 ? -17.524 -12.865 18.064 1.00 58.22 665 GLU A N 1
ATOM 5156 C CA . GLU A 1 665 ? -17.745 -12.909 19.513 1.00 58.22 665 GLU A CA 1
ATOM 5157 C C . GLU A 1 665 ? -19.057 -12.206 19.878 1.00 58.22 665 GLU A C 1
ATOM 5159 O O . GLU A 1 665 ? -19.220 -10.997 19.713 1.00 58.22 665 GLU A O 1
ATOM 5164 N N . TYR A 1 666 ? -20.007 -12.978 20.411 1.00 59.75 666 TYR A N 1
ATOM 5165 C CA . TYR A 1 666 ? -21.259 -12.448 20.948 1.00 59.75 666 TYR A CA 1
ATOM 5166 C C . TYR A 1 666 ? -20.983 -11.399 22.037 1.00 59.75 666 TYR A C 1
ATOM 5168 O O . TYR A 1 666 ? -20.266 -11.678 22.997 1.00 59.75 666 TYR A O 1
ATOM 5176 N N . GLY A 1 667 ? -21.611 -10.223 21.927 1.00 68.31 667 GLY A N 1
ATOM 5177 C CA . GLY A 1 667 ? -21.487 -9.150 22.921 1.00 68.31 667 GLY A CA 1
ATOM 5178 C C . GLY A 1 667 ? -20.359 -8.148 22.659 1.00 68.31 667 GLY A C 1
ATOM 5179 O O . GLY A 1 667 ? -19.990 -7.417 23.580 1.00 68.31 667 GLY A O 1
ATOM 5180 N N . ARG A 1 668 ? -19.841 -8.078 21.425 1.00 78.12 668 ARG A N 1
ATOM 5181 C CA . ARG A 1 668 ? -18.914 -7.031 20.976 1.00 78.12 668 ARG A CA 1
ATOM 5182 C C . ARG A 1 668 ? -19.427 -6.303 19.735 1.00 78.12 668 ARG A C 1
ATOM 5184 O O . ARG A 1 668 ? -20.165 -6.881 18.943 1.00 78.12 668 ARG A O 1
ATOM 5191 N N . ILE A 1 669 ? -19.017 -5.047 19.562 1.00 76.50 669 ILE A N 1
ATOM 5192 C CA . ILE A 1 669 ? -19.281 -4.253 18.350 1.00 76.50 669 ILE A CA 1
ATOM 5193 C C . ILE A 1 669 ? -17.962 -3.774 17.726 1.00 76.50 669 ILE A C 1
ATOM 5195 O O . ILE A 1 669 ? -17.064 -3.363 18.465 1.00 76.50 669 ILE A O 1
ATOM 5199 N N . PRO A 1 670 ? -17.813 -3.822 16.389 1.00 78.38 670 PRO A N 1
ATOM 5200 C CA . PRO A 1 670 ? -16.571 -3.443 15.716 1.00 78.38 670 PRO A CA 1
ATOM 5201 C C . PRO A 1 670 ? -16.450 -1.923 15.623 1.00 78.38 670 PRO A C 1
ATOM 5203 O O . PRO A 1 670 ? -17.376 -1.300 15.120 1.00 78.38 670 PRO A O 1
ATOM 5206 N N . ILE A 1 671 ? -15.335 -1.331 16.048 1.00 77.81 671 ILE A N 1
ATOM 5207 C CA . ILE A 1 671 ? -14.966 0.084 15.861 1.00 77.81 671 ILE A CA 1
ATOM 5208 C C . ILE A 1 671 ? -13.683 0.185 15.029 1.00 77.81 671 ILE A C 1
ATOM 5210 O O . ILE A 1 671 ? -12.801 -0.659 15.176 1.00 77.81 671 ILE A O 1
ATOM 5214 N N . THR A 1 672 ? -13.567 1.204 14.177 1.00 81.81 672 THR A N 1
ATOM 5215 C CA . THR A 1 672 ? -12.367 1.463 13.363 1.00 81.81 672 THR A CA 1
ATOM 5216 C C . THR A 1 672 ? -11.611 2.664 13.915 1.00 81.81 672 THR A C 1
ATOM 5218 O O . THR A 1 672 ? -12.204 3.714 14.145 1.00 81.81 672 THR A O 1
ATOM 5221 N N . ILE A 1 673 ? -10.307 2.499 14.130 1.00 81.25 673 ILE A N 1
ATOM 5222 C CA . ILE A 1 673 ? -9.409 3.500 14.707 1.00 81.25 673 ILE A CA 1
ATOM 5223 C C . ILE A 1 673 ? -8.254 3.747 13.733 1.00 81.25 673 ILE A C 1
ATOM 5225 O O . ILE A 1 673 ? -7.668 2.807 13.187 1.00 81.25 673 ILE A O 1
ATOM 5229 N N . GLU A 1 674 ? -7.912 5.021 13.542 1.00 85.44 674 GLU A N 1
ATOM 5230 C CA . GLU A 1 674 ? -6.762 5.466 12.754 1.00 85.44 674 GLU A CA 1
ATOM 5231 C C . GLU A 1 674 ? -5.650 5.956 13.688 1.00 85.44 674 GLU A C 1
ATOM 5233 O O . GLU A 1 674 ? -5.895 6.716 14.627 1.00 85.44 674 GLU A O 1
ATOM 5238 N N . SER A 1 675 ? -4.411 5.529 13.445 1.00 87.00 675 SER A N 1
ATOM 5239 C CA . SER A 1 675 ? -3.252 6.069 14.155 1.00 87.00 675 SER A CA 1
ATOM 5240 C C . SER A 1 675 ? -2.914 7.478 13.659 1.00 87.00 675 SER A C 1
ATOM 5242 O O . SER A 1 675 ? -3.255 7.842 12.530 1.00 87.00 675 SER A O 1
ATOM 5244 N N . PRO A 1 676 ? -2.133 8.254 14.431 1.00 84.12 676 PRO A N 1
ATOM 5245 C CA . PRO A 1 676 ? -1.417 9.395 13.876 1.00 84.12 676 PRO A CA 1
ATOM 5246 C C . PRO A 1 676 ? -0.580 8.989 12.653 1.00 84.12 676 PRO A C 1
ATOM 5248 O O . PRO A 1 676 ? -0.108 7.848 12.567 1.00 84.12 676 PRO A O 1
ATOM 5251 N N . ILE A 1 677 ? -0.377 9.935 11.735 1.00 86.12 677 ILE A N 1
ATOM 5252 C CA . ILE A 1 677 ? 0.518 9.756 10.586 1.00 86.12 677 ILE A CA 1
ATOM 5253 C C . ILE A 1 677 ? 1.966 9.535 11.045 1.00 86.12 677 ILE A C 1
ATOM 5255 O O . ILE A 1 677 ? 2.409 10.090 12.058 1.00 86.12 677 ILE A O 1
ATOM 5259 N N . PHE A 1 678 ? 2.713 8.738 10.290 1.00 83.94 678 PHE A N 1
ATOM 5260 C CA . PHE A 1 678 ? 4.124 8.467 10.516 1.00 83.94 678 PHE A CA 1
ATOM 5261 C C . PHE A 1 678 ? 4.882 8.308 9.194 1.00 83.94 678 PHE A C 1
ATOM 5263 O O . PHE A 1 678 ? 4.417 7.705 8.232 1.00 83.94 678 PHE A O 1
ATOM 5270 N N . GLY A 1 679 ? 6.118 8.799 9.170 1.00 67.12 679 GLY A N 1
ATOM 5271 C CA . GLY A 1 679 ? 7.008 8.619 8.030 1.00 67.12 679 GLY A CA 1
ATOM 5272 C C . GLY A 1 679 ? 8.193 9.572 8.058 1.00 67.12 679 GLY A C 1
ATOM 5273 O O . GLY A 1 679 ? 8.089 10.714 8.504 1.00 67.12 679 GLY A O 1
ATOM 5274 N N . ASN A 1 680 ? 9.358 9.064 7.663 1.00 55.72 680 ASN A N 1
ATOM 5275 C CA . ASN A 1 680 ? 10.602 9.815 7.492 1.00 55.72 680 ASN A CA 1
ATOM 5276 C C . ASN A 1 680 ? 11.558 8.986 6.597 1.00 55.72 680 ASN A C 1
ATOM 5278 O O . ASN A 1 680 ? 11.138 8.015 5.979 1.00 55.72 680 ASN A O 1
ATOM 5282 N N . ASN A 1 681 ? 12.859 9.307 6.544 1.00 53.53 681 ASN A N 1
ATOM 5283 C CA . ASN A 1 681 ? 13.859 8.503 5.810 1.00 53.53 681 ASN A CA 1
ATOM 5284 C C . ASN A 1 681 ? 13.908 7.007 6.223 1.00 53.53 681 ASN A C 1
ATOM 5286 O O . ASN A 1 681 ? 14.480 6.197 5.496 1.00 53.53 681 ASN A O 1
ATOM 5290 N N . ILE A 1 682 ? 13.340 6.656 7.379 1.00 59.91 682 ILE A N 1
ATOM 5291 C CA . ILE A 1 682 ? 13.101 5.316 7.915 1.00 59.91 682 ILE A CA 1
ATOM 5292 C C . ILE A 1 682 ? 11.634 5.327 8.389 1.00 59.91 682 ILE A C 1
ATOM 5294 O O . ILE A 1 682 ? 11.348 5.848 9.467 1.00 59.91 682 ILE A O 1
ATOM 5298 N N . SER A 1 683 ? 10.681 4.864 7.572 1.00 81.31 683 SER A N 1
ATOM 5299 C CA . SER A 1 683 ? 9.240 4.997 7.866 1.00 81.31 683 SER A CA 1
ATOM 5300 C C . SER A 1 683 ? 8.768 4.044 8.964 1.00 81.31 683 SER A C 1
ATOM 5302 O O . SER A 1 683 ? 8.123 3.027 8.733 1.00 81.31 683 SER A O 1
ATOM 5304 N N . GLU A 1 684 ? 9.122 4.407 10.192 1.00 88.25 684 GLU A N 1
ATOM 5305 C CA . GLU A 1 684 ? 8.732 3.759 11.437 1.00 88.25 684 GLU A CA 1
ATOM 5306 C C . GLU A 1 684 ? 7.681 4.594 12.175 1.00 88.25 684 GLU A C 1
ATOM 5308 O O . GLU A 1 684 ? 7.707 5.827 12.139 1.00 88.25 684 GLU A O 1
ATOM 5313 N N . GLY A 1 685 ? 6.780 3.911 12.875 1.00 88.56 685 GLY A N 1
ATOM 5314 C CA . GLY A 1 685 ? 5.714 4.502 13.677 1.00 88.56 685 GLY A CA 1
ATOM 5315 C C . GLY A 1 685 ? 5.346 3.620 14.866 1.00 88.56 685 GLY A C 1
ATOM 5316 O O . GLY A 1 685 ? 5.941 2.563 15.090 1.00 88.56 685 GLY A O 1
ATOM 5317 N N . ASN A 1 686 ? 4.353 4.046 15.639 1.00 89.62 686 ASN A N 1
ATOM 5318 C CA . ASN A 1 686 ? 3.753 3.230 16.686 1.00 89.62 686 ASN A CA 1
ATOM 5319 C C . ASN A 1 686 ? 2.243 3.453 16.751 1.00 89.62 686 ASN A C 1
ATOM 5321 O O . ASN A 1 686 ? 1.729 4.483 16.314 1.00 89.62 686 ASN A O 1
ATOM 5325 N N . PHE A 1 687 ? 1.541 2.457 17.276 1.00 90.56 687 PHE A N 1
ATOM 5326 C CA . PHE A 1 687 ? 0.137 2.574 17.634 1.00 90.56 687 PHE A CA 1
ATOM 5327 C C . PHE A 1 687 ? -0.171 1.694 18.845 1.00 90.56 687 PHE A C 1
ATOM 5329 O O . PHE A 1 687 ? 0.474 0.665 19.070 1.00 90.56 687 PHE A O 1
ATOM 5336 N N . SER A 1 688 ? -1.173 2.102 19.619 1.00 88.12 688 SER A N 1
ATOM 5337 C CA . SER A 1 688 ? -1.564 1.426 20.851 1.00 88.12 688 SER A CA 1
ATOM 5338 C C . SER A 1 688 ? -2.876 0.679 20.672 1.00 88.12 688 SER A C 1
ATOM 5340 O O . SER A 1 688 ? -3.833 1.230 20.126 1.00 88.12 688 SER A O 1
ATOM 5342 N N . VAL A 1 689 ? -2.924 -0.560 21.156 1.00 88.38 689 VAL A N 1
ATOM 5343 C CA . VAL A 1 689 ? -4.139 -1.380 21.195 1.00 88.38 689 VAL A CA 1
ATOM 5344 C C . VAL A 1 689 ? -4.665 -1.406 22.634 1.00 88.38 689 VAL A C 1
ATOM 5346 O O . VAL A 1 689 ? -3.971 -1.929 23.512 1.00 88.38 689 VAL A O 1
ATOM 5349 N N . PRO A 1 690 ? -5.870 -0.883 22.910 1.00 84.81 690 PRO A N 1
ATOM 5350 C CA . PRO A 1 690 ? -6.431 -0.855 24.262 1.00 84.81 690 PRO A CA 1
ATOM 5351 C C . PRO A 1 690 ? -6.666 -2.242 24.884 1.00 84.81 690 PRO A C 1
ATOM 5353 O O . PRO A 1 690 ? -6.930 -3.215 24.181 1.00 84.81 690 PRO A O 1
ATOM 5356 N N . GLU A 1 691 ? -6.636 -2.336 26.222 1.00 79.62 691 GLU A N 1
ATOM 5357 C CA . GLU A 1 691 ? -6.756 -3.615 26.958 1.00 79.62 691 GLU A CA 1
ATOM 5358 C C . GLU A 1 691 ? -8.071 -4.370 26.723 1.00 79.62 691 GLU A C 1
ATOM 5360 O O . GLU A 1 691 ? -8.077 -5.599 26.736 1.00 79.62 691 GLU A O 1
ATOM 5365 N N . ASN A 1 692 ? -9.168 -3.656 26.465 1.00 76.50 692 ASN A N 1
ATOM 5366 C CA . ASN A 1 692 ? -10.499 -4.249 26.301 1.00 76.50 692 ASN A CA 1
ATOM 5367 C C . ASN A 1 692 ? -10.897 -4.478 24.830 1.00 76.50 692 ASN A C 1
ATOM 5369 O O . ASN A 1 692 ? -12.022 -4.911 24.557 1.00 76.50 692 ASN A O 1
ATOM 5373 N N . VAL A 1 693 ? -9.992 -4.203 23.885 1.00 83.62 693 VAL A N 1
ATOM 5374 C CA . VAL A 1 693 ? -10.240 -4.304 22.443 1.00 83.62 693 VAL A CA 1
ATOM 5375 C C . VAL A 1 693 ? -9.634 -5.592 21.894 1.00 83.62 693 VAL A C 1
ATOM 5377 O O . VAL A 1 693 ? -8.442 -5.852 22.053 1.00 83.62 693 VAL A O 1
ATOM 5380 N N . ILE A 1 694 ? -10.449 -6.381 21.194 1.00 83.38 694 ILE A N 1
ATOM 5381 C CA . ILE A 1 694 ? -9.965 -7.511 20.393 1.00 83.38 694 ILE A CA 1
ATOM 5382 C C . ILE A 1 694 ? -9.838 -7.047 18.950 1.00 83.38 694 ILE A C 1
ATOM 5384 O O . ILE A 1 694 ? -10.817 -6.610 18.357 1.00 83.38 694 ILE A O 1
ATOM 5388 N N . ILE A 1 695 ? -8.642 -7.138 18.377 1.00 85.44 695 ILE A N 1
ATOM 5389 C CA . ILE A 1 695 ? -8.396 -6.715 16.996 1.00 85.44 695 ILE A CA 1
ATOM 5390 C C . ILE A 1 695 ? -8.985 -7.751 16.037 1.00 85.44 695 ILE A C 1
ATOM 5392 O O . ILE A 1 695 ? -8.609 -8.923 16.079 1.00 85.44 695 ILE A O 1
ATOM 5396 N N . TYR A 1 696 ? -9.865 -7.305 15.146 1.00 81.69 696 TYR A N 1
ATOM 5397 C CA . TYR A 1 696 ? -10.387 -8.115 14.045 1.00 81.69 696 TYR A CA 1
ATOM 5398 C C . TYR A 1 696 ? -9.537 -7.962 12.787 1.00 81.69 696 TYR A C 1
ATOM 5400 O O . TYR A 1 696 ? -9.304 -8.936 12.072 1.00 81.69 696 TYR A O 1
ATOM 5408 N N . GLU A 1 697 ? -9.046 -6.749 12.536 1.00 86.69 697 GLU A N 1
ATOM 5409 C CA . GLU A 1 697 ? -8.232 -6.424 11.372 1.00 86.69 697 GLU A CA 1
ATOM 5410 C C . GLU A 1 697 ? -7.287 -5.258 11.687 1.00 86.69 697 GLU A C 1
ATOM 5412 O O . GLU A 1 697 ? -7.659 -4.338 12.409 1.00 86.69 697 GLU A O 1
ATOM 5417 N N . ALA A 1 698 ? -6.077 -5.272 11.128 1.00 90.88 698 ALA A N 1
ATOM 5418 C CA . ALA A 1 698 ? -5.150 -4.146 11.169 1.00 90.88 698 ALA A CA 1
ATOM 5419 C C . ALA A 1 698 ? -4.414 -4.010 9.830 1.00 90.88 698 ALA A C 1
ATOM 5421 O O . ALA A 1 698 ? -4.001 -5.008 9.236 1.00 90.88 698 ALA A O 1
ATOM 5422 N N . LYS A 1 699 ? -4.248 -2.775 9.359 1.00 92.69 699 LYS A N 1
ATOM 5423 C CA . LYS A 1 699 ? -3.677 -2.416 8.056 1.00 92.69 699 LYS A CA 1
ATOM 5424 C C . LYS A 1 699 ? -2.610 -1.346 8.228 1.00 92.69 699 LYS A C 1
ATOM 5426 O O . LYS A 1 699 ? -2.830 -0.372 8.943 1.00 92.69 699 LYS A O 1
ATOM 5431 N N . MET A 1 700 ? -1.488 -1.508 7.534 1.00 91.88 700 MET A N 1
ATOM 5432 C CA . MET A 1 700 ? -0.552 -0.423 7.255 1.00 91.88 700 MET A CA 1
ATOM 5433 C C . MET A 1 700 ? -0.906 0.190 5.909 1.00 91.88 700 MET A C 1
ATOM 5435 O O . MET A 1 700 ? -1.055 -0.529 4.921 1.00 91.88 700 MET A O 1
ATOM 5439 N N . ILE A 1 701 ? -1.029 1.508 5.886 1.00 90.56 701 ILE A N 1
ATOM 5440 C CA . ILE A 1 701 ? -1.300 2.287 4.687 1.00 90.56 701 ILE A CA 1
ATOM 5441 C C . ILE A 1 701 ? 0.009 2.913 4.214 1.00 90.56 701 ILE A C 1
ATOM 5443 O O . ILE A 1 701 ? 0.674 3.591 4.998 1.00 90.56 701 ILE A O 1
ATOM 5447 N N . SER A 1 702 ? 0.383 2.666 2.960 1.00 87.56 702 SER A N 1
ATOM 5448 C CA . SER A 1 702 ? 1.660 3.072 2.376 1.00 87.56 702 SER A CA 1
ATOM 5449 C C . SER A 1 702 ? 1.459 3.933 1.141 1.00 87.56 702 SER A C 1
ATOM 5451 O O . SER A 1 702 ? 1.072 3.425 0.097 1.00 87.56 702 SER A O 1
ATOM 5453 N N . TYR A 1 703 ? 1.783 5.221 1.226 1.00 79.94 703 TYR A N 1
ATOM 5454 C CA . TYR A 1 703 ? 1.803 6.088 0.046 1.00 79.94 703 TYR A CA 1
ATOM 5455 C C . TYR A 1 703 ? 3.118 5.883 -0.704 1.00 79.94 703 TYR A C 1
ATOM 5457 O O . TYR A 1 703 ? 4.144 6.495 -0.402 1.00 79.94 703 TYR A O 1
ATOM 5465 N N . SER A 1 704 ? 3.090 4.926 -1.622 1.00 75.56 704 SER A N 1
ATOM 5466 C CA . SER A 1 704 ? 4.227 4.452 -2.406 1.00 75.56 704 SER A CA 1
ATOM 5467 C C . SER A 1 704 ? 4.466 5.296 -3.665 1.00 75.56 704 SER A C 1
ATOM 5469 O O . SER A 1 704 ? 5.618 5.490 -4.062 1.00 75.56 704 SER A O 1
ATOM 5471 N N . GLY A 1 705 ? 3.403 5.898 -4.212 1.00 71.12 705 GLY A N 1
ATOM 5472 C CA . GLY A 1 705 ? 3.458 6.889 -5.281 1.00 71.12 705 GLY A CA 1
ATOM 5473 C C . GLY A 1 705 ? 4.024 6.315 -6.578 1.00 71.12 705 GLY A C 1
ATOM 5474 O O . GLY A 1 705 ? 3.361 5.569 -7.287 1.00 71.12 705 GLY A O 1
ATOM 5475 N N . ASP A 1 706 ? 5.245 6.710 -6.926 1.00 69.38 706 ASP A N 1
ATOM 5476 C CA . ASP A 1 706 ? 5.969 6.237 -8.109 1.00 69.38 706 ASP A CA 1
ATOM 5477 C C . ASP A 1 706 ? 6.907 5.045 -7.826 1.00 69.38 706 ASP A C 1
ATOM 5479 O O . ASP A 1 706 ? 7.529 4.514 -8.753 1.00 69.38 706 ASP A O 1
ATOM 5483 N N . LYS A 1 707 ? 6.985 4.601 -6.565 1.00 79.12 707 LYS A N 1
ATOM 5484 C CA . LYS A 1 707 ? 7.727 3.424 -6.079 1.00 79.12 707 LYS A CA 1
ATOM 5485 C C . LYS A 1 707 ? 6.758 2.363 -5.573 1.00 79.12 707 LYS A C 1
ATOM 5487 O O . LYS A 1 707 ? 5.588 2.649 -5.411 1.00 79.12 707 LYS A O 1
ATOM 5492 N N . TRP A 1 708 ? 7.260 1.175 -5.233 1.00 88.38 708 TRP A N 1
ATOM 5493 C CA . TRP A 1 708 ? 6.471 0.097 -4.635 1.00 88.38 708 TRP A CA 1
ATOM 5494 C C . TRP A 1 708 ? 6.654 0.038 -3.124 1.00 88.38 708 TRP A C 1
ATOM 5496 O O . TRP A 1 708 ? 7.774 0.186 -2.639 1.00 88.38 708 TRP A O 1
ATOM 5506 N N . THR A 1 709 ? 5.604 -0.275 -2.376 1.00 90.88 709 THR A N 1
ATOM 5507 C CA . THR A 1 709 ? 5.712 -0.717 -0.984 1.00 90.88 709 THR A CA 1
ATOM 5508 C C . THR A 1 709 ? 6.452 -2.052 -0.943 1.00 90.88 709 THR A C 1
ATOM 5510 O O . THR A 1 709 ? 5.935 -3.087 -1.374 1.00 90.88 709 THR A O 1
ATOM 5513 N N . ASP A 1 710 ? 7.692 -2.044 -0.447 1.00 89.31 710 ASP A N 1
ATOM 5514 C CA . ASP A 1 710 ? 8.598 -3.184 -0.595 1.00 89.31 710 ASP A CA 1
ATOM 5515 C C . ASP A 1 710 ? 8.654 -4.072 0.650 1.00 89.31 710 ASP A C 1
ATOM 5517 O O . ASP A 1 710 ? 8.737 -5.291 0.507 1.00 89.31 710 ASP A O 1
ATOM 5521 N N . LYS A 1 711 ? 8.595 -3.517 1.868 1.00 91.88 711 LYS A N 1
ATOM 5522 C CA . LYS A 1 711 ? 8.635 -4.299 3.117 1.00 91.88 711 LYS A CA 1
ATOM 5523 C C . LYS A 1 711 ? 7.736 -3.706 4.189 1.00 91.88 711 LYS A C 1
ATOM 5525 O O . LYS A 1 711 ? 7.587 -2.492 4.285 1.00 91.88 711 LYS A O 1
ATOM 5530 N N . ALA A 1 712 ? 7.198 -4.579 5.040 1.00 93.25 712 ALA A N 1
ATOM 5531 C CA . ALA A 1 712 ? 6.511 -4.183 6.263 1.00 93.25 712 ALA A CA 1
ATOM 5532 C C . ALA A 1 712 ? 6.854 -5.116 7.432 1.00 93.25 712 ALA A C 1
ATOM 5534 O O . ALA A 1 712 ? 6.976 -6.339 7.275 1.00 93.25 712 ALA A O 1
ATOM 5535 N N . ALA A 1 713 ? 7.020 -4.527 8.614 1.00 93.56 713 ALA A N 1
ATOM 5536 C CA . ALA A 1 713 ? 7.383 -5.225 9.835 1.00 93.56 713 ALA A CA 1
ATOM 5537 C C . ALA A 1 713 ? 6.697 -4.634 11.065 1.00 93.56 713 ALA A C 1
ATOM 5539 O O . ALA A 1 713 ? 6.361 -3.454 11.115 1.00 93.56 713 ALA A O 1
ATOM 5540 N N . VAL A 1 714 ? 6.529 -5.470 12.085 1.00 94.62 714 VAL A N 1
ATOM 5541 C CA . VAL A 1 714 ? 5.994 -5.075 13.392 1.00 94.62 714 VAL A CA 1
ATOM 5542 C C . VAL A 1 714 ? 6.919 -5.551 14.505 1.00 94.62 714 VAL A C 1
ATOM 5544 O O . VAL A 1 714 ? 7.644 -6.542 14.354 1.00 94.62 714 VAL A O 1
ATOM 5547 N N . LYS A 1 715 ? 6.930 -4.830 15.621 1.00 92.88 715 LYS A N 1
ATOM 5548 C CA . LYS A 1 715 ? 7.759 -5.121 16.785 1.00 92.88 715 LYS A CA 1
ATOM 5549 C C . LYS A 1 715 ? 7.011 -4.783 18.074 1.00 92.88 715 LYS A C 1
ATOM 5551 O O . LYS A 1 715 ? 6.676 -3.631 18.327 1.00 92.88 715 LYS A O 1
ATOM 5556 N N . ASN A 1 716 ? 6.891 -5.781 18.949 1.00 87.19 716 ASN A N 1
ATOM 5557 C CA . ASN A 1 716 ? 6.263 -5.655 20.270 1.00 87.19 716 ASN A CA 1
ATOM 5558 C C . ASN A 1 716 ? 7.313 -5.920 21.353 1.00 87.19 716 ASN A C 1
ATOM 5560 O O . ASN A 1 716 ? 7.302 -6.940 22.046 1.00 87.19 716 ASN A O 1
ATOM 5564 N N . GLY A 1 717 ? 8.310 -5.035 21.414 1.00 77.69 717 GLY A N 1
ATOM 5565 C CA . GLY A 1 717 ? 9.556 -5.271 22.142 1.00 77.69 717 GLY A CA 1
ATOM 5566 C C . GLY A 1 717 ? 10.488 -6.271 21.435 1.00 77.69 717 GLY A C 1
ATOM 5567 O O . GLY A 1 717 ? 10.065 -7.206 20.762 1.00 77.69 717 GLY A O 1
ATOM 5568 N N . GLY A 1 718 ? 11.804 -6.085 21.570 1.00 84.56 718 GLY A N 1
ATOM 5569 C CA . GLY A 1 718 ? 12.790 -6.991 20.963 1.00 84.56 718 GLY A CA 1
ATOM 5570 C C . GLY A 1 718 ? 13.155 -6.652 19.510 1.00 84.56 718 GLY A C 1
ATOM 5571 O O . GLY A 1 718 ? 13.685 -5.572 19.263 1.00 84.56 718 GLY A O 1
ATOM 5572 N N . ILE A 1 719 ? 12.975 -7.599 18.579 1.00 88.94 719 ILE A N 1
ATOM 5573 C CA . ILE A 1 719 ? 13.465 -7.549 17.183 1.00 88.94 719 ILE A CA 1
ATOM 5574 C C . ILE A 1 719 ? 12.281 -7.381 16.215 1.00 88.94 719 ILE A C 1
ATOM 5576 O O . ILE A 1 719 ? 11.212 -7.929 16.465 1.00 88.94 719 ILE A O 1
ATOM 5580 N N . TRP A 1 720 ? 12.488 -6.662 15.107 1.00 92.25 720 TRP A N 1
ATOM 5581 C CA . TRP A 1 720 ? 11.525 -6.527 14.008 1.00 92.25 720 TRP A CA 1
ATOM 5582 C C . TRP A 1 720 ? 11.120 -7.876 13.401 1.00 92.25 720 TRP A C 1
ATOM 5584 O O . TRP A 1 720 ? 11.980 -8.673 13.020 1.00 92.25 720 TRP A O 1
ATOM 5594 N N . ASN A 1 721 ? 9.812 -8.102 13.270 1.00 93.94 721 ASN A N 1
ATOM 5595 C CA . ASN A 1 721 ? 9.236 -9.243 12.569 1.00 93.94 721 ASN A CA 1
ATOM 5596 C C . ASN A 1 721 ? 8.670 -8.781 11.219 1.00 93.94 721 ASN A C 1
ATOM 5598 O O . ASN A 1 721 ? 7.624 -8.132 11.173 1.00 93.94 721 ASN A O 1
ATOM 5602 N N . TYR A 1 722 ? 9.395 -9.080 10.140 1.00 92.31 722 TYR A N 1
ATOM 5603 C CA . TYR A 1 722 ? 8.982 -8.769 8.773 1.00 92.31 722 TYR A CA 1
ATOM 5604 C C . TYR A 1 722 ? 7.927 -9.772 8.320 1.00 92.31 722 TYR A C 1
ATOM 5606 O O . TYR A 1 722 ? 8.223 -10.954 8.150 1.00 92.31 722 TYR A O 1
ATOM 5614 N N . PHE A 1 723 ? 6.704 -9.289 8.133 1.00 92.12 723 PHE A N 1
ATOM 5615 C CA . PHE A 1 723 ? 5.574 -10.102 7.684 1.00 92.12 723 PHE A CA 1
ATOM 5616 C C . PHE A 1 723 ? 5.228 -9.864 6.210 1.00 92.12 723 PHE A C 1
ATOM 5618 O O . PHE A 1 723 ? 4.461 -10.634 5.636 1.00 92.12 723 PHE A O 1
ATOM 5625 N N . TYR A 1 724 ? 5.796 -8.822 5.595 1.00 94.19 724 TYR A N 1
ATOM 5626 C CA . TYR A 1 724 ? 5.654 -8.543 4.173 1.00 94.19 724 TYR A CA 1
ATOM 5627 C C . TYR A 1 724 ? 6.999 -8.162 3.546 1.00 94.19 724 TYR A C 1
ATOM 5629 O O . TYR A 1 724 ? 7.744 -7.351 4.103 1.00 94.19 724 TYR A O 1
ATOM 5637 N N . ASN A 1 725 ? 7.290 -8.744 2.382 1.00 93.50 725 ASN A N 1
ATOM 5638 C CA . ASN A 1 725 ? 8.452 -8.437 1.557 1.00 93.50 725 ASN A CA 1
ATOM 5639 C C . ASN A 1 725 ? 8.124 -8.722 0.080 1.00 93.50 725 ASN A C 1
ATOM 5641 O O . ASN A 1 725 ? 7.977 -9.879 -0.310 1.00 93.50 725 ASN A O 1
ATOM 5645 N N . LEU A 1 726 ? 8.030 -7.675 -0.740 1.00 92.88 726 LEU A N 1
ATOM 5646 C CA . LEU A 1 726 ? 7.674 -7.755 -2.159 1.00 92.88 726 LEU A CA 1
ATOM 5647 C C . LEU A 1 726 ? 8.675 -8.605 -2.960 1.00 92.88 726 LEU A C 1
ATOM 5649 O O . LEU A 1 726 ? 8.270 -9.370 -3.833 1.00 92.88 726 LEU A O 1
ATOM 5653 N N . SER A 1 727 ? 9.963 -8.550 -2.598 1.00 89.44 727 SER A N 1
ATOM 5654 C CA . SER A 1 727 ? 11.030 -9.326 -3.254 1.00 89.44 727 SER A CA 1
ATOM 5655 C C . SER A 1 727 ? 10.931 -10.846 -3.062 1.00 89.44 727 SER A C 1
ATOM 5657 O O . SER A 1 727 ? 11.667 -11.586 -3.711 1.00 89.44 727 SER A O 1
ATOM 5659 N N . GLU A 1 728 ? 10.034 -11.333 -2.193 1.00 91.31 728 GLU A N 1
ATOM 5660 C CA . GLU A 1 728 ? 9.717 -12.766 -2.107 1.00 91.31 728 GLU A CA 1
ATOM 5661 C C . GLU A 1 728 ? 8.939 -13.272 -3.328 1.00 91.31 728 GLU A C 1
ATOM 5663 O O . GLU A 1 728 ? 8.981 -14.471 -3.599 1.00 91.31 728 GLU A O 1
ATOM 5668 N N . TYR A 1 729 ? 8.240 -12.385 -4.047 1.00 90.19 729 TYR A N 1
ATOM 5669 C CA . TYR A 1 729 ? 7.516 -12.727 -5.271 1.00 90.19 729 TYR A CA 1
ATOM 5670 C C . TYR A 1 729 ? 8.438 -12.629 -6.496 1.00 90.19 729 TYR A C 1
ATOM 5672 O O . TYR A 1 729 ? 8.658 -13.624 -7.179 1.00 90.19 729 TYR A O 1
ATOM 5680 N N . ASP A 1 730 ? 9.016 -11.453 -6.756 1.00 84.75 730 ASP A N 1
ATOM 5681 C CA . ASP A 1 730 ? 9.970 -11.226 -7.851 1.00 84.75 730 ASP A CA 1
ATOM 5682 C C . ASP A 1 730 ? 10.938 -10.081 -7.490 1.00 84.75 730 ASP A C 1
ATOM 5684 O O . ASP A 1 730 ? 10.606 -9.162 -6.738 1.00 84.75 730 ASP A O 1
ATOM 5688 N N . SER A 1 731 ? 12.155 -10.138 -8.025 1.00 77.25 731 SER A N 1
ATOM 5689 C CA . SER A 1 731 ? 13.144 -9.061 -7.943 1.00 77.25 731 SER A CA 1
ATOM 5690 C C . SER A 1 731 ? 12.839 -7.877 -8.866 1.00 77.25 731 SER A C 1
ATOM 5692 O O . SER A 1 731 ? 13.272 -6.760 -8.565 1.00 77.25 731 SER A O 1
ATOM 5694 N N . ASP A 1 732 ? 12.102 -8.113 -9.958 1.00 74.88 732 ASP A N 1
ATOM 5695 C CA . ASP A 1 732 ? 11.631 -7.077 -10.876 1.00 74.88 732 ASP A CA 1
ATOM 5696 C C . ASP A 1 732 ? 10.223 -6.609 -10.483 1.00 74.88 732 ASP A C 1
ATOM 5698 O O . ASP A 1 732 ? 9.208 -7.235 -10.802 1.00 74.88 732 ASP A O 1
ATOM 5702 N N . TYR A 1 733 ? 10.165 -5.475 -9.785 1.00 81.94 733 TYR A N 1
ATOM 5703 C CA . TYR A 1 733 ? 8.913 -4.916 -9.278 1.00 81.94 733 TYR A CA 1
ATOM 5704 C C . TYR A 1 733 ? 7.962 -4.458 -10.394 1.00 81.94 733 TYR A C 1
ATOM 5706 O O . TYR A 1 733 ? 6.758 -4.394 -10.161 1.00 81.94 733 TYR A O 1
ATOM 5714 N N . GLN A 1 734 ? 8.438 -4.229 -11.627 1.00 77.25 734 GLN A N 1
ATOM 5715 C CA . GLN A 1 734 ? 7.571 -3.815 -12.740 1.00 77.25 734 GLN A CA 1
ATOM 5716 C C . GLN A 1 734 ? 6.531 -4.881 -13.112 1.00 77.25 734 GLN A C 1
ATOM 5718 O O . GLN A 1 734 ? 5.434 -4.549 -13.581 1.00 77.25 734 GLN A O 1
ATOM 5723 N N . ASN A 1 735 ? 6.861 -6.154 -12.870 1.00 82.38 735 ASN A N 1
ATOM 5724 C CA . ASN A 1 735 ? 5.973 -7.291 -13.104 1.00 82.38 735 ASN A CA 1
ATOM 5725 C C . ASN A 1 735 ? 4.991 -7.527 -11.948 1.00 82.38 735 ASN A C 1
ATOM 5727 O O . ASN A 1 735 ? 4.033 -8.290 -12.109 1.00 82.38 735 ASN A O 1
ATOM 5731 N N . LEU A 1 736 ? 5.206 -6.880 -10.803 1.00 90.19 736 LEU A N 1
ATOM 5732 C CA . LEU A 1 736 ? 4.418 -7.051 -9.591 1.00 90.19 736 LEU A CA 1
ATOM 5733 C C . LEU A 1 736 ? 3.443 -5.892 -9.399 1.00 90.19 736 LEU A C 1
ATOM 5735 O O . LEU A 1 736 ? 3.633 -4.796 -9.917 1.00 90.19 736 LEU A O 1
ATOM 5739 N N . GLY A 1 737 ? 2.382 -6.147 -8.640 1.00 91.00 737 GLY A N 1
ATOM 5740 C CA . GLY A 1 737 ? 1.517 -5.099 -8.106 1.00 91.00 737 GLY A CA 1
ATOM 5741 C C . GLY A 1 737 ? 2.174 -4.315 -6.974 1.00 91.00 737 GLY A C 1
ATOM 5742 O O . GLY A 1 737 ? 3.203 -4.724 -6.439 1.00 91.00 737 GLY A O 1
ATOM 5743 N N . ASP A 1 738 ? 1.533 -3.219 -6.583 1.00 91.25 738 ASP A N 1
ATOM 5744 C CA . ASP A 1 738 ? 1.976 -2.373 -5.482 1.00 91.25 738 ASP A CA 1
ATOM 5745 C C . ASP A 1 738 ? 0.939 -2.349 -4.349 1.00 91.25 738 ASP A C 1
ATOM 5747 O O . ASP A 1 738 ? -0.177 -1.842 -4.536 1.00 91.25 738 ASP A O 1
ATOM 5751 N N . PRO A 1 739 ? 1.257 -2.928 -3.180 1.00 88.81 739 PRO A N 1
ATOM 5752 C CA . PRO A 1 739 ? 0.337 -2.967 -2.062 1.00 88.81 739 PRO A CA 1
ATOM 5753 C C . PRO A 1 739 ? 0.339 -1.660 -1.269 1.00 88.81 739 PRO A C 1
ATOM 5755 O O . PRO A 1 739 ? 1.005 -1.545 -0.242 1.00 88.81 739 PRO A O 1
ATOM 5758 N N . TYR A 1 740 ? -0.528 -0.734 -1.675 1.00 88.81 740 TYR A N 1
ATOM 5759 C CA . TYR A 1 740 ? -0.879 0.441 -0.870 1.00 88.81 740 TYR A CA 1
ATOM 5760 C C . TYR A 1 740 ? -1.387 0.057 0.531 1.00 88.81 740 TYR A C 1
ATOM 5762 O O . TYR A 1 740 ? -1.036 0.683 1.531 1.00 88.81 740 TYR A O 1
ATOM 5770 N N . VAL A 1 741 ? -2.195 -1.006 0.615 1.00 91.62 741 VAL A N 1
ATOM 5771 C CA . VAL A 1 741 ? -2.652 -1.587 1.882 1.00 91.62 741 VAL A CA 1
ATOM 5772 C C . VAL A 1 741 ? -1.875 -2.868 2.153 1.00 91.62 741 VAL A C 1
ATOM 5774 O O . VAL A 1 741 ? -1.949 -3.827 1.380 1.00 91.62 741 VAL A O 1
ATOM 5777 N N . VAL A 1 742 ? -1.175 -2.911 3.286 1.00 93.44 742 VAL A N 1
ATOM 5778 C CA . VAL A 1 742 ? -0.516 -4.121 3.783 1.00 93.44 742 VAL A CA 1
ATOM 5779 C C . VAL A 1 742 ? -1.168 -4.547 5.096 1.00 93.44 742 VAL A C 1
ATOM 5781 O O . VAL A 1 742 ? -1.022 -3.886 6.123 1.00 93.44 742 VAL A O 1
ATOM 5784 N N . ASN A 1 743 ? -1.880 -5.673 5.091 1.00 92.69 743 ASN A N 1
ATOM 5785 C CA . ASN A 1 743 ? -2.503 -6.205 6.301 1.00 92.69 743 ASN A CA 1
ATOM 5786 C C . ASN A 1 743 ? -1.452 -6.728 7.290 1.00 92.69 743 ASN A C 1
ATOM 5788 O O . ASN A 1 743 ? -0.553 -7.489 6.925 1.00 92.69 743 ASN A O 1
ATOM 5792 N N . ILE A 1 744 ? -1.601 -6.348 8.559 1.00 92.31 744 ILE A N 1
ATOM 5793 C CA . ILE A 1 744 ? -0.776 -6.837 9.661 1.00 92.31 744 ILE A CA 1
ATOM 5794 C C . ILE A 1 744 ? -1.406 -8.129 10.186 1.00 92.31 744 ILE A C 1
ATOM 5796 O O . ILE A 1 744 ? -2.569 -8.113 10.602 1.00 92.31 744 ILE A O 1
ATOM 5800 N N . PRO A 1 745 ? -0.669 -9.252 10.237 1.00 89.25 745 PRO A N 1
ATOM 5801 C CA . PRO A 1 745 ? -1.165 -10.450 10.891 1.00 89.25 745 PRO A CA 1
ATOM 5802 C C . PRO A 1 745 ? -1.456 -10.167 12.370 1.00 89.25 745 PRO A C 1
ATOM 5804 O O . PRO A 1 745 ? -0.549 -9.895 13.153 1.00 89.25 745 PRO A O 1
ATOM 5807 N N . ILE A 1 746 ? -2.721 -10.281 12.767 1.00 86.06 746 ILE A N 1
ATOM 5808 C CA . ILE A 1 746 ? -3.208 -9.979 14.125 1.00 86.06 746 ILE A CA 1
ATOM 5809 C C . ILE A 1 746 ? -2.481 -10.751 15.237 1.00 86.06 746 ILE A C 1
ATOM 5811 O O . ILE A 1 746 ? -2.294 -10.226 16.327 1.00 86.06 746 ILE A O 1
ATOM 5815 N N . GLY A 1 747 ? -1.990 -11.965 14.959 1.00 83.94 747 GLY A N 1
ATOM 5816 C CA . GLY A 1 747 ? -1.188 -12.749 15.909 1.00 83.94 747 GLY A CA 1
ATOM 5817 C C . GLY A 1 747 ? 0.201 -12.165 16.204 1.00 83.94 747 GLY A C 1
ATOM 5818 O O . GLY A 1 747 ? 0.881 -12.644 17.110 1.00 83.94 747 GLY A O 1
ATOM 5819 N N . LEU A 1 748 ? 0.631 -11.155 15.442 1.00 88.81 748 LEU A N 1
ATOM 5820 C CA . LEU A 1 748 ? 1.844 -10.381 15.690 1.00 88.81 748 LEU A CA 1
ATOM 5821 C C . LEU A 1 748 ? 1.573 -9.093 16.468 1.00 88.81 748 LEU A C 1
ATOM 5823 O O . LEU A 1 748 ? 2.524 -8.369 16.731 1.00 88.81 748 LEU A O 1
ATOM 5827 N N . LEU A 1 749 ? 0.321 -8.789 16.818 1.00 89.94 749 LEU A N 1
ATOM 5828 C CA . LEU A 1 749 ? -0.052 -7.616 17.604 1.00 89.94 749 LEU A CA 1
ATOM 5829 C C . LEU A 1 749 ? -0.244 -7.991 19.072 1.00 89.94 749 LEU A C 1
ATOM 5831 O O . LEU A 1 749 ? -0.627 -9.111 19.411 1.00 89.94 749 LEU A O 1
ATOM 5835 N N . SER A 1 750 ? 0.043 -7.042 19.953 1.00 88.44 750 SER A N 1
ATOM 5836 C CA . SER A 1 750 ? -0.173 -7.164 21.391 1.00 88.44 750 SER A CA 1
ATOM 5837 C C . SER A 1 750 ? -0.961 -5.981 21.925 1.00 88.44 750 SER A C 1
ATOM 5839 O O . SER A 1 750 ? -0.906 -4.884 21.378 1.00 88.44 750 SER A O 1
ATOM 5841 N N . THR A 1 751 ? -1.661 -6.203 23.032 1.00 87.75 751 THR A N 1
ATOM 5842 C CA . THR A 1 751 ? -2.225 -5.128 23.847 1.00 87.75 751 THR A CA 1
ATOM 5843 C C . THR A 1 751 ? -1.130 -4.148 24.285 1.00 87.75 751 THR A C 1
ATOM 5845 O O . THR A 1 751 ? -0.049 -4.570 24.702 1.00 87.75 751 THR A O 1
ATOM 5848 N N . GLY A 1 752 ? -1.426 -2.851 24.229 1.00 87.69 752 GLY A N 1
ATOM 5849 C CA . GLY A 1 752 ? -0.479 -1.762 24.459 1.00 87.69 752 GLY A CA 1
ATOM 5850 C C . GLY A 1 752 ? 0.224 -1.310 23.178 1.00 87.69 752 GLY A C 1
ATOM 5851 O O . GLY A 1 752 ? -0.319 -1.433 22.083 1.00 87.69 752 GLY A O 1
ATOM 5852 N N . GLU A 1 753 ? 1.428 -0.761 23.327 1.00 90.12 753 GLU A N 1
ATOM 5853 C CA . GLU A 1 753 ? 2.214 -0.191 22.226 1.00 90.12 753 GLU A CA 1
ATOM 5854 C C . GLU A 1 753 ? 2.761 -1.256 21.263 1.00 90.12 753 GLU A C 1
ATOM 5856 O O . GLU A 1 753 ? 3.427 -2.206 21.683 1.00 90.12 753 GLU A O 1
ATOM 5861 N N . ASN A 1 754 ? 2.554 -1.038 19.964 1.00 92.44 754 ASN A N 1
ATOM 5862 C CA . ASN A 1 754 ? 3.118 -1.822 18.866 1.00 92.44 754 ASN A CA 1
ATOM 5863 C C . ASN A 1 754 ? 3.924 -0.881 17.957 1.00 92.44 754 ASN A C 1
ATOM 5865 O O . ASN A 1 754 ? 3.394 0.113 17.460 1.00 92.44 754 ASN A O 1
ATOM 5869 N N . GLU A 1 755 ? 5.204 -1.181 17.729 1.00 93.19 755 GLU A N 1
ATOM 5870 C CA . GLU A 1 755 ? 6.046 -0.444 16.780 1.00 93.19 755 GLU A CA 1
ATOM 5871 C C . GLU A 1 755 ? 5.885 -1.043 15.377 1.00 93.19 755 GLU A C 1
ATOM 5873 O O . GLU A 1 755 ? 5.865 -2.264 15.209 1.00 93.19 755 GLU A O 1
ATOM 5878 N N . VAL A 1 756 ? 5.806 -0.194 14.357 1.00 92.88 756 VAL A N 1
ATOM 5879 C CA . VAL A 1 756 ? 5.600 -0.583 12.956 1.00 92.88 756 VAL A CA 1
ATOM 5880 C C . VAL A 1 756 ? 6.681 0.015 12.069 1.00 92.88 756 VAL A C 1
ATOM 5882 O O . VAL A 1 756 ? 7.187 1.099 12.347 1.00 92.88 756 VAL A O 1
ATOM 5885 N N . HIS A 1 757 ? 7.034 -0.692 11.003 1.00 90.94 757 HIS A N 1
ATOM 5886 C CA . HIS A 1 757 ? 7.983 -0.252 9.990 1.00 90.94 757 HIS A CA 1
ATOM 5887 C C . HIS A 1 757 ? 7.428 -0.585 8.613 1.00 90.94 757 HIS A C 1
ATOM 5889 O O . HIS A 1 757 ? 7.008 -1.718 8.377 1.00 90.94 757 HIS A O 1
ATOM 5895 N N . ILE A 1 758 ? 7.468 0.382 7.706 1.00 90.75 758 ILE A N 1
ATOM 5896 C CA . ILE A 1 758 ? 7.121 0.203 6.302 1.00 90.75 758 ILE A CA 1
ATOM 5897 C C . ILE A 1 758 ? 8.173 0.889 5.437 1.00 90.75 758 ILE A C 1
ATOM 5899 O O . ILE A 1 758 ? 8.735 1.908 5.832 1.00 90.75 758 ILE A O 1
ATOM 5903 N N . SER A 1 759 ? 8.475 0.338 4.271 1.00 87.12 759 SER A N 1
ATOM 5904 C CA . SER A 1 759 ? 9.444 0.922 3.344 1.00 87.12 759 SER A CA 1
ATOM 5905 C C . SER A 1 759 ? 8.922 0.893 1.912 1.00 87.12 759 SER A C 1
ATOM 5907 O O . SER A 1 759 ? 7.986 0.157 1.586 1.00 87.12 759 SER A O 1
ATOM 5909 N N . THR A 1 760 ? 9.514 1.739 1.067 1.00 85.44 760 THR A N 1
ATOM 5910 C CA . THR A 1 760 ? 9.231 1.772 -0.372 1.00 85.44 760 THR A CA 1
ATOM 5911 C C . THR A 1 760 ? 10.507 1.551 -1.167 1.00 85.44 760 THR A C 1
ATOM 5913 O O . THR A 1 760 ? 11.587 1.965 -0.745 1.00 85.44 760 THR A O 1
ATOM 5916 N N . GLY A 1 761 ? 10.415 0.954 -2.347 1.00 78.00 761 GLY A N 1
ATOM 5917 C CA . GLY A 1 761 ? 11.567 0.668 -3.185 1.00 78.00 761 GLY A CA 1
ATOM 5918 C C . GLY A 1 761 ? 11.236 0.639 -4.668 1.00 78.00 761 GLY A C 1
ATOM 5919 O O . GLY A 1 761 ? 10.097 0.420 -5.069 1.00 78.00 761 GLY A O 1
ATOM 5920 N N . ILE A 1 762 ? 12.261 0.860 -5.487 1.00 71.62 762 ILE A N 1
ATOM 5921 C CA . ILE A 1 762 ? 12.173 0.716 -6.951 1.00 71.62 762 ILE A CA 1
ATOM 5922 C C . ILE A 1 762 ? 12.709 -0.641 -7.432 1.00 71.62 762 ILE A C 1
ATOM 5924 O O . ILE A 1 762 ? 12.530 -0.998 -8.590 1.00 71.62 762 ILE A O 1
ATOM 5928 N N . SER A 1 763 ? 13.380 -1.394 -6.552 1.00 70.31 763 SER A N 1
ATOM 5929 C CA . SER A 1 763 ? 13.836 -2.766 -6.796 1.00 70.31 763 SER A CA 1
ATOM 5930 C C . SER A 1 763 ? 14.151 -3.480 -5.480 1.00 70.31 763 SER A C 1
ATOM 5932 O O . SER A 1 763 ? 14.300 -2.841 -4.436 1.00 70.31 763 SER A O 1
ATOM 5934 N N . ALA A 1 764 ? 14.351 -4.800 -5.526 1.00 71.31 764 ALA A N 1
ATOM 5935 C CA . ALA A 1 764 ? 14.731 -5.601 -4.355 1.00 71.31 764 ALA A CA 1
ATOM 5936 C C . ALA A 1 764 ? 16.017 -5.124 -3.642 1.00 71.31 764 ALA A C 1
ATOM 5938 O O . ALA A 1 764 ? 16.182 -5.338 -2.439 1.00 71.31 764 ALA A O 1
ATOM 5939 N N . MET A 1 765 ? 16.923 -4.465 -4.373 1.00 64.06 765 MET A N 1
ATOM 5940 C CA . MET A 1 765 ? 18.198 -3.952 -3.852 1.00 64.06 765 MET A CA 1
ATOM 5941 C C . MET A 1 765 ? 18.137 -2.468 -3.462 1.00 64.06 765 MET A C 1
ATOM 5943 O O . MET A 1 765 ? 19.087 -1.951 -2.873 1.00 64.06 765 MET A O 1
ATOM 5947 N N . ASN A 1 766 ? 17.037 -1.779 -3.779 1.00 67.75 766 ASN A N 1
ATOM 5948 C CA . ASN A 1 766 ? 16.838 -0.358 -3.520 1.00 67.75 766 ASN A CA 1
ATOM 5949 C C . ASN A 1 766 ? 15.590 -0.158 -2.657 1.00 67.75 766 ASN A C 1
ATOM 5951 O O . ASN A 1 766 ? 14.495 0.071 -3.165 1.00 67.75 766 ASN A O 1
ATOM 5955 N N . SER A 1 767 ? 15.801 -0.254 -1.345 1.00 73.50 767 SER A N 1
ATOM 5956 C CA . SER A 1 767 ? 14.805 0.044 -0.321 1.00 73.50 767 SER A CA 1
ATOM 5957 C C . SER A 1 767 ? 15.082 1.432 0.257 1.00 73.50 767 SER A C 1
ATOM 5959 O O . SER A 1 767 ? 16.227 1.780 0.562 1.00 73.50 767 SER A O 1
ATOM 5961 N N . SER A 1 768 ? 14.038 2.236 0.386 1.00 72.81 768 SER A N 1
ATOM 5962 C CA . SER A 1 768 ? 14.045 3.615 0.865 1.00 72.81 768 SER A CA 1
ATOM 5963 C C . SER A 1 768 ? 12.928 3.825 1.894 1.00 72.81 768 SER A C 1
ATOM 5965 O O . SER A 1 768 ? 12.055 2.972 2.059 1.00 72.81 768 SER A O 1
ATOM 5967 N N . GLY A 1 769 ? 12.942 4.951 2.614 1.00 70.19 769 GLY A N 1
ATOM 5968 C CA . GLY A 1 769 ? 11.813 5.328 3.473 1.00 70.19 769 GLY A CA 1
ATOM 5969 C C . GLY A 1 769 ? 10.499 5.439 2.685 1.00 70.19 769 GLY A C 1
ATOM 5970 O O . GLY A 1 769 ? 10.506 5.577 1.462 1.00 70.19 769 GLY A O 1
ATOM 5971 N N . GLY A 1 770 ? 9.368 5.344 3.375 1.00 71.38 770 GLY A N 1
ATOM 5972 C CA . GLY A 1 770 ? 8.041 5.615 2.811 1.00 71.38 770 GLY A CA 1
ATOM 5973 C C . GLY A 1 770 ? 7.651 7.094 2.921 1.00 71.38 770 GLY A C 1
ATOM 5974 O O . GLY A 1 770 ? 8.406 7.899 3.463 1.00 71.38 770 GLY A O 1
ATOM 5975 N N . SER A 1 771 ? 6.455 7.441 2.446 1.00 76.12 771 SER A N 1
ATOM 5976 C CA . SER A 1 771 ? 5.879 8.790 2.594 1.00 76.12 771 SER A CA 1
ATOM 5977 C C . SER A 1 771 ? 5.745 9.213 4.064 1.00 76.12 771 SER A C 1
ATOM 5979 O O . SER A 1 771 ? 5.709 8.360 4.953 1.00 76.12 771 SER A O 1
ATOM 5981 N N . SER A 1 772 ? 5.666 10.521 4.327 1.00 78.25 772 SER A N 1
ATOM 5982 C CA . SER A 1 772 ? 5.302 11.086 5.636 1.00 78.25 772 SER A CA 1
ATOM 5983 C C . SER A 1 772 ? 3.861 10.800 6.070 1.00 78.25 772 SER A C 1
ATOM 5985 O O . SER A 1 772 ? 3.561 10.955 7.254 1.00 78.25 772 SER A O 1
ATOM 5987 N N . ASP A 1 773 ? 3.006 10.347 5.153 1.00 82.81 773 ASP A N 1
ATOM 5988 C CA . ASP A 1 773 ? 1.564 10.211 5.376 1.00 82.81 773 ASP A CA 1
ATOM 5989 C C . ASP A 1 773 ? 1.128 8.790 5.750 1.00 82.81 773 ASP A C 1
ATOM 5991 O O . ASP A 1 773 ? -0.069 8.525 5.889 1.00 82.81 773 ASP A O 1
ATOM 5995 N N . ASN A 1 774 ? 2.067 7.847 5.919 1.00 87.19 774 ASN A N 1
ATOM 5996 C CA . ASN A 1 774 ? 1.691 6.476 6.274 1.00 87.19 774 ASN A CA 1
ATOM 5997 C C . ASN A 1 774 ? 0.923 6.471 7.598 1.00 87.19 774 ASN A C 1
ATOM 5999 O O . ASN A 1 774 ? 1.207 7.244 8.513 1.00 87.19 774 ASN A O 1
ATOM 6003 N N . LYS A 1 775 ? -0.043 5.567 7.719 1.00 89.25 775 LYS A N 1
ATOM 6004 C CA . LYS A 1 775 ? -0.859 5.429 8.926 1.00 89.25 775 LYS A CA 1
ATOM 6005 C C . LYS A 1 775 ? -1.263 3.980 9.144 1.00 89.25 775 LYS A C 1
ATOM 6007 O O . LYS A 1 775 ? -1.211 3.160 8.225 1.00 89.25 775 LYS A O 1
ATOM 6012 N N . ILE A 1 776 ? -1.653 3.662 10.370 1.00 91.12 776 ILE A N 1
ATOM 6013 C CA . ILE A 1 776 ? -2.269 2.387 10.715 1.00 91.12 776 ILE A CA 1
ATOM 6014 C C . ILE A 1 776 ? -3.770 2.595 10.818 1.00 91.12 776 ILE A C 1
ATOM 6016 O O . ILE A 1 776 ? -4.225 3.529 11.472 1.00 91.12 776 ILE A O 1
ATOM 6020 N N . ILE A 1 777 ? -4.533 1.699 10.204 1.00 90.00 777 ILE A N 1
ATOM 6021 C CA . ILE A 1 777 ? -5.984 1.628 10.371 1.00 90.00 777 ILE A CA 1
ATOM 6022 C C . ILE A 1 777 ? -6.297 0.241 10.907 1.00 90.00 777 ILE A C 1
ATOM 6024 O O . ILE A 1 777 ? -5.920 -0.758 10.291 1.00 90.00 777 ILE A O 1
ATOM 6028 N N . TYR A 1 778 ? -6.957 0.155 12.056 1.00 88.50 778 TYR A N 1
ATOM 6029 C CA . TYR A 1 778 ? -7.360 -1.128 12.620 1.00 88.50 778 TYR A CA 1
ATOM 6030 C C . TYR A 1 778 ? -8.813 -1.108 13.074 1.00 88.50 778 TYR A C 1
ATOM 6032 O O . TYR A 1 778 ? -9.326 -0.091 13.532 1.00 88.50 778 TYR A O 1
ATOM 6040 N N . THR A 1 779 ? -9.467 -2.257 12.950 1.00 85.81 779 THR A N 1
ATOM 6041 C CA . THR A 1 779 ? -10.830 -2.484 13.418 1.00 85.81 779 THR A CA 1
ATOM 6042 C C . THR A 1 779 ? -10.787 -3.467 14.576 1.00 85.81 779 THR A C 1
ATOM 6044 O O . THR A 1 779 ? -10.219 -4.557 14.457 1.00 85.81 779 THR A O 1
ATOM 6047 N N . GLY A 1 780 ? -11.381 -3.092 15.705 1.00 83.31 780 GLY A N 1
ATOM 6048 C CA . GLY A 1 780 ? -11.424 -3.914 16.907 1.00 83.31 780 GLY A CA 1
ATOM 6049 C C . GLY A 1 780 ? -12.810 -3.972 17.537 1.00 83.31 780 GLY A C 1
ATOM 6050 O O . GLY A 1 780 ? -13.596 -3.039 17.425 1.00 83.31 780 GLY A O 1
ATOM 6051 N N . GLY A 1 781 ? -13.122 -5.084 18.193 1.00 82.00 781 GLY A N 1
ATOM 6052 C CA . GLY A 1 781 ? -14.373 -5.292 18.909 1.00 82.00 781 GLY A CA 1
ATOM 6053 C C . GLY A 1 781 ? -14.304 -4.792 20.343 1.00 82.00 781 GLY A C 1
ATOM 6054 O O . GLY A 1 781 ? -13.521 -5.329 21.133 1.00 82.00 781 GLY A O 1
ATOM 6055 N N . ILE A 1 782 ? -15.158 -3.832 20.699 1.00 82.38 782 ILE A N 1
ATOM 6056 C CA . ILE A 1 782 ? -15.379 -3.400 22.089 1.00 82.38 782 ILE A CA 1
ATOM 6057 C C . ILE A 1 782 ? -16.549 -4.164 22.708 1.00 82.38 782 ILE A C 1
ATOM 6059 O O . ILE A 1 782 ? -17.533 -4.444 22.024 1.00 82.38 782 ILE A O 1
ATOM 6063 N N . GLU A 1 783 ? -16.446 -4.517 23.990 1.00 81.25 783 GLU A N 1
ATOM 6064 C CA . GLU A 1 783 ? -17.548 -5.143 24.731 1.00 81.25 783 GLU A CA 1
ATOM 6065 C C . GLU A 1 783 ? -18.701 -4.154 24.921 1.00 81.25 783 GLU A C 1
ATOM 6067 O O . GLU A 1 783 ? -18.490 -2.995 25.268 1.00 81.25 783 GLU A O 1
ATOM 6072 N N . ILE A 1 784 ? -19.930 -4.626 24.706 1.00 81.38 784 ILE A N 1
ATOM 6073 C CA . ILE A 1 784 ? -21.152 -3.822 24.877 1.00 81.38 784 ILE A CA 1
ATOM 6074 C C . ILE A 1 784 ? -21.893 -4.113 26.179 1.00 81.38 784 ILE A C 1
ATOM 6076 O O . ILE A 1 784 ? -23.034 -3.690 26.362 1.00 81.38 784 ILE A O 1
ATOM 6080 N N . GLY A 1 785 ? -21.278 -4.852 27.096 1.00 81.31 785 GLY A N 1
ATOM 6081 C CA . GLY A 1 785 ? -21.903 -5.197 28.357 1.00 81.31 785 GLY A CA 1
ATOM 6082 C C . GLY A 1 785 ? -20.889 -5.572 29.414 1.00 81.31 785 GLY A C 1
ATOM 6083 O O . GLY A 1 785 ? -19.902 -6.249 29.145 1.00 81.31 785 GLY A O 1
ATOM 6084 N N . ILE A 1 786 ? -21.205 -5.196 30.645 1.00 83.31 786 ILE A N 1
ATOM 6085 C CA . ILE A 1 786 ? -20.462 -5.625 31.820 1.00 83.31 786 ILE A CA 1
ATOM 6086 C C . ILE A 1 786 ? -21.227 -6.725 32.557 1.00 83.31 786 ILE A C 1
ATOM 6088 O O . ILE A 1 786 ? -22.460 -6.791 32.552 1.00 83.31 786 ILE A O 1
ATOM 6092 N N . ASN A 1 787 ? -20.489 -7.590 33.244 1.00 77.94 787 ASN A N 1
ATOM 6093 C CA . ASN A 1 787 ? -21.086 -8.544 34.173 1.00 77.94 787 ASN A CA 1
ATOM 6094 C C . ASN A 1 787 ? -21.606 -7.844 35.440 1.00 77.94 787 ASN A C 1
ATOM 6096 O O . ASN A 1 787 ? -21.465 -6.639 35.619 1.00 77.94 787 ASN A O 1
ATOM 6100 N N . TYR A 1 788 ? -22.218 -8.617 36.337 1.00 76.44 788 TYR A N 1
ATOM 6101 C CA . TYR A 1 788 ? -22.660 -8.115 37.636 1.00 76.44 788 TYR A CA 1
ATOM 6102 C C . TYR A 1 788 ? -21.513 -7.451 38.408 1.00 76.44 788 TYR A C 1
ATOM 6104 O O . TYR A 1 788 ? -20.441 -8.038 38.576 1.00 76.44 788 TYR A O 1
ATOM 6112 N N . THR A 1 789 ? -21.762 -6.237 38.891 1.00 79.25 789 THR A N 1
ATOM 6113 C CA . THR A 1 789 ? -20.840 -5.464 39.720 1.00 79.25 789 THR A CA 1
ATOM 6114 C C . THR A 1 789 ? -20.682 -6.066 41.120 1.00 79.25 789 THR A C 1
ATOM 6116 O O . THR A 1 789 ? -21.252 -7.110 41.459 1.00 79.25 789 THR A O 1
ATOM 6119 N N . GLY A 1 790 ? -19.913 -5.390 41.978 1.00 72.06 790 GLY A N 1
ATOM 6120 C CA . GLY A 1 790 ? -19.908 -5.669 43.411 1.00 72.06 790 GLY A CA 1
ATOM 6121 C C . GLY A 1 790 ? -21.304 -5.594 44.054 1.00 72.06 790 GLY A C 1
ATOM 6122 O O . GLY A 1 790 ? -22.309 -5.259 43.431 1.00 72.06 790 GLY A O 1
ATOM 6123 N N . VAL A 1 791 ? -21.375 -5.933 45.341 1.00 76.38 791 VAL A N 1
ATOM 6124 C CA . VAL A 1 791 ? -22.621 -5.842 46.117 1.00 76.38 791 VAL A CA 1
ATOM 6125 C C . VAL A 1 791 ? -22.657 -4.498 46.846 1.00 76.38 791 VAL A C 1
ATOM 6127 O O . VAL A 1 791 ? -21.790 -4.239 47.684 1.00 76.38 791 VAL A O 1
ATOM 6130 N N . PHE A 1 792 ? -23.666 -3.674 46.553 1.00 81.06 792 PHE A N 1
ATOM 6131 C CA . PHE A 1 792 ? -23.806 -2.303 47.057 1.00 81.06 792 PHE A CA 1
ATOM 6132 C C . PHE A 1 792 ? -25.135 -2.069 47.791 1.00 81.06 792 PHE A C 1
ATOM 6134 O O . PHE A 1 792 ? -26.036 -2.908 47.764 1.00 81.06 792 PHE A O 1
ATOM 6141 N N . SER A 1 793 ? -25.258 -0.941 48.500 1.00 76.00 793 SER A N 1
ATOM 6142 C CA . SER A 1 793 ? -26.416 -0.661 49.365 1.00 76.00 793 SER A CA 1
ATOM 6143 C C . SER A 1 793 ? -27.666 -0.185 48.625 1.00 76.00 793 SER A C 1
ATOM 6145 O O . SER A 1 793 ? -28.767 -0.378 49.138 1.00 76.00 793 SER A O 1
ATOM 6147 N N . VAL A 1 794 ? -27.508 0.442 47.455 1.00 85.31 794 VAL A N 1
ATOM 6148 C CA . VAL A 1 794 ? -28.605 0.989 46.638 1.00 85.31 794 VAL A CA 1
ATOM 6149 C C . VAL A 1 794 ? -28.358 0.733 45.147 1.00 85.31 794 VAL A C 1
ATOM 6151 O O . VAL A 1 794 ? -27.272 0.298 44.762 1.00 85.31 794 VAL A O 1
ATOM 6154 N N . ALA A 1 795 ? -29.386 0.943 44.327 1.00 87.44 795 ALA A N 1
ATOM 6155 C CA . ALA A 1 795 ? -29.385 0.719 42.880 1.00 87.44 795 ALA A CA 1
ATOM 6156 C C . ALA A 1 795 ? -30.397 1.665 42.204 1.00 87.44 795 ALA A C 1
ATOM 6158 O O . ALA A 1 795 ? -31.352 1.226 41.562 1.00 87.44 795 ALA A O 1
ATOM 6159 N N . GLU A 1 796 ? -30.254 2.963 42.459 1.00 90.69 796 GLU A N 1
ATOM 6160 C CA . GLU A 1 796 ? -31.158 4.020 42.000 1.00 90.69 796 GLU A CA 1
ATOM 6161 C C . GLU A 1 796 ? -30.753 4.564 40.624 1.00 90.69 796 GLU A C 1
ATOM 6163 O O . GLU A 1 796 ? -31.631 4.818 39.799 1.00 90.69 796 GLU A O 1
ATOM 6168 N N . GLY A 1 797 ? -29.448 4.704 40.359 1.00 92.25 797 GLY A N 1
ATOM 6169 C CA . GLY A 1 797 ? -28.927 5.341 39.143 1.00 92.25 797 GLY A CA 1
ATOM 6170 C C . GLY A 1 797 ? -28.761 6.862 39.257 1.00 92.25 797 GLY A C 1
ATOM 6171 O O . GLY A 1 797 ? -28.664 7.401 40.362 1.00 92.25 797 GLY A O 1
ATOM 6172 N N . CYS A 1 798 ? -28.657 7.554 38.118 1.00 95.56 798 CYS A N 1
ATOM 6173 C CA . CYS A 1 798 ? -28.502 9.016 38.043 1.00 95.56 798 CYS A CA 1
ATOM 6174 C C . CYS A 1 798 ? -28.749 9.579 36.629 1.00 95.56 798 CYS A C 1
ATOM 6176 O O . CYS A 1 798 ? -28.914 8.835 35.658 1.00 95.56 798 CYS A O 1
ATOM 6178 N N . LEU A 1 799 ? -28.764 10.912 36.514 1.00 95.81 799 LEU A N 1
ATOM 6179 C CA . LEU A 1 799 ? -28.707 11.626 35.237 1.00 95.81 799 LEU A CA 1
ATOM 6180 C C . LEU A 1 799 ? -27.244 11.754 34.786 1.00 95.81 799 LEU A C 1
ATOM 6182 O O . LEU A 1 799 ? -26.482 12.492 35.402 1.00 95.81 799 LEU A O 1
ATOM 6186 N N . TRP A 1 800 ? -26.850 11.030 33.741 1.00 95.12 800 TRP A N 1
ATOM 6187 C CA . TRP A 1 800 ? -25.487 11.027 33.208 1.00 95.12 800 TRP A CA 1
ATOM 6188 C C . TRP A 1 800 ? -25.284 12.095 32.137 1.00 95.12 800 TRP A C 1
ATOM 6190 O O . TRP A 1 800 ? -25.963 12.066 31.114 1.00 95.12 800 TRP A O 1
ATOM 6200 N N . THR A 1 801 ? -24.294 12.963 32.322 1.00 95.25 801 THR A N 1
ATOM 6201 C CA . THR A 1 801 ? -23.764 13.840 31.270 1.00 95.25 801 THR A CA 1
ATOM 6202 C C . THR A 1 801 ? -22.605 13.140 30.562 1.00 95.25 801 THR A C 1
ATOM 6204 O O . THR A 1 801 ? -21.589 12.818 31.189 1.00 95.25 801 THR A O 1
ATOM 6207 N N . ILE A 1 802 ? -22.765 12.903 29.259 1.00 94.06 802 ILE A N 1
ATOM 6208 C CA . ILE A 1 802 ? -21.847 12.121 28.417 1.00 94.06 802 ILE A CA 1
ATOM 6209 C C . ILE A 1 802 ? -21.490 12.919 27.161 1.00 94.06 802 ILE A C 1
ATOM 6211 O O . ILE A 1 802 ? -22.364 13.544 26.558 1.00 94.06 802 ILE A O 1
ATOM 6215 N N . THR A 1 803 ? -20.218 12.879 26.755 1.00 91.69 803 THR A N 1
ATOM 6216 C CA . THR A 1 803 ? -19.735 13.449 25.485 1.00 91.69 803 THR A CA 1
ATOM 6217 C C . THR A 1 803 ? -19.404 12.325 24.501 1.00 91.69 803 THR A C 1
ATOM 6219 O O . THR A 1 803 ? -18.896 11.286 24.908 1.00 91.69 803 THR A O 1
ATOM 6222 N N . PHE A 1 804 ? -19.706 12.522 23.220 1.00 86.25 804 PHE A N 1
ATOM 6223 C CA . PHE A 1 804 ? -19.426 11.576 22.133 1.00 86.25 804 PHE A CA 1
ATOM 6224 C C . PHE A 1 804 ? -18.316 12.106 21.212 1.00 86.25 804 PHE A C 1
ATOM 6226 O O . PHE A 1 804 ? -18.006 13.301 21.245 1.00 86.25 804 PHE A O 1
ATOM 6233 N N . ASP A 1 805 ? -17.751 11.248 20.363 1.00 78.69 805 ASP A N 1
ATOM 6234 C CA . ASP A 1 805 ? -16.597 11.584 19.502 1.00 78.69 805 ASP A CA 1
ATOM 6235 C C . ASP A 1 805 ? -16.840 12.741 18.532 1.00 78.69 805 ASP A C 1
ATOM 6237 O O . ASP A 1 805 ? -15.945 13.541 18.253 1.00 78.69 805 ASP A O 1
ATOM 6241 N N . ASP A 1 806 ? -18.084 12.922 18.091 1.00 73.38 806 ASP A N 1
ATOM 6242 C CA . ASP A 1 806 ? -18.478 14.059 17.255 1.00 73.38 806 ASP A CA 1
ATOM 6243 C C . ASP A 1 806 ? -18.605 15.382 18.038 1.00 73.38 806 ASP A C 1
ATOM 6245 O O . ASP A 1 806 ? -19.079 16.394 17.516 1.00 73.38 806 ASP A O 1
ATOM 6249 N N . ASN A 1 807 ? -18.158 15.390 19.296 1.00 81.56 807 ASN A N 1
ATOM 6250 C CA . ASN A 1 807 ? -18.212 16.489 20.256 1.00 81.56 807 ASN A CA 1
ATOM 6251 C C . ASN A 1 807 ? -19.635 16.918 20.641 1.00 81.56 807 ASN A C 1
ATOM 6253 O O . ASN A 1 807 ? -19.828 18.015 21.174 1.00 81.56 807 ASN A O 1
ATOM 6257 N N . THR A 1 808 ? -20.642 16.073 20.398 1.00 84.06 808 THR A N 1
ATOM 6258 C CA . THR A 1 808 ? -21.978 16.281 20.965 1.00 84.06 808 THR A CA 1
ATOM 6259 C C . THR A 1 808 ? -22.034 15.799 22.412 1.00 84.06 808 THR A C 1
ATOM 6261 O O . THR A 1 808 ? -21.342 14.860 22.799 1.00 84.06 808 THR A O 1
ATOM 6264 N N . THR A 1 809 ? -22.870 16.445 23.225 1.00 89.62 809 THR A N 1
ATOM 6265 C CA . THR A 1 809 ? -23.091 16.088 24.634 1.00 89.62 809 THR A CA 1
ATOM 6266 C C . THR A 1 809 ? -24.567 15.769 24.847 1.00 89.62 809 THR A C 1
ATOM 6268 O O . THR A 1 809 ? -25.429 16.458 24.293 1.00 89.62 809 THR A O 1
ATOM 6271 N N . ALA A 1 810 ? -24.862 14.748 25.650 1.00 88.88 810 ALA A N 1
ATOM 6272 C CA . ALA A 1 810 ? -26.221 14.385 26.038 1.00 88.88 810 ALA A CA 1
ATOM 6273 C C . ALA A 1 810 ? -26.335 14.162 27.550 1.00 88.88 810 ALA A C 1
ATOM 6275 O O . ALA A 1 810 ? -25.427 13.609 28.171 1.00 88.88 810 ALA A O 1
ATOM 6276 N N . ASP A 1 811 ? -27.487 14.549 28.102 1.00 91.75 811 ASP A N 1
ATOM 6277 C CA . ASP A 1 811 ? -27.899 14.218 29.465 1.00 91.75 811 ASP A CA 1
ATOM 6278 C C . ASP A 1 811 ? -28.907 13.061 29.408 1.00 91.75 811 ASP A C 1
ATOM 6280 O O . ASP A 1 811 ? -29.989 13.190 28.826 1.00 91.75 811 ASP A O 1
ATOM 6284 N N . ILE A 1 812 ? -28.541 11.913 29.978 1.00 91.00 812 ILE A N 1
ATOM 6285 C CA . ILE A 1 812 ? -29.259 10.642 29.834 1.00 91.00 812 ILE A CA 1
ATOM 6286 C C . ILE A 1 812 ? -29.621 10.107 31.219 1.00 91.00 812 ILE A C 1
ATOM 6288 O O . ILE A 1 812 ? -28.753 9.838 32.046 1.00 91.00 812 ILE A O 1
ATOM 6292 N N . ALA A 1 813 ? -30.915 9.938 31.489 1.00 92.00 813 ALA A N 1
ATOM 6293 C CA . ALA A 1 813 ? -31.383 9.307 32.721 1.00 92.00 813 ALA A CA 1
ATOM 6294 C C . ALA A 1 813 ? -31.127 7.793 32.652 1.00 92.00 813 ALA A C 1
ATOM 6296 O O . ALA A 1 813 ? -31.674 7.126 31.772 1.00 92.00 813 ALA A O 1
ATOM 6297 N N . ILE A 1 814 ? -30.292 7.258 33.552 1.00 92.12 814 ILE A N 1
ATOM 6298 C CA . ILE A 1 814 ? -29.954 5.829 33.587 1.00 92.12 814 ILE A CA 1
ATOM 6299 C C . ILE A 1 814 ? -30.157 5.293 35.014 1.00 92.12 814 ILE A C 1
ATOM 6301 O O . ILE A 1 814 ? -29.428 5.706 35.922 1.00 92.12 814 ILE A O 1
ATOM 6305 N N . PRO A 1 815 ? -31.110 4.363 35.233 1.00 90.75 815 PRO A N 1
ATOM 6306 C CA . PRO A 1 815 ? -31.994 3.731 34.241 1.00 90.75 815 PRO A CA 1
ATOM 6307 C C . PRO A 1 815 ? -33.001 4.706 33.607 1.00 90.75 815 PRO A C 1
ATOM 6309 O O . PRO A 1 815 ? -33.243 5.778 34.151 1.00 90.75 815 PRO A O 1
ATOM 6312 N N . SER A 1 816 ? -33.655 4.320 32.506 1.00 86.12 816 SER A N 1
ATOM 6313 C CA . SER A 1 816 ? -34.618 5.180 31.783 1.00 86.12 816 SER A CA 1
ATOM 6314 C C . SER A 1 816 ? -35.768 5.730 32.634 1.00 86.12 816 SER A C 1
ATOM 6316 O O . SER A 1 816 ? -36.320 6.789 32.341 1.00 86.12 816 SER A O 1
ATOM 6318 N N . TYR A 1 817 ? -36.128 5.019 33.702 1.00 85.94 817 TYR A N 1
ATOM 6319 C CA . TYR A 1 817 ? -37.157 5.405 34.666 1.00 85.94 817 TYR A CA 1
ATOM 6320 C C . TYR A 1 817 ? -36.625 6.240 35.843 1.00 85.94 817 TYR A C 1
ATOM 6322 O O . TYR A 1 817 ? -37.374 6.508 36.786 1.00 85.94 817 TYR A O 1
ATOM 6330 N N . TYR A 1 818 ? -35.350 6.628 35.832 1.00 90.56 818 TYR A N 1
ATOM 6331 C CA . TYR A 1 818 ? -34.758 7.454 36.874 1.00 90.56 818 TYR A CA 1
ATOM 6332 C C . TYR A 1 818 ? -35.417 8.841 36.917 1.00 90.56 818 TYR A C 1
ATOM 6334 O O . TYR A 1 818 ? -35.538 9.531 35.906 1.00 90.56 818 TYR A O 1
ATOM 6342 N N . SER A 1 819 ? -35.850 9.250 38.111 1.00 87.88 819 SER A N 1
ATOM 6343 C CA . SER A 1 819 ? -36.560 10.516 38.344 1.00 87.88 819 SER A CA 1
ATOM 6344 C C . SER A 1 819 ? -36.018 11.299 39.546 1.00 87.88 819 SER A C 1
ATOM 6346 O O . SER A 1 819 ? -36.750 12.106 40.122 1.00 87.88 819 SER A O 1
ATOM 6348 N N . GLY A 1 820 ? -34.807 10.974 40.003 1.00 89.12 820 GLY A N 1
ATOM 6349 C CA . GLY A 1 820 ? -34.148 11.646 41.125 1.00 89.12 820 GLY A CA 1
ATOM 6350 C C . GLY A 1 820 ? -33.331 12.867 40.693 1.00 89.12 820 GLY A C 1
ATOM 6351 O O . GLY A 1 820 ? -33.249 13.179 39.507 1.00 89.12 820 GLY A O 1
ATOM 6352 N N . ASP A 1 821 ? -32.688 13.518 41.668 1.00 90.31 821 ASP A N 1
ATOM 6353 C CA . ASP A 1 821 ? -31.882 14.736 41.466 1.00 90.31 821 ASP A CA 1
ATOM 6354 C C . ASP A 1 821 ? -30.357 14.472 41.407 1.00 90.31 821 ASP A C 1
ATOM 6356 O O . ASP A 1 821 ? -29.584 15.401 41.199 1.00 90.31 821 ASP A O 1
ATOM 6360 N N . ASN A 1 822 ? -29.891 13.233 41.621 1.00 93.06 822 ASN A N 1
ATOM 6361 C CA . ASN A 1 822 ? -28.473 12.875 41.464 1.00 93.06 822 ASN A CA 1
ATOM 6362 C C . ASN A 1 822 ? -28.031 12.994 39.996 1.00 93.06 822 ASN A C 1
ATOM 6364 O O . ASN A 1 822 ? -28.663 12.419 39.102 1.00 93.06 822 ASN A O 1
ATOM 6368 N N . GLU A 1 823 ? -26.901 13.666 39.792 1.00 94.50 823 GLU A N 1
ATOM 6369 C CA . GLU A 1 823 ? -26.226 13.874 38.510 1.00 94.50 823 GLU A CA 1
ATOM 6370 C C . GLU A 1 823 ? -24.874 13.143 38.516 1.00 94.50 823 GLU A C 1
ATOM 6372 O O . GLU A 1 823 ? -24.167 13.135 39.526 1.00 94.50 823 GLU A O 1
ATOM 6377 N N . CYS A 1 824 ? -24.514 12.537 37.389 1.00 95.25 824 CYS A N 1
ATOM 6378 C CA . CYS A 1 824 ? -23.256 11.832 37.163 1.00 95.25 824 CYS A CA 1
ATOM 6379 C C . CYS A 1 824 ? -22.582 12.372 35.901 1.00 95.25 824 CYS A C 1
ATOM 6381 O O . CYS A 1 824 ? -23.248 12.801 34.961 1.00 95.25 824 CYS A O 1
ATOM 6383 N N . THR A 1 825 ? -21.255 12.331 35.842 1.00 95.00 825 THR A N 1
ATOM 6384 C CA . THR A 1 825 ? -20.510 12.782 34.661 1.00 95.00 825 THR A CA 1
ATOM 6385 C C . THR A 1 825 ? -19.430 11.778 34.311 1.00 95.00 825 THR A C 1
ATOM 6387 O O . THR A 1 825 ? -18.662 11.355 35.176 1.00 95.00 825 THR A O 1
ATOM 6390 N N . TYR A 1 826 ? -19.353 11.441 33.028 1.00 94.81 826 TYR A N 1
A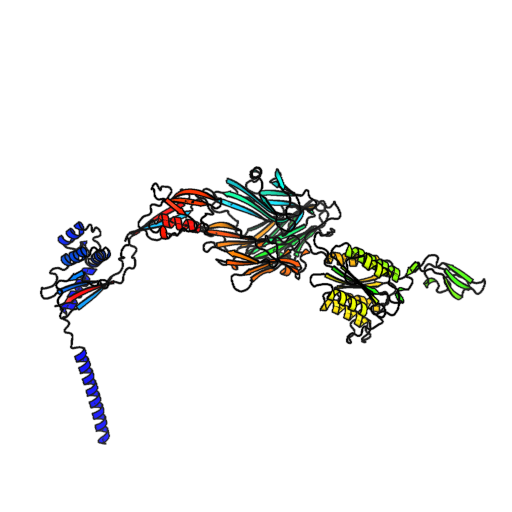TOM 6391 C CA . TYR A 1 826 ? -18.266 10.650 32.472 1.00 94.81 826 TYR A CA 1
ATOM 6392 C C . TYR A 1 826 ? -17.281 11.564 31.728 1.00 94.81 826 TYR A C 1
ATOM 6394 O O . TYR A 1 826 ? -17.698 12.408 30.937 1.00 94.81 826 TYR A O 1
ATOM 6402 N N . ASN A 1 827 ? -15.989 11.454 32.037 1.00 92.75 827 ASN A N 1
ATOM 6403 C CA . ASN A 1 827 ? -14.890 12.174 31.393 1.00 92.75 827 ASN A CA 1
ATOM 6404 C C . ASN A 1 827 ? -13.567 11.397 31.555 1.00 92.75 827 ASN A C 1
ATOM 6406 O O . ASN A 1 827 ? -13.502 10.421 32.294 1.00 92.75 827 ASN A O 1
ATOM 6410 N N . GLN A 1 828 ? -12.488 11.893 30.944 1.00 89.88 828 GLN A N 1
ATOM 6411 C CA . GLN A 1 828 ? -11.152 11.274 30.955 1.00 89.88 828 GLN A CA 1
ATOM 6412 C C . GLN A 1 828 ? -10.557 10.971 32.353 1.00 89.88 828 GLN A C 1
ATOM 6414 O O . GLN A 1 828 ? -9.609 10.201 32.465 1.00 89.88 828 GLN A O 1
ATOM 6419 N N . ASN A 1 829 ? -11.047 11.612 33.424 1.00 89.94 829 ASN A N 1
ATOM 6420 C CA . ASN A 1 829 ? -10.563 11.411 34.798 1.00 89.94 829 ASN A CA 1
ATOM 6421 C C . ASN A 1 829 ? -11.552 10.623 35.670 1.00 89.94 829 ASN A C 1
ATOM 6423 O O . ASN A 1 829 ? -11.348 10.543 36.880 1.00 89.94 829 ASN A O 1
ATOM 6427 N N . THR A 1 830 ? -12.644 10.115 35.097 1.00 91.38 830 THR A N 1
ATOM 6428 C CA . THR A 1 830 ? -13.667 9.392 35.849 1.00 91.38 830 THR A CA 1
ATOM 6429 C C . THR A 1 830 ? -13.092 8.085 36.401 1.00 91.38 830 THR A C 1
ATOM 6431 O O . THR A 1 830 ? -12.648 7.224 35.647 1.00 91.38 830 THR A O 1
ATOM 6434 N N . ASP A 1 831 ? -13.125 7.933 37.727 1.00 90.94 831 ASP A N 1
ATOM 6435 C CA . ASP A 1 831 ? -12.794 6.691 38.428 1.00 90.94 831 ASP A CA 1
ATOM 6436 C C . ASP A 1 831 ? -14.090 5.998 38.863 1.00 90.94 831 ASP A C 1
ATOM 6438 O O . ASP A 1 831 ? -14.875 6.541 39.647 1.00 90.94 831 ASP A O 1
ATOM 6442 N N . CYS A 1 832 ? -14.332 4.784 38.361 1.00 89.38 832 CYS A N 1
ATOM 6443 C CA . CYS A 1 832 ? -15.560 4.057 38.668 1.00 89.38 832 CYS A CA 1
ATOM 6444 C C . CYS A 1 832 ? -15.692 3.650 40.140 1.00 89.38 832 CYS A C 1
ATOM 6446 O O . CYS A 1 832 ? -16.810 3.368 40.593 1.00 89.38 832 CYS A O 1
ATOM 6448 N N . ASP A 1 833 ? -14.602 3.700 40.912 1.00 87.69 833 ASP A N 1
ATOM 6449 C CA . ASP A 1 833 ? -14.652 3.499 42.356 1.00 87.69 833 ASP A CA 1
ATOM 6450 C C . ASP A 1 833 ? -15.398 4.620 43.101 1.00 87.69 833 ASP A C 1
ATOM 6452 O O . ASP A 1 833 ? -15.919 4.382 44.198 1.00 87.69 833 ASP A O 1
ATOM 6456 N N . GLU A 1 834 ? -15.535 5.812 42.507 1.00 89.25 834 GLU A N 1
ATOM 6457 C CA . GLU A 1 834 ? -16.329 6.916 43.070 1.00 89.25 834 GLU A CA 1
ATOM 6458 C C . GLU A 1 834 ? -17.832 6.592 43.113 1.00 89.25 834 GLU A C 1
ATOM 6460 O O . GLU A 1 834 ? -18.561 7.115 43.959 1.00 89.25 834 GLU A O 1
ATOM 6465 N N . PHE A 1 835 ? -18.289 5.660 42.271 1.00 89.44 835 PHE A N 1
ATOM 6466 C CA . PHE A 1 835 ? -19.688 5.237 42.179 1.00 89.44 835 PHE A CA 1
ATOM 6467 C C . PHE A 1 835 ? -20.005 3.981 43.006 1.00 89.44 835 PHE A C 1
ATOM 6469 O O . PHE A 1 835 ? -21.113 3.455 42.934 1.00 89.44 835 PHE A O 1
ATOM 6476 N N . ASN A 1 836 ? -19.084 3.515 43.860 1.00 84.50 836 ASN A N 1
ATOM 6477 C CA . ASN A 1 836 ? -19.249 2.330 44.720 1.00 84.50 836 ASN A CA 1
ATOM 6478 C C . ASN A 1 836 ? -20.344 2.460 45.811 1.00 84.50 836 ASN A C 1
ATOM 6480 O O . ASN A 1 836 ? -20.453 1.606 46.692 1.00 84.50 836 ASN A O 1
ATOM 6484 N N . ALA A 1 837 ? -21.146 3.526 45.808 1.00 85.31 837 ALA A N 1
ATOM 6485 C CA . ALA A 1 837 ? -22.319 3.657 46.670 1.00 85.31 837 ALA A CA 1
ATOM 6486 C C . ALA A 1 837 ? -23.588 3.051 46.038 1.00 85.31 837 ALA A C 1
ATOM 6488 O O . ALA A 1 837 ? -24.477 2.610 46.772 1.00 85.31 837 ALA A O 1
ATOM 6489 N N . ASP A 1 838 ? -23.656 2.997 44.704 1.00 90.56 838 ASP A N 1
ATOM 6490 C CA . ASP A 1 838 ? -24.834 2.604 43.933 1.00 90.56 838 ASP A CA 1
ATOM 6491 C C . ASP A 1 838 ? -24.459 1.589 42.846 1.00 90.56 838 ASP A C 1
ATOM 6493 O O . ASP A 1 838 ? -23.604 1.836 41.994 1.00 90.56 838 ASP A O 1
ATOM 6497 N N . ALA A 1 839 ? -25.124 0.432 42.868 1.00 86.25 839 ALA A N 1
ATOM 6498 C CA . ALA A 1 839 ? -24.825 -0.665 41.960 1.00 86.25 839 ALA A CA 1
ATOM 6499 C C . ALA A 1 839 ? -25.017 -0.292 40.489 1.00 86.25 839 ALA A C 1
ATOM 6501 O O . ALA A 1 839 ? -24.219 -0.718 39.655 1.00 86.25 839 ALA A O 1
ATOM 6502 N N . VAL A 1 840 ? -26.050 0.494 40.175 1.00 91.88 840 VAL A N 1
ATOM 6503 C CA . VAL A 1 840 ? -26.355 0.925 38.808 1.00 91.88 840 VAL A CA 1
ATOM 6504 C C . VAL A 1 840 ? -25.363 1.984 38.357 1.00 91.88 840 VAL A C 1
ATOM 6506 O O . VAL A 1 840 ? -24.856 1.882 37.247 1.00 91.88 840 VAL A O 1
ATOM 6509 N N . GLN A 1 841 ? -25.026 2.959 39.203 1.00 94.62 841 GLN A N 1
ATOM 6510 C CA . GLN A 1 841 ? -24.035 3.980 38.838 1.00 94.62 841 GLN A CA 1
ATOM 6511 C C . GLN A 1 841 ? -22.663 3.354 38.554 1.00 94.62 841 GLN A C 1
ATOM 6513 O O . GLN A 1 841 ? -22.045 3.667 37.539 1.00 94.62 841 GLN A O 1
ATOM 6518 N N . ASN A 1 842 ? -22.217 2.416 39.397 1.00 92.88 842 ASN A N 1
ATOM 6519 C CA . ASN A 1 842 ? -20.972 1.683 39.171 1.00 92.88 842 ASN A CA 1
ATOM 6520 C C . ASN A 1 842 ? -21.042 0.817 37.903 1.00 92.88 842 ASN A C 1
ATOM 6522 O O . ASN A 1 842 ? -20.090 0.791 37.125 1.00 92.88 842 ASN A O 1
ATOM 6526 N N . ALA A 1 843 ? -22.171 0.142 37.666 1.00 89.25 843 ALA A N 1
ATOM 6527 C CA . ALA A 1 843 ? -22.368 -0.672 36.470 1.00 89.25 843 ALA A CA 1
ATOM 6528 C C . ALA A 1 843 ? -22.281 0.162 35.188 1.00 89.25 843 ALA A C 1
ATOM 6530 O O . ALA A 1 843 ? -21.580 -0.204 34.248 1.00 89.25 843 ALA A O 1
ATOM 6531 N N . VAL A 1 844 ? -22.960 1.309 35.180 1.00 93.69 844 VAL A N 1
ATOM 6532 C CA . VAL A 1 844 ? -22.954 2.235 34.051 1.00 93.69 844 VAL A CA 1
ATOM 6533 C C . VAL A 1 844 ? -21.562 2.812 33.850 1.00 93.69 844 VAL A C 1
ATOM 6535 O O . VAL A 1 844 ? -21.068 2.726 32.738 1.00 93.69 844 VAL A O 1
ATOM 6538 N N . CYS A 1 845 ? -20.886 3.300 34.897 1.00 94.06 845 CYS A N 1
ATOM 6539 C CA . CYS A 1 845 ? -19.524 3.824 34.768 1.00 94.06 845 CYS A CA 1
ATOM 6540 C C . CYS A 1 845 ? -18.580 2.821 34.093 1.00 94.06 845 CYS A C 1
ATOM 6542 O O . CYS A 1 845 ? -17.918 3.167 33.119 1.00 94.06 845 CYS A O 1
ATOM 6544 N N . ASN A 1 846 ? -18.575 1.565 34.556 1.00 90.44 846 ASN A N 1
ATOM 6545 C CA . ASN A 1 846 ? -17.723 0.528 33.974 1.00 90.44 846 ASN A CA 1
ATOM 6546 C C . ASN A 1 846 ? -18.075 0.245 32.505 1.00 90.44 846 ASN A C 1
ATOM 6548 O O . ASN A 1 846 ? -17.170 0.024 31.706 1.00 90.44 846 ASN A O 1
ATOM 6552 N N . LEU A 1 847 ? -19.362 0.278 32.134 1.00 90.50 847 LEU A N 1
ATOM 6553 C CA . LEU A 1 847 ? -19.779 0.163 30.734 1.00 90.50 847 LEU A CA 1
ATOM 6554 C C . LEU A 1 847 ? -19.301 1.362 29.902 1.00 90.50 847 LEU A C 1
ATOM 6556 O O . LEU A 1 847 ? -18.780 1.165 28.811 1.00 90.50 847 LEU A O 1
ATOM 6560 N N . LEU A 1 848 ? -19.423 2.594 30.407 1.00 91.62 848 LEU A N 1
ATOM 6561 C CA . LEU A 1 848 ? -18.938 3.785 29.699 1.00 91.62 848 LEU A CA 1
ATOM 6562 C C . LEU A 1 848 ? -17.420 3.721 29.480 1.00 91.62 848 LEU A C 1
ATOM 6564 O O . LEU A 1 848 ? -16.963 4.010 28.384 1.00 91.62 848 LEU A O 1
ATOM 6568 N N . THR A 1 849 ? -16.659 3.234 30.464 1.00 89.69 849 THR A N 1
ATOM 6569 C CA . THR A 1 849 ? -15.217 2.971 30.317 1.00 89.69 849 THR A CA 1
ATOM 6570 C C . THR A 1 849 ? -14.900 1.880 29.288 1.00 89.69 849 THR A C 1
ATOM 6572 O O . THR A 1 849 ? -13.826 1.903 28.695 1.00 89.69 849 THR A O 1
ATOM 6575 N N . GLN A 1 850 ? -15.793 0.915 29.045 1.00 85.69 850 GLN A N 1
ATOM 6576 C CA . GLN A 1 850 ? -15.623 -0.048 27.945 1.00 85.69 850 GLN A CA 1
ATOM 6577 C C . GLN A 1 850 ? -15.907 0.575 26.572 1.00 85.69 850 GLN A C 1
ATOM 6579 O O . GLN A 1 850 ? -15.261 0.207 25.592 1.00 85.69 850 GLN A O 1
ATOM 6584 N N . LEU A 1 851 ? -16.851 1.519 26.509 1.00 86.94 851 LEU A N 1
ATOM 6585 C CA . LEU A 1 851 ? -17.230 2.250 25.295 1.00 86.94 851 LEU A CA 1
ATOM 6586 C C . LEU A 1 851 ? -16.286 3.422 24.956 1.00 86.94 851 LEU A C 1
ATOM 6588 O O . LEU A 1 851 ? -16.490 4.068 23.930 1.00 86.94 851 LEU A O 1
ATOM 6592 N N . ASP A 1 852 ? -15.276 3.664 25.795 1.00 87.38 852 ASP A N 1
ATOM 6593 C CA . ASP A 1 852 ? -14.195 4.655 25.667 1.00 87.38 852 ASP A CA 1
ATOM 6594 C C . ASP A 1 852 ? -12.825 3.948 25.809 1.00 87.38 852 ASP A C 1
ATOM 6596 O O . ASP A 1 852 ? -12.156 4.023 26.848 1.00 87.38 852 ASP A O 1
ATOM 6600 N N . PRO A 1 853 ? -12.434 3.133 24.812 1.00 81.50 853 PRO A N 1
ATOM 6601 C CA . PRO A 1 853 ? -11.218 2.333 24.869 1.00 81.50 853 PRO A CA 1
ATOM 6602 C C . PRO A 1 853 ? -9.920 3.160 24.875 1.00 81.50 853 PRO A C 1
ATOM 6604 O O . PRO A 1 853 ? -8.930 2.690 25.438 1.00 81.50 853 PRO A O 1
ATOM 6607 N N . ASP A 1 854 ? -9.887 4.357 24.286 1.00 80.00 854 ASP A N 1
ATOM 6608 C CA . ASP A 1 854 ? -8.716 5.250 24.284 1.00 80.00 854 ASP A CA 1
ATOM 6609 C C . ASP A 1 854 ? -8.652 6.180 25.512 1.00 80.00 854 ASP A C 1
ATOM 6611 O O . ASP A 1 854 ? -7.604 6.782 25.771 1.00 80.00 854 ASP A O 1
ATOM 6615 N N . ARG A 1 855 ? -9.707 6.193 26.337 1.00 84.69 855 ARG A N 1
ATOM 6616 C CA . ARG A 1 855 ? -9.821 6.936 27.602 1.00 84.69 855 ARG A CA 1
ATOM 6617 C C . ARG A 1 855 ? -9.681 8.442 27.420 1.00 84.69 855 ARG A C 1
ATOM 6619 O O . ARG A 1 855 ? -9.127 9.128 28.289 1.00 84.69 855 ARG A O 1
ATOM 6626 N N . ASP A 1 856 ? -10.183 8.966 26.308 1.00 85.38 856 ASP A N 1
ATOM 6627 C CA . ASP A 1 856 ? -10.204 10.405 26.042 1.00 85.38 856 ASP A CA 1
ATOM 6628 C C . ASP A 1 856 ? -11.423 11.102 26.692 1.00 85.38 856 ASP A C 1
ATOM 6630 O O . ASP A 1 856 ? -11.511 12.336 26.733 1.00 85.38 856 ASP A O 1
ATOM 6634 N N . GLY A 1 857 ? -12.328 10.316 27.291 1.00 87.19 857 GLY A N 1
ATOM 6635 C CA . GLY A 1 857 ? -13.542 10.786 27.945 1.00 87.19 857 GLY A CA 1
ATOM 6636 C C . GLY A 1 857 ? -14.723 10.976 26.998 1.00 87.19 857 GLY A C 1
ATOM 6637 O O . GLY A 1 857 ? -15.718 11.585 27.414 1.00 87.19 857 GLY A O 1
ATOM 6638 N N . LYS A 1 858 ? -14.626 10.499 25.756 1.00 88.88 858 LYS A N 1
ATOM 6639 C CA . LYS A 1 858 ? -15.689 10.511 24.756 1.00 88.88 858 LYS A CA 1
ATOM 6640 C C . LYS A 1 858 ? -16.065 9.086 24.370 1.00 88.88 858 LYS A C 1
ATOM 6642 O O . LYS A 1 858 ? -15.278 8.156 24.469 1.00 88.88 858 LYS A O 1
ATOM 6647 N N . LEU A 1 859 ? -17.333 8.902 24.011 1.00 86.81 859 LEU A N 1
ATOM 6648 C CA . LEU A 1 859 ? -17.840 7.591 23.617 1.00 86.81 859 LEU A CA 1
ATOM 6649 C C . LEU A 1 859 ? -17.956 7.465 22.098 1.00 86.81 859 LEU A C 1
ATOM 6651 O O . LEU A 1 859 ? -18.601 8.297 21.446 1.00 86.81 859 LEU A O 1
ATOM 6655 N N . PHE A 1 860 ? -17.497 6.319 21.593 1.00 75.94 860 PHE A N 1
ATOM 6656 C CA . PHE A 1 860 ? -17.620 5.896 20.191 1.00 75.94 860 PHE A CA 1
ATOM 6657 C C . PHE A 1 860 ? -19.061 5.561 19.776 1.00 75.94 860 PHE A C 1
ATOM 6659 O O . PHE A 1 860 ? -19.383 5.446 18.590 1.00 75.94 860 PHE A O 1
ATOM 6666 N N . VAL A 1 861 ? -19.957 5.361 20.746 1.00 78.94 861 VAL A N 1
ATOM 6667 C CA . VAL A 1 861 ? -21.317 4.862 20.514 1.00 78.94 861 VAL A CA 1
ATOM 6668 C C . VAL A 1 861 ? -22.330 5.777 21.169 1.00 78.94 861 VAL A C 1
ATOM 6670 O O . VAL A 1 861 ? -22.265 6.018 22.374 1.00 78.94 861 VAL A O 1
ATOM 6673 N N . LYS A 1 862 ? -23.317 6.237 20.390 1.00 81.75 862 LYS A N 1
ATOM 6674 C CA . LYS A 1 862 ? -24.441 7.000 20.932 1.00 81.75 862 LYS A CA 1
ATOM 6675 C C . LYS A 1 862 ? -25.605 6.092 21.268 1.00 81.75 862 LYS A C 1
ATOM 6677 O O . LYS A 1 862 ? -26.012 5.225 20.498 1.00 81.75 862 LYS A O 1
ATOM 6682 N N . PHE A 1 863 ? -26.189 6.356 22.419 1.00 83.25 863 PHE A N 1
ATOM 6683 C CA . PHE A 1 863 ? -27.354 5.649 22.906 1.00 83.25 863 PHE A CA 1
ATOM 6684 C C . PHE A 1 863 ? -28.240 6.617 23.690 1.00 83.25 863 PHE A C 1
ATOM 6686 O O . PHE A 1 863 ? -27.827 7.716 24.062 1.00 83.25 863 PHE A O 1
ATOM 6693 N N . GLY A 1 864 ? -29.489 6.227 23.891 1.00 80.25 864 GLY A N 1
ATOM 6694 C CA . GLY A 1 864 ? -30.462 6.931 24.711 1.00 80.25 864 GLY A CA 1
ATOM 6695 C C . GLY A 1 864 ? -30.880 6.103 25.925 1.00 80.25 864 GLY A C 1
ATOM 6696 O O . GLY A 1 864 ? -30.394 4.993 26.127 1.00 80.25 864 GLY A O 1
ATOM 6697 N N . PRO A 1 865 ? -31.813 6.618 26.739 1.00 75.75 865 PRO A N 1
ATOM 6698 C CA . PRO A 1 865 ? -32.193 5.976 27.995 1.00 75.75 865 PRO A CA 1
ATOM 6699 C C . PRO A 1 865 ? -32.729 4.544 27.833 1.00 75.75 865 PRO A C 1
ATOM 6701 O O . PRO A 1 865 ? -32.483 3.703 28.690 1.00 75.75 865 PRO A O 1
ATOM 6704 N N . GLU A 1 866 ? -33.470 4.265 26.755 1.00 80.44 866 GLU A N 1
ATOM 6705 C CA . GLU A 1 866 ? -34.108 2.959 26.499 1.00 80.44 866 GLU A CA 1
ATOM 6706 C C . GLU A 1 866 ? -33.181 1.932 25.829 1.00 80.44 866 GLU A C 1
ATOM 6708 O O . GLU A 1 866 ? -33.555 0.772 25.679 1.00 80.44 866 GLU A O 1
ATOM 6713 N N . ASP A 1 867 ? -31.976 2.346 25.439 1.00 81.06 867 ASP A N 1
ATOM 6714 C CA . ASP A 1 867 ? -31.018 1.496 24.728 1.00 81.06 867 ASP A CA 1
ATOM 6715 C C . ASP A 1 867 ? -30.194 0.620 25.686 1.00 81.06 867 ASP A C 1
ATOM 6717 O O . ASP A 1 867 ? -29.683 -0.437 25.302 1.00 81.06 867 ASP A O 1
ATOM 6721 N N . LEU A 1 868 ? -30.089 1.042 26.949 1.00 84.69 868 LEU A N 1
ATOM 6722 C CA . LEU A 1 868 ? -29.398 0.318 28.010 1.00 84.69 868 LEU A CA 1
ATOM 6723 C C . LEU A 1 868 ? -30.362 -0.589 28.776 1.00 84.69 868 LEU A C 1
ATOM 6725 O O . LEU A 1 868 ? -31.313 -0.121 29.406 1.00 84.69 868 LEU A O 1
ATOM 6729 N N . ASP A 1 869 ? -30.056 -1.882 28.790 1.00 83.38 869 ASP A N 1
ATOM 6730 C CA . ASP A 1 869 ? -30.695 -2.854 29.665 1.00 83.38 869 ASP A CA 1
ATOM 6731 C C . ASP A 1 869 ? -29.921 -2.940 30.986 1.00 83.38 869 ASP A C 1
ATOM 6733 O O . ASP A 1 869 ? -28.753 -3.343 31.038 1.00 83.38 869 ASP A O 1
ATOM 6737 N N . ILE A 1 870 ? -30.577 -2.507 32.062 1.00 85.69 870 ILE A N 1
ATOM 6738 C CA . ILE A 1 870 ? -30.030 -2.515 33.416 1.00 85.69 870 ILE A CA 1
ATOM 6739 C C . ILE A 1 870 ? -30.756 -3.589 34.212 1.00 85.69 870 ILE A C 1
ATOM 6741 O O . ILE A 1 870 ? -31.917 -3.432 34.596 1.00 85.69 870 ILE A O 1
ATOM 6745 N N . GLU A 1 871 ? -30.041 -4.659 34.539 1.00 81.56 871 GLU A N 1
ATOM 6746 C CA . GLU A 1 871 ? -30.568 -5.698 35.411 1.00 81.56 871 GLU A CA 1
ATOM 6747 C C . GLU A 1 871 ? -29.975 -5.573 36.804 1.00 81.56 871 GLU A C 1
ATOM 6749 O O . GLU A 1 871 ? -28.759 -5.596 36.991 1.00 81.56 871 GLU A O 1
ATOM 6754 N N . THR A 1 872 ? -30.849 -5.513 37.803 1.00 82.50 872 THR A N 1
ATOM 6755 C CA . THR A 1 872 ? -30.462 -5.524 39.213 1.00 82.50 872 THR A CA 1
ATOM 6756 C C . THR A 1 872 ? -30.882 -6.839 39.850 1.00 82.50 872 THR A C 1
ATOM 6758 O O . THR A 1 872 ? -31.964 -7.366 39.588 1.00 82.50 872 THR A O 1
ATOM 6761 N N . SER A 1 873 ? -30.022 -7.386 40.704 1.00 72.69 873 SER A N 1
ATOM 6762 C CA . SER A 1 873 ? -30.332 -8.574 41.490 1.00 72.69 873 SER A CA 1
ATOM 6763 C C . SER A 1 873 ? -30.047 -8.309 42.958 1.00 72.69 873 SER A C 1
ATOM 6765 O O . SER A 1 873 ? -28.957 -7.873 43.332 1.00 72.69 873 SER A O 1
ATOM 6767 N N . SER A 1 874 ? -31.027 -8.611 43.808 1.00 69.38 874 SER A N 1
ATOM 6768 C CA . SER A 1 874 ? -30.824 -8.628 45.252 1.00 69.38 874 SER A CA 1
ATOM 6769 C C . SER A 1 874 ? -30.022 -9.867 45.626 1.00 69.38 874 SER A C 1
ATOM 6771 O O . SER A 1 874 ? -30.452 -10.998 45.382 1.00 69.38 874 SER A O 1
ATOM 6773 N N . VAL A 1 875 ? -28.874 -9.660 46.249 1.00 63.12 875 VAL A N 1
ATOM 6774 C CA . VAL A 1 875 ? -28.014 -10.723 46.743 1.00 63.12 875 VAL A CA 1
ATOM 6775 C C . VAL A 1 875 ? -28.091 -10.715 48.266 1.00 63.12 875 VAL A C 1
ATOM 6777 O O . VAL A 1 875 ? -27.647 -9.780 48.930 1.00 63.12 875 VAL A O 1
ATOM 6780 N N . GLY A 1 876 ? -28.693 -11.766 48.822 1.00 53.31 876 GLY A N 1
ATOM 6781 C CA . GLY A 1 876 ? -28.752 -12.020 50.261 1.00 53.31 876 GLY A CA 1
ATOM 6782 C C . GLY A 1 876 ? -27.920 -13.244 50.633 1.00 53.31 876 GLY A C 1
ATOM 6783 O O . GLY A 1 876 ? -27.747 -14.149 49.820 1.00 53.31 876 GLY A O 1
ATOM 6784 N N . GLN A 1 877 ? -27.429 -13.294 51.874 1.00 51.09 877 GLN A N 1
ATOM 6785 C CA . GLN A 1 877 ? -26.701 -14.449 52.427 1.00 51.09 877 GLN A CA 1
ATOM 6786 C C . GLN A 1 877 ? -25.368 -14.796 51.736 1.00 51.09 877 GLN A C 1
ATOM 6788 O O . GLN A 1 877 ? -24.947 -15.952 51.775 1.00 51.09 877 GLN A O 1
ATOM 6793 N N . VAL A 1 878 ? -24.657 -13.828 51.146 1.00 45.31 878 VAL A N 1
ATOM 6794 C CA . VAL A 1 878 ? -23.257 -14.069 50.753 1.00 45.31 878 VAL A CA 1
ATOM 6795 C C . VAL A 1 878 ? -22.431 -14.192 52.036 1.00 45.31 878 VAL A C 1
ATOM 6797 O O . VAL A 1 878 ? -22.380 -13.231 52.808 1.00 45.31 878 VAL A O 1
ATOM 6800 N N . PRO A 1 879 ? -21.798 -15.345 52.319 1.00 41.56 879 PRO A N 1
ATOM 6801 C CA . PRO A 1 879 ? -20.932 -15.476 53.478 1.00 41.56 879 PRO A CA 1
ATOM 6802 C C . PRO A 1 879 ? -19.657 -14.677 53.197 1.00 41.56 879 PRO A C 1
ATOM 6804 O O . PRO A 1 879 ? -18.719 -15.181 52.583 1.00 41.56 879 PRO A O 1
ATOM 6807 N N . PHE A 1 880 ? -19.617 -13.411 53.607 1.00 46.31 880 PHE A N 1
ATOM 6808 C CA . PHE A 1 880 ? -18.381 -12.639 53.560 1.00 46.31 880 PHE A CA 1
ATOM 6809 C C . PHE A 1 880 ? -17.436 -13.129 54.664 1.00 46.31 880 PHE A C 1
ATOM 6811 O O . PHE A 1 880 ? -17.810 -13.262 55.832 1.00 46.31 880 PHE A O 1
ATOM 6818 N N . LEU A 1 881 ? -16.199 -13.434 54.271 1.00 44.06 881 LEU A N 1
ATOM 6819 C CA . LEU A 1 881 ? -15.127 -13.944 55.125 1.00 44.06 881 LEU A CA 1
ATOM 6820 C C . LEU A 1 881 ? -14.574 -12.832 56.030 1.00 44.06 881 LEU A C 1
ATOM 6822 O O . LEU A 1 881 ? -13.434 -12.404 55.873 1.00 44.06 881 LEU A O 1
ATOM 6826 N N . TRP A 1 882 ? -15.351 -12.374 57.011 1.00 44.66 882 TRP A N 1
ATOM 6827 C CA . TRP A 1 882 ? -14.732 -11.889 58.240 1.00 44.66 882 TRP A CA 1
ATOM 6828 C C . TRP A 1 882 ? -14.719 -13.013 59.264 1.00 44.66 882 TRP A C 1
ATOM 6830 O O . TRP A 1 882 ? -15.733 -13.664 59.539 1.00 44.66 882 TRP A O 1
ATOM 6840 N N . GLY A 1 883 ? -13.529 -13.247 59.796 1.00 49.22 883 GLY A N 1
ATOM 6841 C CA . GLY A 1 883 ? -13.190 -14.437 60.547 1.00 49.22 883 GLY A CA 1
ATOM 6842 C C . GLY A 1 883 ? -12.486 -15.482 59.676 1.00 49.22 883 GLY A C 1
ATOM 6843 O O . GLY A 1 883 ? -12.683 -15.547 58.464 1.00 49.22 883 GLY A O 1
ATOM 6844 N N . PRO A 1 884 ? -11.634 -16.290 60.305 1.00 52.06 884 PRO A N 1
ATOM 6845 C CA . PRO A 1 884 ? -11.914 -16.845 61.625 1.00 52.06 884 PRO A CA 1
ATOM 6846 C C . PRO A 1 884 ? -11.573 -15.930 62.813 1.00 52.06 884 PRO A C 1
ATOM 6848 O O . PRO A 1 884 ? -10.425 -15.530 62.969 1.00 52.06 884 PRO A O 1
ATOM 6851 N N . THR A 1 885 ? -12.561 -15.627 63.668 1.00 68.12 885 THR A N 1
ATOM 6852 C CA . THR A 1 885 ? -12.325 -15.113 65.033 1.00 68.12 885 THR A CA 1
ATOM 6853 C C . THR A 1 885 ? -12.633 -16.214 66.043 1.00 68.12 885 THR A C 1
ATOM 6855 O O . THR A 1 885 ? -13.536 -17.028 65.821 1.00 68.12 885 THR A O 1
ATOM 6858 N N . LEU A 1 886 ? -11.872 -16.284 67.135 1.00 73.69 886 LEU A N 1
ATOM 6859 C CA . LEU A 1 886 ? -12.125 -17.245 68.205 1.00 73.69 886 LEU A CA 1
ATOM 6860 C C . LEU A 1 886 ? -13.011 -16.606 69.274 1.00 73.69 886 LEU A C 1
ATOM 6862 O O . LEU A 1 886 ? -12.626 -15.630 69.920 1.00 73.69 886 LEU A O 1
ATOM 6866 N N . VAL A 1 887 ? -14.184 -17.201 69.485 1.00 81.31 887 VAL A N 1
ATOM 6867 C CA . VAL A 1 887 ? -14.987 -16.977 70.689 1.00 81.31 887 VAL A CA 1
ATOM 6868 C C . VAL A 1 887 ? -14.488 -17.939 71.757 1.00 81.31 887 VAL A C 1
ATOM 6870 O O . VAL A 1 887 ? -14.327 -19.133 71.507 1.00 81.31 887 VAL A O 1
ATOM 6873 N N . GLU A 1 888 ? -14.223 -17.426 72.950 1.00 85.06 888 GLU A N 1
ATOM 6874 C CA . GLU A 1 888 ? -13.665 -18.173 74.067 1.00 85.06 888 GLU A CA 1
ATOM 6875 C C . GLU A 1 888 ? -14.606 -18.107 75.271 1.00 85.06 888 GLU A C 1
ATOM 6877 O O . GLU A 1 888 ? -14.841 -17.041 75.835 1.00 85.06 888 GLU A O 1
ATOM 6882 N N . VAL A 1 889 ? -15.114 -19.264 75.696 1.00 84.62 889 VAL A N 1
ATOM 6883 C CA . VAL A 1 889 ? -15.864 -19.413 76.948 1.00 84.62 889 VAL A CA 1
ATOM 6884 C C . VAL A 1 889 ? -14.893 -19.901 78.011 1.00 84.62 889 VAL A C 1
ATOM 6886 O O . VAL A 1 889 ? -14.341 -21.000 77.893 1.00 84.62 889 VAL A O 1
ATOM 6889 N N . ARG A 1 890 ? -14.677 -19.097 79.055 1.00 85.44 890 ARG A N 1
ATOM 6890 C CA . ARG A 1 890 ? -13.816 -19.464 80.186 1.00 85.44 890 ARG A CA 1
ATOM 6891 C C . ARG A 1 890 ? -14.659 -19.769 81.413 1.00 85.44 890 ARG A C 1
ATOM 6893 O O . ARG A 1 890 ? -15.560 -19.007 81.748 1.00 85.44 890 ARG A O 1
ATOM 6900 N N . VAL A 1 891 ? -14.318 -20.853 82.101 1.00 81.25 891 VAL A N 1
ATOM 6901 C CA . VAL A 1 891 ? -14.884 -21.231 83.400 1.00 81.25 891 VAL A CA 1
ATOM 6902 C C . VAL A 1 891 ? -13.743 -21.399 84.398 1.00 81.25 891 VAL A C 1
ATOM 6904 O O . VAL A 1 891 ? -12.746 -22.067 84.109 1.00 81.25 891 VAL A O 1
ATOM 6907 N N . TRP A 1 892 ? -13.874 -20.791 85.574 1.00 81.25 892 TRP A N 1
ATOM 6908 C CA . TRP A 1 892 ? -12.882 -20.872 86.651 1.00 81.25 892 TRP A CA 1
ATOM 6909 C C . TRP A 1 892 ? -13.544 -20.955 88.024 1.00 81.25 892 TRP A C 1
ATOM 6911 O O . TRP A 1 892 ? -14.756 -20.794 88.145 1.00 81.25 892 TRP A O 1
ATOM 6921 N N . GLN A 1 893 ? -12.754 -21.263 89.052 1.00 71.44 893 GLN A N 1
ATOM 6922 C CA . GLN A 1 893 ? -13.204 -21.337 90.441 1.00 71.44 893 GLN A CA 1
ATOM 6923 C C . GLN A 1 893 ? -12.588 -20.215 91.273 1.00 71.44 893 GLN A C 1
ATOM 6925 O O . GLN A 1 893 ? -11.364 -19.976 91.135 1.00 71.44 893 GLN A O 1
#

Solvent-accessible surface area (backbone atoms only — not comparable to full-atom values): 47002 Å² total; per-residue (Å²): 126,70,76,63,55,54,52,55,53,49,53,53,49,52,52,51,49,52,52,49,50,52,48,50,50,50,50,54,69,66,65,77,70,86,70,58,71,64,39,52,50,52,15,45,53,49,47,49,47,35,68,63,44,31,49,71,76,50,56,74,68,52,47,50,54,36,54,78,67,73,55,80,76,39,80,43,26,48,47,60,52,34,50,48,24,54,54,74,68,40,51,69,58,26,26,51,54,48,45,75,70,51,63,81,74,59,63,92,78,47,41,48,32,36,35,39,75,95,47,99,57,66,58,36,69,75,74,92,73,88,65,52,70,73,33,72,35,73,46,79,47,66,52,67,58,71,94,62,74,74,50,28,25,24,10,23,28,30,61,76,50,40,71,36,29,75,48,72,50,76,43,72,46,29,11,25,39,24,49,21,30,39,30,44,72,46,69,41,65,77,75,63,75,45,70,74,50,39,39,38,38,33,21,48,56,38,30,27,35,37,25,34,65,87,39,82,53,52,77,50,72,66,83,49,91,81,48,66,37,78,46,75,55,58,77,92,48,49,82,56,60,58,66,32,80,31,46,42,34,42,43,48,80,45,96,37,28,33,34,22,11,38,36,43,36,42,32,29,29,32,53,69,76,69,81,89,70,69,83,41,57,49,73,48,77,39,64,12,26,51,22,47,54,39,38,20,16,50,50,72,36,79,18,48,55,75,44,46,33,38,41,44,36,35,29,28,79,49,30,41,36,33,21,56,40,74,35,78,80,45,73,51,74,45,86,46,77,48,80,46,75,50,50,36,85,56,48,63,73,74,46,61,48,79,77,43,31,64,30,64,36,27,29,20,38,36,62,53,97,65,80,70,43,65,70,92,66,51,23,33,27,40,35,26,45,27,40,58,29,18,44,74,29,62,42,70,69,37,72,44,83,78,30,33,35,33,30,46,32,83,73,88,53,74,45,74,35,80,47,96,51,78,77,59,60,56,83,60,78,74,60,78,70,43,83,45,71,81,51,72,53,71,51,71,70,33,30,43,46,54,54,49,45,52,23,54,46,53,28,51,51,57,37,50,70,39,53,65,17,28,45,22,42,26,28,17,13,61,40,63,69,56,75,46,68,78,38,72,54,63,70,62,52,48,54,54,52,68,64,69,62,58,35,70,43,30,11,55,26,37,20,47,49,51,42,43,50,47,51,66,73,73,52,56,94,90,37,49,38,37,35,42,38,38,38,61,55,57,48,73,29,72,75,80,71,80,88,60,80,51,68,46,65,87,74,80,80,55,72,45,27,43,30,47,28,24,49,39,28,29,47,34,19,75,78,65,60,27,34,25,30,23,38,44,35,45,93,47,55,72,65,36,53,43,28,39,38,45,18,4,63,57,3,73,35,56,57,48,77,37,80,59,90,50,50,49,60,51,32,48,52,52,25,49,50,49,46,59,70,15,58,67,62,75,43,71,39,67,97,58,103,74,65,86,27,34,34,41,52,85,14,31,37,43,34,32,33,49,56,81,62,84,82,84,55,91,64,47,35,80,46,76,48,72,44,71,67,29,34,40,84,64,18,48,44,64,48,70,37,40,90,73,49,48,74,76,47,37,32,40,41,40,48,25,37,53,36,30,43,34,38,34,30,39,29,69,73,93,65,79,45,73,82,43,53,48,53,79,54,42,58,58,48,89,66,34,24,14,33,12,61,38,65,50,64,64,91,72,60,57,72,37,71,32,37,36,36,40,28,17,20,59,34,69,89,41,76,42,36,32,36,58,72,17,32,41,44,33,32,25,31,30,48,44,52,44,69,68,45,67,77,16,82,36,66,69,41,32,36,33,39,42,37,30,73,88,72,49,72,48,80,37,34,40,50,58,84,48,82,76,88,53,74,43,69,56,42,60,81,62,58,49,75,79,30,66,63,23,13,36,42,26,21,47,42,53,37,53,54,42,44,20,64,85,51,78,31,35,26,70,63,47,63,53,38,86,18,51,46,74,51,73,45,82,48,65,75,72,76,47,81,28,51,83,41,42,40,32,27,35,20,27,76

Foldseek 3Di:
DPVVVVVVVVVVVVVVVVVVVVVVVVVVVVPPDPQPVVQVVVQVVVVCQQQPDFQVNDDPVLVVLCVVVVNPPRRHGNNVVLVQCVLAVVLVSSQVSCCSVPPPVDPPVWKWFWDWPVDPDTSYTPDDDDFDNKDKDKDFDWFDHHPDDLWFKWWWWFQQWFPKFKDKFKDKAFQKWDDAKKKAKTAAAPAFPFWPWKKWKFQFCFKWFKDKQNHTQDIDTDDDHQGIDMDIGDPVCRVSDDHTIMMIITHDPDPGHMTNIIIMMIITMHGDQADDDPPQKDKDFDMKGFHFGWFFGWDAAQFQFDFKKWKWWKFFQFWKWKDKFQWTQDTDGDHTIDIDIGGRVSCVVGDDRVVRGRFIIIMTIHGPPADFDFPDDFFQEEEEELAEQAQQQQAFQDWDPFKWWWWAAPPDGIDIDGDPDPVVSPDCPVDDRTDDTDDIDIDRPDTSLRLRLVLQLLLLCLLLVGGPYWYKYWYDALATDDTG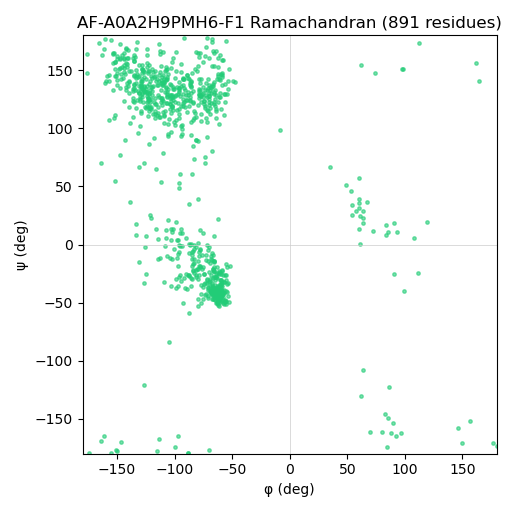ATDSDSVVVNVSSVPRHHYHHAQLLRSLLVLLVRCVVPHDPVGAAEYEHEDQEDQQHAPPDDFDACQLVPPPRGRGSLNSNLVSLLCSCPVPVYQYEYEYEAPYDPSRQSSRQSSNVSNVHHYDYYNRPCSNVVSVVVSVVSSVVRDQWSGGDHPDPDTRMITDSNIMMMTGHDHPDDPDDPQWGKDKDKDPFAWDQWGKDKDADFPQWAFPWKKKAFSQRGWAFAWKWKDPPDDTDTPDGSVVRPQQCSSTHHYRITIDDSVRDDHTMMMMTIWTASGNVGTTITDRGMMMMTMIIFGSIDDIDDTAHAAQFAFEWAAAPVRDIDTAGVQNPRDDDHYHYFALPDDLVVVRHHSRSSNVNVSQCSQCRVSRRHGSGHRHNVSMDMDMDIDRNDSDTDDSMMIMMMMGD